Protein AF-0000000072934408 (afdb_homodimer)

Organism: Perkinsus marinus (strain ATCC 50983 / TXsc) (NCBI:txid423536)

Structure (mmCIF, N/CA/C/O backbone):
data_AF-0000000072934408-model_v1
#
loop_
_entity.id
_entity.type
_entity.pdbx_description
1 polymer 'Apyrase, putative'
#
loop_
_atom_site.group_PDB
_atom_site.id
_atom_site.type_symbol
_atom_site.label_atom_id
_atom_site.label_alt_id
_atom_site.label_comp_id
_atom_site.label_asym_id
_atom_site.label_entity_id
_atom_site.label_seq_id
_atom_site.pdbx_PDB_ins_code
_atom_site.Cartn_x
_atom_site.Cartn_y
_atom_site.Cartn_z
_atom_site.occupancy
_atom_site.B_iso_or_equiv
_atom_site.auth_seq_id
_atom_site.auth_comp_id
_atom_site.auth_asym_id
_atom_site.auth_atom_id
_atom_site.pdbx_PDB_model_num
ATOM 1 N N . MET A 1 1 ? 52.219 -13.602 10.57 1 19.47 1 MET A N 1
ATOM 2 C CA . MET A 1 1 ? 52.438 -13.359 11.992 1 19.47 1 MET A CA 1
ATOM 3 C C . MET A 1 1 ? 51.125 -13.148 12.719 1 19.47 1 MET A C 1
ATOM 5 O O . MET A 1 1 ? 50.156 -12.68 12.117 1 19.47 1 MET A O 1
ATOM 9 N N . ASP A 1 2 ? 50.812 -13.555 14.062 1 19.7 2 ASP A N 1
ATOM 10 C CA . ASP A 1 2 ? 49.906 -14.336 14.883 1 19.7 2 ASP A CA 1
ATOM 11 C C . ASP A 1 2 ? 48.781 -13.469 15.422 1 19.7 2 ASP A C 1
ATOM 13 O O . ASP A 1 2 ? 47.875 -13.961 16.125 1 19.7 2 ASP A O 1
ATOM 17 N N . THR A 1 3 ? 48.688 -12.141 15.227 1 19.44 3 THR A N 1
ATOM 18 C CA . THR A 1 3 ? 48.438 -11.273 16.375 1 19.44 3 THR A CA 1
ATOM 19 C C . THR A 1 3 ? 46.969 -11.086 16.594 1 19.44 3 THR A C 1
ATOM 21 O O . THR A 1 3 ? 46.531 -10.172 17.312 1 19.44 3 THR A O 1
ATOM 24 N N . GLY A 1 4 ? 46.031 -11.68 15.844 1 23.73 4 GLY A N 1
ATOM 25 C CA . GLY A 1 4 ? 44.688 -11.172 15.797 1 23.73 4 GLY A CA 1
ATOM 26 C C . GLY A 1 4 ? 43.969 -11.266 17.141 1 23.73 4 GLY A C 1
ATOM 27 O O . GLY A 1 4 ? 44 -12.305 17.797 1 23.73 4 GLY A O 1
ATOM 28 N N . SER A 1 5 ? 43.75 -10.148 17.812 1 21.33 5 SER A N 1
ATOM 29 C CA . SER A 1 5 ? 43.469 -9.82 19.203 1 21.33 5 SER A CA 1
ATOM 30 C C . SER A 1 5 ? 42.188 -10.5 19.688 1 21.33 5 SER A C 1
ATOM 32 O O . SER A 1 5 ? 41.281 -10.789 18.875 1 21.33 5 SER A O 1
ATOM 34 N N . SER A 1 6 ? 42.125 -11.016 20.938 1 19.14 6 SER A N 1
ATOM 35 C CA . SER A 1 6 ? 41.531 -11.906 21.906 1 19.14 6 SER A CA 1
ATOM 36 C C . SER A 1 6 ? 40.188 -11.352 22.406 1 19.14 6 SER A C 1
ATOM 38 O O . SER A 1 6 ? 40.125 -10.234 22.922 1 19.14 6 SER A O 1
ATOM 40 N N . LEU A 1 7 ? 39.062 -11.461 21.609 1 20.5 7 LEU A N 1
ATOM 41 C CA . LEU A 1 7 ? 37.656 -11.102 21.859 1 20.5 7 LEU A CA 1
ATOM 42 C C . LEU A 1 7 ? 37.219 -11.617 23.219 1 20.5 7 LEU A C 1
ATOM 44 O O . LEU A 1 7 ? 37 -12.82 23.391 1 20.5 7 LEU A O 1
ATOM 48 N N . GLN A 1 8 ? 37.781 -11.047 24.359 1 17.41 8 GLN A N 1
ATOM 49 C CA . GLN A 1 8 ? 37.531 -11.57 25.688 1 17.41 8 GLN A CA 1
ATOM 50 C C . GLN A 1 8 ? 36.031 -11.5 26.047 1 17.41 8 GLN A C 1
ATOM 52 O O . GLN A 1 8 ? 35.375 -10.531 25.703 1 17.41 8 GLN A O 1
ATOM 57 N N . LEU A 1 9 ? 35.281 -12.648 26.312 1 18.89 9 LEU A N 1
ATOM 58 C CA . LEU A 1 9 ? 34 -13.227 26.766 1 18.89 9 LEU A CA 1
ATOM 59 C C . LEU A 1 9 ? 33.594 -12.617 28.109 1 18.89 9 LEU A C 1
ATOM 61 O O . LEU A 1 9 ? 33.75 -13.242 29.156 1 18.89 9 LEU A O 1
ATOM 65 N N . ARG A 1 10 ? 33.594 -11.195 28.297 1 17.67 10 ARG A N 1
ATOM 66 C CA . ARG A 1 10 ? 33.562 -10.867 29.703 1 17.67 10 ARG A CA 1
ATOM 67 C C . ARG A 1 10 ? 32.281 -11.367 30.344 1 17.67 10 ARG A C 1
ATOM 69 O O . ARG A 1 10 ? 31.203 -11.312 29.734 1 17.67 10 ARG A O 1
ATOM 76 N N . ASP A 1 11 ? 32.312 -12.18 31.5 1 18.2 11 ASP A N 1
ATOM 77 C CA . ASP A 1 11 ? 31.578 -13 32.469 1 18.2 11 ASP A CA 1
ATOM 78 C C . ASP A 1 11 ? 30.641 -12.148 33.312 1 18.2 11 ASP A C 1
ATOM 80 O O . ASP A 1 11 ? 30.125 -12.609 34.344 1 18.2 11 ASP A O 1
ATOM 84 N N . LEU A 1 12 ? 29.828 -11.195 32.688 1 17.67 12 LEU A N 1
ATOM 85 C CA . LEU A 1 12 ? 29.297 -10.289 33.719 1 17.67 12 LEU A CA 1
ATOM 86 C C . LEU A 1 12 ? 28.578 -11.07 34.812 1 17.67 12 LEU A C 1
ATOM 88 O O . LEU A 1 12 ? 27.781 -11.961 34.531 1 17.67 12 LEU A O 1
ATOM 92 N N . PRO A 1 13 ? 28.922 -10.836 36.156 1 16.67 13 PRO A N 1
ATOM 93 C CA . PRO A 1 13 ? 28.781 -11.484 37.469 1 16.67 13 PRO A CA 1
ATOM 94 C C . PRO A 1 13 ? 27.328 -11.539 37.938 1 16.67 13 PRO A C 1
ATOM 96 O O . PRO A 1 13 ? 26.484 -10.758 37.469 1 16.67 13 PRO A O 1
ATOM 99 N N . LEU A 1 14 ? 26.969 -12.539 38.812 1 17.41 14 LEU A N 1
ATOM 100 C CA . LEU A 1 14 ? 26.016 -13.359 39.562 1 17.41 14 LEU A CA 1
ATOM 101 C C . LEU A 1 14 ? 25.406 -12.57 40.719 1 17.41 14 LEU A C 1
ATOM 103 O O . LEU A 1 14 ? 24.562 -13.094 41.438 1 17.41 14 LEU A O 1
ATOM 107 N N . SER A 1 15 ? 25.625 -11.203 40.969 1 15.75 15 SER A N 1
ATOM 108 C CA . SER A 1 15 ? 25.656 -11.07 42.438 1 15.75 15 SER A CA 1
ATOM 109 C C . SER A 1 15 ? 24.281 -11.32 43.031 1 15.75 15 SER A C 1
ATOM 111 O O . SER A 1 15 ? 23.25 -11.031 42.406 1 15.75 15 SER A O 1
ATOM 113 N N . PRO A 1 16 ? 24.203 -11.727 44.438 1 16.86 16 PRO A N 1
ATOM 114 C CA . PRO A 1 16 ? 23.547 -12.523 45.469 1 16.86 16 PRO A CA 1
ATOM 115 C C . PRO A 1 16 ? 22.375 -11.797 46.125 1 16.86 16 PRO A C 1
ATOM 117 O O . PRO A 1 16 ? 21.344 -12.406 46.406 1 16.86 16 PRO A O 1
ATOM 120 N N . SER A 1 17 ? 22.484 -10.484 46.562 1 15.23 17 SER A N 1
ATOM 121 C CA . SER A 1 17 ? 22.438 -10.367 48.031 1 15.23 17 SER A CA 1
ATOM 122 C C . SER A 1 17 ? 21 -10.359 48.531 1 15.23 17 SER A C 1
ATOM 124 O O . SER A 1 17 ? 20.656 -11.133 49.438 1 15.23 17 SER A O 1
ATOM 126 N N . ILE A 1 18 ? 20.5 -9.148 49.062 1 15.52 18 ILE A N 1
ATOM 127 C CA . ILE A 1 18 ? 20.312 -8.891 50.469 1 15.52 18 ILE A CA 1
ATOM 128 C C . ILE A 1 18 ? 18.875 -9.203 50.875 1 15.52 18 ILE A C 1
ATOM 130 O O . ILE A 1 18 ? 17.969 -9.141 50.062 1 15.52 18 ILE A O 1
ATOM 134 N N . ALA A 1 19 ? 18.516 -9.047 52.312 1 15.54 19 ALA A N 1
ATOM 135 C CA . ALA A 1 19 ? 18.062 -9.664 53.562 1 15.54 19 ALA A CA 1
ATOM 136 C C . ALA A 1 19 ? 16.672 -9.172 53.938 1 15.54 19 ALA A C 1
ATOM 138 O O . ALA A 1 19 ? 15.859 -9.938 54.469 1 15.54 19 ALA A O 1
ATOM 139 N N . PRO A 1 20 ? 16.125 -7.887 53.656 1 15.34 20 PRO A N 1
ATOM 140 C CA . PRO A 1 20 ? 15.719 -7.395 54.969 1 15.34 20 PRO A CA 1
ATOM 141 C C . PRO A 1 20 ? 14.461 -8.086 55.5 1 15.34 20 PRO A C 1
ATOM 143 O O . PRO A 1 20 ? 13.711 -8.68 54.719 1 15.34 20 PRO A O 1
ATOM 146 N N . SER A 1 21 ? 14.023 -7.57 56.75 1 15.12 21 SER A N 1
ATOM 147 C CA . SER A 1 21 ? 13.555 -7.934 58.062 1 15.12 21 SER A CA 1
ATOM 148 C C . SER A 1 21 ? 12.039 -8.117 58.094 1 15.12 21 SER A C 1
ATOM 150 O O . SER A 1 21 ? 11.352 -7.758 57.156 1 15.12 21 SER A O 1
ATOM 152 N N . VAL A 1 22 ? 11.391 -7.367 59.031 1 15.27 22 VAL A N 1
ATOM 153 C CA . VAL A 1 22 ? 10.852 -7.816 60.312 1 15.27 22 VAL A CA 1
ATOM 154 C C . VAL A 1 22 ? 9.336 -7.984 60.188 1 15.27 22 VAL A C 1
ATOM 156 O O . VAL A 1 22 ? 8.789 -9.023 60.562 1 15.27 22 VAL A O 1
ATOM 159 N N . LYS A 1 23 ? 8.5 -6.824 60.219 1 15.88 23 LYS A N 1
ATOM 160 C CA . LYS A 1 23 ? 7.691 -6.676 61.438 1 15.88 23 LYS A CA 1
ATOM 161 C C . LYS A 1 23 ? 6.41 -7.5 61.344 1 15.88 23 LYS A C 1
ATOM 163 O O . LYS A 1 23 ? 5.668 -7.395 60.344 1 15.88 23 LYS A O 1
ATOM 168 N N . ARG A 1 24 ? 6.066 -8.367 62.312 1 15.21 24 ARG A N 1
ATOM 169 C CA . ARG A 1 24 ? 5.215 -9.5 62.656 1 15.21 24 ARG A CA 1
ATOM 170 C C . ARG A 1 24 ? 3.783 -9.047 62.906 1 15.21 24 ARG A C 1
ATOM 172 O O . ARG A 1 24 ? 2.879 -9.875 63.062 1 15.21 24 ARG A O 1
ATOM 179 N N . ARG A 1 25 ? 3.494 -7.676 63.062 1 15.27 25 ARG A N 1
ATOM 180 C CA . ARG A 1 25 ? 2.613 -7.629 64.25 1 15.27 25 ARG A CA 1
ATOM 181 C C . ARG A 1 25 ? 1.371 -8.484 64 1 15.27 25 ARG A C 1
ATOM 183 O O . ARG A 1 25 ? 0.854 -8.562 62.875 1 15.27 25 ARG A O 1
ATOM 190 N N . LEU A 1 26 ? 0.883 -9.102 65.062 1 15.33 26 LEU A N 1
ATOM 191 C CA . LEU A 1 26 ? 0.15 -10.203 65.688 1 15.33 26 LEU A CA 1
ATOM 192 C C . LEU A 1 26 ? -1.349 -10.062 65.438 1 15.33 26 LEU A C 1
ATOM 194 O O . LEU A 1 26 ? -1.991 -11 64.938 1 15.33 26 LEU A O 1
ATOM 198 N N . ASP A 1 27 ? -2.047 -9.445 66.438 1 15.28 27 ASP A N 1
ATOM 199 C CA . ASP A 1 27 ? -2.881 -10.203 67.375 1 15.28 27 ASP A CA 1
ATOM 200 C C . ASP A 1 27 ? -4.332 -10.25 66.875 1 15.28 27 ASP A C 1
ATOM 202 O O . ASP A 1 27 ? -4.941 -11.32 66.812 1 15.28 27 ASP A O 1
ATOM 206 N N . GLN A 1 28 ? -5.172 -9.078 67 1 16.59 28 GLN A N 1
ATOM 207 C CA . GLN A 1 28 ? -6.254 -9.203 67.938 1 16.59 28 GLN A CA 1
ATOM 208 C C . GLN A 1 28 ? -7.469 -9.891 67.312 1 16.59 28 GLN A C 1
ATOM 210 O O . GLN A 1 28 ? -7.711 -9.766 66.125 1 16.59 28 GLN A O 1
ATOM 215 N N . PRO A 1 29 ? -8.328 -10.641 68.188 1 17.72 29 PRO A N 1
ATOM 216 C CA . PRO A 1 29 ? -9.219 -11.797 68.125 1 17.72 29 PRO A CA 1
ATOM 217 C C . PRO A 1 29 ? -10.586 -11.461 67.5 1 17.72 29 PRO A C 1
ATOM 219 O O . PRO A 1 29 ? -11.188 -12.297 66.812 1 17.72 29 PRO A O 1
ATOM 222 N N . PRO A 1 30 ? -11.156 -10.195 67.75 1 16.77 30 PRO A N 1
ATOM 223 C CA . PRO A 1 30 ? -12.312 -10.367 68.625 1 16.77 30 PRO A CA 1
ATOM 224 C C . PRO A 1 30 ? -13.477 -11.078 67.938 1 16.77 30 PRO A C 1
ATOM 226 O O . PRO A 1 30 ? -13.453 -11.281 66.688 1 16.77 30 PRO A O 1
ATOM 229 N N . GLU A 1 31 ? -14.789 -10.516 68.125 1 17.52 31 GLU A N 1
ATOM 230 C CA . GLU A 1 31 ? -16.047 -10.898 68.812 1 17.52 31 GLU A CA 1
ATOM 231 C C . GLU A 1 31 ? -17.078 -11.344 67.75 1 17.52 31 GLU A C 1
ATOM 233 O O . GLU A 1 31 ? -17.094 -10.859 66.625 1 17.52 31 GLU A O 1
ATOM 238 N N . SER A 1 32 ? -17.797 -12.508 68.062 1 17.5 32 SER A N 1
ATOM 239 C CA . SER A 1 32 ? -18.656 -13.578 67.562 1 17.5 32 SER A CA 1
ATOM 240 C C . SER A 1 32 ? -20.031 -13.047 67.188 1 17.5 32 SER A C 1
ATOM 242 O O . SER A 1 32 ? -20.859 -12.719 68.062 1 17.5 32 SER A O 1
ATOM 244 N N . ALA A 1 33 ? -20.125 -11.992 66.375 1 18.41 33 ALA A N 1
ATOM 245 C CA . ALA A 1 33 ? -21.438 -11.336 66.312 1 18.41 33 ALA A CA 1
ATOM 246 C C . ALA A 1 33 ? -22.562 -12.344 66.125 1 18.41 33 ALA A C 1
ATOM 248 O O . ALA A 1 33 ? -22.359 -13.367 65.438 1 18.41 33 ALA A O 1
ATOM 249 N N . GLY A 1 34 ? -23.719 -12.078 66.75 1 17.7 34 GLY A N 1
ATOM 250 C CA . GLY A 1 34 ? -24.969 -12.648 67.25 1 17.7 34 GLY A CA 1
ATOM 251 C C . GLY A 1 34 ? -25.812 -13.266 66.125 1 17.7 34 GLY A C 1
ATOM 252 O O . GLY A 1 34 ? -25.625 -12.969 64.938 1 17.7 34 GLY A O 1
ATOM 253 N N . SER A 1 35 ? -26.375 -14.492 66.375 1 18.08 35 SER A N 1
ATOM 254 C CA . SER A 1 35 ? -27.109 -15.672 65.938 1 18.08 35 SER A CA 1
ATOM 255 C C . SER A 1 35 ? -28.469 -15.297 65.375 1 18.08 35 SER A C 1
ATOM 257 O O . SER A 1 35 ? -29.391 -16.125 65.375 1 18.08 35 SER A O 1
ATOM 259 N N . ARG A 1 36 ? -28.578 -14.227 64.5 1 18.69 36 ARG A N 1
ATOM 260 C CA . ARG A 1 36 ? -29.969 -13.805 64.312 1 18.69 36 ARG A CA 1
ATOM 261 C C . ARG A 1 36 ? -30.844 -14.969 63.875 1 18.69 36 ARG A C 1
ATOM 263 O O . ARG A 1 36 ? -30.469 -15.711 62.969 1 18.69 36 ARG A O 1
ATOM 270 N N . THR A 1 37 ? -31.734 -15.492 64.75 1 19.09 37 THR A N 1
ATOM 271 C CA . THR A 1 37 ? -32.688 -16.578 64.875 1 19.09 37 THR A CA 1
ATOM 272 C C . THR A 1 37 ? -33.719 -16.578 63.75 1 19.09 37 THR A C 1
ATOM 274 O O . THR A 1 37 ? -34.375 -15.562 63.531 1 19.09 37 THR A O 1
ATOM 277 N N . PRO A 1 38 ? -33.344 -17.172 62.562 1 19.58 38 PRO A N 1
ATOM 278 C CA . PRO A 1 38 ? -34.25 -17.172 61.438 1 19.58 38 PRO A CA 1
ATOM 279 C C . PRO A 1 38 ? -35.656 -17.641 61.781 1 19.58 38 PRO A C 1
ATOM 281 O O . PRO A 1 38 ? -35.844 -18.516 62.625 1 19.58 38 PRO A O 1
ATOM 284 N N . ASP A 1 39 ? -36.656 -16.797 61.594 1 19.06 39 ASP A N 1
ATOM 285 C CA . ASP A 1 39 ? -38.094 -16.734 61.875 1 19.06 39 ASP A CA 1
ATOM 286 C C . ASP A 1 39 ? -38.812 -17.953 61.281 1 19.06 39 ASP A C 1
ATOM 288 O O . ASP A 1 39 ? -38.469 -18.438 60.219 1 19.06 39 ASP A O 1
ATOM 292 N N . ARG A 1 40 ? -39.531 -18.828 62.125 1 20.72 40 ARG A N 1
ATOM 293 C CA . ARG A 1 40 ? -40.281 -20.062 62.281 1 20.72 40 ARG A CA 1
ATOM 294 C C . ARG A 1 40 ? -41.406 -20.141 61.25 1 20.72 40 ARG A C 1
ATOM 296 O O . ARG A 1 40 ? -42.188 -21.094 61.25 1 20.72 40 ARG A O 1
ATOM 303 N N . SER A 1 41 ? -41.781 -19 60.531 1 21.41 41 SER A N 1
ATOM 304 C CA . SER A 1 41 ? -43.25 -18.875 60.406 1 21.41 41 SER A CA 1
ATOM 305 C C . SER A 1 41 ? -43.812 -19.875 59.406 1 21.41 41 SER A C 1
ATOM 307 O O . SER A 1 41 ? -45.031 -19.953 59.219 1 21.41 41 SER A O 1
ATOM 309 N N . LEU A 1 42 ? -42.906 -20.359 58.5 1 20.09 42 LEU A N 1
ATOM 310 C CA . LEU A 1 42 ? -43.594 -20.828 57.312 1 20.09 42 LEU A CA 1
ATOM 311 C C . LEU A 1 42 ? -44.344 -22.141 57.594 1 20.09 42 LEU A C 1
ATOM 313 O O . LEU A 1 42 ? -44.812 -22.797 56.656 1 20.09 42 LEU A O 1
ATOM 317 N N . GLU A 1 43 ? -44.219 -22.703 58.875 1 20.81 43 GLU A N 1
ATOM 318 C CA . GLU A 1 43 ? -44.719 -24.078 59.094 1 20.81 43 GLU A CA 1
ATOM 319 C C . GLU A 1 43 ? -46.188 -24.203 58.75 1 20.81 43 GLU A C 1
ATOM 321 O O . GLU A 1 43 ? -46.688 -25.297 58.531 1 20.81 43 GLU A O 1
ATOM 326 N N . THR A 1 44 ? -46.969 -23.109 58.969 1 22.59 44 THR A N 1
ATOM 327 C CA . THR A 1 44 ? -48.312 -23.344 59.406 1 22.59 44 THR A CA 1
ATOM 328 C C . THR A 1 44 ? -49.188 -23.922 58.281 1 22.59 44 THR A C 1
ATOM 330 O O . THR A 1 44 ? -50.156 -24.625 58.531 1 22.59 44 THR A O 1
ATOM 333 N N . MET A 1 45 ? -48.969 -23.469 57 1 21.55 45 MET A N 1
ATOM 334 C CA . MET A 1 45 ? -50.188 -23.422 56.219 1 21.55 45 MET A CA 1
ATOM 335 C C . MET A 1 45 ? -50.562 -24.812 55.688 1 21.55 45 MET A C 1
ATOM 337 O O . MET A 1 45 ? -51.531 -24.969 54.938 1 21.55 45 MET A O 1
ATOM 341 N N . ALA A 1 46 ? -49.625 -25.812 55.844 1 21.81 46 ALA A N 1
ATOM 342 C CA . ALA A 1 46 ? -49.844 -27.047 55.094 1 21.81 46 ALA A CA 1
ATOM 343 C C . ALA A 1 46 ? -51.125 -27.734 55.562 1 21.81 46 ALA A C 1
ATOM 345 O O . ALA A 1 46 ? -51.562 -28.719 54.969 1 21.81 46 ALA A O 1
ATOM 346 N N . LEU A 1 47 ? -51.469 -27.453 56.812 1 21.28 47 LEU A N 1
ATOM 347 C CA . LEU A 1 47 ? -52.344 -28.391 57.531 1 21.28 47 LEU A CA 1
ATOM 348 C C . LEU A 1 47 ? -53.719 -28.469 56.844 1 21.28 47 LEU A C 1
ATOM 350 O O . LEU A 1 47 ? -54.469 -29.391 57.156 1 21.28 47 LEU A O 1
ATOM 354 N N . LYS A 1 48 ? -54.125 -27.344 56.219 1 24.17 48 LYS A N 1
ATOM 355 C CA . LYS A 1 48 ? -55.594 -27.203 56.219 1 24.17 48 LYS A CA 1
ATOM 356 C C . LYS A 1 48 ? -56.219 -28.219 55.281 1 24.17 48 LYS A C 1
ATOM 358 O O . LYS A 1 48 ? -57.406 -28.562 55.438 1 24.17 48 LYS A O 1
ATOM 363 N N . TRP A 1 49 ? -55.5 -28.516 54.125 1 24.11 49 TRP A N 1
ATOM 364 C CA . TRP A 1 49 ? -56.281 -28.906 52.969 1 24.11 49 TRP A CA 1
ATOM 365 C C . TRP A 1 49 ? -56.844 -30.328 53.125 1 24.11 49 TRP A C 1
ATOM 367 O O . TRP A 1 49 ? -57.594 -30.797 52.312 1 24.11 49 TRP A O 1
ATOM 377 N N . ASN A 1 50 ? -56.219 -31.109 54.125 1 23.09 50 ASN A N 1
ATOM 378 C CA . ASN A 1 50 ? -56.531 -32.531 54.094 1 23.09 50 ASN A CA 1
ATOM 379 C C . ASN A 1 50 ? -58 -32.781 54.344 1 23.09 50 ASN A C 1
ATOM 381 O O . ASN A 1 50 ? -58.469 -33.906 54.312 1 23.09 50 ASN A O 1
ATOM 385 N N . ASP A 1 51 ? -58.594 -31.797 55.062 1 25.09 51 ASP A N 1
ATOM 386 C CA . ASP A 1 51 ? -59.781 -32.219 55.812 1 25.09 51 ASP A CA 1
ATOM 387 C C . ASP A 1 51 ? -60.938 -32.594 54.906 1 25.09 51 ASP A C 1
ATOM 389 O O . ASP A 1 51 ? -61.75 -33.438 55.25 1 25.09 51 ASP A O 1
ATOM 393 N N . ASP A 1 52 ? -61.094 -31.812 53.812 1 26.3 52 ASP A N 1
ATOM 394 C CA . ASP A 1 52 ? -62.5 -31.672 53.375 1 26.3 52 ASP A CA 1
ATOM 395 C C . ASP A 1 52 ? -62.969 -32.938 52.625 1 26.3 52 ASP A C 1
ATOM 397 O O . ASP A 1 52 ? -64.125 -33 52.156 1 26.3 52 ASP A O 1
ATOM 401 N N . LEU A 1 53 ? -62.062 -33.812 52.188 1 25.7 53 LEU A N 1
ATOM 402 C CA . LEU A 1 53 ? -62.531 -34.75 51.188 1 25.7 53 LEU A CA 1
ATOM 403 C C . LEU A 1 53 ? -63.531 -35.75 51.781 1 25.7 53 LEU A C 1
ATOM 405 O O . LEU A 1 53 ? -64 -36.625 51.094 1 25.7 53 LEU A O 1
ATOM 409 N N . ASN A 1 54 ? -63.562 -35.75 53.156 1 24.66 54 ASN A N 1
ATOM 410 C CA . ASN A 1 54 ? -64.188 -36.938 53.719 1 24.66 54 ASN A CA 1
ATOM 411 C C . ASN A 1 54 ? -65.688 -36.969 53.406 1 24.66 54 ASN A C 1
ATOM 413 O O . ASN A 1 54 ? -66.375 -37.938 53.781 1 24.66 54 ASN A O 1
ATOM 417 N N . GLU A 1 55 ? -66.25 -35.781 53.25 1 25.78 55 GLU A N 1
ATOM 418 C CA . GLU A 1 55 ? -67.688 -35.75 53.594 1 25.78 55 GLU A CA 1
ATOM 419 C C . GLU A 1 55 ? -68.5 -36.562 52.625 1 25.78 55 GLU A C 1
ATOM 421 O O . GLU A 1 55 ? -69.5 -37.156 53 1 25.78 55 GLU A O 1
ATOM 426 N N . GLU A 1 56 ? -68.312 -36.438 51.344 1 26.98 56 GLU A N 1
ATOM 427 C CA . GLU A 1 56 ? -69.438 -36.594 50.438 1 26.98 56 GLU A CA 1
ATOM 428 C C . GLU A 1 56 ? -69.75 -38.062 50.25 1 26.98 56 GLU A C 1
ATOM 430 O O . GLU A 1 56 ? -70.625 -38.406 49.438 1 26.98 56 GLU A O 1
ATOM 435 N N . GLU A 1 57 ? -69.125 -39 50.938 1 24.66 57 GLU A N 1
ATOM 436 C CA . GLU A 1 57 ? -69.375 -40.406 50.562 1 24.66 57 GLU A CA 1
ATOM 437 C C . GLU A 1 57 ? -70.875 -40.781 50.75 1 24.66 57 GLU A C 1
ATOM 439 O O . GLU A 1 57 ? -71.312 -41.844 50.312 1 24.66 57 GLU A O 1
ATOM 444 N N . GLN A 1 58 ? -71.562 -40.031 51.594 1 22.62 58 GLN A N 1
ATOM 445 C CA . GLN A 1 58 ? -72.688 -40.719 52.219 1 22.62 58 GLN A CA 1
ATOM 446 C C . GLN A 1 58 ? -73.812 -40.938 51.188 1 22.62 58 GLN A C 1
ATOM 448 O O . GLN A 1 58 ? -74.625 -41.812 51.375 1 22.62 58 GLN A O 1
ATOM 453 N N . ALA A 1 59 ? -74 -39.906 50.344 1 25.11 59 ALA A N 1
ATOM 454 C CA . ALA A 1 59 ? -75.438 -39.781 49.969 1 25.11 59 ALA A CA 1
ATOM 455 C C . ALA A 1 59 ? -75.812 -40.844 48.938 1 25.11 59 ALA A C 1
ATOM 457 O O . ALA A 1 59 ? -76.938 -40.844 48.469 1 25.11 59 ALA A O 1
ATOM 458 N N . MET A 1 60 ? -74.875 -41.562 48.375 1 24.09 60 MET A N 1
ATOM 459 C CA . MET A 1 60 ? -75.188 -42.25 47.125 1 24.09 60 MET A CA 1
ATOM 460 C C . MET A 1 60 ? -76.25 -43.375 47.375 1 24.09 60 MET A C 1
ATOM 462 O O . MET A 1 60 ? -76.375 -44.281 46.562 1 24.09 60 MET A O 1
ATOM 466 N N . GLU A 1 61 ? -76.812 -43.406 48.594 1 24.14 61 GLU A N 1
ATOM 467 C CA . GLU A 1 61 ? -77.438 -44.688 48.75 1 24.14 61 GLU A CA 1
ATOM 468 C C . GLU A 1 61 ? -78.562 -44.875 47.688 1 24.14 61 GLU A C 1
ATOM 470 O O . GLU A 1 61 ? -78.812 -46 47.281 1 24.14 61 GLU A O 1
ATOM 475 N N . SER A 1 62 ? -79.312 -43.781 47.406 1 28.16 62 SER A N 1
ATOM 476 C CA . SER A 1 62 ? -80.688 -44.188 47 1 28.16 62 SER A CA 1
ATOM 477 C C . SER A 1 62 ? -80.75 -44.562 45.531 1 28.16 62 SER A C 1
ATOM 479 O O . SER A 1 62 ? -80.438 -43.719 44.656 1 28.16 62 SER A O 1
ATOM 481 N N . GLY A 1 63 ? -80.312 -45.656 45 1 25.25 63 GLY A N 1
ATOM 482 C CA . GLY A 1 63 ? -79.875 -46.312 43.75 1 25.25 63 GLY A CA 1
ATOM 483 C C . GLY A 1 63 ? -81 -46.344 42.719 1 25.25 63 GLY A C 1
ATOM 484 O O . GLY A 1 63 ? -81.438 -47.438 42.312 1 25.25 63 GLY A O 1
ATOM 485 N N . THR A 1 64 ? -82.062 -45.406 42.656 1 29.73 64 THR A N 1
ATOM 486 C CA . THR A 1 64 ? -83.062 -45.75 41.688 1 29.73 64 THR A CA 1
ATOM 487 C C . THR A 1 64 ? -82.562 -45.656 40.25 1 29.73 64 THR A C 1
ATOM 489 O O . THR A 1 64 ? -82.062 -44.625 39.844 1 29.73 64 THR A O 1
ATOM 492 N N . VAL A 1 65 ? -82.062 -46.688 39.594 1 25.39 65 VAL A N 1
ATOM 493 C CA . VAL A 1 65 ? -81.375 -46.938 38.344 1 25.39 65 VAL A CA 1
ATOM 494 C C . VAL A 1 65 ? -82.25 -46.531 37.156 1 25.39 65 VAL A C 1
ATOM 496 O O . VAL A 1 65 ? -83.312 -47.156 36.969 1 25.39 65 VAL A O 1
ATOM 499 N N . ARG A 1 66 ? -82.5 -45.219 36.812 1 29.2 66 ARG A N 1
ATOM 500 C CA . ARG A 1 66 ? -83.312 -44.812 35.625 1 29.2 66 ARG A CA 1
ATOM 501 C C . ARG A 1 66 ? -82.625 -45.312 34.344 1 29.2 66 ARG A C 1
ATOM 503 O O . ARG A 1 66 ? -81.375 -45.125 34.188 1 29.2 66 ARG A O 1
ATOM 510 N N . ARG A 1 67 ? -83.188 -46.188 33.438 1 31.92 67 ARG A N 1
ATOM 511 C CA . ARG A 1 67 ? -82.875 -46.906 32.219 1 31.92 67 ARG A CA 1
ATOM 512 C C . ARG A 1 67 ? -82.438 -45.938 31.125 1 31.92 67 ARG A C 1
ATOM 514 O O . ARG A 1 67 ? -83.188 -45 30.797 1 31.92 67 ARG A O 1
ATOM 521 N N . PRO A 1 68 ? -81.062 -45.688 30.812 1 28.44 68 PRO A N 1
ATOM 522 C CA . PRO A 1 68 ? -80.562 -44.656 29.891 1 28.44 68 PRO A CA 1
ATOM 523 C C . PRO A 1 68 ? -81.062 -44.875 28.469 1 28.44 68 PRO A C 1
ATOM 525 O O . PRO A 1 68 ? -81.312 -46 28.031 1 28.44 68 PRO A O 1
ATOM 528 N N . THR A 1 69 ? -81.75 -43.875 27.828 1 32.12 69 THR A N 1
ATOM 529 C CA . THR A 1 69 ? -82.312 -43.656 26.5 1 32.12 69 THR A CA 1
ATOM 530 C C . THR A 1 69 ? -81.25 -43.906 25.422 1 32.12 69 THR A C 1
ATOM 532 O O . THR A 1 69 ? -80.062 -43.656 25.641 1 32.12 69 THR A O 1
ATOM 535 N N . ARG A 1 70 ? -81.5 -44.719 24.281 1 34.56 70 ARG A N 1
ATOM 536 C CA . ARG A 1 70 ? -80.812 -45.188 23.094 1 34.56 70 ARG A CA 1
ATOM 537 C C . ARG A 1 70 ? -80.188 -44.031 22.328 1 34.56 70 ARG A C 1
ATOM 539 O O . ARG A 1 70 ? -80.875 -43.125 21.891 1 34.56 70 ARG A O 1
ATOM 546 N N . GLU A 1 71 ? -78.938 -43.625 22.453 1 38.72 71 GLU A N 1
ATOM 547 C CA . GLU A 1 71 ? -78.188 -42.562 21.859 1 38.72 71 GLU A CA 1
ATOM 548 C C . GLU A 1 71 ? -78.188 -42.625 20.344 1 38.72 71 GLU A C 1
ATOM 550 O O . GLU A 1 71 ? -78.188 -43.75 19.781 1 38.72 71 GLU A O 1
ATOM 555 N N . ALA A 1 72 ? -78.562 -41.625 19.578 1 51.28 72 ALA A N 1
ATOM 556 C CA . ALA A 1 72 ? -78.625 -41.312 18.156 1 51.28 72 ALA A CA 1
ATOM 557 C C . ALA A 1 72 ? -77.375 -41.656 17.422 1 51.28 72 ALA A C 1
ATOM 559 O O . ALA A 1 72 ? -76.25 -41.531 17.969 1 51.28 72 ALA A O 1
ATOM 560 N N . PRO A 1 73 ? -77.438 -42.406 16.203 1 47.56 73 PRO A N 1
ATOM 561 C CA . PRO A 1 73 ? -76.312 -42.906 15.438 1 47.56 73 PRO A CA 1
ATOM 562 C C . PRO A 1 73 ? -75.312 -41.812 15 1 47.56 73 PRO A C 1
ATOM 564 O O . PRO A 1 73 ? -75.75 -40.688 14.695 1 47.56 73 PRO A O 1
ATOM 567 N N . MET A 1 74 ? -74.062 -41.812 15.398 1 52.78 74 MET A N 1
ATOM 568 C CA . MET A 1 74 ? -73 -40.844 15.125 1 52.78 74 MET A CA 1
ATOM 569 C C . MET A 1 74 ? -72.75 -40.688 13.625 1 52.78 74 MET A C 1
ATOM 571 O O . MET A 1 74 ? -72.875 -41.656 12.875 1 52.78 74 MET A O 1
ATOM 575 N N . SER A 1 75 ? -73 -39.531 13.023 1 62.66 75 SER A N 1
ATOM 576 C CA . SER A 1 75 ? -72.812 -39.125 11.625 1 62.66 75 SER A CA 1
ATOM 577 C C . SER A 1 75 ? -71.5 -39.594 11.078 1 62.66 75 SER A C 1
ATOM 579 O O . SER A 1 75 ? -70.5 -39.75 11.828 1 62.66 75 SER A O 1
ATOM 581 N N . PRO A 1 76 ? -71.5 -40.156 9.828 1 64.69 76 PRO A N 1
ATOM 582 C CA . PRO A 1 76 ? -70.312 -40.719 9.156 1 64.69 76 PRO A CA 1
ATOM 583 C C . PRO A 1 76 ? -69.125 -39.781 9.164 1 64.69 76 PRO A C 1
ATOM 585 O O . PRO A 1 76 ? -68 -40.219 9.234 1 64.69 76 PRO A O 1
ATOM 588 N N . TRP A 1 77 ? -69.312 -38.5 9.102 1 63.5 77 TRP A N 1
ATOM 589 C CA . TRP A 1 77 ? -68.25 -37.562 9.156 1 63.5 77 TRP A CA 1
ATOM 590 C C . TRP A 1 77 ? -67.5 -37.625 10.5 1 63.5 77 TRP A C 1
ATOM 592 O O . TRP A 1 77 ? -66.312 -37.531 10.57 1 63.5 77 TRP A O 1
ATOM 602 N N . LYS A 1 78 ? -68.25 -37.75 11.602 1 65 78 LYS A N 1
ATOM 603 C CA . LYS A 1 78 ? -67.688 -37.906 12.938 1 65 78 LYS A CA 1
ATOM 604 C C . LYS A 1 78 ? -66.875 -39.188 13.047 1 65 78 LYS A C 1
ATOM 606 O O . LYS A 1 78 ? -65.875 -39.25 13.719 1 65 78 LYS A O 1
ATOM 611 N N . ALA A 1 79 ? -67.312 -40.25 12.344 1 64.88 79 ALA A N 1
ATOM 612 C CA . ALA A 1 79 ? -66.625 -41.531 12.328 1 64.88 79 ALA A CA 1
ATOM 613 C C . ALA A 1 79 ? -65.25 -41.375 11.617 1 64.88 79 ALA A C 1
ATOM 615 O O . ALA A 1 79 ? -64.25 -41.969 12.055 1 64.88 79 ALA A O 1
ATOM 616 N N . GLN A 1 80 ? -65.312 -40.719 10.484 1 70.44 80 GLN A N 1
ATOM 617 C CA . GLN A 1 80 ? -64.062 -40.5 9.773 1 70.44 80 GLN A CA 1
ATOM 618 C C . GLN A 1 80 ? -63.125 -39.656 10.617 1 70.44 80 GLN A C 1
ATOM 620 O O . GLN A 1 80 ? -61.906 -39.938 10.68 1 70.44 80 GLN A O 1
ATOM 625 N N . LEU A 1 81 ? -63.531 -38.625 11.312 1 67.94 81 LEU A N 1
ATOM 626 C CA . LEU A 1 81 ? -62.75 -37.812 12.219 1 67.94 81 LEU A CA 1
ATOM 627 C C . LEU A 1 81 ? -62.219 -38.656 13.383 1 67.94 81 LEU A C 1
ATOM 629 O O . LEU A 1 81 ? -61.062 -38.469 13.812 1 67.94 81 LEU A O 1
ATOM 633 N N . TRP A 1 82 ? -63.031 -39.656 13.789 1 68.81 82 TRP A N 1
ATOM 634 C CA . TRP A 1 82 ? -62.625 -40.562 14.859 1 68.81 82 TRP A CA 1
ATOM 635 C C . TRP A 1 82 ? -61.5 -41.469 14.398 1 68.81 82 TRP A C 1
ATOM 637 O O . TRP A 1 82 ? -60.562 -41.75 15.156 1 68.81 82 TRP A O 1
ATOM 647 N N . LYS A 1 83 ? -61.625 -41.938 13.172 1 72 83 LYS A N 1
ATOM 648 C CA . LYS A 1 83 ? -60.562 -42.781 12.617 1 72 83 LYS A CA 1
ATOM 649 C C . LYS A 1 83 ? -59.25 -42 12.5 1 72 83 LYS A C 1
ATOM 651 O O . LYS A 1 83 ? -58.188 -42.5 12.812 1 72 83 LYS A O 1
ATOM 656 N N . ILE A 1 84 ? -59.375 -40.812 11.977 1 73.81 84 ILE A N 1
ATOM 657 C CA . ILE A 1 84 ? -58.219 -39.938 11.867 1 73.81 84 ILE A CA 1
ATOM 658 C C . ILE A 1 84 ? -57.656 -39.625 13.258 1 73.81 84 ILE A C 1
ATOM 660 O O . ILE A 1 84 ? -56.469 -39.719 13.492 1 73.81 84 ILE A O 1
ATOM 664 N N . GLU A 1 85 ? -58.5 -39.438 14.227 1 69.69 85 GLU A N 1
ATOM 665 C CA . GLU A 1 85 ? -58.125 -39.188 15.617 1 69.69 85 GLU A CA 1
ATOM 666 C C . GLU A 1 85 ? -57.5 -40.438 16.234 1 69.69 85 GLU A C 1
ATOM 668 O O . GLU A 1 85 ? -56.5 -40.375 16.953 1 69.69 85 GLU A O 1
ATOM 673 N N . SER A 1 86 ? -58.219 -41.594 15.93 1 70.44 86 SER A N 1
ATOM 674 C CA . SER A 1 86 ? -57.688 -42.875 16.438 1 70.44 86 SER A CA 1
ATOM 675 C C . SER A 1 86 ? -56.344 -43.188 15.828 1 70.44 86 SER A C 1
ATOM 677 O O . SER A 1 86 ? -55.438 -43.688 16.516 1 70.44 86 SER A O 1
ATOM 679 N N . TRP A 1 87 ? -56.156 -42.969 14.516 1 74.69 87 TRP A N 1
ATOM 680 C CA . TRP A 1 87 ? -54.875 -43.156 13.859 1 74.69 87 TRP A CA 1
ATOM 681 C C . TRP A 1 87 ? -53.812 -42.25 14.453 1 74.69 87 TRP A C 1
ATOM 683 O O . TRP A 1 87 ? -52.688 -42.688 14.742 1 74.69 87 TRP A O 1
ATOM 693 N N . PHE A 1 88 ? -54.094 -41 14.758 1 71.94 88 PHE A N 1
ATOM 694 C CA . PHE A 1 88 ? -53.188 -40.031 15.383 1 71.94 88 PHE A CA 1
ATOM 695 C C . PHE A 1 88 ? -52.844 -40.469 16.797 1 71.94 88 PHE A C 1
ATOM 697 O O . PHE A 1 88 ? -51.656 -40.406 17.203 1 71.94 88 PHE A O 1
ATOM 704 N N . ILE A 1 89 ? -53.875 -41.094 17.469 1 70.56 89 ILE A N 1
ATOM 705 C CA . ILE A 1 89 ? -53.656 -41.562 18.828 1 70.56 89 ILE A CA 1
ATOM 706 C C . ILE A 1 89 ? -52.75 -42.781 18.812 1 70.56 89 ILE A C 1
ATOM 708 O O . ILE A 1 89 ? -51.844 -42.938 19.641 1 70.56 89 ILE A O 1
ATOM 712 N N . LYS A 1 90 ? -53.062 -43.656 17.812 1 76.19 90 LYS A N 1
ATOM 713 C CA . LYS A 1 90 ? -52.281 -44.906 17.688 1 76.19 90 LYS A CA 1
ATOM 714 C C . LYS A 1 90 ? -50.844 -44.594 17.312 1 76.19 90 LYS A C 1
ATOM 716 O O . LYS A 1 90 ? -49.906 -45.312 17.703 1 76.19 90 LYS A O 1
ATOM 721 N N . HIS A 1 91 ? -50.625 -43.656 16.5 1 73 91 HIS A N 1
ATOM 722 C CA . HIS A 1 91 ? -49.281 -43.375 15.984 1 73 91 HIS A CA 1
ATOM 723 C C . HIS A 1 91 ? -48.656 -42.125 16.625 1 73 91 HIS A C 1
ATOM 725 O O . HIS A 1 91 ? -47.656 -41.625 16.141 1 73 91 HIS A O 1
ATOM 731 N N . VAL A 1 92 ? -49.281 -41.688 17.688 1 74 92 VAL A N 1
ATOM 732 C CA . VAL A 1 92 ? -48.875 -40.469 18.375 1 74 92 VAL A CA 1
ATOM 733 C C . VAL A 1 92 ? -47.406 -40.594 18.781 1 74 92 VAL A C 1
ATOM 735 O O . VAL A 1 92 ? -46.625 -39.656 18.609 1 74 92 VAL A O 1
ATOM 738 N N . TRP A 1 93 ? -47 -41.719 19.188 1 72.69 93 TRP A N 1
ATOM 739 C CA . TRP A 1 93 ? -45.656 -41.906 19.672 1 72.69 93 TRP A CA 1
ATOM 740 C C . TRP A 1 93 ? -44.656 -41.938 18.516 1 72.69 93 TRP A C 1
ATOM 742 O O . TRP A 1 93 ? -43.531 -41.438 18.609 1 72.69 93 TRP A O 1
ATOM 752 N N . THR A 1 94 ? -45.094 -42.562 17.438 1 75.25 94 THR A N 1
ATOM 753 C CA . THR A 1 94 ? -44.312 -42.531 16.234 1 75.25 94 THR A CA 1
ATOM 754 C C . THR A 1 94 ? -44.188 -41.125 15.664 1 75.25 94 THR A C 1
ATOM 756 O O . THR A 1 94 ? -43.094 -40.719 15.227 1 75.25 94 THR A O 1
ATOM 759 N N . ILE A 1 95 ? -45.25 -40.406 15.695 1 74.31 95 ILE A N 1
ATOM 760 C CA . ILE A 1 95 ? -45.25 -39.031 15.234 1 74.31 95 ILE A CA 1
ATOM 761 C C . ILE A 1 95 ? -44.375 -38.188 16.156 1 74.31 95 ILE A C 1
ATOM 763 O O . ILE A 1 95 ? -43.531 -37.375 15.688 1 74.31 95 ILE A O 1
ATOM 767 N N . VAL A 1 96 ? -44.438 -38.406 17.422 1 75.31 96 VAL A N 1
ATOM 768 C CA . VAL A 1 96 ? -43.625 -37.688 18.391 1 75.31 96 VAL A CA 1
ATOM 769 C C . VAL A 1 96 ? -42.156 -38.062 18.188 1 75.31 96 VAL A C 1
ATOM 771 O O . VAL A 1 96 ? -41.281 -37.188 18.219 1 75.31 96 VAL A O 1
ATOM 774 N N . ALA A 1 97 ? -41.969 -39.344 17.891 1 74 97 ALA A N 1
ATOM 775 C CA . ALA A 1 97 ? -40.594 -39.812 17.656 1 74 97 ALA A CA 1
ATOM 776 C C . ALA A 1 97 ? -40.031 -39.188 16.391 1 74 97 ALA A C 1
ATOM 778 O O . ALA A 1 97 ? -38.875 -38.75 16.375 1 74 97 ALA A O 1
ATOM 779 N N . VAL A 1 98 ? -40.781 -39.188 15.375 1 76.44 98 VAL A N 1
ATOM 780 C CA . VAL A 1 98 ? -40.344 -38.594 14.109 1 76.44 98 VAL A CA 1
ATOM 781 C C . VAL A 1 98 ? -40.156 -37.094 14.273 1 76.44 98 VAL A C 1
ATOM 783 O O . VAL A 1 98 ? -39.156 -36.531 13.836 1 76.44 98 VAL A O 1
ATOM 786 N N . LEU A 1 99 ? -41.031 -36.5 14.969 1 74.88 99 LEU A N 1
ATOM 787 C CA . LEU A 1 99 ? -40.938 -35.062 15.203 1 74.88 99 LEU A CA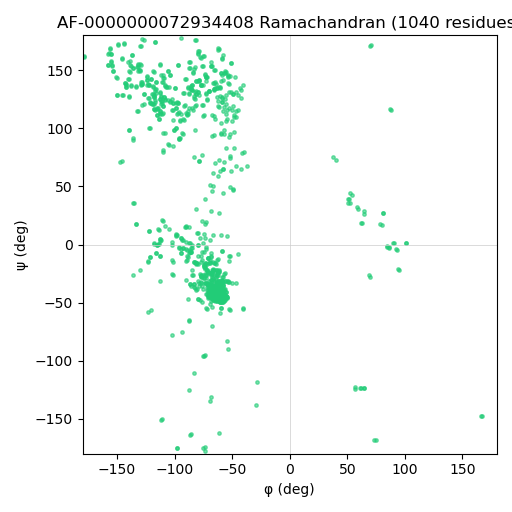 1
ATOM 788 C C . LEU A 1 99 ? -39.719 -34.75 16.094 1 74.88 99 LEU A C 1
ATOM 790 O O . LEU A 1 99 ? -39.031 -33.75 15.852 1 74.88 99 LEU A O 1
ATOM 794 N N . THR A 1 100 ? -39.469 -35.562 17.078 1 74.38 100 THR A N 1
ATOM 795 C CA . THR A 1 100 ? -38.312 -35.406 17.922 1 74.38 100 THR A CA 1
ATOM 796 C C . THR A 1 100 ? -37.031 -35.625 17.141 1 74.38 100 THR A C 1
ATOM 798 O O . THR A 1 100 ? -36.031 -34.875 17.297 1 74.38 100 THR A O 1
ATOM 801 N N . ALA A 1 101 ? -37.031 -36.656 16.297 1 74.44 101 ALA A N 1
ATOM 802 C CA . ALA A 1 101 ? -35.875 -36.938 15.469 1 74.44 101 ALA A CA 1
ATOM 803 C C . ALA A 1 101 ? -35.594 -35.781 14.492 1 74.44 101 ALA A C 1
ATOM 805 O O . ALA A 1 101 ? -34.469 -35.375 14.312 1 74.44 101 ALA A O 1
ATOM 806 N N . VAL A 1 102 ? -36.594 -35.281 13.859 1 73.19 102 VAL A N 1
ATOM 807 C CA . VAL A 1 102 ? -36.5 -34.156 12.969 1 73.19 102 VAL A CA 1
ATOM 808 C C . VAL A 1 102 ? -36 -32.938 13.742 1 73.19 102 VAL A C 1
ATOM 810 O O . VAL A 1 102 ? -35.156 -32.188 13.266 1 73.19 102 VAL A O 1
ATOM 813 N N . GLY A 1 103 ? -36.438 -32.781 14.945 1 70.94 103 GLY A N 1
ATOM 814 C CA . GLY A 1 103 ? -35.969 -31.719 15.812 1 70.94 103 GLY A CA 1
ATOM 815 C C . GLY A 1 103 ? -34.5 -31.859 16.188 1 70.94 103 GLY A C 1
ATOM 816 O O . GLY A 1 103 ? -33.781 -30.859 16.172 1 70.94 103 GLY A O 1
ATOM 817 N N . ILE A 1 104 ? -34.125 -33 16.438 1 70.62 104 ILE A N 1
ATOM 818 C CA . ILE A 1 104 ? -32.75 -33.281 16.797 1 70.62 104 ILE A CA 1
ATOM 819 C C . ILE A 1 104 ? -31.844 -33.062 15.586 1 70.62 104 ILE A C 1
ATOM 821 O O . ILE A 1 104 ? -30.797 -32.438 15.688 1 70.62 104 ILE A O 1
ATOM 825 N N . ILE A 1 105 ? -32.188 -33.594 14.461 1 68.69 105 ILE A N 1
ATOM 826 C CA . ILE A 1 105 ? -31.438 -33.406 13.234 1 68.69 105 ILE A CA 1
ATOM 827 C C . ILE A 1 105 ? -31.375 -31.922 12.875 1 68.69 105 ILE A C 1
ATOM 829 O O . ILE A 1 105 ? -30.312 -31.406 12.531 1 68.69 105 ILE A O 1
ATOM 833 N N . TYR A 1 106 ? -32.469 -31.266 12.984 1 64.44 106 TYR A N 1
ATOM 834 C CA . TYR A 1 106 ? -32.531 -29.812 12.781 1 64.44 106 TYR A CA 1
ATOM 835 C C . TYR A 1 106 ? -31.656 -29.094 13.805 1 64.44 106 TYR A C 1
ATOM 837 O O . TYR A 1 106 ? -30.875 -28.203 13.445 1 64.44 106 TYR A O 1
ATOM 845 N N . GLY A 1 107 ? -31.688 -29.453 14.961 1 62.03 107 GLY A N 1
ATOM 846 C CA . GLY A 1 107 ? -30.812 -28.922 15.984 1 62.03 107 GLY A CA 1
ATOM 847 C C . GLY A 1 107 ? -29.344 -29.234 15.727 1 62.03 107 GLY A C 1
ATOM 848 O O . GLY A 1 107 ? -28.484 -28.359 15.898 1 62.03 107 GLY A O 1
ATOM 849 N N . PHE A 1 108 ? -29.031 -30.391 15.344 1 60.81 108 PHE A N 1
ATOM 850 C CA . PHE A 1 108 ? -27.688 -30.797 15.008 1 60.81 108 PHE A CA 1
ATOM 851 C C . PHE A 1 108 ? -27.156 -30.016 13.805 1 60.81 108 PHE A C 1
ATOM 853 O O . PHE A 1 108 ? -26.016 -29.531 13.82 1 60.81 108 PHE A O 1
ATOM 860 N N . VAL A 1 109 ? -27.875 -29.906 12.758 1 56.28 109 VAL A N 1
ATOM 861 C CA . VAL A 1 109 ? -27.5 -29.109 11.594 1 56.28 109 VAL A CA 1
ATOM 862 C C . VAL A 1 109 ? -27.281 -27.656 12.008 1 56.28 109 VAL A C 1
ATOM 864 O O . VAL A 1 109 ? -26.297 -27.031 11.594 1 56.28 109 VAL A O 1
ATOM 867 N N . VAL A 1 110 ? -28.109 -27.203 12.852 1 54.69 110 VAL A N 1
ATOM 868 C CA . VAL A 1 110 ? -27.953 -25.844 13.367 1 54.69 110 VAL A CA 1
ATOM 869 C C . VAL A 1 110 ? -26.719 -25.766 14.242 1 54.69 110 VAL A C 1
ATOM 871 O O . VAL A 1 110 ? -25.922 -24.812 14.125 1 54.69 110 VAL A O 1
ATOM 874 N N . VAL A 1 111 ? -26.516 -26.703 15.078 1 52.91 111 VAL A N 1
ATOM 875 C CA . VAL A 1 111 ? -25.344 -26.734 15.945 1 52.91 111 VAL A CA 1
ATOM 876 C C . VAL A 1 111 ? -24.078 -26.953 15.109 1 52.91 111 VAL A C 1
ATOM 878 O O . VAL A 1 111 ? -23.078 -26.266 15.305 1 52.91 111 VAL A O 1
ATOM 881 N N . MET A 1 112 ? -24.016 -27.938 14.312 1 49.62 112 MET A N 1
ATOM 882 C CA . MET A 1 112 ? -22.875 -28.172 13.453 1 49.62 112 MET A CA 1
ATOM 883 C C .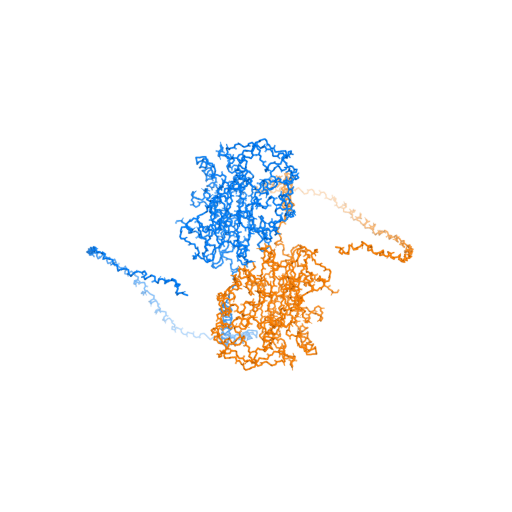 MET A 1 112 ? -22.609 -26.984 12.547 1 49.62 112 MET A C 1
ATOM 885 O O . MET A 1 112 ? -21.453 -26.625 12.289 1 49.62 112 MET A O 1
ATOM 889 N N . SER A 1 113 ? -23.625 -26.438 11.945 1 44.5 113 SER A N 1
ATOM 890 C CA . SER A 1 113 ? -23.453 -25.203 11.195 1 44.5 113 SER A CA 1
ATOM 891 C C . SER A 1 113 ? -22.938 -24.078 12.086 1 44.5 113 SER A C 1
ATOM 893 O O . SER A 1 113 ? -22.203 -23.203 11.625 1 44.5 113 SER A O 1
ATOM 895 N N . ARG A 1 114 ? -23.344 -24.141 13.312 1 43.5 114 ARG A N 1
ATOM 896 C CA . ARG A 1 114 ? -22.859 -23.156 14.281 1 43.5 114 ARG A CA 1
ATOM 897 C C . ARG A 1 114 ? -21.484 -23.547 14.82 1 43.5 114 ARG A C 1
ATOM 899 O O . ARG A 1 114 ? -20.734 -22.688 15.273 1 43.5 114 ARG A O 1
ATOM 906 N N . MET A 1 115 ? -21.266 -24.812 15.016 1 38.03 115 MET A N 1
ATOM 907 C CA . MET A 1 115 ? -19.984 -25.266 15.539 1 38.03 115 MET A CA 1
ATOM 908 C C . MET A 1 115 ? -18.906 -25.25 14.461 1 38.03 115 MET A C 1
ATOM 910 O O . MET A 1 115 ? -17.719 -25.453 14.75 1 38.03 115 MET A O 1
ATOM 914 N N . LEU A 1 116 ? -19.234 -25.5 13.242 1 35.69 116 LEU A N 1
ATOM 915 C CA . LEU A 1 116 ? -18.125 -25.203 12.336 1 35.69 116 LEU A CA 1
ATOM 916 C C . LEU A 1 116 ? -17.531 -23.828 12.625 1 35.69 116 LEU A C 1
ATOM 918 O O . LEU A 1 116 ? -18.266 -22.859 12.812 1 35.69 116 LEU A O 1
ATOM 922 N N . PRO A 1 117 ? -16.281 -23.891 13.133 1 33.09 117 PRO A N 1
ATOM 923 C CA . PRO A 1 117 ? -15.703 -22.578 13.414 1 33.09 117 PRO A CA 1
ATOM 924 C C . PRO A 1 117 ? -16 -21.547 12.328 1 33.09 117 PRO A C 1
ATOM 926 O O . PRO A 1 117 ? -15.75 -21.797 11.148 1 33.09 117 PRO A O 1
ATOM 929 N N . GLN A 1 118 ? -17.234 -21.047 12.414 1 32.5 118 GLN A N 1
ATOM 930 C CA . GLN A 1 118 ? -17.375 -19.812 11.648 1 32.5 118 GLN A CA 1
ATOM 931 C C . GLN A 1 118 ? -16.094 -18.969 11.75 1 32.5 118 GLN A C 1
ATOM 933 O O . GLN A 1 118 ? -15.812 -18.391 12.805 1 32.5 118 GLN A O 1
ATOM 938 N N . GLN A 1 119 ? -15.07 -19.391 11.219 1 31.27 119 GLN A N 1
ATOM 939 C CA . GLN A 1 119 ? -14.023 -18.391 11.109 1 31.27 119 GLN A CA 1
ATOM 940 C C . GLN A 1 119 ? -14.617 -16.984 10.992 1 31.27 119 GLN A C 1
ATOM 942 O O . GLN A 1 119 ? -15.828 -16.828 10.828 1 31.27 119 GLN A O 1
ATOM 947 N N . ASN A 1 120 ? -13.961 -16.188 10.039 1 33.03 120 ASN A N 1
ATOM 948 C CA . ASN A 1 120 ? -13.727 -14.758 9.984 1 33.03 120 ASN A CA 1
ATOM 949 C C . ASN A 1 120 ? -15.008 -13.992 9.656 1 33.03 120 ASN A C 1
ATOM 951 O O . ASN A 1 120 ? -15.164 -13.484 8.547 1 33.03 120 ASN A O 1
ATOM 955 N N . ALA A 1 121 ? -16.203 -14.578 9.844 1 33.66 121 ALA A N 1
ATOM 956 C CA . ALA A 1 121 ? -17.203 -13.57 9.516 1 33.66 121 ALA A CA 1
ATOM 957 C C . ALA A 1 121 ? -17.094 -12.375 10.453 1 33.66 121 ALA A C 1
ATOM 959 O O . ALA A 1 121 ? -17.578 -12.422 11.586 1 33.66 121 ALA A O 1
ATOM 960 N N . PHE A 1 122 ? -16.125 -11.711 10.57 1 34.06 122 PHE A N 1
ATOM 961 C CA . PHE A 1 122 ? -15.969 -10.578 11.477 1 34.06 122 PHE A CA 1
ATOM 962 C C . PHE A 1 122 ? -17.234 -9.727 11.5 1 34.06 122 PHE A C 1
ATOM 964 O O . PHE A 1 122 ? -17.656 -9.273 12.562 1 34.06 122 PHE A O 1
ATOM 971 N N . LEU A 1 123 ? -17.734 -9.242 10.328 1 37.38 123 LEU A N 1
ATOM 972 C CA . LEU A 1 123 ? -18.391 -7.945 10.32 1 37.38 123 LEU A CA 1
ATOM 973 C C . LEU A 1 123 ? -19.891 -8.094 10.594 1 37.38 123 LEU A C 1
ATOM 975 O O . LEU A 1 123 ? -20.609 -7.098 10.695 1 37.38 123 LEU A O 1
ATOM 979 N N . ALA A 1 124 ? -20.641 -9.102 10.289 1 41.16 124 ALA A N 1
ATOM 980 C CA . ALA A 1 124 ? -22.062 -8.766 10.227 1 41.16 124 ALA A CA 1
ATOM 981 C C . ALA A 1 124 ? -22.641 -8.602 11.625 1 41.16 124 ALA A C 1
ATOM 983 O O . ALA A 1 124 ? -23.859 -8.477 11.789 1 41.16 124 ALA A O 1
ATOM 984 N N . ARG A 1 125 ? -22.062 -9.242 12.602 1 48.19 125 ARG A N 1
ATOM 985 C CA . ARG A 1 125 ? -22.812 -9 13.828 1 48.19 125 ARG A CA 1
ATOM 986 C C . ARG A 1 125 ? -22.734 -7.539 14.242 1 48.19 125 ARG A C 1
ATOM 988 O O . ARG A 1 125 ? -21.641 -6.965 14.312 1 48.19 125 ARG A O 1
ATOM 995 N N . HIS A 1 126 ? -23.922 -6.859 14.117 1 63.62 126 HIS A N 1
ATOM 996 C CA . HIS A 1 126 ? -24.062 -5.477 14.555 1 63.62 126 HIS A CA 1
ATOM 997 C C . HIS A 1 126 ? -23.766 -5.34 16.047 1 63.62 126 HIS A C 1
ATOM 999 O O . HIS A 1 126 ? -24.375 -6.039 16.875 1 63.62 126 HIS A O 1
ATOM 1005 N N . GLY A 1 127 ? -22.578 -5.008 16.422 1 71.19 127 GLY A N 1
ATOM 1006 C CA . GLY A 1 127 ? -22.234 -4.691 17.797 1 71.19 127 GLY A CA 1
ATOM 1007 C C . GLY A 1 127 ? -22.578 -3.268 18.188 1 71.19 127 GLY A C 1
ATOM 1008 O O . GLY A 1 127 ? -23.266 -2.564 17.438 1 71.19 127 GLY A O 1
ATOM 1009 N N . PRO A 1 128 ? -22.359 -2.957 19.469 1 84.25 128 PRO A N 1
ATOM 1010 C CA . PRO A 1 128 ? -22.609 -1.594 19.938 1 84.25 128 PRO A CA 1
ATOM 1011 C C . PRO A 1 128 ? -21.906 -0.534 19.094 1 84.25 128 PRO A C 1
ATOM 1013 O O . PRO A 1 128 ? -20.797 -0.751 18.625 1 84.25 128 PRO A O 1
ATOM 1016 N N . ILE A 1 129 ? -22.703 0.525 18.875 1 87.38 129 ILE A N 1
ATOM 1017 C CA . ILE A 1 129 ? -22.203 1.645 18.078 1 87.38 129 ILE A CA 1
ATOM 1018 C C . ILE A 1 129 ? -21.734 2.764 19.016 1 87.38 129 ILE A C 1
ATOM 1020 O O . ILE A 1 129 ? -22.391 3.07 20.016 1 87.38 129 ILE A O 1
ATOM 1024 N N . THR A 1 130 ? -20.609 3.316 18.75 1 89.69 130 THR A N 1
ATOM 1025 C CA . THR A 1 130 ? -20.078 4.473 19.469 1 89.69 130 THR A CA 1
ATOM 1026 C C . THR A 1 130 ? -19.641 5.562 18.5 1 89.69 130 THR A C 1
ATOM 1028 O O . THR A 1 130 ? -19.062 5.266 17.453 1 89.69 130 THR A O 1
ATOM 1031 N N . TYR A 1 131 ? -19.984 6.781 18.875 1 92.94 131 TYR A N 1
ATOM 1032 C CA . TYR A 1 131 ? -19.578 7.93 18.078 1 92.94 131 TYR A CA 1
ATOM 1033 C C . TYR A 1 131 ? -18.469 8.711 18.781 1 92.94 131 TYR A C 1
ATOM 1035 O O . TYR A 1 131 ? -18.5 8.891 20 1 92.94 131 TYR A O 1
ATOM 1043 N N . LYS A 1 132 ? -17.453 9.102 18.016 1 94.94 132 LYS A N 1
ATOM 1044 C CA . LYS A 1 132 ? -16.406 10.008 18.484 1 94.94 132 LYS A CA 1
ATOM 1045 C C . LYS A 1 132 ? -16.375 11.281 17.641 1 94.94 132 LYS A C 1
ATOM 1047 O O . LYS A 1 132 ? -16.391 11.219 16.406 1 94.94 132 LYS A O 1
ATOM 1052 N N . VAL A 1 133 ? -16.391 12.398 18.312 1 96.38 133 VAL A N 1
ATOM 1053 C CA . VAL A 1 133 ? -16.312 13.703 17.656 1 96.38 133 VAL A CA 1
ATOM 1054 C C . VAL A 1 133 ? -14.977 14.359 17.984 1 96.38 133 VAL A C 1
ATOM 1056 O O . VAL A 1 133 ? -14.664 14.594 19.156 1 96.38 133 VAL A O 1
ATOM 1059 N N . VAL A 1 134 ? -14.203 14.672 16.938 1 96.88 134 VAL A N 1
ATOM 1060 C CA . VAL A 1 134 ? -12.867 15.227 17.141 1 96.88 134 VAL A CA 1
ATOM 1061 C C . VAL A 1 134 ? -12.766 16.594 16.453 1 96.88 134 VAL A C 1
ATOM 1063 O O . VAL A 1 134 ? -12.992 16.703 15.258 1 96.88 134 VAL A O 1
ATOM 1066 N N . PHE A 1 135 ? -12.438 17.594 17.266 1 96.12 135 PHE A N 1
ATOM 1067 C CA . PHE A 1 135 ? -12.156 18.922 16.75 1 96.12 135 PHE A CA 1
ATOM 1068 C C . PHE A 1 135 ? -10.656 19.156 16.625 1 96.12 135 PHE A C 1
ATOM 1070 O O . PHE A 1 135 ? -9.906 18.969 17.578 1 96.12 135 PHE A O 1
ATOM 1077 N N . ASP A 1 136 ? -10.258 19.453 15.461 1 94.44 136 ASP A N 1
ATOM 1078 C CA . ASP A 1 136 ? -8.891 19.859 15.141 1 94.44 136 ASP A CA 1
ATOM 1079 C C . ASP A 1 136 ? -8.781 21.375 15.039 1 94.44 136 ASP A C 1
ATOM 1081 O O . ASP A 1 136 ? -9.172 21.969 14.031 1 94.44 136 ASP A O 1
ATOM 1085 N N . ALA A 1 137 ? -8.297 21.938 16.094 1 91.88 137 ALA A N 1
ATOM 1086 C CA . ALA A 1 137 ? -8.102 23.375 16.094 1 91.88 137 ALA A CA 1
ATOM 1087 C C . ALA A 1 137 ? -6.688 23.75 15.648 1 91.88 137 ALA A C 1
ATOM 1089 O O . ALA A 1 137 ? -5.773 23.812 16.469 1 91.88 137 ALA A O 1
ATOM 1090 N N . GLY A 1 138 ? -6.5 24.047 14.383 1 79.56 138 GLY A N 1
ATOM 1091 C CA . GLY A 1 138 ? -5.188 24.281 13.805 1 79.56 138 GLY A CA 1
ATOM 1092 C C . GLY A 1 138 ? -4.848 25.766 13.695 1 79.56 138 GLY A C 1
ATOM 1093 O O . GLY A 1 138 ? -5.574 26.609 14.211 1 79.56 138 GLY A O 1
ATOM 1094 N N . SER A 1 139 ? -3.678 26.016 13.07 1 77.44 139 SER A N 1
ATOM 1095 C CA . SER A 1 139 ? -3.168 27.359 12.898 1 77.44 139 SER A CA 1
ATOM 1096 C C . SER A 1 139 ? -3.887 28.094 11.766 1 77.44 139 SER A C 1
ATOM 1098 O O . SER A 1 139 ? -3.971 29.312 11.758 1 77.44 139 SER A O 1
ATOM 1100 N N . THR A 1 140 ? -4.406 27.219 10.812 1 77.56 140 THR A N 1
ATOM 1101 C CA . THR A 1 140 ? -4.965 27.859 9.625 1 77.56 140 THR A CA 1
ATOM 1102 C C . THR A 1 140 ? -6.477 27.656 9.57 1 77.56 140 THR A C 1
ATOM 1104 O O . THR A 1 140 ? -7.152 28.25 8.719 1 77.56 140 THR A O 1
ATOM 1107 N N . GLY A 1 141 ? -6.949 26.797 10.445 1 85.44 141 GLY A N 1
ATOM 1108 C CA . GLY A 1 141 ? -8.375 26.516 10.484 1 85.44 141 GLY A CA 1
ATOM 1109 C C . GLY A 1 141 ? -8.75 25.531 11.57 1 85.44 141 GLY A C 1
ATOM 1110 O O . GLY A 1 141 ? -7.883 24.922 12.203 1 85.44 141 GLY A O 1
ATOM 1111 N N . SER A 1 142 ? -10.031 25.562 11.844 1 91.56 142 SER A N 1
ATOM 1112 C CA . SER A 1 142 ? -10.586 24.547 12.742 1 91.56 142 SER A CA 1
ATOM 1113 C C . SER A 1 142 ? -11.492 23.578 11.992 1 91.56 142 SER A C 1
ATOM 1115 O O . SER A 1 142 ? -12.211 23.984 11.078 1 91.56 142 SER A O 1
ATOM 1117 N N . ARG A 1 143 ? -11.359 22.312 12.383 1 94.25 143 ARG A N 1
ATOM 1118 C CA . ARG A 1 143 ? -12.109 21.25 11.703 1 94.25 143 ARG A CA 1
ATOM 1119 C C . ARG A 1 143 ? -12.789 20.344 12.719 1 94.25 143 ARG A C 1
ATOM 1121 O O . ARG A 1 143 ? -12.352 20.234 13.859 1 94.25 143 ARG A O 1
ATOM 1128 N N . VAL A 1 144 ? -13.898 19.766 12.211 1 96.12 144 VAL A N 1
ATOM 1129 C CA . VAL A 1 144 ? -14.547 18.734 13.016 1 96.12 144 VAL A CA 1
ATOM 1130 C C . VAL A 1 144 ? -14.758 17.484 12.172 1 96.12 144 VAL A C 1
ATOM 1132 O O . VAL A 1 144 ? -15.062 17.562 10.984 1 96.12 144 VAL A O 1
ATOM 1135 N N . GLN A 1 145 ? -14.492 16.375 12.805 1 96.69 145 GLN A N 1
ATOM 1136 C CA . GLN A 1 145 ? -14.789 15.086 12.211 1 96.69 145 GLN A CA 1
ATOM 1137 C C . GLN A 1 145 ? -15.586 14.203 13.164 1 96.69 145 GLN A C 1
ATOM 1139 O O . GLN A 1 145 ? -15.328 14.195 14.367 1 96.69 145 GLN A O 1
ATOM 1144 N N . VAL A 1 146 ? -16.547 13.508 12.609 1 96.19 146 VAL A N 1
ATOM 1145 C CA . VAL A 1 146 ? -17.344 12.547 13.359 1 96.19 146 VAL A CA 1
ATOM 1146 C C . VAL A 1 146 ? -17.047 11.133 12.859 1 96.19 146 VAL A C 1
ATOM 1148 O O . VAL A 1 146 ? -17.062 10.875 11.648 1 96.19 146 VAL A O 1
ATOM 1151 N N . PHE A 1 147 ? -16.781 10.273 13.797 1 95.31 147 PHE A N 1
ATOM 1152 C CA . PHE A 1 147 ? -16.5 8.883 13.484 1 95.31 147 PHE A CA 1
ATOM 1153 C C . PHE A 1 147 ? -17.516 7.957 14.125 1 95.31 147 PHE A C 1
ATOM 1155 O O . PHE A 1 147 ? -17.906 8.148 15.281 1 95.31 147 PHE A O 1
ATOM 1162 N N . LYS A 1 148 ? -17.969 6.996 13.359 1 93.69 148 LYS A N 1
ATOM 1163 C CA . LYS A 1 148 ? -18.906 5.973 13.812 1 93.69 148 LYS A CA 1
ATOM 1164 C C . LYS A 1 148 ? -18.234 4.605 13.891 1 93.69 148 LYS A C 1
ATOM 1166 O O . LYS A 1 148 ? -17.844 4.039 12.875 1 93.69 148 LYS A O 1
ATOM 1171 N N . PHE A 1 149 ? -18.078 4.113 15.125 1 91.06 149 PHE A N 1
ATOM 1172 C CA . PHE A 1 149 ? -17.422 2.824 15.336 1 91.06 149 PHE A CA 1
ATOM 1173 C C . PHE A 1 149 ? -18.438 1.772 15.773 1 91.06 149 PHE A C 1
ATOM 1175 O O . PHE A 1 149 ? -19.375 2.076 16.516 1 91.06 149 PHE A O 1
ATOM 1182 N N . GLU A 1 150 ? -18.156 0.582 15.25 1 88.31 150 GLU A N 1
ATOM 1183 C CA . GLU A 1 150 ? -18.938 -0.584 15.648 1 88.31 150 GLU A CA 1
ATOM 1184 C C . GLU A 1 150 ? -18.047 -1.679 16.219 1 88.31 150 GLU A C 1
ATOM 1186 O O . GLU A 1 150 ? -17.062 -2.066 15.602 1 88.31 150 GLU A O 1
ATOM 1191 N N . LYS A 1 151 ? -18.422 -2.072 17.391 1 81.94 151 LYS A N 1
ATOM 1192 C CA . LYS A 1 151 ? -17.703 -3.203 17.969 1 81.94 151 LYS A CA 1
ATOM 1193 C C . LYS A 1 151 ? -18.219 -4.527 17.422 1 81.94 151 LYS A C 1
ATOM 1195 O O . LYS A 1 151 ? -19.422 -4.797 17.5 1 81.94 151 LYS A O 1
ATOM 1200 N N . VAL A 1 152 ? -17.344 -5.254 16.797 1 76.31 152 VAL A N 1
ATOM 1201 C CA . VAL A 1 152 ? -17.688 -6.57 16.266 1 76.31 152 VAL A CA 1
ATOM 1202 C C . VAL A 1 152 ? -16.766 -7.625 16.859 1 76.31 152 VAL A C 1
ATOM 1204 O O . VAL A 1 152 ? -15.656 -7.84 16.359 1 76.31 152 VAL A O 1
ATOM 1207 N N . GLY A 1 153 ? -17.25 -8.328 17.844 1 72.88 153 GLY A N 1
ATOM 1208 C CA . GLY A 1 153 ? -16.344 -9.211 18.578 1 72.88 153 GLY A CA 1
ATOM 1209 C C . GLY A 1 153 ? -15.219 -8.469 19.266 1 72.88 153 GLY A C 1
ATOM 1210 O O . GLY A 1 153 ? -15.461 -7.535 20.031 1 72.88 153 GLY A O 1
ATOM 1211 N N . GLU A 1 154 ? -14.031 -8.891 18.922 1 71 154 GLU A N 1
ATOM 1212 C CA . GLU A 1 154 ? -12.852 -8.258 19.484 1 71 154 GLU A CA 1
ATOM 1213 C C . GLU A 1 154 ? -12.32 -7.156 18.578 1 71 154 GLU A C 1
ATOM 1215 O O . GLU A 1 154 ? -11.398 -6.43 18.938 1 71 154 GLU A O 1
ATOM 1220 N N . ASN A 1 155 ? -13.125 -6.961 17.547 1 73.69 155 ASN A N 1
ATOM 1221 C CA . ASN A 1 155 ? -12.648 -5.996 16.562 1 73.69 155 ASN A CA 1
ATOM 1222 C C . ASN A 1 155 ? -13.516 -4.742 16.531 1 73.69 155 ASN A C 1
ATOM 1224 O O . ASN A 1 155 ? -14.625 -4.742 17.062 1 73.69 155 ASN A O 1
ATOM 1228 N N . VAL A 1 156 ? -12.867 -3.646 16.078 1 80 156 VAL A N 1
ATOM 1229 C CA . VAL A 1 156 ? -13.586 -2.387 15.875 1 80 156 VAL A CA 1
ATOM 1230 C C . VAL A 1 156 ? -13.656 -2.059 14.391 1 80 156 VAL A C 1
ATOM 1232 O O . VAL A 1 156 ? -12.641 -2.107 13.688 1 80 156 VAL A O 1
ATOM 1235 N N . LYS A 1 157 ? -14.844 -1.832 14.031 1 83.06 157 LYS A N 1
ATOM 1236 C CA . LYS A 1 157 ? -15.109 -1.474 12.641 1 83.06 157 LYS A CA 1
ATOM 1237 C C . LYS A 1 157 ? -15.5 -0.003 12.516 1 83.06 157 LYS A C 1
ATOM 1239 O O . LYS A 1 157 ? -16.234 0.525 13.352 1 83.06 157 LYS A O 1
ATOM 1244 N N . LEU A 1 158 ? -14.953 0.704 11.484 1 89.75 158 LEU A N 1
ATOM 1245 C CA . LEU A 1 158 ? -15.359 2.061 11.141 1 89.75 158 LEU A CA 1
ATOM 1246 C C . LEU A 1 158 ? -16.516 2.043 10.148 1 89.75 158 LEU A C 1
ATOM 1248 O O . LEU A 1 158 ? -16.359 1.641 9 1 89.75 158 LEU A O 1
ATOM 1252 N N . ASP A 1 159 ? -17.672 2.473 10.625 1 89.12 159 ASP A N 1
ATOM 1253 C CA . ASP A 1 159 ? -18.875 2.484 9.781 1 89.12 159 ASP A CA 1
ATOM 1254 C C . ASP A 1 159 ? -19.109 3.865 9.18 1 89.12 159 ASP A C 1
ATOM 1256 O O . ASP A 1 159 ? -18.719 4.879 9.766 1 89.12 159 ASP A O 1
ATOM 1260 N N . PRO A 1 160 ? -19.781 3.869 8.062 1 89.44 160 PRO A N 1
ATOM 1261 C CA . PRO A 1 160 ? -20.109 5.176 7.488 1 89.44 160 PRO A CA 1
ATOM 1262 C C . PRO A 1 160 ? -21.078 5.973 8.352 1 89.44 160 PRO A C 1
ATOM 1264 O O . PRO A 1 160 ? -22 5.402 8.93 1 89.44 160 PRO A O 1
ATOM 1267 N N . VAL A 1 161 ? -20.828 7.27 8.469 1 90.75 161 VAL A N 1
ATOM 1268 C CA . VAL A 1 161 ? -21.703 8.164 9.219 1 90.75 161 VAL A CA 1
ATOM 1269 C C . VAL A 1 161 ? -22.953 8.469 8.398 1 90.75 161 VAL A C 1
ATOM 1271 O O . VAL A 1 161 ? -24.016 8.75 8.953 1 90.75 161 VAL A O 1
ATOM 1274 N N . SER A 1 162 ? -22.797 8.414 7.121 1 85.56 162 SER A N 1
ATOM 1275 C CA . SER A 1 162 ? -23.906 8.562 6.172 1 85.56 162 SER A CA 1
ATOM 1276 C C . SER A 1 162 ? -23.719 7.656 4.961 1 85.56 162 SER A C 1
ATOM 1278 O O . SER A 1 162 ? -22.672 7.008 4.82 1 85.56 162 SER A O 1
ATOM 1280 N N . VAL A 1 163 ? -24.688 7.594 4.141 1 77.19 163 VAL A N 1
ATOM 1281 C CA . VAL A 1 163 ? -24.688 6.699 2.986 1 77.19 163 VAL A CA 1
ATOM 1282 C C . VAL A 1 163 ? -23.531 7.066 2.045 1 77.19 163 VAL A C 1
ATOM 1284 O O . VAL A 1 163 ? -22.953 6.191 1.406 1 77.19 163 VAL A O 1
ATOM 1287 N N . ASP A 1 164 ? -23.125 8.281 2.154 1 79.31 164 ASP A N 1
ATOM 1288 C CA . ASP A 1 164 ? -22.172 8.734 1.14 1 79.31 164 ASP A CA 1
ATOM 1289 C C . ASP A 1 164 ? -20.844 9.117 1.771 1 79.31 164 ASP A C 1
ATOM 1291 O O . ASP A 1 164 ? -19.922 9.57 1.075 1 79.31 164 ASP A O 1
ATOM 1295 N N . ALA A 1 165 ? -20.797 8.961 3.08 1 88.25 165 ALA A N 1
ATOM 1296 C CA . ALA A 1 165 ? -19.578 9.43 3.721 1 88.25 165 ALA A CA 1
ATOM 1297 C C . ALA A 1 165 ? -19.203 8.539 4.902 1 88.25 165 ALA A C 1
ATOM 1299 O O . ALA A 1 165 ? -20.047 8.242 5.758 1 88.25 165 ALA A O 1
ATOM 1300 N N . LEU A 1 166 ? -17.969 8.133 4.836 1 90.31 166 LEU A N 1
ATOM 1301 C CA . LEU A 1 166 ? -17.453 7.332 5.941 1 90.31 166 LEU A CA 1
ATOM 1302 C C . LEU A 1 166 ? -17.375 8.164 7.219 1 90.31 166 LEU A C 1
ATOM 1304 O O . LEU A 1 166 ? -17.672 7.668 8.305 1 90.31 166 LEU A O 1
ATOM 1308 N N . THR A 1 167 ? -16.953 9.406 7.078 1 93.44 167 THR A N 1
ATOM 1309 C CA . THR A 1 167 ? -16.828 10.344 8.188 1 93.44 167 THR A CA 1
ATOM 1310 C C . THR A 1 167 ? -17.469 11.68 7.836 1 93.44 167 THR A C 1
ATOM 1312 O O . THR A 1 167 ? -17.609 12.016 6.66 1 93.44 167 THR A O 1
ATOM 1315 N N . PHE A 1 168 ? -17.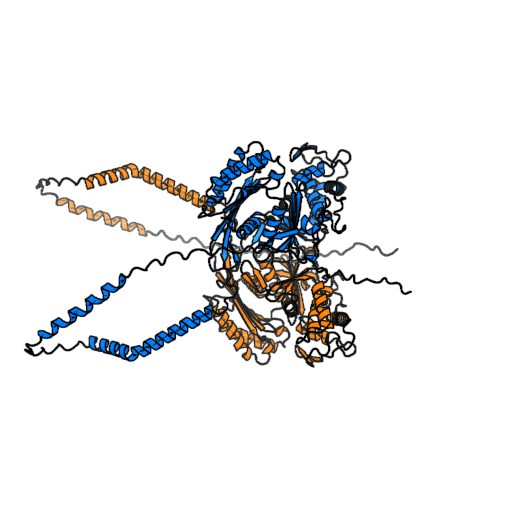969 12.328 8.859 1 93.44 168 PHE A N 1
ATOM 1316 C CA . PHE A 1 168 ? -18.422 13.703 8.695 1 93.44 168 PHE A CA 1
ATOM 1317 C C . PHE A 1 168 ? -17.266 14.68 8.859 1 93.44 168 PHE A C 1
ATOM 1319 O O . PHE A 1 168 ? -16.438 14.516 9.758 1 93.44 168 PHE A O 1
ATOM 1326 N N . PHE A 1 169 ? -17.188 15.609 7.945 1 93.75 169 PHE A N 1
ATOM 1327 C CA . PHE A 1 169 ? -16.094 16.562 7.969 1 93.75 169 PHE A CA 1
ATOM 1328 C C . PHE A 1 169 ? -16.578 17.969 7.625 1 93.75 169 PHE A C 1
ATOM 1330 O O . PHE A 1 169 ? -17.281 18.156 6.629 1 93.75 169 PHE A O 1
ATOM 1337 N N . GLN A 1 170 ? -16.266 18.906 8.477 1 93.94 170 GLN A N 1
ATOM 1338 C CA . GLN A 1 170 ? -16.484 20.328 8.219 1 93.94 170 GLN A CA 1
ATOM 1339 C C . GLN A 1 170 ? -15.305 21.172 8.68 1 93.94 170 GLN A C 1
ATOM 1341 O O . GLN A 1 170 ? -14.57 20.766 9.586 1 93.94 170 GLN A O 1
ATOM 1346 N N . LYS A 1 171 ? -15.133 22.344 8.023 1 92.44 171 LYS A N 1
ATOM 1347 C CA . LYS A 1 171 ? -14.008 23.219 8.328 1 92.44 171 LYS A CA 1
ATOM 1348 C C . LYS A 1 171 ? -14.43 24.688 8.336 1 92.44 171 LYS A C 1
ATOM 1350 O O . LYS A 1 171 ? -15.305 25.078 7.566 1 92.44 171 LYS A O 1
ATOM 1355 N N . VAL A 1 172 ? -13.859 25.406 9.25 1 91.38 172 VAL A N 1
ATOM 1356 C CA . VAL A 1 172 ? -13.914 26.875 9.25 1 91.38 172 VAL A CA 1
ATOM 1357 C C . VAL A 1 172 ? -12.516 27.438 9.078 1 91.38 172 VAL A C 1
ATOM 1359 O O . VAL A 1 172 ? -11.555 26.938 9.656 1 91.38 172 VAL A O 1
ATOM 1362 N N . ASP A 1 173 ? -12.438 28.391 8.203 1 85.19 173 ASP A N 1
ATOM 1363 C CA . ASP A 1 173 ? -11.133 29 7.977 1 85.19 173 ASP A CA 1
ATOM 1364 C C . ASP A 1 173 ? -10.758 29.938 9.125 1 85.19 173 ASP A C 1
ATOM 1366 O O . ASP A 1 173 ? -11.617 30.578 9.719 1 85.19 173 ASP A O 1
ATOM 1370 N N . GLY A 1 174 ? -9.531 30.125 9.336 1 80.56 174 GLY A N 1
ATOM 1371 C CA . GLY A 1 174 ? -9.031 30.875 10.477 1 80.56 174 GLY A CA 1
ATOM 1372 C C . GLY A 1 174 ? -8.852 30.016 11.719 1 80.56 174 GLY A C 1
ATOM 1373 O O . GLY A 1 174 ? -9.82 29.484 12.258 1 80.56 174 GLY A O 1
ATOM 1374 N N . GLY A 1 175 ? -7.73 29.844 12.203 1 82.75 175 GLY A N 1
ATOM 1375 C CA . GLY A 1 175 ? -7.43 29 13.344 1 82.75 175 GLY A CA 1
ATOM 1376 C C . GLY A 1 175 ? -7.797 29.641 14.672 1 82.75 175 GLY A C 1
ATOM 1377 O O . GLY A 1 175 ? -8.039 30.844 14.742 1 82.75 175 GLY A O 1
ATOM 1378 N N . LEU A 1 176 ? -7.918 28.828 15.68 1 87.44 176 LEU A N 1
ATOM 1379 C CA . LEU A 1 176 ? -8.211 29.312 17.016 1 87.44 176 LEU A CA 1
ATOM 1380 C C . LEU A 1 176 ? -7.207 30.375 17.438 1 87.44 176 LEU A C 1
ATOM 1382 O O . LEU A 1 176 ? -7.555 31.312 18.172 1 87.44 176 LEU A O 1
ATOM 1386 N N . SER A 1 177 ? -5.98 30.203 16.922 1 84.31 177 SER A N 1
ATOM 1387 C CA . SER A 1 177 ? -4.91 31.109 17.312 1 84.31 177 SER A CA 1
ATOM 1388 C C . SER A 1 177 ? -5.164 32.5 16.781 1 84.31 177 SER A C 1
ATOM 1390 O O . SER A 1 177 ? -4.605 33.5 17.297 1 84.31 177 SER A O 1
ATOM 1392 N N . ASP A 1 178 ? -5.941 32.562 15.734 1 83.5 178 ASP A N 1
ATOM 1393 C CA . ASP A 1 178 ? -6.281 33.875 15.172 1 83.5 178 ASP A CA 1
ATOM 1394 C C . ASP A 1 178 ? -7.062 34.719 16.172 1 83.5 178 ASP A C 1
ATOM 1396 O O . ASP A 1 178 ? -7.145 35.938 16.031 1 83.5 178 ASP A O 1
ATOM 1400 N N . PHE A 1 179 ? -7.535 34.125 17.219 1 88.62 179 PHE A N 1
ATOM 1401 C CA . PHE A 1 179 ? -8.375 34.812 18.203 1 88.62 179 PHE A CA 1
ATOM 1402 C C . PHE A 1 179 ? -7.641 35 19.516 1 88.62 179 PHE A C 1
ATOM 1404 O O . PHE A 1 179 ? -8.266 35.125 20.578 1 88.62 179 PHE A O 1
ATOM 1411 N N . ALA A 1 180 ? -6.352 34.938 19.469 1 87.44 180 ALA A N 1
ATOM 1412 C CA . ALA A 1 180 ? -5.523 35.031 20.672 1 87.44 180 ALA A CA 1
ATOM 1413 C C . ALA A 1 180 ? -5.867 36.25 21.484 1 87.44 180 ALA A C 1
ATOM 1415 O O . ALA A 1 180 ? -5.812 36.219 22.719 1 87.44 180 ALA A O 1
ATOM 1416 N N . ASP A 1 181 ? -6.277 37.344 20.812 1 89.81 181 ASP A N 1
ATOM 1417 C CA . ASP A 1 181 ? -6.574 38.594 21.5 1 89.81 181 ASP A CA 1
ATOM 1418 C C . ASP A 1 181 ? -8.078 38.812 21.672 1 89.81 181 ASP A C 1
ATOM 1420 O O . ASP A 1 181 ? -8.531 39.844 22.125 1 89.81 181 ASP A O 1
ATOM 1424 N N . ASP A 1 182 ? -8.836 37.875 21.234 1 92.44 182 ASP A N 1
ATOM 1425 C CA . ASP A 1 182 ? -10.289 37.875 21.359 1 92.44 182 ASP A CA 1
ATOM 1426 C C . ASP A 1 182 ? -10.836 36.469 21.516 1 92.44 182 ASP A C 1
ATOM 1428 O O . ASP A 1 182 ? -11.547 35.969 20.641 1 92.44 182 ASP A O 1
ATOM 1432 N N . PRO A 1 183 ? -10.586 35.906 22.641 1 91.5 183 PRO A N 1
ATOM 1433 C CA . PRO A 1 183 ? -10.977 34.5 22.844 1 91.5 183 PRO A CA 1
ATOM 1434 C C . PRO A 1 183 ? -12.469 34.281 22.656 1 91.5 183 PRO A C 1
ATOM 1436 O O . PRO A 1 183 ? -12.883 33.219 22.188 1 91.5 183 PRO A O 1
ATOM 1439 N N . GLU A 1 184 ? -13.312 35.25 22.891 1 91.94 184 GLU A N 1
ATOM 1440 C CA . GLU A 1 184 ? -14.75 35.094 22.734 1 91.94 184 GLU A CA 1
ATOM 1441 C C . GLU A 1 184 ? -15.133 35.031 21.25 1 91.94 184 GLU A C 1
ATOM 1443 O O . GLU A 1 184 ? -16.125 34.406 20.906 1 91.94 184 GLU A O 1
ATOM 1448 N N . GLY A 1 185 ? -14.352 35.594 20.469 1 91.06 185 GLY A N 1
ATOM 1449 C CA . GLY A 1 185 ? -14.609 35.625 19.031 1 91.06 185 GLY A CA 1
ATOM 1450 C C . GLY A 1 185 ? -14.516 34.25 18.391 1 91.06 185 GLY A C 1
ATOM 1451 O O . GLY A 1 185 ? -15.125 34.031 17.344 1 91.06 185 GLY A O 1
ATOM 1452 N N . CYS A 1 186 ? -13.766 33.344 18.984 1 90.06 186 CYS A N 1
ATOM 1453 C CA . CYS A 1 186 ? -13.594 32.031 18.391 1 90.06 186 CYS A CA 1
ATOM 1454 C C . CYS A 1 186 ? -14.859 31.203 18.516 1 90.06 186 CYS A C 1
ATOM 1456 O O . CYS A 1 186 ? -15.031 30.219 17.812 1 90.06 186 CYS A O 1
ATOM 1458 N N . LYS A 1 187 ? -15.766 31.594 19.375 1 91.81 187 LYS A N 1
ATOM 1459 C CA . LYS A 1 187 ? -16.938 30.797 19.703 1 91.81 187 LYS A CA 1
ATOM 1460 C C . LYS A 1 187 ? -17.891 30.688 18.516 1 91.81 187 LYS A C 1
ATOM 1462 O O . LYS A 1 187 ? -18.547 29.656 18.328 1 91.81 187 LYS A O 1
ATOM 1467 N N . LYS A 1 188 ? -17.953 31.734 17.75 1 91.38 188 LYS A N 1
ATOM 1468 C CA . LYS A 1 188 ? -18.875 31.719 16.609 1 91.38 188 LYS A CA 1
ATOM 1469 C C . LYS A 1 188 ? -18.547 30.578 15.656 1 91.38 188 LYS A C 1
ATOM 1471 O O . LYS A 1 188 ? -19.406 29.781 15.305 1 91.38 188 LYS A O 1
ATOM 1476 N N . GLY A 1 189 ? -17.328 30.547 15.227 1 90.81 189 GLY A N 1
ATOM 1477 C CA . GLY A 1 189 ? -16.906 29.484 14.328 1 90.81 189 GLY A CA 1
ATOM 1478 C C . GLY A 1 189 ? -17.031 28.109 14.945 1 90.81 189 GLY A C 1
ATOM 1479 O O . GLY A 1 189 ? -17.484 27.172 14.281 1 90.81 189 GLY A O 1
ATOM 1480 N N . LEU A 1 190 ? -16.688 27.984 16.203 1 93.31 190 LEU A N 1
ATOM 1481 C CA . LEU A 1 190 ? -16.766 26.703 16.906 1 93.31 190 LEU A CA 1
ATOM 1482 C C . LEU A 1 190 ? -18.219 26.25 17.047 1 93.31 190 LEU A C 1
ATOM 1484 O O . LEU A 1 190 ? -18.5 25.062 16.906 1 93.31 190 LEU A O 1
ATOM 1488 N N . ARG A 1 191 ? -19.047 27.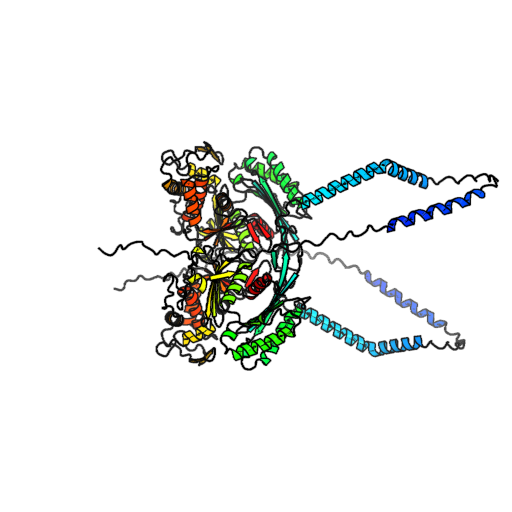188 17.359 1 94.06 191 ARG A N 1
ATOM 1489 C CA . ARG A 1 191 ? -20.469 26.875 17.484 1 94.06 191 ARG A CA 1
ATOM 1490 C C . ARG A 1 191 ? -21.031 26.312 16.188 1 94.06 191 ARG A C 1
ATOM 1492 O O . ARG A 1 191 ? -21.828 25.359 16.203 1 94.06 191 ARG A O 1
ATOM 1499 N N . TRP A 1 192 ? -20.625 26.953 15.117 1 94.94 192 TRP A N 1
ATOM 1500 C CA . TRP A 1 192 ? -21.078 26.438 13.828 1 94.94 192 TRP A CA 1
ATOM 1501 C C . TRP A 1 192 ? -20.609 25 13.609 1 94.94 192 TRP A C 1
ATOM 1503 O O . TRP A 1 192 ? -21.391 24.156 13.164 1 94.94 192 TRP A O 1
ATOM 1513 N N . LEU A 1 193 ? -19.359 24.719 13.906 1 96.12 193 LEU A N 1
ATOM 1514 C CA . LEU A 1 193 ? -18.812 23.375 13.766 1 96.12 193 LEU A CA 1
ATOM 1515 C C . LEU A 1 193 ? -19.578 22.391 14.664 1 96.12 193 LEU A C 1
ATOM 1517 O O . LEU A 1 193 ? -19.859 21.266 14.25 1 96.12 193 LEU A O 1
ATOM 1521 N N . VAL A 1 194 ? -19.891 22.828 15.852 1 95.38 194 VAL A N 1
ATOM 1522 C CA . VAL A 1 194 ? -20.625 21.984 16.797 1 95.38 194 VAL A CA 1
ATOM 1523 C C . VAL A 1 194 ? -22 21.672 16.234 1 95.38 194 VAL A C 1
ATOM 1525 O O . VAL A 1 194 ? -22.438 20.516 16.234 1 95.38 194 VAL A O 1
ATOM 1528 N N . ASP A 1 195 ? -22.656 22.688 15.766 1 94.81 195 ASP A N 1
ATOM 1529 C CA . ASP A 1 195 ? -24 22.5 15.227 1 94.81 195 ASP A CA 1
ATOM 1530 C C . ASP A 1 195 ? -24 21.531 14.047 1 94.81 195 ASP A C 1
ATOM 1532 O O . ASP A 1 195 ? -24.875 20.672 13.945 1 94.81 195 ASP A O 1
ATOM 1536 N N . GLU A 1 196 ? -23.016 21.719 13.234 1 94.62 196 GLU A N 1
ATOM 1537 C CA . GLU A 1 196 ? -22.891 20.812 12.086 1 94.62 196 GLU A CA 1
ATOM 1538 C C . GLU A 1 1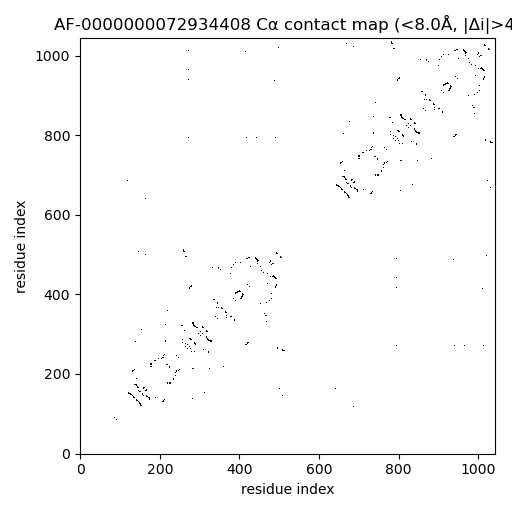96 ? -22.656 19.375 12.539 1 94.62 196 GLU A C 1
ATOM 1540 O O . GLU A 1 196 ? -23.219 18.438 11.969 1 94.62 196 GLU A O 1
ATOM 1545 N N . ALA A 1 197 ? -21.812 19.203 13.477 1 95.19 197 ALA A N 1
ATOM 1546 C CA . ALA A 1 197 ? -21.484 17.875 13.984 1 95.19 197 ALA A CA 1
ATOM 1547 C C . ALA A 1 197 ? -22.703 17.234 14.656 1 95.19 197 ALA A C 1
ATOM 1549 O O . ALA A 1 197 ? -22.938 16.031 14.516 1 95.19 197 ALA A O 1
ATOM 1550 N N . VAL A 1 198 ? -23.422 18.016 15.398 1 94.31 198 VAL A N 1
ATOM 1551 C CA . VAL A 1 198 ? -24.609 17.547 16.078 1 94.31 198 VAL A CA 1
ATOM 1552 C C . VAL A 1 198 ? -25.625 17.031 15.062 1 94.31 198 VAL A C 1
ATOM 1554 O O . VAL A 1 198 ? -26.266 16 15.281 1 94.31 198 VAL A O 1
ATOM 1557 N N . ALA A 1 199 ? -25.703 17.672 14.008 1 91.12 199 ALA A N 1
ATOM 1558 C CA . ALA A 1 199 ? -26.641 17.297 12.953 1 91.12 199 ALA A CA 1
ATOM 1559 C C . ALA A 1 199 ? -26.234 15.961 12.312 1 91.12 199 ALA A C 1
ATOM 1561 O O . ALA A 1 199 ? -27.094 15.242 11.781 1 91.12 199 ALA A O 1
ATOM 1562 N N . ALA A 1 200 ? -25.016 15.664 12.375 1 89.31 200 ALA A N 1
ATOM 1563 C CA . ALA A 1 200 ? -24.484 14.469 11.719 1 89.31 200 ALA A CA 1
ATOM 1564 C C . ALA A 1 200 ? -24.578 13.25 12.641 1 89.31 200 ALA A C 1
ATOM 1566 O O . ALA A 1 200 ? -24.422 12.117 12.195 1 89.31 200 ALA A O 1
ATOM 1567 N N . VAL A 1 201 ? -24.875 13.438 13.836 1 88.75 201 VAL A N 1
ATOM 1568 C CA . VAL A 1 201 ? -24.891 12.359 14.82 1 88.75 201 VAL A CA 1
ATOM 1569 C C . VAL A 1 201 ? -26.328 12.109 15.281 1 88.75 201 VAL A C 1
ATOM 1571 O O . VAL A 1 201 ? -26.969 12.984 15.875 1 88.75 201 VAL A O 1
ATOM 1574 N N . PRO A 1 202 ? -26.953 10.984 14.984 1 80.88 202 PRO A N 1
ATOM 1575 C CA . PRO A 1 202 ? -28.328 10.711 15.398 1 80.88 202 PRO A CA 1
ATOM 1576 C C . PRO A 1 202 ? -28.547 10.922 16.891 1 80.88 202 PRO A C 1
ATOM 1578 O O . PRO A 1 202 ? -29.531 11.516 17.297 1 80.88 202 PRO A O 1
ATOM 1581 N N . ASP A 1 203 ? -27.844 10.312 17.797 1 75.12 203 ASP A N 1
ATOM 1582 C CA . ASP A 1 203 ? -27.922 10.555 19.234 1 75.12 203 ASP A CA 1
ATOM 1583 C C . ASP A 1 203 ? -26.656 11.234 19.75 1 75.12 203 ASP A C 1
ATOM 1585 O O . ASP A 1 203 ? -25.828 10.594 20.391 1 75.12 203 ASP A O 1
ATOM 1589 N N . ALA A 1 204 ? -26.609 12.469 19.547 1 75.38 204 ALA A N 1
ATOM 1590 C CA . ALA A 1 204 ? -25.422 13.258 19.859 1 75.38 204 ALA A CA 1
ATOM 1591 C C . ALA A 1 204 ? -25.125 13.25 21.359 1 75.38 204 ALA A C 1
ATOM 1593 O O . ALA A 1 204 ? -23.984 13.445 21.766 1 75.38 204 ALA A O 1
ATOM 1594 N N . ARG A 1 205 ? -26.141 12.969 22.156 1 72.88 205 ARG A N 1
ATOM 1595 C CA . ARG A 1 205 ? -25.969 13.023 23.609 1 72.88 205 ARG A CA 1
ATOM 1596 C C . ARG A 1 205 ? -25.047 11.914 24.094 1 72.88 205 ARG A C 1
ATOM 1598 O O . ARG A 1 205 ? -24.422 12.039 25.156 1 72.88 205 ARG A O 1
ATOM 1605 N N . GLY A 1 206 ? -24.734 11.055 23.344 1 81.38 206 GLY A N 1
ATOM 1606 C CA . GLY A 1 206 ? -23.875 9.961 23.766 1 81.38 206 GLY A CA 1
ATOM 1607 C C . GLY A 1 206 ? -22.531 9.953 23.078 1 81.38 206 GLY A C 1
ATOM 1608 O O . GLY A 1 206 ? -21.609 9.25 23.5 1 81.38 206 GLY A O 1
ATOM 1609 N N . ALA A 1 207 ? -22.312 10.922 22.219 1 90.81 207 ALA A N 1
ATOM 1610 C CA . ALA A 1 207 ? -21.062 10.938 21.469 1 90.81 207 ALA A CA 1
ATOM 1611 C C . ALA A 1 207 ? -19.969 11.68 22.25 1 90.81 207 ALA A C 1
ATOM 1613 O O . ALA A 1 207 ? -20.203 12.773 22.766 1 90.81 207 ALA A O 1
ATOM 1614 N N . GLN A 1 208 ? -18.844 11.102 22.391 1 92.62 208 GLN A N 1
ATOM 1615 C CA . GLN A 1 208 ? -17.719 11.727 23.078 1 92.62 208 GLN A CA 1
ATOM 1616 C C . GLN A 1 208 ? -17.016 12.734 22.172 1 92.62 208 GLN A C 1
ATOM 1618 O O . GLN A 1 208 ? -16.844 12.492 20.984 1 92.62 208 GLN A O 1
ATOM 1623 N N . VAL A 1 209 ? -16.625 13.82 22.812 1 95.19 209 VAL A N 1
ATOM 1624 C CA . VAL A 1 209 ? -15.961 14.867 22.047 1 95.19 209 VAL A CA 1
ATOM 1625 C C . VAL A 1 209 ? -14.562 15.117 22.609 1 95.19 209 VAL A C 1
ATOM 1627 O O . VAL A 1 209 ? -14.352 15.031 23.828 1 95.19 209 VAL A O 1
ATOM 1630 N N . VAL A 1 210 ? -13.633 15.367 21.719 1 95.12 210 VAL A N 1
ATOM 1631 C CA . VAL A 1 210 ? -12.281 15.805 22.062 1 95.12 210 VAL A CA 1
ATOM 1632 C C . VAL A 1 210 ? -11.891 16.984 21.172 1 95.12 210 VAL A C 1
ATOM 1634 O O . VAL A 1 210 ? -12.195 17 19.969 1 95.12 210 VAL A O 1
ATOM 1637 N N . VAL A 1 211 ? -11.297 17.984 21.781 1 95.81 211 VAL A N 1
ATOM 1638 C CA . VAL A 1 211 ? -10.766 19.125 21.047 1 95.81 211 VAL A CA 1
ATOM 1639 C C . VAL A 1 211 ? -9.25 19.219 21.234 1 95.81 211 VAL A C 1
ATOM 1641 O O . VAL A 1 211 ? -8.781 19.391 22.375 1 95.81 211 VAL A O 1
ATOM 1644 N N . SER A 1 212 ? -8.602 19.078 20.188 1 94.75 212 SER A N 1
ATOM 1645 C CA . SER A 1 212 ? -7.152 19.172 20.266 1 94.75 212 SER A CA 1
ATOM 1646 C C . SER A 1 212 ? -6.633 20.328 19.422 1 94.75 212 SER A C 1
ATOM 1648 O O . SER A 1 212 ? -6.883 20.391 18.219 1 94.75 212 SER A O 1
ATOM 1650 N N . ALA A 1 213 ? -5.973 21.219 20.094 1 93.06 213 ALA A N 1
ATOM 1651 C CA . ALA A 1 213 ? -5.312 22.312 19.391 1 93.06 213 ALA A CA 1
ATOM 1652 C C . ALA A 1 213 ? -3.877 21.953 19.031 1 93.06 213 ALA A C 1
ATOM 1654 O O . ALA A 1 213 ? -3.199 21.234 19.781 1 93.06 213 ALA A O 1
ATOM 1655 N N . THR A 1 214 ? -3.445 22.406 17.844 1 90.62 214 THR A N 1
ATOM 1656 C CA . THR A 1 214 ? -2.133 22 17.359 1 90.62 214 THR A CA 1
ATOM 1657 C C . THR A 1 214 ? -1.166 23.188 17.359 1 90.62 214 THR A C 1
ATOM 1659 O O . THR A 1 214 ? -1.183 24 18.281 1 90.62 214 THR A O 1
ATOM 1662 N N . ALA A 1 215 ? -0.202 23.266 16.516 1 78.75 215 ALA A N 1
ATOM 1663 C CA . ALA A 1 215 ? 0.97 24.141 16.547 1 78.75 215 ALA A CA 1
ATOM 1664 C C . ALA A 1 215 ? 0.561 25.609 16.625 1 78.75 215 ALA A C 1
ATOM 1666 O O . ALA A 1 215 ? 1.281 26.422 17.203 1 78.75 215 ALA A O 1
ATOM 1667 N N . GLY A 1 216 ? -0.64 25.984 16.172 1 80.5 216 GLY A N 1
ATOM 1668 C CA . GLY A 1 216 ? -1.089 27.359 16.266 1 80.5 216 GLY A CA 1
ATOM 1669 C C . GLY A 1 216 ? -1.154 27.875 17.688 1 80.5 216 GLY A C 1
ATOM 1670 O O . GLY A 1 216 ? -0.728 29 17.969 1 80.5 216 GLY A O 1
ATOM 1671 N N . LEU A 1 217 ? -1.646 27.062 18.516 1 86.94 217 LEU A N 1
ATOM 1672 C CA . LEU A 1 217 ? -1.777 27.469 19.906 1 86.94 217 LEU A CA 1
ATOM 1673 C C . LEU A 1 217 ? -0.471 27.25 20.672 1 86.94 217 LEU A C 1
ATOM 1675 O O . LEU A 1 217 ? -0.189 27.953 21.641 1 86.94 217 LEU A O 1
ATOM 1679 N N . ARG A 1 218 ? 0.374 26.266 20.203 1 85.38 218 ARG A N 1
ATOM 1680 C CA . ARG A 1 218 ? 1.649 25.984 20.859 1 85.38 218 ARG A CA 1
ATOM 1681 C C . ARG A 1 218 ? 2.572 27.203 20.781 1 85.38 218 ARG A C 1
ATOM 1683 O O . ARG A 1 218 ? 3.438 27.375 21.641 1 85.38 218 ARG A O 1
ATOM 1690 N N . MET A 1 219 ? 2.352 27.953 19.797 1 81.25 219 MET A N 1
ATOM 1691 C CA . MET A 1 219 ? 3.256 29.078 19.547 1 81.25 219 MET A CA 1
ATOM 1692 C C . MET A 1 219 ? 2.797 30.328 20.281 1 81.25 219 MET A C 1
ATOM 1694 O O . MET A 1 219 ? 3.508 31.328 20.312 1 81.25 219 MET A O 1
ATOM 1698 N N . LEU A 1 220 ? 1.593 30.328 20.984 1 84.44 220 LEU A N 1
ATOM 1699 C CA . LEU A 1 220 ? 1.064 31.453 21.719 1 84.44 220 LEU A CA 1
ATOM 1700 C C . LEU A 1 220 ? 1.607 31.484 23.141 1 84.44 220 LEU A C 1
ATOM 1702 O O . LEU A 1 220 ? 1.957 30.438 23.703 1 84.44 220 LEU A O 1
ATOM 1706 N N . PRO A 1 221 ? 1.65 32.719 23.625 1 88 221 PRO A N 1
ATOM 1707 C CA . PRO A 1 221 ? 1.887 32.75 25.078 1 88 221 PRO A CA 1
ATOM 1708 C C . PRO A 1 221 ? 0.887 31.906 25.859 1 88 221 PRO A C 1
ATOM 1710 O O . PRO A 1 221 ? -0.294 31.859 25.5 1 88 221 PRO A O 1
ATOM 1713 N N . ALA A 1 222 ? 1.309 31.328 26.906 1 91.19 222 ALA A N 1
ATOM 1714 C CA . ALA A 1 222 ? 0.546 30.344 27.672 1 91.19 222 ALA A CA 1
ATOM 1715 C C . ALA A 1 222 ? -0.789 30.922 28.125 1 91.19 222 ALA A C 1
ATOM 1717 O O . ALA A 1 222 ? -1.818 30.25 28.078 1 91.19 222 ALA A O 1
ATOM 1718 N N . GLU A 1 223 ? -0.717 32.125 28.562 1 93.88 223 GLU A N 1
ATOM 1719 C CA . GLU A 1 223 ? -1.932 32.719 29.094 1 93.88 223 GLU A CA 1
ATOM 1720 C C . GLU A 1 223 ? -2.982 32.906 28 1 93.88 223 GLU A C 1
ATOM 1722 O O . GLU A 1 223 ? -4.168 32.625 28.219 1 93.88 223 GLU A O 1
ATOM 1727 N N . LYS A 1 224 ? -2.537 33.312 26.875 1 92.12 224 LYS A N 1
ATOM 1728 C CA . LYS A 1 224 ? -3.459 33.5 25.75 1 92.12 224 LYS A CA 1
ATOM 1729 C C . LYS A 1 224 ? -4.012 32.156 25.281 1 92.12 224 LYS A C 1
ATOM 1731 O O . LYS A 1 224 ? -5.207 32.031 25 1 92.12 224 LYS A O 1
ATOM 1736 N N . ALA A 1 225 ? -3.158 31.219 25.203 1 92.81 225 ALA A N 1
ATOM 1737 C CA . ALA A 1 225 ? -3.578 29.891 24.812 1 92.81 225 ALA A CA 1
ATOM 1738 C C . ALA A 1 225 ? -4.617 29.328 25.781 1 92.81 225 ALA A C 1
ATOM 1740 O O . ALA A 1 225 ? -5.625 28.75 25.359 1 92.81 225 ALA A O 1
ATOM 1741 N N . GLU A 1 226 ? -4.379 29.531 27 1 94.62 226 GLU A N 1
ATOM 1742 C CA . GLU A 1 226 ? -5.289 29 28.016 1 94.62 226 GLU A CA 1
ATOM 1743 C C . GLU A 1 226 ? -6.656 29.672 27.938 1 94.62 226 GLU A C 1
ATOM 1745 O O . GLU A 1 226 ? -7.684 29.031 28.156 1 94.62 226 GLU A O 1
ATOM 1750 N N . LYS A 1 227 ? -6.672 30.906 27.703 1 95.06 227 LYS A N 1
ATOM 1751 C CA . LYS A 1 227 ? -7.945 31.609 27.547 1 95.06 227 LYS A CA 1
ATOM 1752 C C . LYS A 1 227 ? -8.758 31.047 26.391 1 95.06 227 LYS A C 1
ATOM 1754 O O . LYS A 1 227 ? -9.977 30.906 26.484 1 95.06 227 LYS A O 1
ATOM 1759 N N . LEU A 1 228 ? -8.102 30.766 25.359 1 94.69 228 LEU A N 1
ATOM 1760 C CA . LEU A 1 228 ? -8.766 30.172 24.203 1 94.69 228 LEU A CA 1
ATOM 1761 C C . LEU A 1 228 ? -9.297 28.781 24.547 1 94.69 228 LEU A C 1
ATOM 1763 O O . LEU A 1 228 ? -10.406 28.438 24.156 1 94.69 228 LEU A O 1
ATOM 1767 N N . LEU A 1 229 ? -8.547 28.016 25.281 1 95.94 229 LEU A N 1
ATOM 1768 C CA . LEU A 1 229 ? -8.969 26.672 25.688 1 95.94 229 LEU A CA 1
ATOM 1769 C C . LEU A 1 229 ? -10.188 26.75 26.594 1 95.94 229 LEU A C 1
ATOM 1771 O O . LEU A 1 229 ? -11.102 25.922 26.484 1 95.94 229 LEU A O 1
ATOM 1775 N N . GLU A 1 230 ? -10.117 27.688 27.453 1 95.5 230 GLU A N 1
ATOM 1776 C CA . GLU A 1 230 ? -11.25 27.859 28.359 1 95.5 230 GLU A CA 1
ATOM 1777 C C . GLU A 1 230 ? -12.523 28.203 27.609 1 95.5 230 GLU A C 1
ATOM 1779 O O . GLU A 1 230 ? -13.594 27.656 27.906 1 95.5 230 GLU A O 1
ATOM 1784 N N . ALA A 1 231 ? -12.391 29.109 26.688 1 94.75 231 ALA A N 1
ATOM 1785 C CA . ALA A 1 231 ? -13.539 29.438 25.844 1 94.75 231 ALA A CA 1
ATOM 1786 C C . ALA A 1 231 ? -14.047 28.203 25.109 1 94.75 231 ALA A C 1
ATOM 1788 O O . ALA A 1 231 ? -15.258 28 24.969 1 94.75 231 ALA A O 1
ATOM 1789 N N . THR A 1 232 ? -13.156 27.422 24.625 1 95.44 232 THR A N 1
ATOM 1790 C CA . THR A 1 232 ? -13.492 26.203 23.906 1 95.44 232 THR A CA 1
ATOM 1791 C C . THR A 1 232 ? -14.172 25.188 24.828 1 95.44 232 THR A C 1
ATOM 1793 O O . THR A 1 232 ? -15.164 24.562 24.438 1 95.44 232 THR A O 1
ATOM 1796 N N . ARG A 1 233 ? -13.641 25.031 26.031 1 95.62 233 ARG A N 1
ATOM 1797 C CA . ARG A 1 233 ? -14.242 24.141 27.016 1 95.62 233 ARG A CA 1
ATOM 1798 C C . ARG A 1 233 ? -15.68 24.547 27.328 1 95.62 233 ARG A C 1
ATOM 1800 O O . ARG A 1 233 ? -16.562 23.688 27.406 1 95.62 233 ARG A O 1
ATOM 1807 N N . GLU A 1 234 ? -15.812 25.781 27.484 1 95 234 GLU A N 1
ATOM 1808 C CA . GLU A 1 234 ? -17.156 26.297 27.75 1 95 234 GLU A CA 1
ATOM 1809 C C . GLU A 1 234 ? -18.109 25.938 26.625 1 95 234 GLU A C 1
ATOM 1811 O O . GLU A 1 234 ? -19.234 25.5 26.875 1 95 234 GLU A O 1
ATOM 1816 N N . MET A 1 235 ? -17.703 26.078 25.484 1 93.62 235 MET A N 1
ATOM 1817 C CA . MET A 1 235 ? -18.516 25.766 24.312 1 93.62 235 MET A CA 1
ATOM 1818 C C . MET A 1 235 ? -18.859 24.281 24.266 1 93.62 235 MET A C 1
ATOM 1820 O O . MET A 1 235 ? -19.969 23.906 23.922 1 93.62 235 MET A O 1
ATOM 1824 N N . MET A 1 236 ? -17.906 23.5 24.578 1 94.62 236 MET A N 1
ATOM 1825 C CA . MET A 1 236 ? -18.109 22.047 24.531 1 94.62 236 MET A CA 1
ATOM 1826 C C . MET A 1 236 ? -19.047 21.594 25.641 1 94.62 236 MET A C 1
ATOM 1828 O O . MET A 1 236 ? -19.844 20.672 25.453 1 94.62 236 MET A O 1
ATOM 1832 N N . ARG A 1 237 ? -18.938 22.266 26.734 1 93.44 237 ARG A N 1
ATOM 1833 C CA . ARG A 1 237 ? -19.812 21.938 27.844 1 93.44 237 ARG A CA 1
ATOM 1834 C C . ARG A 1 237 ? -21.266 22.266 27.516 1 93.44 237 ARG A C 1
ATOM 1836 O O . ARG A 1 237 ? -22.188 21.594 27.984 1 93.44 237 ARG A O 1
ATOM 1843 N N . GLU A 1 238 ? -21.406 23.219 26.703 1 92.19 238 GLU A N 1
ATOM 1844 C CA . GLU A 1 238 ? -22.75 23.656 26.312 1 92.19 238 GLU A CA 1
ATOM 1845 C C . GLU A 1 238 ? -23.312 22.781 25.188 1 92.19 238 GLU A C 1
ATOM 1847 O O . GLU A 1 238 ? -24.516 22.797 24.922 1 92.19 238 GLU A O 1
ATOM 1852 N N . SER A 1 239 ? -22.484 22.047 24.562 1 93.19 239 SER A N 1
ATOM 1853 C CA . SER A 1 239 ? -22.922 21.188 23.469 1 93.19 239 SER A CA 1
ATOM 1854 C C . SER A 1 239 ? -23.562 19.891 23.984 1 93.19 239 SER A C 1
ATOM 1856 O O . SER A 1 239 ? -23.469 19.594 25.188 1 93.19 239 SER A O 1
ATOM 1858 N N . PRO A 1 240 ? -24.266 19.203 23.141 1 93.81 240 PRO A N 1
ATOM 1859 C CA . PRO A 1 240 ? -24.859 17.938 23.562 1 93.81 240 PRO A CA 1
ATOM 1860 C C . PRO A 1 240 ? -23.844 16.812 23.672 1 93.81 240 PRO A C 1
ATOM 1862 O O . PRO A 1 240 ? -24.172 15.711 24.125 1 93.81 240 PRO A O 1
ATOM 1865 N N . PHE A 1 241 ? -22.625 17.016 23.281 1 94.56 241 PHE A N 1
ATOM 1866 C CA . PHE A 1 241 ? -21.609 15.969 23.312 1 94.56 241 PHE A CA 1
ATOM 1867 C C . PHE A 1 241 ? -21.125 15.734 24.75 1 94.56 241 PHE A C 1
ATOM 1869 O O . PHE A 1 241 ? -21.328 16.578 25.625 1 94.56 241 PHE A O 1
ATOM 1876 N N . VAL A 1 242 ? -20.516 14.602 24.906 1 91.62 242 VAL A N 1
ATOM 1877 C CA . VAL A 1 242 ? -19.984 14.242 26.219 1 91.62 242 VAL A CA 1
ATOM 1878 C C . VAL A 1 242 ? -18.516 14.633 26.312 1 91.62 242 VAL A C 1
ATOM 1880 O O . VAL A 1 242 ? -17.672 14.109 25.562 1 91.62 242 VAL A O 1
ATOM 1883 N N . LEU A 1 243 ? -18.266 15.562 27.125 1 92.31 243 LEU A N 1
ATOM 1884 C CA . LEU A 1 243 ? -16.906 15.883 27.531 1 92.31 243 LEU A CA 1
ATOM 1885 C C . LEU A 1 243 ? -16.516 15.125 28.797 1 92.31 243 LEU A C 1
ATOM 1887 O O . LEU A 1 243 ? -16.984 15.453 29.891 1 92.31 243 LEU A O 1
ATOM 1891 N N . ARG A 1 244 ? -15.695 14.141 28.719 1 88.12 244 ARG A N 1
ATOM 1892 C CA . ARG A 1 244 ? -15.383 13.289 29.859 1 88.12 244 ARG A CA 1
ATOM 1893 C C . ARG A 1 244 ? -14.648 14.07 30.938 1 88.12 244 ARG A C 1
ATOM 1895 O O . ARG A 1 244 ? -14.836 13.812 32.125 1 88.12 244 ARG A O 1
ATOM 1902 N N . SER A 1 245 ? -13.805 14.922 30.516 1 90 245 SER A N 1
ATOM 1903 C CA . SER A 1 245 ? -13.062 15.797 31.406 1 90 245 SER A CA 1
ATOM 1904 C C . SER A 1 245 ? -12.602 17.062 30.703 1 90 245 SER A C 1
ATOM 1906 O O . SER A 1 245 ? -12.609 17.125 29.469 1 90 245 SER A O 1
ATOM 1908 N N . ASP A 1 246 ? -12.164 17.953 31.484 1 91.5 246 ASP A N 1
ATOM 1909 C CA . ASP A 1 246 ? -11.641 19.188 30.922 1 91.5 246 ASP A CA 1
ATOM 1910 C C . ASP A 1 246 ? -10.375 18.938 30.109 1 91.5 246 ASP A C 1
ATOM 1912 O O . ASP A 1 246 ? -10.008 19.734 29.25 1 91.5 246 ASP A O 1
ATOM 1916 N N . ASP A 1 247 ? -9.836 17.766 30.344 1 91 247 ASP A N 1
ATOM 1917 C CA . ASP A 1 247 ? -8.594 17.422 29.672 1 91 247 ASP A CA 1
ATOM 1918 C C . ASP A 1 247 ? -8.859 16.969 28.234 1 91 247 ASP A C 1
ATOM 1920 O O . ASP A 1 247 ? -7.922 16.734 27.469 1 91 247 ASP A O 1
ATOM 1924 N N . ASP A 1 248 ? -10.109 16.969 27.875 1 94 248 ASP A N 1
ATOM 1925 C CA . ASP A 1 248 ? -10.461 16.609 26.516 1 94 248 ASP A CA 1
ATOM 1926 C C . ASP A 1 248 ? -10.398 17.812 25.594 1 94 248 ASP A C 1
ATOM 1928 O O . ASP A 1 248 ? -10.656 17.703 24.391 1 94 248 ASP A O 1
ATOM 1932 N N . VAL A 1 249 ? -10.148 18.984 26.141 1 95.62 249 VAL A N 1
ATOM 1933 C CA . VAL A 1 249 ? -9.797 20.188 25.406 1 95.62 249 VAL A CA 1
ATOM 1934 C C . VAL A 1 249 ? -8.359 20.594 25.734 1 95.62 249 VAL A C 1
ATOM 1936 O O . VAL A 1 249 ? -8.094 21.094 26.828 1 95.62 249 VAL A O 1
ATOM 1939 N N . TYR A 1 250 ? -7.465 20.422 24.797 1 94.19 250 TYR A N 1
ATOM 1940 C CA . TYR A 1 250 ? -6.062 20.578 25.156 1 94.19 250 TYR A CA 1
ATOM 1941 C C . TYR A 1 250 ? -5.207 20.891 23.938 1 94.19 250 TYR A C 1
ATOM 1943 O O . TYR A 1 250 ? -5.684 20.812 22.797 1 94.19 250 TYR A O 1
ATOM 1951 N N . ILE A 1 251 ? -4.012 21.359 24.203 1 94.25 251 ILE A N 1
ATOM 1952 C CA . ILE A 1 251 ? -2.998 21.516 23.156 1 94.25 251 ILE A CA 1
ATOM 1953 C C . ILE A 1 251 ? -2.266 20.188 22.953 1 94.25 251 ILE A C 1
ATOM 1955 O O . ILE A 1 251 ? -1.612 19.688 23.859 1 94.25 251 ILE A O 1
ATOM 1959 N N . MET A 1 252 ? -2.422 19.688 21.75 1 93.38 252 MET A N 1
ATOM 1960 C CA . MET A 1 252 ? -1.783 18.406 21.438 1 93.38 252 MET A CA 1
ATOM 1961 C C . MET A 1 252 ? -0.303 18.609 21.125 1 93.38 252 MET A C 1
ATOM 1963 O O . MET A 1 252 ? 0.062 19.5 20.344 1 93.38 252 MET A O 1
ATOM 1967 N N . ASP A 1 253 ? 0.484 17.75 21.797 1 91.19 253 ASP A N 1
ATOM 1968 C CA . ASP A 1 253 ? 1.917 17.734 21.516 1 91.19 253 ASP A CA 1
ATOM 1969 C C . ASP A 1 253 ? 2.197 17.266 20.094 1 91.19 253 ASP A C 1
ATOM 1971 O O . ASP A 1 253 ? 1.439 16.453 19.547 1 91.19 253 ASP A O 1
ATOM 1975 N N . GLY A 1 254 ? 3.299 17.781 19.547 1 91.81 254 GLY A N 1
ATOM 1976 C CA . GLY A 1 254 ? 3.674 17.391 18.188 1 91.81 254 GLY A CA 1
ATOM 1977 C C . GLY A 1 254 ? 3.883 15.891 18.031 1 91.81 254 GLY A C 1
ATOM 1978 O O . GLY A 1 254 ? 3.615 15.328 16.969 1 91.81 254 GLY A O 1
ATOM 1979 N N . ILE A 1 255 ? 4.324 15.289 19.062 1 92.19 255 ILE A N 1
ATOM 1980 C CA . ILE A 1 255 ? 4.57 13.852 19.062 1 92.19 255 ILE A CA 1
ATOM 1981 C C . ILE A 1 255 ? 3.244 13.102 18.953 1 92.19 255 ILE A C 1
ATOM 1983 O O . ILE A 1 255 ? 3.127 12.148 18.172 1 92.19 255 ILE A O 1
ATOM 1987 N N . ASP A 1 256 ? 2.277 13.547 19.641 1 92.12 256 ASP A N 1
ATOM 1988 C CA . ASP A 1 256 ? 0.962 12.922 19.562 1 92.12 256 ASP A CA 1
ATOM 1989 C C . ASP A 1 256 ? 0.341 13.141 18.172 1 92.12 256 ASP A C 1
ATOM 1991 O O . ASP A 1 256 ? -0.312 12.25 17.641 1 92.12 256 ASP A O 1
ATOM 1995 N N . GLU A 1 257 ? 0.543 14.32 17.719 1 92.06 257 GLU A N 1
ATOM 1996 C CA . GLU A 1 257 ? 0.076 14.609 16.375 1 92.06 257 GLU A CA 1
ATOM 1997 C C . GLU A 1 257 ? 0.657 13.625 15.367 1 92.06 257 GLU A C 1
ATOM 1999 O O . GLU A 1 257 ? -0.068 13.086 14.523 1 92.06 257 GLU A O 1
ATOM 2004 N N . ALA A 1 258 ? 1.879 13.398 15.492 1 94.38 258 ALA A N 1
ATOM 2005 C CA . ALA A 1 258 ? 2.588 12.477 14.609 1 94.38 258 ALA A CA 1
ATOM 2006 C C . ALA A 1 258 ? 2.084 11.047 14.797 1 94.38 258 ALA A C 1
ATOM 2008 O O . ALA A 1 258 ? 1.844 10.336 13.812 1 94.38 258 ALA A O 1
ATOM 2009 N N . ARG A 1 259 ? 1.938 10.656 16.031 1 93.5 259 ARG A N 1
ATOM 2010 C CA . ARG A 1 259 ? 1.479 9.305 16.344 1 93.5 259 ARG A CA 1
ATOM 2011 C C . ARG A 1 259 ? 0.091 9.047 15.773 1 93.5 259 ARG A C 1
ATOM 2013 O O . ARG A 1 259 ? -0.146 8.016 15.148 1 93.5 259 ARG A O 1
ATOM 2020 N N . PHE A 1 260 ? -0.764 9.953 15.992 1 94.62 260 PHE A N 1
ATOM 2021 C CA . PHE A 1 260 ? -2.145 9.781 15.555 1 94.62 260 PHE A CA 1
ATOM 2022 C C . PHE A 1 260 ? -2.244 9.828 14.039 1 94.62 260 PHE A C 1
ATOM 2024 O O . PHE A 1 260 ? -3.066 9.133 13.438 1 94.62 260 PHE A O 1
ATOM 2031 N N . GLN A 1 261 ? -1.477 10.672 13.461 1 96.19 261 GLN A N 1
ATOM 2032 C CA . GLN A 1 261 ? -1.43 10.68 12 1 96.19 261 GLN A CA 1
ATOM 2033 C C . GLN A 1 261 ? -0.986 9.328 11.453 1 96.19 261 GLN A C 1
ATOM 2035 O O . GLN A 1 261 ? -1.578 8.812 10.5 1 96.19 261 GLN A O 1
ATOM 2040 N N . TRP A 1 262 ? 0.038 8.797 12.023 1 95.94 262 TRP A N 1
ATOM 2041 C CA . TRP A 1 262 ? 0.523 7.48 11.617 1 95.94 262 TRP A CA 1
ATOM 2042 C C . TRP A 1 262 ? -0.553 6.418 11.82 1 95.94 262 TRP A C 1
ATOM 2044 O O . TRP A 1 262 ? -0.751 5.555 10.961 1 95.94 262 TRP A O 1
ATOM 2054 N N . MET A 1 263 ? -1.21 6.52 12.938 1 93.69 263 MET A N 1
ATOM 2055 C CA . MET A 1 263 ? -2.258 5.551 13.258 1 93.69 263 MET A CA 1
ATOM 2056 C C . MET A 1 263 ? -3.357 5.582 12.195 1 93.69 263 MET A C 1
ATOM 2058 O O . MET A 1 263 ? -3.889 4.535 11.82 1 93.69 263 MET A O 1
ATOM 2062 N N . THR A 1 264 ? -3.74 6.754 11.773 1 95.12 264 THR A N 1
ATOM 2063 C CA . THR A 1 264 ? -4.734 6.883 10.711 1 95.12 264 THR A CA 1
ATOM 2064 C C . THR A 1 264 ? -4.293 6.121 9.469 1 95.12 264 THR A C 1
ATOM 2066 O O . THR A 1 264 ? -5.074 5.359 8.891 1 95.12 264 THR A O 1
ATOM 2069 N N . VAL A 1 265 ? -3.072 6.262 9.117 1 96 265 VAL A N 1
ATOM 2070 C CA . VAL A 1 265 ? -2.541 5.633 7.914 1 96 265 VAL A CA 1
ATOM 2071 C C . VAL A 1 265 ? -2.453 4.121 8.117 1 96 265 VAL A C 1
ATOM 2073 O O . VAL A 1 265 ? -2.807 3.346 7.23 1 96 265 VAL A O 1
ATOM 2076 N N . ASP A 1 266 ? -1.986 3.762 9.297 1 92.31 266 ASP A N 1
ATOM 2077 C CA . ASP A 1 266 ? -1.865 2.34 9.602 1 92.31 266 ASP A CA 1
ATOM 2078 C C . ASP A 1 266 ? -3.232 1.657 9.594 1 92.31 266 ASP A C 1
ATOM 2080 O O . ASP A 1 266 ? -3.352 0.502 9.18 1 92.31 266 ASP A O 1
ATOM 2084 N N . PHE A 1 267 ? -4.188 2.297 10.125 1 90 267 PHE A N 1
ATOM 2085 C CA . PHE A 1 267 ? -5.547 1.771 10.125 1 90 267 PHE A CA 1
ATOM 2086 C C . PHE A 1 267 ? -6.008 1.458 8.711 1 90 267 PHE A C 1
ATOM 2088 O O . PHE A 1 267 ? -6.633 0.422 8.469 1 90 267 PHE A O 1
ATOM 2095 N N . ALA A 1 268 ? -5.684 2.291 7.84 1 91.31 268 ALA A N 1
ATOM 2096 C CA . ALA A 1 268 ? -6.16 2.152 6.465 1 91.31 268 ALA A CA 1
ATOM 2097 C C . ALA A 1 268 ? -5.289 1.182 5.676 1 91.31 268 ALA A C 1
ATOM 2099 O O . ALA A 1 268 ? -5.781 0.462 4.805 1 91.31 268 ALA A O 1
ATOM 2100 N N . TYR A 1 269 ? -3.945 1.151 5.977 1 93.69 269 TYR A N 1
ATOM 2101 C CA . TYR A 1 269 ? -3.064 0.583 4.961 1 93.69 269 TYR A CA 1
ATOM 2102 C C . TYR A 1 269 ? -2.076 -0.397 5.582 1 93.69 269 TYR A C 1
ATOM 2104 O O . TYR A 1 269 ? -1.117 -0.816 4.93 1 93.69 269 TYR A O 1
ATOM 2112 N N . ARG A 1 270 ? -2.219 -0.91 6.723 1 89.25 270 ARG A N 1
ATOM 2113 C CA . ARG A 1 270 ? -1.258 -1.778 7.395 1 89.25 270 ARG A CA 1
ATOM 2114 C C . ARG A 1 270 ? -1.037 -3.064 6.605 1 89.25 270 ARG A C 1
ATOM 2116 O O . ARG A 1 270 ? 0.038 -3.664 6.676 1 89.25 270 ARG A O 1
ATOM 2123 N N . TYR A 1 271 ? -1.988 -3.451 5.777 1 89.62 271 TYR A N 1
ATOM 2124 C CA . TYR A 1 271 ? -1.857 -4.707 5.043 1 89.62 271 TYR A CA 1
ATOM 2125 C C . TYR A 1 271 ? -1.696 -4.453 3.551 1 89.62 271 TYR A C 1
ATOM 2127 O O . TYR A 1 271 ? -1.661 -5.395 2.756 1 89.62 271 TYR A O 1
ATOM 2135 N N . ALA A 1 272 ? -1.606 -3.242 3.17 1 91.81 272 ALA A N 1
ATOM 2136 C CA . ALA A 1 272 ? -1.716 -2.908 1.753 1 91.81 272 ALA A CA 1
ATOM 2137 C C . ALA A 1 272 ? -0.341 -2.861 1.092 1 91.81 272 ALA A C 1
ATOM 2139 O O . ALA A 1 272 ? -0.235 -2.697 -0.126 1 91.81 272 ALA A O 1
ATOM 2140 N N . GLY A 1 273 ? 0.681 -3.057 1.856 1 92 273 GLY A N 1
ATOM 2141 C CA . GLY A 1 273 ? 2.02 -2.971 1.295 1 92 273 GLY A CA 1
ATOM 2142 C C . GLY A 1 273 ? 3.105 -2.898 2.352 1 92 273 GLY A C 1
ATOM 2143 O O . GLY A 1 273 ? 3.029 -3.576 3.377 1 92 273 GLY A O 1
ATOM 2144 N N . LEU A 1 274 ? 4.145 -2.145 1.918 1 94.88 274 LEU A N 1
ATOM 2145 C CA . LEU A 1 274 ? 5.207 -1.889 2.885 1 94.88 274 LEU A CA 1
ATOM 2146 C C . LEU A 1 274 ? 4.711 -0.98 4.004 1 94.88 274 LEU A C 1
ATOM 2148 O O . LEU A 1 274 ? 3.754 -0.225 3.822 1 94.88 274 LEU A O 1
ATOM 2152 N N . PRO A 1 275 ? 5.371 -1.136 5.148 1 94.31 275 PRO A N 1
ATOM 2153 C CA . PRO A 1 275 ? 5.016 -0.195 6.215 1 94.31 275 PRO A CA 1
ATOM 2154 C C . PRO A 1 275 ? 5.176 1.264 5.789 1 94.31 275 PRO A C 1
ATOM 2156 O O . PRO A 1 275 ? 6.027 1.58 4.957 1 94.31 275 PRO A O 1
ATOM 2159 N N . SER A 1 276 ? 4.367 2.111 6.34 1 96.25 276 SER A N 1
ATOM 2160 C CA . SER A 1 276 ? 4.34 3.516 5.945 1 96.25 276 SER A CA 1
ATOM 2161 C C . SER A 1 276 ? 5.27 4.352 6.82 1 96.25 276 SER A C 1
ATOM 2163 O O . SER A 1 276 ? 5.289 4.195 8.039 1 96.25 276 SER A O 1
ATOM 2165 N N . ALA A 1 277 ? 6.094 5.141 6.223 1 97.38 277 ALA A N 1
ATOM 2166 C CA . ALA A 1 277 ? 6.734 6.285 6.863 1 97.38 277 ALA A CA 1
ATOM 2167 C C . ALA A 1 277 ? 5.992 7.582 6.543 1 97.38 277 ALA A C 1
ATOM 2169 O O . ALA A 1 277 ? 6.012 8.047 5.402 1 97.38 277 ALA A O 1
ATOM 2170 N N . VAL A 1 278 ? 5.375 8.164 7.547 1 98.31 278 VAL A N 1
ATOM 2171 C CA . VAL A 1 278 ? 4.434 9.258 7.328 1 98.31 278 VAL A CA 1
ATOM 2172 C C . VAL A 1 278 ? 5.105 10.594 7.637 1 98.31 278 VAL A C 1
ATOM 2174 O O . VAL A 1 278 ? 5.609 10.797 8.742 1 98.31 278 VAL A O 1
ATOM 2177 N N . ILE A 1 279 ? 5.137 11.469 6.684 1 98.69 279 ILE A N 1
ATOM 2178 C CA . ILE A 1 279 ? 5.613 12.836 6.852 1 98.69 279 ILE A CA 1
ATOM 2179 C C . ILE A 1 279 ? 4.434 13.805 6.762 1 98.69 279 ILE A C 1
ATOM 2181 O O . ILE A 1 279 ? 3.746 13.859 5.738 1 98.69 279 ILE A O 1
ATOM 2185 N N . ASP A 1 280 ? 4.207 14.516 7.797 1 97.31 280 ASP A N 1
ATOM 2186 C CA . ASP A 1 280 ? 3.133 15.508 7.844 1 97.31 280 ASP A CA 1
ATOM 2187 C C . ASP A 1 280 ? 3.691 16.922 7.996 1 97.31 280 ASP A C 1
ATOM 2189 O O . ASP A 1 280 ? 4.23 17.266 9.047 1 97.31 280 ASP A O 1
ATOM 2193 N N . LEU A 1 281 ? 3.541 17.719 6.941 1 97.44 281 LEU A N 1
ATOM 2194 C CA . LEU A 1 281 ? 4.059 19.078 6.945 1 97.44 281 LEU A CA 1
ATOM 2195 C C . LEU A 1 281 ? 2.941 20.078 7.219 1 97.44 281 LEU A C 1
ATOM 2197 O O . LEU A 1 281 ? 2.258 20.531 6.293 1 97.44 281 LEU A O 1
ATOM 2201 N N . GLY A 1 282 ? 2.822 20.516 8.477 1 92.31 282 GLY A N 1
ATOM 2202 C CA . GLY A 1 282 ? 1.891 21.578 8.836 1 92.31 282 GLY A CA 1
ATOM 2203 C C . GLY A 1 282 ? 2.473 22.969 8.656 1 92.31 282 GLY A C 1
ATOM 2204 O O . GLY A 1 282 ? 3.479 23.141 7.969 1 92.31 282 GLY A O 1
ATOM 2205 N N . GLY A 1 283 ? 1.824 23.891 9.273 1 90 283 GLY A N 1
ATOM 2206 C CA . GLY A 1 283 ? 2.309 25.266 9.203 1 90 283 GLY A CA 1
ATOM 2207 C C . GLY A 1 283 ? 3.432 25.547 10.18 1 90 283 GLY A C 1
ATOM 2208 O O . GLY A 1 283 ? 4.398 26.234 9.844 1 90 283 GLY A O 1
ATOM 2209 N N . GLY A 1 284 ? 3.279 24.984 11.344 1 88.62 284 GLY A N 1
ATOM 2210 C CA . GLY A 1 284 ? 4.227 25.312 12.398 1 88.62 284 GLY A CA 1
ATOM 2211 C C . GLY A 1 284 ? 5.277 24.234 12.609 1 88.62 284 GLY A C 1
ATOM 2212 O O . GLY A 1 284 ? 6.367 24.531 13.109 1 88.62 284 GLY A O 1
ATOM 2213 N N . SER A 1 285 ? 4.926 22.984 12.258 1 93.12 285 SER A N 1
ATOM 2214 C CA . SER A 1 285 ? 5.84 21.875 12.508 1 93.12 285 SER A CA 1
ATOM 2215 C C . SER A 1 285 ? 5.754 20.812 11.406 1 93.12 285 SER A C 1
ATOM 2217 O O . SER A 1 285 ? 4.82 20.828 10.602 1 93.12 285 SER A O 1
ATOM 2219 N N . VAL A 1 286 ? 6.754 20.031 11.305 1 96.75 286 VAL A N 1
ATOM 2220 C CA . VAL A 1 286 ? 6.754 18.844 10.445 1 96.75 286 VAL A CA 1
ATOM 2221 C C . VAL A 1 286 ? 7.055 17.609 11.281 1 96.75 286 VAL A C 1
ATOM 2223 O O . VAL A 1 286 ? 7.863 17.656 12.211 1 96.75 286 VAL A O 1
ATOM 2226 N N . GLN A 1 287 ? 6.344 16.547 11.023 1 96.69 287 GLN A N 1
ATOM 2227 C CA . GLN A 1 287 ? 6.465 15.32 11.789 1 96.69 287 GLN A CA 1
ATOM 2228 C C . GLN A 1 287 ? 6.914 14.156 10.906 1 96.69 287 GLN A C 1
ATOM 2230 O O . GLN A 1 287 ? 6.617 14.133 9.711 1 96.69 287 GLN A O 1
ATOM 2235 N N . LEU A 1 288 ? 7.621 13.242 11.453 1 97.44 288 LEU A N 1
ATOM 2236 C CA . LEU A 1 288 ? 7.918 11.93 10.883 1 97.44 288 LEU A CA 1
ATOM 2237 C C . LEU A 1 288 ? 7.547 10.82 11.859 1 97.44 288 LEU A C 1
ATOM 2239 O O . LEU A 1 288 ? 7.895 10.883 13.039 1 97.44 288 LEU A O 1
ATOM 2243 N N . ALA A 1 289 ? 6.816 9.852 11.422 1 96.44 289 ALA A N 1
ATOM 2244 C CA . ALA A 1 289 ? 6.461 8.695 12.242 1 96.44 289 ALA A CA 1
ATOM 2245 C C . ALA A 1 289 ? 6.438 7.418 11.398 1 96.44 289 ALA A C 1
ATOM 2247 O O . ALA A 1 289 ? 5.965 7.422 10.266 1 96.44 289 ALA A O 1
ATOM 2248 N N . TYR A 1 290 ? 6.938 6.293 11.891 1 94.94 290 TYR A N 1
ATOM 2249 C CA . TYR A 1 290 ? 6.867 4.973 11.273 1 94.94 290 TYR A CA 1
ATOM 2250 C C . TYR A 1 290 ? 7.043 3.873 12.312 1 94.94 290 TYR A C 1
ATOM 2252 O O . TYR A 1 290 ? 7.617 4.105 13.375 1 94.94 290 TYR A O 1
ATOM 2260 N N . GLY A 1 291 ? 6.5 2.734 11.984 1 91.12 291 GLY A N 1
ATOM 2261 C CA . GLY A 1 291 ? 6.652 1.58 12.859 1 91.12 291 GLY A CA 1
ATOM 2262 C C . GLY A 1 291 ? 8.055 0.992 12.828 1 91.12 291 GLY A C 1
ATOM 2263 O O . GLY A 1 291 ? 8.695 0.95 11.773 1 91.12 291 GLY A O 1
ATOM 2264 N N . ILE A 1 292 ? 8.477 0.521 14 1 87.38 292 ILE A N 1
ATOM 2265 C CA . ILE A 1 292 ? 9.789 -0.109 14.102 1 87.38 292 ILE A CA 1
ATOM 2266 C C . ILE A 1 292 ? 9.625 -1.596 14.406 1 87.38 292 ILE A C 1
ATOM 2268 O O . ILE A 1 292 ? 8.867 -1.97 15.305 1 87.38 292 ILE A O 1
ATOM 2272 N N . ASN A 1 293 ? 10.023 -2.502 13.5 1 68.81 293 ASN A N 1
ATOM 2273 C CA . ASN A 1 293 ? 9.914 -3.939 13.727 1 68.81 293 ASN A CA 1
ATOM 2274 C C . ASN A 1 293 ? 10.945 -4.422 14.75 1 68.81 293 ASN A C 1
ATOM 2276 O O . ASN A 1 293 ? 10.625 -5.219 15.633 1 68.81 293 ASN A O 1
ATOM 2280 N N . ASN A 1 294 ? 12.266 -4.121 14.5 1 62.38 294 ASN A N 1
ATOM 2281 C CA . ASN A 1 294 ? 13.312 -4.617 15.383 1 62.38 294 ASN A CA 1
ATOM 2282 C C . ASN A 1 294 ? 13.711 -3.572 16.422 1 62.38 294 ASN A C 1
ATOM 2284 O O . ASN A 1 294 ? 14.5 -2.668 16.141 1 62.38 294 ASN A O 1
ATOM 2288 N N . LYS A 1 295 ? 13.023 -3.676 17.562 1 55.12 295 LYS A N 1
ATOM 2289 C CA . LYS A 1 295 ? 13.234 -2.76 18.672 1 55.12 295 LYS A CA 1
ATOM 2290 C C . LYS A 1 295 ? 14.695 -2.764 19.109 1 55.12 295 LYS A C 1
ATOM 2292 O O . LYS A 1 295 ? 15.18 -1.781 19.688 1 55.12 295 LYS A O 1
ATOM 2297 N N . GLN A 1 296 ? 15.266 -3.865 18.953 1 52.56 296 GLN A N 1
ATOM 2298 C CA . GLN A 1 296 ? 16.594 -4.012 19.547 1 52.56 296 GLN A CA 1
ATOM 2299 C C . GLN A 1 296 ? 17.562 -2.963 19 1 52.56 296 GLN A C 1
ATOM 2301 O O . GLN A 1 296 ? 18.641 -2.754 19.562 1 52.56 296 GLN A O 1
ATOM 2306 N N . LEU A 1 297 ? 16.969 -2.271 18.047 1 57.31 297 LEU A N 1
ATOM 2307 C CA . LEU A 1 297 ? 17.922 -1.378 17.391 1 57.31 297 LEU A CA 1
ATOM 2308 C C . LEU A 1 297 ? 18.016 -0.044 18.125 1 57.31 297 LEU A C 1
ATOM 2310 O O . LEU A 1 297 ? 18.922 0.749 17.875 1 57.31 297 LEU A O 1
ATOM 2314 N N . LEU A 1 298 ? 17.047 0.086 19.172 1 66.25 298 LEU A N 1
ATOM 2315 C CA . LEU A 1 298 ? 17.125 1.435 19.719 1 66.25 298 LEU A CA 1
ATOM 2316 C C . LEU A 1 298 ? 17.594 1.406 21.172 1 66.25 298 LEU A C 1
ATOM 2318 O O . LEU A 1 298 ? 17.047 0.68 22 1 66.25 298 LEU A O 1
ATOM 2322 N N . SER A 1 299 ? 18.75 2.014 21.438 1 70.19 299 SER A N 1
ATOM 2323 C CA . SER A 1 299 ? 19.141 2.227 22.828 1 70.19 299 SER A CA 1
ATOM 2324 C C . SER A 1 299 ? 18.031 2.895 23.625 1 70.19 299 SER A C 1
ATOM 2326 O O . SER A 1 299 ? 17.125 3.508 23.047 1 70.19 299 SER A O 1
ATOM 2328 N N . PRO A 1 300 ? 18.062 2.695 24.891 1 70.44 300 PRO A N 1
ATOM 2329 C CA . PRO A 1 300 ? 17.031 3.33 25.719 1 70.44 300 PRO A CA 1
ATOM 2330 C C . PRO A 1 300 ? 16.969 4.84 25.531 1 70.44 300 PRO A C 1
ATOM 2332 O O . PRO A 1 300 ? 15.875 5.41 25.484 1 70.44 300 PRO A O 1
ATOM 2335 N N . ALA A 1 301 ? 18.094 5.473 25.5 1 67.94 301 ALA A N 1
ATOM 2336 C CA . ALA A 1 301 ? 18.109 6.918 25.297 1 67.94 301 ALA A CA 1
ATOM 2337 C C . ALA A 1 301 ? 17.469 7.297 23.953 1 67.94 301 ALA A C 1
ATOM 2339 O O . ALA A 1 301 ? 16.719 8.273 23.875 1 67.94 301 ALA A O 1
ATOM 2340 N N . VAL A 1 302 ? 17.703 6.543 22.984 1 72.75 302 VAL A N 1
ATOM 2341 C CA . VAL A 1 302 ? 17.141 6.789 21.656 1 72.75 302 VAL A CA 1
ATOM 2342 C C . VAL A 1 302 ? 15.641 6.535 21.672 1 72.75 302 VAL A C 1
ATOM 2344 O O . VAL A 1 302 ? 14.867 7.301 21.094 1 72.75 302 VAL A O 1
ATOM 2347 N N . LYS A 1 303 ? 15.344 5.57 22.422 1 75.25 303 LYS A N 1
ATOM 2348 C CA . LYS A 1 303 ? 13.922 5.254 22.562 1 75.25 303 LYS A CA 1
ATOM 2349 C C . LYS A 1 303 ? 13.18 6.371 23.281 1 75.25 303 LYS A C 1
ATOM 2351 O O . LYS A 1 303 ? 12.047 6.703 22.906 1 75.25 303 LYS A O 1
ATOM 2356 N N . ALA A 1 304 ? 13.789 6.969 24.188 1 73.88 304 ALA A N 1
ATOM 2357 C CA . ALA A 1 304 ? 13.164 8.039 24.969 1 73.88 304 ALA A CA 1
ATOM 2358 C C . ALA A 1 304 ? 12.93 9.273 24.094 1 73.88 304 ALA A C 1
ATOM 2360 O O . ALA A 1 304 ? 11.922 9.969 24.25 1 73.88 304 ALA A O 1
ATOM 2361 N N . GLU A 1 305 ? 13.797 9.445 23.266 1 75.06 305 GLU A N 1
ATOM 2362 C CA . GLU A 1 305 ? 13.727 10.664 22.453 1 75.06 305 GLU A CA 1
ATOM 2363 C C . GLU A 1 305 ? 12.836 10.453 21.234 1 75.06 305 GLU A C 1
ATOM 2365 O O . GLU A 1 305 ? 12.102 11.359 20.828 1 75.06 305 GLU A O 1
ATOM 2370 N N . TYR A 1 306 ? 12.891 9.273 20.719 1 77.88 306 TYR A N 1
ATOM 2371 C CA . TYR A 1 306 ? 12.266 9.086 19.422 1 77.88 306 TYR A CA 1
ATOM 2372 C C . TYR A 1 306 ? 11.211 7.988 19.469 1 77.88 306 TYR A C 1
ATOM 2374 O O . TYR A 1 306 ? 10.438 7.809 18.531 1 77.88 306 TYR A O 1
ATOM 2382 N N . GLY A 1 307 ? 11.25 7.258 20.5 1 74.81 307 GLY A N 1
ATOM 2383 C CA . GLY A 1 307 ? 10.391 6.09 20.594 1 74.81 307 GLY A CA 1
ATOM 2384 C C . GLY A 1 307 ? 9.016 6.41 21.156 1 74.81 307 GLY A C 1
ATOM 2385 O O . GLY A 1 307 ? 8.875 7.258 22.031 1 74.81 307 GLY A O 1
ATOM 2386 N N . SER A 1 308 ? 8.055 5.828 20.453 1 74.38 308 SER A N 1
ATOM 2387 C CA . SER A 1 308 ? 6.684 5.875 20.953 1 74.38 308 SER A CA 1
ATOM 2388 C C . SER A 1 308 ? 5.973 4.539 20.75 1 74.38 308 SER A C 1
ATOM 2390 O O . SER A 1 308 ? 6.539 3.615 20.156 1 74.38 308 SER A O 1
ATOM 2392 N N . TYR A 1 309 ? 4.969 4.359 21.531 1 72 309 TYR A N 1
ATOM 2393 C CA . TYR A 1 309 ? 4.141 3.166 21.391 1 72 309 TYR A CA 1
ATOM 2394 C C . TYR A 1 309 ? 2.686 3.537 21.141 1 72 309 TYR A C 1
ATOM 2396 O O . TYR A 1 309 ? 2.191 4.539 21.656 1 72 309 TYR A O 1
ATOM 2404 N N . LEU A 1 310 ? 2.164 2.832 20.25 1 74.38 310 LEU A N 1
ATOM 2405 C CA . LEU A 1 310 ? 0.73 2.955 20 1 74.38 310 LEU A CA 1
ATOM 2406 C C . LEU A 1 310 ? 0.095 1.585 19.781 1 74.38 310 LEU A C 1
ATOM 2408 O O . LEU A 1 310 ? 0.728 0.683 19.234 1 74.38 310 LEU A O 1
ATOM 2412 N N . THR A 1 311 ? -1.086 1.467 20.438 1 61.91 311 THR A N 1
ATOM 2413 C CA . THR A 1 311 ? -1.85 0.248 20.203 1 61.91 311 THR A CA 1
ATOM 2414 C C . THR A 1 311 ? -3.041 0.53 19.281 1 61.91 311 THR A C 1
ATOM 2416 O O . THR A 1 311 ? -4.113 0.915 19.75 1 61.91 311 THR A O 1
ATOM 2419 N N . PRO A 1 312 ? -2.801 0.482 18.109 1 60.88 312 PRO A N 1
ATOM 2420 C CA . PRO A 1 312 ? -3.932 0.74 17.219 1 60.88 312 PRO A CA 1
ATOM 2421 C C . PRO A 1 312 ? -5.137 -0.151 17.516 1 60.88 312 PRO A C 1
ATOM 2423 O O . PRO A 1 312 ? -6.168 0.337 17.969 1 60.88 312 PRO A O 1
ATOM 2426 N N . LEU A 1 313 ? -5.355 -1.237 17.031 1 62.56 313 LEU A N 1
ATOM 2427 C CA . LEU A 1 313 ? -6.543 -2.068 17.188 1 62.56 313 LEU A CA 1
ATOM 2428 C C . LEU A 1 313 ? -6.164 -3.494 17.562 1 62.56 313 LEU A C 1
ATOM 2430 O O . LEU A 1 313 ? -6.957 -4.203 18.188 1 62.56 313 LEU A O 1
ATOM 2434 N N . ASP A 1 314 ? -5.051 -3.893 17.297 1 63.34 314 ASP A N 1
ATOM 2435 C CA . ASP A 1 314 ? -4.746 -5.309 17.469 1 63.34 314 ASP A CA 1
ATOM 2436 C C . ASP A 1 314 ? -3.557 -5.5 18.406 1 63.34 314 ASP A C 1
ATOM 2438 O O . ASP A 1 314 ? -3.652 -6.23 19.391 1 63.34 314 ASP A O 1
ATOM 2442 N N . LYS A 1 315 ? -2.449 -4.906 18.016 1 70.75 315 LYS A N 1
ATOM 2443 C CA . LYS A 1 315 ? -1.23 -5.113 18.781 1 70.75 315 LYS A CA 1
ATOM 2444 C C . LYS A 1 315 ? -0.451 -3.809 18.938 1 70.75 315 LYS A C 1
ATOM 2446 O O . LYS A 1 315 ? -0.574 -2.904 18.109 1 70.75 315 LYS A O 1
ATOM 2451 N N . THR A 1 316 ? 0.152 -3.855 20.062 1 77.94 316 THR A N 1
ATOM 2452 C CA . THR A 1 316 ? 0.997 -2.695 20.312 1 77.94 316 THR A CA 1
ATOM 2453 C C . THR A 1 316 ? 2.158 -2.639 19.328 1 77.94 316 THR A C 1
ATOM 2455 O O . THR A 1 316 ? 2.77 -3.666 19.016 1 77.94 316 THR A O 1
ATOM 2458 N N . ARG A 1 317 ? 2.361 -1.446 18.781 1 82.56 317 ARG A N 1
ATOM 2459 C CA . ARG A 1 317 ? 3.461 -1.221 17.844 1 82.56 317 ARG A CA 1
ATOM 2460 C C . ARG A 1 317 ? 4.457 -0.212 18.406 1 82.56 317 ARG A C 1
ATOM 2462 O O . ARG A 1 317 ? 4.066 0.768 19.047 1 82.56 317 ARG A O 1
ATOM 2469 N N . SER A 1 318 ? 5.715 -0.544 18.156 1 86.31 318 SER A N 1
ATOM 2470 C CA . SER A 1 318 ? 6.762 0.43 18.438 1 86.31 318 SER A CA 1
ATOM 2471 C C . SER A 1 318 ? 6.957 1.387 17.266 1 86.31 318 SER A C 1
ATOM 2473 O O . SER A 1 318 ? 7.004 0.959 16.109 1 86.31 318 SER A O 1
ATOM 2475 N N . LEU A 1 319 ? 7.023 2.689 17.688 1 91.19 319 LEU A N 1
ATOM 2476 C CA . LEU A 1 319 ? 7.117 3.705 16.641 1 91.19 319 LEU A CA 1
ATOM 2477 C C . LEU A 1 319 ? 8.344 4.582 16.844 1 91.19 319 LEU A C 1
ATOM 2479 O O . LEU A 1 319 ? 8.75 4.836 17.984 1 91.19 319 LEU A O 1
ATOM 2483 N N . TYR A 1 320 ? 8.977 4.93 15.75 1 91.88 320 TYR A N 1
ATOM 2484 C CA . TYR A 1 320 ? 9.773 6.156 15.719 1 91.88 320 TYR A CA 1
ATOM 2485 C C . TYR A 1 320 ? 8.883 7.371 15.477 1 91.88 320 TYR A C 1
ATOM 2487 O O . TYR A 1 320 ? 8.062 7.375 14.555 1 91.88 320 TYR A O 1
ATOM 2495 N N . VAL A 1 321 ? 9.039 8.344 16.297 1 94.06 321 VAL A N 1
ATOM 2496 C CA . VAL A 1 321 ? 8.258 9.562 16.141 1 94.06 321 VAL A CA 1
ATOM 2497 C C . VAL A 1 321 ? 9.117 10.781 16.484 1 94.06 321 VAL A C 1
ATOM 2499 O O . VAL A 1 321 ? 9.859 10.766 17.469 1 94.06 321 VAL A O 1
ATOM 2502 N N . HIS A 1 322 ? 9 11.773 15.625 1 94.25 322 HIS A N 1
ATOM 2503 C CA . HIS A 1 322 ? 9.594 13.062 15.969 1 94.25 322 HIS A CA 1
ATOM 2504 C C . HIS A 1 322 ? 8.82 14.211 15.328 1 94.25 322 HIS A C 1
ATOM 2506 O O . HIS A 1 322 ? 8.289 14.062 14.227 1 94.25 322 HIS A O 1
ATOM 2512 N N . SER A 1 323 ? 8.727 15.281 16.031 1 94.81 323 SER A N 1
ATOM 2513 C CA . SER A 1 323 ? 8.125 16.531 15.57 1 94.81 323 SER A CA 1
ATOM 2514 C C . SER A 1 323 ? 9.125 17.672 15.609 1 94.81 323 SER A C 1
ATOM 2516 O O . SER A 1 323 ? 9.672 17.984 16.672 1 94.81 323 SER A O 1
ATOM 2518 N N . TRP A 1 324 ? 9.367 18.281 14.508 1 95.62 324 TRP A N 1
ATOM 2519 C CA . TRP A 1 324 ? 10.25 19.453 14.422 1 95.62 324 TRP A CA 1
ATOM 2520 C C . TRP A 1 324 ? 9.445 20.75 14.461 1 95.62 324 TRP A C 1
ATOM 2522 O O . TRP A 1 324 ? 9.008 21.234 13.414 1 95.62 324 TRP A O 1
ATOM 2532 N N . LEU A 1 325 ? 9.266 21.234 15.664 1 92.06 325 LEU A N 1
ATOM 2533 C CA . LEU A 1 325 ? 8.602 22.516 15.812 1 92.06 325 LEU A CA 1
ATOM 2534 C C . LEU A 1 325 ? 9.414 23.641 15.18 1 92.06 325 LEU A C 1
ATOM 2536 O O . LEU A 1 325 ? 10.641 23.688 15.328 1 92.06 325 LEU A O 1
ATOM 2540 N N . GLY A 1 326 ? 8.758 24.547 14.492 1 91.88 326 GLY A N 1
ATOM 2541 C CA . GLY A 1 326 ? 9.43 25.656 13.82 1 91.88 326 GLY A CA 1
ATOM 2542 C C . GLY A 1 326 ? 9.828 25.328 12.391 1 91.88 326 GLY A C 1
ATOM 2543 O O . GLY A 1 326 ? 10.336 26.188 11.672 1 91.88 326 GLY A O 1
ATOM 2544 N N . TYR A 1 327 ? 9.484 24.125 11.984 1 96.44 327 TYR A N 1
ATOM 2545 C CA . TYR A 1 327 ? 9.898 23.719 10.648 1 96.44 327 TYR A CA 1
ATOM 2546 C C . TYR A 1 327 ? 8.695 23.344 9.789 1 96.44 327 TYR A C 1
ATOM 2548 O O . TYR A 1 327 ? 8.836 22.688 8.758 1 96.44 327 TYR A O 1
ATOM 2556 N N . GLY A 1 328 ? 7.52 23.672 10.289 1 95.31 328 GLY A N 1
ATOM 2557 C CA . GLY A 1 328 ? 6.383 23.656 9.391 1 95.31 328 GLY A CA 1
ATOM 2558 C C . GLY A 1 328 ? 6.52 24.641 8.234 1 95.31 328 GLY A C 1
ATOM 2559 O O . GLY A 1 328 ? 7.402 25.5 8.25 1 95.31 328 GLY A O 1
ATOM 2560 N N . LEU A 1 329 ? 5.699 24.531 7.309 1 96.38 329 LEU A N 1
ATOM 2561 C CA . LEU A 1 329 ? 5.891 25.281 6.07 1 96.38 329 LEU A CA 1
ATOM 2562 C C . LEU A 1 329 ? 5.949 26.781 6.34 1 96.38 329 LEU A C 1
ATOM 2564 O O . LEU A 1 329 ? 6.855 27.469 5.863 1 96.38 329 LEU A O 1
ATOM 2568 N N . LYS A 1 330 ? 5.039 27.312 7.055 1 91.5 330 LYS A N 1
ATOM 2569 C CA . LYS A 1 330 ? 4.996 28.734 7.34 1 91.5 330 LYS A CA 1
ATOM 2570 C C . LYS A 1 330 ? 6.113 29.141 8.297 1 91.5 330 LYS A C 1
ATOM 2572 O O . LYS A 1 330 ? 6.723 30.203 8.133 1 91.5 330 LYS A O 1
ATOM 2577 N N . ALA A 1 331 ? 6.281 28.375 9.281 1 91.38 331 ALA A N 1
ATOM 2578 C CA . ALA A 1 331 ? 7.379 28.625 10.211 1 91.38 331 ALA A CA 1
ATOM 2579 C C . ALA A 1 331 ? 8.727 28.562 9.5 1 91.38 331 ALA A C 1
ATOM 2581 O O . ALA A 1 331 ? 9.641 29.328 9.805 1 91.38 331 ALA A O 1
ATOM 2582 N N . ALA A 1 332 ? 8.883 27.641 8.578 1 96.25 332 ALA A N 1
ATOM 2583 C CA . ALA A 1 332 ? 10.117 27.484 7.828 1 96.25 332 ALA A CA 1
ATOM 2584 C C . ALA A 1 332 ? 10.414 28.703 6.973 1 96.25 332 ALA A C 1
ATOM 2586 O O . ALA A 1 332 ? 11.578 29.078 6.777 1 96.25 332 ALA A O 1
ATOM 2587 N N . ARG A 1 333 ? 9.375 29.312 6.469 1 94.62 333 ARG A N 1
ATOM 2588 C CA . ARG A 1 333 ? 9.57 30.562 5.73 1 94.62 333 ARG A CA 1
ATOM 2589 C C . ARG A 1 333 ? 10.336 31.578 6.562 1 94.62 333 ARG A C 1
ATOM 2591 O O . ARG A 1 333 ? 11.281 32.219 6.07 1 94.62 333 ARG A O 1
ATOM 2598 N N . ARG A 1 334 ? 9.914 31.672 7.75 1 92.06 334 ARG A N 1
ATOM 2599 C CA . ARG A 1 334 ? 10.586 32.594 8.641 1 92.06 334 ARG A CA 1
ATOM 2600 C C . ARG A 1 334 ? 12.055 32.25 8.812 1 92.06 334 ARG A C 1
ATOM 2602 O O . ARG A 1 334 ? 12.93 33.094 8.688 1 92.06 334 ARG A O 1
ATOM 2609 N N . LYS A 1 335 ? 12.305 31.031 9.078 1 94.44 335 LYS A N 1
ATOM 2610 C CA . LYS A 1 335 ? 13.672 30.578 9.297 1 94.44 335 LYS A CA 1
ATOM 2611 C C . LYS A 1 335 ? 14.531 30.797 8.047 1 94.44 335 LYS A C 1
ATOM 2613 O O . LYS A 1 335 ? 15.695 31.172 8.148 1 94.44 335 LYS A O 1
ATOM 2618 N N . ILE A 1 336 ? 13.961 30.562 6.926 1 96.31 336 ILE A N 1
ATOM 2619 C CA . ILE A 1 336 ? 14.664 30.703 5.66 1 96.31 336 ILE A CA 1
ATOM 2620 C C . ILE A 1 336 ? 14.984 32.188 5.414 1 96.31 336 ILE A C 1
ATOM 2622 O O . ILE A 1 336 ? 16.094 32.531 5.004 1 96.31 336 ILE A O 1
ATOM 2626 N N . LEU A 1 337 ? 14.062 33.031 5.695 1 93.12 337 LEU A N 1
ATOM 2627 C CA . LEU A 1 337 ? 14.227 34.469 5.465 1 93.12 337 LEU A CA 1
ATOM 2628 C C . LEU A 1 337 ? 15.211 35.062 6.461 1 93.12 337 LEU A C 1
ATOM 2630 O O . LEU A 1 337 ? 15.773 36.125 6.215 1 93.12 337 LEU A O 1
ATOM 2634 N N . GLU A 1 338 ? 15.359 34.406 7.562 1 91.88 338 GLU A N 1
ATOM 2635 C CA . GLU A 1 338 ? 16.312 34.875 8.562 1 91.88 338 GLU A CA 1
ATOM 2636 C C . GLU A 1 338 ? 17.75 34.656 8.109 1 91.88 338 GLU A C 1
ATOM 2638 O O . GLU A 1 338 ? 18.672 35.25 8.633 1 91.88 338 GLU A O 1
ATOM 2643 N N . VAL A 1 339 ? 17.828 33.688 7.168 1 91.62 339 VAL A N 1
ATOM 2644 C CA . VAL A 1 339 ? 19.172 33.438 6.637 1 91.62 339 VAL A CA 1
ATOM 2645 C C . VAL A 1 339 ? 19.562 34.594 5.691 1 91.62 339 VAL A C 1
ATOM 2647 O O . VAL A 1 339 ? 18.922 34.781 4.66 1 91.62 339 VAL A O 1
ATOM 2650 N N . ASP A 1 340 ? 20.484 35.375 6.066 1 82.44 340 ASP A N 1
ATOM 2651 C CA . ASP A 1 340 ? 20.969 36.5 5.281 1 82.44 340 ASP A CA 1
ATOM 2652 C C . ASP A 1 340 ? 22.109 36.062 4.363 1 82.44 340 ASP A C 1
ATOM 2654 O O . ASP A 1 340 ? 23.188 35.688 4.836 1 82.44 340 ASP A O 1
ATOM 2658 N N . VAL A 1 341 ? 21.734 36.125 3.176 1 81.81 341 VAL A N 1
ATOM 2659 C CA . VAL A 1 341 ? 22.781 35.875 2.193 1 81.81 341 VAL A CA 1
ATOM 2660 C C . VAL A 1 341 ? 23.156 37.188 1.472 1 81.81 341 VAL A C 1
ATOM 2662 O O . VAL A 1 341 ? 22.562 37.5 0.436 1 81.81 341 VAL A O 1
ATOM 2665 N N . ASN A 1 342 ? 24.188 37.875 1.903 1 81.25 342 ASN A N 1
ATOM 2666 C CA . ASN A 1 342 ? 24.656 39.125 1.363 1 81.25 342 ASN A CA 1
ATOM 2667 C C . ASN A 1 342 ? 23.531 40.156 1.256 1 81.25 342 ASN A C 1
ATOM 2669 O O . ASN A 1 342 ? 23.344 40.781 0.208 1 81.25 342 ASN A O 1
ATOM 2673 N N . GLY A 1 343 ? 22.656 40.219 2.201 1 83.44 343 GLY A N 1
ATOM 2674 C CA . GLY A 1 343 ? 21.594 41.219 2.271 1 83.44 343 GLY A CA 1
ATOM 2675 C C . GLY A 1 343 ? 20.359 40.812 1.491 1 83.44 343 GLY A C 1
ATOM 2676 O O . GLY A 1 343 ? 19.391 41.562 1.389 1 83.44 343 GLY A O 1
ATOM 2677 N N . THR A 1 344 ? 20.438 39.625 0.822 1 87.56 344 THR A N 1
ATOM 2678 C CA . THR A 1 344 ? 19.312 39.156 0.038 1 87.56 344 THR A CA 1
ATOM 2679 C C . THR A 1 344 ? 18.969 37.719 0.427 1 87.56 344 THR A C 1
ATOM 2681 O O . THR A 1 344 ? 19.609 37.125 1.292 1 87.56 344 THR A O 1
ATOM 2684 N N . ASN A 1 345 ? 17.922 37.219 -0.183 1 91.38 345 ASN A N 1
ATOM 2685 C CA . ASN A 1 345 ? 17.516 35.844 0.003 1 91.38 345 ASN A CA 1
ATOM 2686 C C . ASN A 1 345 ? 17.234 35.156 -1.332 1 91.38 345 ASN A C 1
ATOM 2688 O O . ASN A 1 345 ? 16.297 35.531 -2.041 1 91.38 345 ASN A O 1
ATOM 2692 N N . PRO A 1 346 ? 18.016 34.188 -1.633 1 92.75 346 PRO A N 1
ATOM 2693 C CA . PRO A 1 346 ? 17.906 33.531 -2.938 1 92.75 346 PRO A CA 1
ATOM 2694 C C . PRO A 1 346 ? 16.562 32.812 -3.119 1 92.75 346 PRO A C 1
ATOM 2696 O O . PRO A 1 346 ? 16.203 32.438 -4.242 1 92.75 346 PRO A O 1
ATOM 2699 N N . CYS A 1 347 ? 15.828 32.562 -2.107 1 94.06 347 CYS A N 1
ATOM 2700 C CA . CYS A 1 347 ? 14.562 31.844 -2.213 1 94.06 347 CYS A CA 1
ATOM 2701 C C . CYS A 1 347 ? 13.422 32.781 -2.551 1 94.06 347 CYS A C 1
ATOM 2703 O O . CYS A 1 347 ? 12.281 32.344 -2.748 1 94.06 347 CYS A O 1
ATOM 2705 N N . VAL A 1 348 ? 13.75 34.031 -2.621 1 90.62 348 VAL A N 1
ATOM 2706 C CA . VAL A 1 348 ? 12.773 35.031 -3.014 1 90.62 348 VAL A CA 1
ATOM 2707 C C . VAL A 1 348 ? 12.992 35.438 -4.473 1 90.62 348 VAL A C 1
ATOM 2709 O O . VAL A 1 348 ? 14.031 36 -4.816 1 90.62 348 VAL A O 1
ATOM 2712 N N . VAL A 1 349 ? 11.984 35.125 -5.285 1 90.44 349 VAL A N 1
ATOM 2713 C CA . VAL A 1 349 ? 12.094 35.406 -6.715 1 90.44 349 VAL A CA 1
ATOM 2714 C C . VAL A 1 349 ? 11.75 36.875 -6.973 1 90.44 349 VAL A C 1
ATOM 2716 O O . VAL A 1 349 ? 10.734 37.375 -6.492 1 90.44 349 VAL A O 1
ATOM 2719 N N . PRO A 1 350 ? 12.609 37.5 -7.73 1 85.25 350 PRO A N 1
ATOM 2720 C CA . PRO A 1 350 ? 12.312 38.906 -8.062 1 85.25 350 PRO A CA 1
ATOM 2721 C C . PRO A 1 350 ? 10.984 39.062 -8.797 1 85.25 350 PRO A C 1
ATOM 2723 O O . PRO A 1 350 ? 10.57 38.156 -9.539 1 85.25 350 PRO A O 1
ATOM 2726 N N . ASP A 1 351 ? 10.273 40.188 -8.578 1 76.06 351 ASP A N 1
ATOM 2727 C CA . ASP A 1 351 ? 9.062 40.594 -9.273 1 76.06 351 ASP A CA 1
ATOM 2728 C C . ASP A 1 351 ? 7.93 39.594 -9.047 1 76.06 351 ASP A C 1
ATOM 2730 O O . ASP A 1 351 ? 7.055 39.469 -9.898 1 76.06 351 ASP A O 1
ATOM 2734 N N . SER A 1 352 ? 8.109 38.812 -8.016 1 71.06 352 SER A N 1
ATOM 2735 C CA . SER A 1 352 ? 7.098 37.781 -7.734 1 71.06 352 SER A CA 1
ATOM 2736 C C . SER A 1 352 ? 5.898 38.375 -7.012 1 71.06 352 SER A C 1
ATOM 2738 O O . SER A 1 352 ? 4.934 37.688 -6.707 1 71.06 352 SER A O 1
ATOM 2740 N N . GLY A 1 353 ? 5.848 39.688 -6.93 1 67.88 353 GLY A N 1
ATOM 2741 C CA . GLY A 1 353 ? 4.73 40.344 -6.254 1 67.88 353 GLY A CA 1
ATOM 2742 C C . GLY A 1 353 ? 4.68 40.031 -4.77 1 67.88 353 GLY A C 1
ATOM 2743 O O . GLY A 1 353 ? 3.602 39.969 -4.18 1 67.88 353 GLY A O 1
ATOM 2744 N N . LEU A 1 354 ? 5.777 39.719 -4.16 1 66.12 354 LEU A N 1
ATOM 2745 C CA . LEU A 1 354 ? 5.781 39.406 -2.734 1 66.12 354 LEU A CA 1
ATOM 2746 C C . LEU A 1 354 ? 5.562 40.688 -1.901 1 66.12 354 LEU A C 1
ATOM 2748 O O . LEU A 1 354 ? 5.969 41.781 -2.299 1 66.12 354 LEU A O 1
ATOM 2752 N N . PRO A 1 355 ? 4.828 40.438 -0.81 1 71.56 355 PRO A N 1
ATOM 2753 C CA . PRO A 1 355 ? 4.824 41.562 0.144 1 71.56 355 PRO A CA 1
ATOM 2754 C C . PRO A 1 355 ? 6.227 41.938 0.625 1 71.56 355 PRO A C 1
ATOM 2756 O O . PRO A 1 355 ? 7.152 41.125 0.518 1 71.56 355 PRO A O 1
ATOM 2759 N N . SER A 1 356 ? 6.301 43.062 1.095 1 78.06 356 SER A N 1
ATOM 2760 C CA . SER A 1 356 ? 7.59 43.562 1.564 1 78.06 356 SER A CA 1
ATOM 2761 C C . SER A 1 356 ? 7.984 42.906 2.887 1 78.06 356 SER A C 1
ATOM 2763 O O . SER A 1 356 ? 9.164 42.844 3.232 1 78.06 356 SER A O 1
ATOM 2765 N N . VAL A 1 357 ? 6.984 42.344 3.525 1 86.44 357 VAL A N 1
ATOM 2766 C CA . VAL A 1 357 ? 7.266 41.781 4.844 1 86.44 357 VAL A CA 1
ATOM 2767 C C . VAL A 1 357 ? 6.492 40.5 5.031 1 86.44 357 VAL A C 1
ATOM 2769 O O . VAL A 1 357 ? 5.375 40.344 4.535 1 86.44 357 VAL A O 1
ATOM 2772 N N . TYR A 1 358 ? 7.18 39.531 5.609 1 88.69 358 TYR A N 1
ATOM 2773 C CA . TYR A 1 358 ? 6.535 38.312 6.078 1 88.69 358 TYR A CA 1
ATOM 2774 C C . TYR A 1 358 ? 6.371 38.312 7.594 1 88.69 358 TYR A C 1
ATOM 2776 O O . TYR A 1 358 ? 7.348 38.5 8.328 1 88.69 358 TYR A O 1
ATOM 2784 N N . GLU A 1 359 ? 5.074 38.156 8.055 1 84.06 359 GLU A N 1
ATOM 2785 C CA . GLU A 1 359 ? 4.777 38.125 9.477 1 84.06 359 GLU A CA 1
ATOM 2786 C C . GLU A 1 359 ? 4.391 36.719 9.93 1 84.06 359 GLU A C 1
ATOM 2788 O O . GLU A 1 359 ? 3.49 36.125 9.359 1 84.06 359 GLU A O 1
ATOM 2793 N N . TYR A 1 360 ? 5.113 36.25 10.93 1 83.06 360 TYR A N 1
ATOM 2794 C CA . TYR A 1 360 ? 4.793 34.938 11.492 1 83.06 360 TYR A CA 1
ATOM 2795 C C . TYR A 1 360 ? 5.168 34.875 12.969 1 83.06 360 TYR A C 1
ATOM 2797 O O . TYR A 1 360 ? 6.293 35.219 13.344 1 83.06 360 TYR A O 1
ATOM 2805 N N . ALA A 1 361 ? 4.195 34.438 13.789 1 76.44 361 ALA A N 1
ATOM 2806 C CA . ALA A 1 361 ? 4.387 34.25 15.227 1 76.44 361 ALA A CA 1
ATOM 2807 C C . ALA A 1 361 ? 5.004 35.5 15.875 1 76.44 361 ALA A C 1
ATOM 2809 O O . ALA A 1 361 ? 5.984 35.375 16.609 1 76.44 361 ALA A O 1
ATOM 2810 N N . GLY A 1 362 ? 4.664 36.625 15.445 1 73.06 362 GLY A N 1
ATOM 2811 C CA . GLY A 1 362 ? 5.059 37.875 16.078 1 73.06 362 GLY A CA 1
ATOM 2812 C C . GLY A 1 362 ? 6.328 38.438 15.484 1 73.06 362 GLY A C 1
ATOM 2813 O O . GLY A 1 362 ? 6.762 39.531 15.891 1 73.06 362 GLY A O 1
ATOM 2814 N N . ALA A 1 363 ? 6.957 37.75 14.562 1 78 363 ALA A N 1
ATOM 2815 C CA . ALA A 1 363 ? 8.172 38.25 13.922 1 78 363 ALA A CA 1
ATOM 2816 C C . ALA A 1 363 ? 7.879 38.75 12.516 1 78 363 ALA A C 1
ATOM 2818 O O . ALA A 1 363 ? 6.984 38.25 11.836 1 78 363 ALA A O 1
ATOM 2819 N N . SER A 1 364 ? 8.602 39.781 12.148 1 86.19 364 SER A N 1
ATOM 2820 C CA . SER A 1 364 ? 8.492 40.375 10.812 1 86.19 364 SER A CA 1
ATOM 2821 C C . SER A 1 364 ? 9.797 40.25 10.039 1 86.19 364 SER A C 1
ATOM 2823 O O . SER A 1 364 ? 10.852 40.688 10.516 1 86.19 364 SER A O 1
ATOM 2825 N N . MET A 1 365 ? 9.672 39.656 8.891 1 85.44 365 MET A N 1
ATOM 2826 C CA . MET A 1 365 ? 10.852 39.469 8.055 1 85.44 365 MET A CA 1
ATOM 2827 C C . MET A 1 365 ? 10.711 40.219 6.727 1 85.44 365 MET A C 1
ATOM 2829 O O . MET A 1 365 ? 9.672 40.125 6.078 1 85.44 365 MET A O 1
ATOM 2833 N N . LYS A 1 366 ? 11.742 40.938 6.402 1 82.94 366 LYS A N 1
ATOM 2834 C CA . LYS A 1 366 ? 11.75 41.594 5.105 1 82.94 366 LYS A CA 1
ATOM 2835 C C . LYS A 1 366 ? 12.062 40.625 3.977 1 82.94 366 LYS A C 1
ATOM 2837 O O . LYS A 1 366 ? 12.906 39.75 4.133 1 82.94 366 LYS A O 1
ATOM 2842 N N . LEU A 1 367 ? 11.344 40.75 2.902 1 83.69 367 LEU A N 1
ATOM 2843 C CA . LEU A 1 367 ? 11.594 39.938 1.705 1 83.69 367 LEU A CA 1
ATOM 2844 C C . LEU A 1 367 ? 12.477 40.688 0.719 1 83.69 367 LEU A C 1
ATOM 2846 O O . LEU A 1 367 ? 12.047 41.688 0.141 1 83.69 367 LEU A O 1
ATOM 2850 N N . ILE A 1 368 ? 13.711 40.312 0.609 1 82.06 368 ILE A N 1
ATOM 2851 C CA . ILE A 1 368 ? 14.625 40.938 -0.35 1 82.06 368 ILE A CA 1
ATOM 2852 C C . ILE A 1 368 ? 15.055 39.906 -1.389 1 82.06 368 ILE A C 1
ATOM 2854 O O . ILE A 1 368 ? 15.727 38.938 -1.056 1 82.06 368 ILE A O 1
ATOM 2858 N N . ALA A 1 369 ? 14.711 40.125 -2.582 1 84.19 369 ALA A N 1
ATOM 2859 C CA . ALA A 1 369 ? 15 39.188 -3.658 1 84.19 369 ALA A CA 1
ATOM 2860 C C . ALA A 1 369 ? 16.469 39.219 -4.031 1 84.19 369 ALA A C 1
ATOM 2862 O O . ALA A 1 369 ? 17.125 40.25 -3.926 1 84.19 369 ALA A O 1
ATOM 2863 N N . ASP A 1 370 ? 16.891 38.031 -4.398 1 79.31 370 ASP A N 1
ATOM 2864 C CA . ASP A 1 370 ? 18.219 37.875 -4.965 1 79.31 370 ASP A CA 1
ATOM 2865 C C . ASP A 1 370 ? 18.219 38.062 -6.477 1 79.31 370 ASP A C 1
ATOM 2867 O O . ASP A 1 370 ? 17.578 37.312 -7.211 1 79.31 370 ASP A O 1
ATOM 2871 N N . GLU A 1 371 ? 18.906 39.125 -6.965 1 79.62 371 GLU A N 1
ATOM 2872 C CA . GLU A 1 371 ? 18.859 39.469 -8.375 1 79.62 371 GLU A CA 1
ATOM 2873 C C . GLU A 1 371 ? 19.922 38.719 -9.172 1 79.62 371 GLU A C 1
ATOM 2875 O O . GLU A 1 371 ? 20.172 39.062 -10.336 1 79.62 371 GLU A O 1
ATOM 2880 N N . LYS A 1 372 ? 20.438 37.781 -8.609 1 84.25 372 LYS A N 1
ATOM 2881 C CA . LYS A 1 372 ? 21.469 37 -9.297 1 84.25 372 LYS A CA 1
ATOM 2882 C C . LYS A 1 372 ? 20.844 36.125 -10.367 1 84.25 372 LYS A C 1
ATOM 2884 O O . LYS A 1 372 ? 19.641 36.188 -10.617 1 84.25 372 LYS A O 1
ATOM 2889 N N . ASP A 1 373 ? 21.656 35.312 -10.961 1 87.06 373 ASP A N 1
ATOM 2890 C CA . ASP A 1 373 ? 21.281 34.469 -12.086 1 87.06 373 ASP A CA 1
ATOM 2891 C C . ASP A 1 373 ? 20.156 33.5 -11.703 1 87.06 373 ASP A C 1
ATOM 2893 O O . ASP A 1 373 ? 20.266 32.781 -10.719 1 87.06 373 ASP A O 1
ATOM 2897 N N . SER A 1 374 ? 19.156 33.562 -12.531 1 89.5 374 SER A N 1
ATOM 2898 C CA . SER A 1 374 ? 17.953 32.781 -12.25 1 89.5 374 SER A CA 1
ATOM 2899 C C . SER A 1 374 ? 18.203 31.297 -12.422 1 89.5 374 SER A C 1
ATOM 2901 O O . SER A 1 374 ? 17.547 30.469 -11.797 1 89.5 374 SER A O 1
ATOM 2903 N N . THR A 1 375 ? 19.188 30.891 -13.234 1 90.94 375 THR A N 1
ATOM 2904 C CA . THR A 1 375 ? 19.438 29.484 -13.547 1 90.94 375 THR A CA 1
ATOM 2905 C C . THR A 1 375 ? 20.062 28.766 -12.352 1 90.94 375 THR A C 1
ATOM 2907 O O . THR A 1 375 ? 20.016 27.547 -12.266 1 90.94 375 THR A O 1
ATOM 2910 N N . THR A 1 376 ? 20.625 29.531 -11.445 1 94.5 376 THR A N 1
ATOM 2911 C CA . THR A 1 376 ? 21.25 28.906 -10.289 1 94.5 376 THR A CA 1
ATOM 2912 C C . THR A 1 376 ? 20.469 29.219 -9.016 1 94.5 376 THR A C 1
ATOM 2914 O O . THR A 1 376 ? 20.922 28.891 -7.91 1 94.5 376 THR A O 1
ATOM 2917 N N . ARG A 1 377 ? 19.359 29.891 -9.109 1 94.25 377 ARG A N 1
ATOM 2918 C CA . ARG A 1 377 ? 18.594 30.328 -7.949 1 94.25 377 ARG A CA 1
ATOM 2919 C C . ARG A 1 377 ? 18.156 29.141 -7.094 1 94.25 377 ARG A C 1
ATOM 2921 O O . ARG A 1 377 ? 18.25 29.188 -5.867 1 94.25 377 ARG A O 1
ATOM 2928 N N . ALA A 1 378 ? 17.734 28.094 -7.77 1 96.5 378 ALA A N 1
ATOM 2929 C CA . ALA A 1 378 ? 17.266 26.922 -7.035 1 96.5 378 ALA A CA 1
ATOM 2930 C C . ALA A 1 378 ? 18.375 26.359 -6.152 1 96.5 378 ALA A C 1
ATOM 2932 O O . ALA A 1 378 ? 18.156 26.031 -4.984 1 96.5 378 ALA A O 1
ATOM 2933 N N . SER A 1 379 ? 19.547 26.219 -6.727 1 96.94 379 SER A N 1
ATOM 2934 C CA . SER A 1 379 ? 20.672 25.672 -5.977 1 96.94 379 SER A CA 1
ATOM 2935 C C . SER A 1 379 ? 21.047 26.562 -4.805 1 96.94 379 SER A C 1
ATOM 2937 O O . SER A 1 379 ? 21.344 26.078 -3.711 1 96.94 379 SER A O 1
ATOM 2939 N N . ARG A 1 380 ? 21.062 27.828 -4.988 1 96.12 380 ARG A N 1
ATOM 2940 C CA . ARG A 1 380 ? 21.359 28.766 -3.908 1 96.12 380 ARG A CA 1
ATOM 2941 C C . ARG A 1 380 ? 20.281 28.719 -2.834 1 96.12 380 ARG A C 1
ATOM 2943 O O . ARG A 1 380 ? 20.578 28.859 -1.646 1 96.12 380 ARG A O 1
ATOM 2950 N N . CYS A 1 381 ? 19.031 28.625 -3.281 1 96.94 381 CYS A N 1
ATOM 2951 C CA . CYS A 1 381 ? 17.938 28.5 -2.334 1 96.94 381 CYS A CA 1
ATOM 2952 C C . CYS A 1 381 ? 18.078 27.234 -1.499 1 96.94 381 CYS A C 1
ATOM 2954 O O . CYS A 1 381 ? 17.859 27.25 -0.286 1 96.94 381 CYS A O 1
ATOM 2956 N N . ILE A 1 382 ? 18.469 26.094 -2.139 1 98.19 382 ILE A N 1
ATOM 2957 C CA . ILE A 1 382 ? 18.688 24.844 -1.422 1 98.19 382 ILE A CA 1
ATOM 2958 C C . ILE A 1 382 ? 19.75 25.047 -0.343 1 98.19 382 ILE A C 1
ATOM 2960 O O . ILE A 1 382 ? 19.562 24.641 0.804 1 98.19 382 ILE A O 1
ATOM 2964 N N . ASP A 1 383 ? 20.781 25.75 -0.667 1 97 383 ASP A N 1
ATOM 2965 C CA . ASP A 1 383 ? 21.859 25.984 0.287 1 97 383 ASP A CA 1
ATOM 2966 C C . ASP A 1 383 ? 21.375 26.844 1.457 1 97 383 ASP A C 1
ATOM 2968 O O . ASP A 1 383 ? 21.75 26.609 2.605 1 97 383 ASP A O 1
ATOM 2972 N N . THR A 1 384 ? 20.609 27.828 1.132 1 97 384 THR A N 1
ATOM 2973 C CA . THR A 1 384 ? 20.016 28.688 2.158 1 97 384 THR A CA 1
ATOM 2974 C C . THR A 1 384 ? 19.125 27.875 3.098 1 97 384 THR A C 1
ATOM 2976 O O . THR A 1 384 ? 19.188 28.047 4.316 1 97 384 THR A O 1
ATOM 2979 N N . ILE A 1 385 ? 18.359 26.969 2.557 1 98.5 385 ILE A N 1
ATOM 2980 C CA . ILE A 1 385 ? 17.422 26.156 3.328 1 98.5 385 ILE A CA 1
ATOM 2981 C C . ILE A 1 385 ? 18.188 25.156 4.188 1 98.5 385 ILE A C 1
ATOM 2983 O O . ILE A 1 385 ? 17.828 24.906 5.34 1 98.5 385 ILE A O 1
ATOM 2987 N N . LYS A 1 386 ? 19.234 24.609 3.648 1 98.19 386 LYS A N 1
ATOM 2988 C CA . LYS A 1 386 ? 20.078 23.719 4.441 1 98.19 386 LYS A CA 1
ATOM 2989 C C . LYS A 1 386 ? 20.594 24.422 5.695 1 98.19 386 LYS A C 1
ATOM 2991 O O . LYS A 1 386 ? 20.656 23.812 6.77 1 98.19 386 LYS A O 1
ATOM 2996 N N . THR A 1 387 ? 20.953 25.688 5.535 1 97.5 387 THR A N 1
ATOM 2997 C CA . THR A 1 387 ? 21.406 26.5 6.672 1 97.5 387 THR A CA 1
ATOM 2998 C C . THR A 1 387 ? 20.266 26.734 7.656 1 97.5 387 THR A C 1
ATOM 3000 O O . THR A 1 387 ? 20.438 26.562 8.867 1 97.5 387 THR A O 1
ATOM 3003 N N . ALA A 1 388 ? 19.156 27.062 7.117 1 97.81 388 ALA A N 1
ATOM 3004 C CA . ALA A 1 388 ? 17.984 27.328 7.945 1 97.81 388 ALA A CA 1
ATOM 3005 C C . ALA A 1 388 ? 17.578 26.078 8.727 1 97.81 388 ALA A C 1
ATOM 3007 O O . ALA A 1 388 ? 17.078 26.188 9.852 1 97.81 388 ALA A O 1
ATOM 3008 N N . MET A 1 389 ? 17.828 24.875 8.141 1 98.19 389 MET A N 1
ATOM 3009 C CA . MET A 1 389 ? 17.438 23.594 8.75 1 98.19 389 MET A CA 1
ATOM 3010 C C . MET A 1 389 ? 18.531 23.094 9.688 1 98.19 389 MET A C 1
ATOM 3012 O O . MET A 1 389 ? 18.406 22 10.258 1 98.19 389 MET A O 1
ATOM 3016 N N . ASN A 1 390 ? 19.562 23.859 9.812 1 97.19 390 ASN A N 1
ATOM 3017 C CA . ASN A 1 390 ? 20.688 23.484 10.68 1 97.19 390 ASN A CA 1
ATOM 3018 C C . ASN A 1 390 ? 21.203 22.094 10.359 1 97.19 390 ASN A C 1
ATOM 3020 O O . ASN A 1 390 ? 21.359 21.25 11.25 1 97.19 390 ASN A O 1
ATOM 3024 N N . LEU A 1 391 ? 21.344 21.797 9.086 1 95.56 391 LEU A N 1
ATOM 3025 C CA . LEU A 1 391 ? 21.734 20.469 8.609 1 95.56 391 LEU A CA 1
ATOM 3026 C C . LEU A 1 391 ? 23.141 20.125 9.109 1 95.56 391 LEU A C 1
ATOM 3028 O O . LEU A 1 391 ? 23.5 18.938 9.18 1 95.56 391 LEU A O 1
ATOM 3032 N N . ALA A 1 392 ? 23.938 21.109 9.461 1 91.25 392 ALA A N 1
ATOM 3033 C CA . ALA A 1 392 ? 25.312 20.891 9.891 1 91.25 392 ALA A CA 1
ATOM 3034 C C . ALA A 1 392 ? 25.375 20.297 11.297 1 91.25 392 ALA A C 1
ATOM 3036 O O . ALA A 1 392 ? 26.391 19.703 11.688 1 91.25 392 ALA A O 1
ATOM 3037 N N . GLN A 1 393 ? 24.297 20.453 12.023 1 92.62 393 GLN A N 1
ATOM 3038 C CA . GLN A 1 393 ? 24.297 19.953 13.391 1 92.62 393 GLN A CA 1
ATOM 3039 C C . GLN A 1 393 ? 24.219 18.422 13.422 1 92.62 393 GLN A C 1
ATOM 3041 O O . GLN A 1 393 ? 23.328 17.828 12.836 1 92.62 393 GLN A O 1
ATOM 3046 N N . GLN A 1 394 ? 25.109 17.781 14.164 1 90.38 394 GLN A N 1
ATOM 3047 C CA . GLN A 1 394 ? 25.172 16.328 14.266 1 90.38 394 GLN A CA 1
ATOM 3048 C C . GLN A 1 394 ? 24.188 15.82 15.312 1 90.38 394 GLN A C 1
ATOM 3050 O O . GLN A 1 394 ? 23.859 16.516 16.266 1 90.38 394 GLN A O 1
ATOM 3055 N N . CYS A 1 395 ? 23.641 14.586 15.102 1 86.38 395 CYS A N 1
ATOM 3056 C CA . CYS A 1 395 ? 22.609 14.055 15.984 1 86.38 395 CYS A CA 1
ATOM 3057 C C . CYS A 1 395 ? 23.203 13.102 17.016 1 86.38 395 CYS A C 1
ATOM 3059 O O . CYS A 1 395 ? 22.516 12.641 17.922 1 86.38 395 CYS A O 1
ATOM 3061 N N . GLY A 1 396 ? 24.406 12.984 17.156 1 77.62 396 GLY A N 1
ATOM 3062 C CA . GLY A 1 396 ? 25.062 12.211 18.188 1 77.62 396 GLY A CA 1
ATOM 3063 C C . GLY A 1 396 ? 24.875 10.719 18.031 1 77.62 396 GLY A C 1
ATOM 3064 O O . GLY A 1 396 ? 25.5 9.922 18.75 1 77.62 396 GLY A O 1
ATOM 3065 N N . THR A 1 397 ? 23.859 10.188 17.422 1 67.06 397 THR A N 1
ATOM 3066 C CA . THR A 1 397 ? 23.547 8.781 17.172 1 67.06 397 THR A CA 1
ATOM 3067 C C . THR A 1 397 ? 23.781 8.43 15.703 1 67.06 397 THR A C 1
ATOM 3069 O O . THR A 1 397 ? 23.156 9.016 14.812 1 67.06 397 THR A O 1
ATOM 3072 N N . ASP A 1 398 ? 24.641 7.379 15.547 1 66.75 398 ASP A N 1
ATOM 3073 C CA . ASP A 1 398 ? 24.891 6.918 14.188 1 66.75 398 ASP A CA 1
ATOM 3074 C C . ASP A 1 398 ? 25.016 8.094 13.219 1 66.75 398 ASP A C 1
ATOM 3076 O O . ASP A 1 398 ? 24.078 8.383 12.477 1 66.75 398 ASP A O 1
ATOM 3080 N N . SER A 1 399 ? 25.953 8.797 13.195 1 68 399 SER A N 1
ATOM 3081 C CA . SER A 1 399 ? 26.188 10.086 12.562 1 68 399 SER A CA 1
ATOM 3082 C C . SER A 1 399 ? 25.828 10.055 11.078 1 68 399 SER A C 1
ATOM 3084 O O . SER A 1 399 ? 25.547 11.102 10.477 1 68 399 SER A O 1
ATOM 3086 N N . ASP A 1 400 ? 25.578 8.891 10.578 1 79.75 400 ASP A N 1
ATOM 3087 C CA . ASP A 1 400 ? 25.328 8.828 9.148 1 79.75 400 ASP A CA 1
ATOM 3088 C C . ASP A 1 400 ? 23.844 8.789 8.844 1 79.75 400 ASP A C 1
ATOM 3090 O O . ASP A 1 400 ? 23.438 8.75 7.684 1 79.75 400 ASP A O 1
ATOM 3094 N N . ARG A 1 401 ? 23.062 8.961 9.797 1 87.62 401 ARG A N 1
ATOM 3095 C CA . ARG A 1 401 ? 21.625 8.883 9.586 1 87.62 401 ARG A CA 1
ATOM 3096 C C . ARG A 1 401 ? 20.906 10.023 10.305 1 87.62 401 ARG A C 1
ATOM 3098 O O . ARG A 1 401 ? 19.859 9.812 10.922 1 87.62 401 ARG A O 1
ATOM 3105 N N . CYS A 1 402 ? 21.594 11.148 10.289 1 92.06 402 CYS A N 1
ATOM 3106 C CA . CYS A 1 402 ? 20.969 12.328 10.867 1 92.06 402 CYS A CA 1
ATOM 3107 C C . CYS A 1 402 ? 19.922 12.906 9.914 1 92.06 402 CYS A C 1
ATOM 3109 O O . CYS A 1 402 ? 20.141 12.961 8.703 1 92.06 402 CYS A O 1
ATOM 3111 N N . ALA A 1 403 ? 18.812 13.281 10.414 1 94.88 403 ALA A N 1
ATOM 3112 C CA . ALA A 1 403 ? 17.844 14.055 9.648 1 94.88 403 ALA A CA 1
ATOM 3113 C C . ALA A 1 403 ? 18.297 15.5 9.5 1 94.88 403 ALA A C 1
ATOM 3115 O O . ALA A 1 403 ? 19.125 15.82 8.641 1 94.88 403 ALA A O 1
ATOM 3116 N N . PHE A 1 404 ? 17.797 16.391 10.391 1 96.31 404 PHE A N 1
ATOM 3117 C CA . PHE A 1 404 ? 18.234 17.781 10.461 1 96.31 404 PHE A CA 1
ATOM 3118 C C . PHE A 1 404 ? 17.984 18.359 11.859 1 96.31 404 PHE A C 1
ATOM 3120 O O . PHE A 1 404 ? 17.359 17.703 12.703 1 96.31 404 PHE A O 1
ATOM 3127 N N . ASP A 1 405 ? 18.625 19.469 12.117 1 96.06 405 ASP A N 1
ATOM 3128 C CA . ASP A 1 405 ? 18.531 20.156 13.406 1 96.06 405 ASP A CA 1
ATOM 3129 C C . ASP A 1 405 ? 18.984 19.25 14.547 1 96.06 405 ASP A C 1
ATOM 3131 O O . ASP A 1 405 ? 18.391 19.266 15.625 1 96.06 405 ASP A O 1
ATOM 3135 N N . GLY A 1 406 ? 19.891 18.422 14.234 1 93.5 406 GLY A N 1
ATOM 3136 C CA . GLY A 1 406 ? 20.547 17.594 15.234 1 93.5 406 GLY A CA 1
ATOM 3137 C C . GLY A 1 406 ? 19.719 16.406 15.672 1 93.5 406 GLY A C 1
ATOM 3138 O O . GLY A 1 406 ? 19.938 15.844 16.75 1 93.5 406 GLY A O 1
ATOM 3139 N N . LYS A 1 407 ? 18.734 16.062 14.883 1 93.56 407 LYS A N 1
ATOM 3140 C CA . LYS A 1 407 ? 17.859 14.945 15.273 1 93.56 407 LYS A CA 1
ATOM 3141 C C . LYS A 1 407 ? 18.156 13.703 14.445 1 93.56 407 LYS A C 1
ATOM 3143 O O . LYS A 1 407 ? 18.531 13.805 13.273 1 93.56 407 LYS A O 1
ATOM 3148 N N . TRP A 1 408 ? 17.953 12.57 15.031 1 92 408 TRP A N 1
ATOM 3149 C CA . TRP A 1 408 ? 18.234 11.281 14.406 1 92 408 TRP A CA 1
ATOM 3150 C C . TRP A 1 408 ? 17.062 10.82 13.555 1 92 408 TRP A C 1
ATOM 3152 O O . TRP A 1 408 ? 15.906 10.953 13.953 1 92 408 TRP A O 1
ATOM 3162 N N . LEU A 1 409 ? 17.406 10.305 12.375 1 92.5 409 LEU A N 1
ATOM 3163 C CA . LEU A 1 409 ? 16.391 9.867 11.43 1 92.5 409 LEU A CA 1
ATOM 3164 C C . LEU A 1 409 ? 15.883 8.469 11.781 1 92.5 409 LEU A C 1
ATOM 3166 O O . LEU A 1 409 ? 14.828 8.047 11.305 1 92.5 409 LEU A O 1
ATOM 3170 N N . GLY A 1 410 ? 16.641 7.758 12.625 1 89.38 410 GLY A N 1
ATOM 3171 C CA . GLY A 1 410 ? 16.266 6.379 12.906 1 89.38 410 GLY A CA 1
ATOM 3172 C C . GLY A 1 410 ? 16.594 5.434 11.758 1 89.38 410 GLY A C 1
ATOM 3173 O O . GLY A 1 410 ? 17.312 5.801 10.828 1 89.38 410 GLY A O 1
ATOM 3174 N N . PRO A 1 411 ? 16.078 4.188 11.797 1 88.25 411 PRO A N 1
ATOM 3175 C CA . PRO A 1 411 ? 16.5 3.162 10.836 1 88.25 411 PRO A CA 1
ATOM 3176 C C . PRO A 1 411 ? 15.625 3.137 9.578 1 88.25 411 PRO A C 1
ATOM 3178 O O . PRO A 1 411 ? 15.703 2.199 8.781 1 88.25 411 PRO A O 1
ATOM 3181 N N . VAL A 1 412 ? 14.875 4.105 9.352 1 91.19 412 VAL A N 1
ATOM 3182 C CA . VAL A 1 412 ? 13.961 4.125 8.211 1 91.19 412 VAL A CA 1
ATOM 3183 C C . VAL A 1 412 ? 14.766 4.137 6.906 1 91.19 412 VAL A C 1
ATOM 3185 O O . VAL A 1 412 ? 15.797 4.805 6.812 1 91.19 412 VAL A O 1
ATOM 3188 N N . THR A 1 413 ? 14.352 3.279 5.938 1 91.5 413 THR A N 1
ATOM 3189 C CA . THR A 1 413 ? 14.945 3.273 4.605 1 91.5 413 THR A CA 1
ATOM 3190 C C . THR A 1 413 ? 13.867 3.17 3.531 1 91.5 413 THR A C 1
ATOM 3192 O O . THR A 1 413 ? 12.82 2.553 3.75 1 91.5 413 THR A O 1
ATOM 3195 N N . ALA A 1 414 ? 14.164 3.711 2.377 1 92.12 414 ALA A N 1
ATOM 3196 C CA . ALA A 1 414 ? 13.203 3.715 1.278 1 92.12 414 ALA A CA 1
ATOM 3197 C C . ALA A 1 414 ? 13 2.309 0.723 1 92.12 414 ALA A C 1
ATOM 3199 O O . ALA A 1 414 ? 12.023 2.053 0.01 1 92.12 414 ALA A O 1
ATOM 3200 N N . ASN A 1 415 ? 13.883 1.437 1.058 1 93.06 415 ASN A N 1
ATOM 3201 C CA . ASN A 1 415 ? 13.758 0.064 0.581 1 93.06 415 ASN A CA 1
ATOM 3202 C C . ASN A 1 415 ? 12.773 -0.734 1.428 1 93.06 415 ASN A C 1
ATOM 3204 O O . ASN A 1 415 ? 12.312 -1.804 1.018 1 93.06 415 ASN A O 1
ATOM 3208 N N . GLN A 1 416 ? 12.484 -0.186 2.578 1 94.19 416 GLN A N 1
ATOM 3209 C CA . GLN A 1 416 ? 11.68 -0.994 3.488 1 94.19 416 GLN A CA 1
ATOM 3210 C C . GLN A 1 416 ? 10.383 -0.279 3.861 1 94.19 416 GLN A C 1
ATOM 3212 O O . GLN A 1 416 ? 9.492 -0.873 4.473 1 94.19 416 GLN A O 1
ATOM 3217 N N . TYR A 1 417 ? 10.297 0.982 3.508 1 95.94 417 TYR A N 1
ATOM 3218 C CA . TYR A 1 417 ? 9.109 1.756 3.855 1 95.94 417 TYR A CA 1
ATOM 3219 C C . TYR A 1 417 ? 8.562 2.486 2.637 1 95.94 417 TYR A C 1
ATOM 3221 O O . TYR A 1 417 ? 9.312 2.82 1.715 1 95.94 417 TYR A O 1
ATOM 3229 N N . THR A 1 418 ? 7.262 2.678 2.654 1 97.12 418 THR A N 1
ATOM 3230 C CA . THR A 1 418 ? 6.641 3.633 1.741 1 97.12 418 THR A CA 1
ATOM 3231 C C . THR A 1 418 ? 6.543 5.012 2.387 1 97.12 418 THR A C 1
ATOM 3233 O O . THR A 1 418 ? 5.895 5.172 3.424 1 97.12 418 THR A O 1
ATOM 3236 N N . PHE A 1 419 ? 7.188 5.984 1.771 1 98.31 419 PHE A N 1
ATOM 3237 C CA . PHE A 1 419 ? 7.098 7.348 2.283 1 98.31 419 PHE A CA 1
ATOM 3238 C C . PHE A 1 419 ? 5.824 8.023 1.792 1 98.31 419 PHE A C 1
ATOM 3240 O O . PHE A 1 419 ? 5.562 8.062 0.588 1 98.31 419 PHE A O 1
ATOM 3247 N N . ARG A 1 420 ? 5.059 8.523 2.75 1 98.44 420 ARG A N 1
ATOM 3248 C CA . ARG A 1 420 ? 3.785 9.18 2.475 1 98.44 420 ARG A CA 1
ATOM 3249 C C . ARG A 1 420 ? 3.818 10.641 2.916 1 98.44 420 ARG A C 1
ATOM 3251 O O . ARG A 1 420 ? 4.133 10.938 4.07 1 98.44 420 ARG A O 1
ATOM 3258 N N . LEU A 1 421 ? 3.471 11.516 1.984 1 98.81 421 LEU A N 1
ATOM 3259 C CA . LEU A 1 421 ? 3.553 12.961 2.184 1 98.81 421 LEU A CA 1
ATOM 3260 C C . LEU A 1 421 ? 2.162 13.578 2.301 1 98.81 421 LEU A C 1
ATOM 3262 O O . LEU A 1 421 ? 1.341 13.438 1.391 1 98.81 421 LEU A O 1
ATOM 3266 N N . TYR A 1 422 ? 1.937 14.312 3.35 1 98.06 422 TYR A N 1
ATOM 3267 C CA . TYR A 1 422 ? 0.6 14.844 3.594 1 98.06 422 TYR A CA 1
ATOM 3268 C C . TYR A 1 422 ? 0.648 16.344 3.865 1 98.06 422 TYR A C 1
ATOM 3270 O O . TYR A 1 422 ? 1.729 16.922 3.996 1 98.06 422 TYR A O 1
ATOM 3278 N N . SER A 1 423 ? -0.552 16.953 3.916 1 95.44 423 SER A N 1
ATOM 3279 C CA . SER A 1 423 ? -0.782 18.344 4.27 1 95.44 423 SER A CA 1
ATOM 3280 C C . SER A 1 423 ? -0.149 19.281 3.252 1 95.44 423 SER A C 1
ATOM 3282 O O . SER A 1 423 ? -0.419 19.188 2.053 1 95.44 423 SER A O 1
ATOM 3284 N N . TYR A 1 424 ? 0.731 20.188 3.658 1 96.81 424 TYR A N 1
ATOM 3285 C CA . TYR A 1 424 ? 1.171 21.234 2.75 1 96.81 424 TYR A CA 1
ATOM 3286 C C . TYR A 1 424 ? 1.993 20.656 1.604 1 96.81 424 TYR A C 1
ATOM 3288 O O . TYR A 1 424 ? 2.152 21.297 0.561 1 96.81 424 TYR A O 1
ATOM 3296 N N . MET A 1 425 ? 2.559 19.5 1.767 1 98.56 425 MET A N 1
ATOM 3297 C CA . MET A 1 425 ? 3.266 18.891 0.643 1 98.56 425 MET A CA 1
ATOM 3298 C C . MET A 1 425 ? 2.299 18.547 -0.484 1 98.56 425 MET A C 1
ATOM 3300 O O . MET A 1 425 ? 2.609 18.75 -1.659 1 98.56 425 MET A O 1
ATOM 3304 N N . PHE A 1 426 ? 1.173 18.047 -0.095 1 98.25 426 PHE A N 1
ATOM 3305 C CA . PHE A 1 426 ? 0.146 17.797 -1.1 1 98.25 426 PHE A CA 1
ATOM 3306 C C . PHE A 1 426 ? -0.338 19.094 -1.716 1 98.25 426 PHE A C 1
ATOM 3308 O O . PHE A 1 426 ? -0.447 19.219 -2.939 1 98.25 426 PHE A O 1
ATOM 3315 N N . ASP A 1 427 ? -0.636 20.062 -0.929 1 96.69 427 ASP A N 1
ATOM 3316 C CA . ASP A 1 427 ? -1.206 21.328 -1.392 1 96.69 427 ASP A CA 1
ATOM 3317 C C . ASP A 1 427 ? -0.298 22 -2.422 1 96.69 427 ASP A C 1
ATOM 3319 O O . ASP A 1 427 ? -0.756 22.406 -3.494 1 96.69 427 ASP A O 1
ATOM 3323 N N . ARG A 1 428 ? 0.967 22.078 -2.068 1 98.06 428 ARG A N 1
ATOM 3324 C CA . ARG A 1 428 ? 1.905 22.75 -2.957 1 98.06 428 ARG A CA 1
ATOM 3325 C C . ARG A 1 428 ? 2.115 21.953 -4.238 1 98.06 428 ARG A C 1
ATOM 3327 O O . ARG A 1 428 ? 2.197 22.531 -5.328 1 98.06 428 ARG A O 1
ATOM 3334 N N . ALA A 1 429 ? 2.211 20.641 -4.059 1 98.19 429 ALA A N 1
ATOM 3335 C CA . ALA A 1 429 ? 2.363 19.781 -5.227 1 98.19 429 ALA A CA 1
ATOM 3336 C C . ALA A 1 429 ? 1.17 19.922 -6.172 1 98.19 429 ALA A C 1
ATOM 3338 O O . ALA A 1 429 ? 1.338 19.984 -7.391 1 98.19 429 ALA A O 1
ATOM 3339 N N . ARG A 1 430 ? 0.027 19.984 -5.621 1 97.5 430 ARG A N 1
ATOM 3340 C CA . ARG A 1 430 ? -1.189 20.125 -6.418 1 97.5 430 ARG A CA 1
ATOM 3341 C C . ARG A 1 430 ? -1.283 21.5 -7.047 1 97.5 430 ARG A C 1
ATOM 3343 O O . ARG A 1 430 ? -1.604 21.641 -8.227 1 97.5 430 ARG A O 1
ATOM 3350 N N . GLU A 1 431 ? -1.022 22.484 -6.344 1 96.81 431 GLU A N 1
ATOM 3351 C CA . GLU A 1 431 ? -1.127 23.875 -6.793 1 96.81 431 GLU A CA 1
ATOM 3352 C C . GLU A 1 431 ? -0.227 24.125 -7.996 1 96.81 431 GLU A C 1
ATOM 3354 O O . GLU A 1 431 ? -0.562 24.938 -8.867 1 96.81 431 GLU A O 1
ATOM 3359 N N . HIS A 1 432 ? 0.853 23.422 -8.023 1 97.19 432 HIS A N 1
ATOM 3360 C CA . HIS A 1 432 ? 1.817 23.719 -9.07 1 97.19 432 HIS A CA 1
ATOM 3361 C C . HIS A 1 432 ? 1.951 22.562 -10.055 1 97.19 432 HIS A C 1
ATOM 3363 O O . HIS A 1 432 ? 2.957 22.453 -10.758 1 97.19 432 HIS A O 1
ATOM 3369 N N . GLY A 1 433 ? 1.032 21.594 -10.008 1 95.94 433 GLY A N 1
ATOM 3370 C CA . GLY A 1 433 ? 0.802 20.719 -11.156 1 95.94 433 GLY A CA 1
ATOM 3371 C C . GLY A 1 433 ? 1.463 19.359 -11.023 1 95.94 433 GLY A C 1
ATOM 3372 O O . GLY A 1 433 ? 1.423 18.547 -11.945 1 95.94 433 GLY A O 1
ATOM 3373 N N . LEU A 1 434 ? 2.113 19.078 -9.953 1 96.31 434 LEU A N 1
ATOM 3374 C CA . LEU A 1 434 ? 2.676 17.734 -9.781 1 96.31 434 LEU A CA 1
ATOM 3375 C C . LEU A 1 434 ? 1.571 16.703 -9.609 1 96.31 434 LEU A C 1
ATOM 3377 O O . LEU A 1 434 ? 1.757 15.531 -9.938 1 96.31 434 LEU A O 1
ATOM 3381 N N . ILE A 1 435 ? 0.483 17.109 -9.039 1 96.25 435 ILE A N 1
ATOM 3382 C CA . ILE A 1 435 ? -0.712 16.281 -8.883 1 96.25 435 ILE A CA 1
ATOM 3383 C C . ILE A 1 435 ? -1.832 16.828 -9.773 1 96.25 435 ILE A C 1
ATOM 3385 O O . ILE A 1 435 ? -2.203 18 -9.664 1 96.25 435 ILE A O 1
ATOM 3389 N N . PRO A 1 436 ? -2.32 15.977 -10.617 1 92.56 436 PRO A N 1
ATOM 3390 C CA . PRO A 1 436 ? -3.408 16.438 -11.484 1 92.56 436 PRO A CA 1
ATOM 3391 C C . PRO A 1 436 ? -4.598 16.984 -10.688 1 92.56 436 PRO A C 1
ATOM 3393 O O . PRO A 1 436 ? -4.914 16.453 -9.617 1 92.56 436 PRO A O 1
ATOM 3396 N N . LYS A 1 437 ? -5.219 17.984 -11.367 1 91.62 437 LYS A N 1
ATOM 3397 C CA . LYS A 1 437 ? -6.383 18.578 -10.719 1 91.62 437 LYS A CA 1
ATOM 3398 C C . LYS A 1 437 ? -7.473 17.531 -10.484 1 91.62 437 LYS A C 1
ATOM 3400 O O . LYS A 1 437 ? -7.738 16.703 -11.352 1 91.62 437 LYS A O 1
ATOM 3405 N N . GLY A 1 438 ? -8.016 17.562 -9.344 1 90.94 438 GLY A N 1
ATOM 3406 C CA . GLY A 1 438 ? -9.102 16.656 -9.016 1 90.94 438 GLY A CA 1
ATOM 3407 C C . GLY A 1 438 ? -8.633 15.391 -8.32 1 90.94 438 GLY A C 1
ATOM 3408 O O . GLY A 1 438 ? -9.422 14.695 -7.68 1 90.94 438 GLY A O 1
ATOM 3409 N N . ASP A 1 439 ? -7.383 15.102 -8.508 1 94.06 439 ASP A N 1
ATOM 3410 C CA . ASP A 1 439 ? -6.867 13.898 -7.848 1 94.06 439 ASP A CA 1
ATOM 3411 C C . ASP A 1 439 ? -6.566 14.172 -6.375 1 94.06 439 ASP A C 1
ATOM 3413 O O . ASP A 1 439 ? -6.07 15.242 -6.023 1 94.06 439 ASP A O 1
ATOM 3417 N N . PHE A 1 440 ? -6.879 13.195 -5.543 1 96 440 PHE A N 1
ATOM 3418 C CA . PHE A 1 440 ? -6.621 13.352 -4.113 1 96 440 PHE A CA 1
ATOM 3419 C C . PHE A 1 440 ? -5.277 12.75 -3.736 1 96 440 PHE A C 1
ATOM 3421 O O . PHE A 1 440 ? -4.848 12.852 -2.584 1 96 440 PHE A O 1
ATOM 3428 N N . GLN A 1 441 ? -4.648 12.07 -4.691 1 96.62 441 GLN A N 1
ATOM 3429 C CA . GLN A 1 441 ? -3.379 11.391 -4.457 1 96.62 441 GLN A CA 1
ATOM 3430 C C . GLN A 1 441 ? -2.582 11.25 -5.754 1 96.62 441 GLN A C 1
ATOM 3432 O O . GLN A 1 441 ? -3.152 11.289 -6.844 1 96.62 441 GLN A O 1
ATOM 3437 N N . ALA A 1 442 ? -1.267 11.148 -5.602 1 96.62 442 ALA A N 1
ATOM 3438 C CA . ALA A 1 442 ? -0.374 10.805 -6.707 1 96.62 442 ALA A CA 1
ATOM 3439 C C . ALA A 1 442 ? 0.897 10.133 -6.195 1 96.62 442 ALA A C 1
ATOM 3441 O O . ALA A 1 442 ? 1.285 10.328 -5.039 1 96.62 442 ALA A O 1
ATOM 3442 N N . VAL A 1 443 ? 1.435 9.266 -7.016 1 96.12 443 VAL A N 1
ATOM 3443 C CA . VAL A 1 443 ? 2.781 8.75 -6.801 1 96.12 443 VAL A CA 1
ATOM 3444 C C . VAL A 1 443 ? 3.775 9.5 -7.68 1 96.12 443 VAL A C 1
ATOM 3446 O O . VAL A 1 443 ? 3.66 9.492 -8.906 1 96.12 443 VAL A O 1
ATOM 3449 N N . VAL A 1 444 ? 4.707 10.195 -7.066 1 97.06 444 VAL A N 1
ATOM 3450 C CA . VAL A 1 444 ? 5.68 11.008 -7.793 1 97.06 444 VAL A CA 1
ATOM 3451 C C . VAL A 1 444 ? 7.086 10.719 -7.281 1 97.06 444 VAL A C 1
ATOM 3453 O O . VAL A 1 444 ? 7.258 10.25 -6.152 1 97.06 444 VAL A O 1
ATOM 3456 N N . THR A 1 445 ? 8.086 10.93 -8.102 1 97.19 445 THR A N 1
ATOM 3457 C CA . THR A 1 445 ? 9.461 10.758 -7.656 1 97.19 445 THR A CA 1
ATOM 3458 C C . THR A 1 445 ? 9.992 12.039 -7.02 1 97.19 445 THR A C 1
ATOM 3460 O O . THR A 1 445 ? 9.484 13.125 -7.285 1 97.19 445 THR A O 1
ATOM 3463 N N . VAL A 1 446 ? 10.992 11.906 -6.188 1 98.44 446 VAL A N 1
ATOM 3464 C CA . VAL A 1 446 ? 11.672 13.055 -5.605 1 98.44 446 VAL A CA 1
ATOM 3465 C C . VAL A 1 446 ? 12.258 13.93 -6.719 1 98.44 446 VAL A C 1
ATOM 3467 O O . VAL A 1 446 ? 12.258 15.156 -6.617 1 98.44 446 VAL A O 1
ATOM 3470 N N . ALA A 1 447 ? 12.648 13.32 -7.809 1 98.25 447 ALA A N 1
ATOM 3471 C CA . ALA A 1 447 ? 13.18 14.047 -8.961 1 98.25 447 ALA A CA 1
ATOM 3472 C C . ALA A 1 447 ? 12.125 14.977 -9.547 1 98.25 447 ALA A C 1
ATOM 3474 O O . ALA A 1 447 ? 12.453 16.062 -10.039 1 98.25 447 ALA A O 1
ATOM 3475 N N . GLU A 1 448 ? 10.953 14.539 -9.516 1 98 448 GLU A N 1
ATOM 3476 C CA . GLU A 1 448 ? 9.883 15.383 -10.031 1 98 448 GLU A CA 1
ATOM 3477 C C . GLU A 1 448 ? 9.68 16.625 -9.156 1 98 448 GLU A C 1
ATOM 3479 O O . GLU A 1 448 ? 9.398 17.703 -9.664 1 98 448 GLU A O 1
ATOM 3484 N N . PHE A 1 449 ? 9.805 16.516 -7.863 1 98.5 449 PHE A N 1
ATOM 3485 C CA . PHE A 1 449 ? 9.82 17.672 -6.98 1 98.5 449 PHE A CA 1
ATOM 3486 C C . PHE A 1 449 ? 10.977 18.609 -7.328 1 98.5 449 PHE A C 1
ATOM 3488 O O . PHE A 1 449 ? 10.82 19.828 -7.328 1 98.5 449 PHE A O 1
ATOM 3495 N N . ARG A 1 450 ? 12.141 17.984 -7.582 1 98.56 450 ARG A N 1
ATOM 3496 C CA . ARG A 1 450 ? 13.328 18.781 -7.918 1 98.56 450 ARG A CA 1
ATOM 3497 C C . ARG A 1 450 ? 13.094 19.594 -9.188 1 98.56 450 ARG A C 1
ATOM 3499 O O . ARG A 1 450 ? 13.367 20.797 -9.219 1 98.56 450 ARG A O 1
ATOM 3506 N N . THR A 1 451 ? 12.578 18.922 -10.18 1 98.38 451 THR A N 1
ATOM 3507 C CA . THR A 1 451 ? 12.32 19.578 -11.453 1 98.38 451 THR A CA 1
ATOM 3508 C C . THR A 1 451 ? 11.336 20.734 -11.273 1 98.38 451 THR A C 1
ATOM 3510 O O . THR A 1 451 ? 11.523 21.812 -11.82 1 98.38 451 THR A O 1
ATOM 3513 N N . LEU A 1 452 ? 10.344 20.469 -10.508 1 98.12 452 LEU A N 1
ATOM 3514 C CA . LEU A 1 452 ? 9.336 21.5 -10.258 1 98.12 452 LEU A CA 1
ATOM 3515 C C . LEU A 1 452 ? 9.93 22.688 -9.5 1 98.12 452 LEU A C 1
ATOM 3517 O O . LEU A 1 452 ? 9.68 23.844 -9.844 1 98.12 452 LEU A O 1
ATOM 3521 N N . ALA A 1 453 ? 10.688 22.422 -8.477 1 98.12 453 ALA A N 1
ATOM 3522 C CA . ALA A 1 453 ? 11.32 23.469 -7.695 1 98.12 453 ALA A CA 1
ATOM 3523 C C . ALA A 1 453 ? 12.242 24.328 -8.57 1 98.12 453 ALA A C 1
ATOM 3525 O O . ALA A 1 453 ? 12.203 25.562 -8.508 1 98.12 453 ALA A O 1
ATOM 3526 N N . GLU A 1 454 ? 13.008 23.703 -9.383 1 98 454 GLU A N 1
ATOM 3527 C CA . GLU A 1 454 ? 13.93 24.406 -10.273 1 98 454 GLU A CA 1
ATOM 3528 C C . GLU A 1 454 ? 13.172 25.297 -11.25 1 98 454 GLU A C 1
ATOM 3530 O O . GLU A 1 454 ? 13.562 26.453 -11.477 1 98 454 GLU A O 1
ATOM 3535 N N . LYS A 1 455 ? 12.141 24.766 -11.766 1 97.12 455 LYS A N 1
ATOM 3536 C CA . LYS A 1 455 ? 11.312 25.531 -12.688 1 97.12 455 LYS A CA 1
ATOM 3537 C C . LYS A 1 455 ? 10.734 26.781 -12.008 1 97.12 455 LYS A C 1
ATOM 3539 O O . LYS A 1 455 ? 10.797 27.875 -12.562 1 97.12 455 LYS A O 1
ATOM 3544 N N . LEU A 1 456 ? 10.234 26.641 -10.844 1 96.31 456 LEU A N 1
ATOM 3545 C CA . LEU A 1 456 ? 9.57 27.719 -10.117 1 96.31 456 LEU A CA 1
ATOM 3546 C C . LEU A 1 456 ? 10.586 28.766 -9.656 1 96.31 456 LEU A C 1
ATOM 3548 O O . LEU A 1 456 ? 10.273 29.953 -9.602 1 96.31 456 LEU A O 1
ATOM 3552 N N . CYS A 1 457 ? 11.773 28.312 -9.336 1 95.75 457 CYS A N 1
ATOM 3553 C CA . CYS A 1 457 ? 12.805 29.25 -8.906 1 95.75 457 CYS A CA 1
ATOM 3554 C C . CYS A 1 457 ? 13.359 30.031 -10.094 1 95.75 457 CYS A C 1
ATOM 3556 O O . CYS A 1 457 ? 13.789 31.172 -9.945 1 95.75 457 CYS A O 1
ATOM 3558 N N . THR A 1 458 ? 13.336 29.438 -11.227 1 94 458 THR A N 1
ATOM 3559 C CA . THR A 1 458 ? 13.852 30.094 -12.422 1 94 458 THR A CA 1
ATOM 3560 C C . THR A 1 458 ? 12.836 31.078 -12.984 1 94 458 THR A C 1
ATOM 3562 O O . THR A 1 458 ? 13.18 32.219 -13.266 1 94 458 THR A O 1
ATOM 3565 N N . ALA A 1 459 ? 11.586 30.641 -13.094 1 90.75 459 ALA A N 1
ATOM 3566 C CA . ALA A 1 459 ? 10.586 31.422 -13.812 1 90.75 459 ALA A CA 1
ATOM 3567 C C . ALA A 1 459 ? 9.672 32.188 -12.852 1 90.75 459 ALA A C 1
ATOM 3569 O O . ALA A 1 459 ? 8.984 33.125 -13.242 1 90.75 459 ALA A O 1
ATOM 3570 N N . GLY A 1 460 ? 9.719 31.797 -11.594 1 89.94 460 GLY A N 1
ATOM 3571 C CA . GLY A 1 460 ? 8.711 32.312 -10.68 1 89.94 460 GLY A CA 1
ATOM 3572 C C . GLY A 1 460 ? 7.328 31.734 -10.945 1 89.94 460 GLY A C 1
ATOM 3573 O O . GLY A 1 460 ? 7.156 30.891 -11.82 1 89.94 460 GLY A O 1
ATOM 3574 N N . ALA A 1 461 ? 6.406 32.031 -10.055 1 90.62 461 ALA A N 1
ATOM 3575 C CA . ALA A 1 461 ? 5.012 31.625 -10.211 1 90.62 461 ALA A CA 1
ATOM 3576 C C . ALA A 1 461 ? 4.07 32.812 -10.055 1 90.62 461 ALA A C 1
ATOM 3578 O O . ALA A 1 461 ? 4.086 33.5 -9.023 1 90.62 461 ALA A O 1
ATOM 3579 N N . LYS A 1 462 ? 3.311 33.031 -11.156 1 86.75 462 LYS A N 1
ATOM 3580 C CA . LYS A 1 462 ? 2.367 34.156 -11.117 1 86.75 462 LYS A CA 1
ATOM 3581 C C . LYS A 1 462 ? 1.377 34 -9.969 1 86.75 462 LYS A C 1
ATOM 3583 O O . LYS A 1 462 ? 0.733 32.938 -9.836 1 86.75 462 LYS A O 1
ATOM 3588 N N . GLY A 1 463 ? 1.349 34.969 -9.141 1 85.06 463 GLY A N 1
ATOM 3589 C CA . GLY A 1 463 ? 0.368 35 -8.062 1 85.06 463 GLY A CA 1
ATOM 3590 C C . GLY A 1 463 ? 0.811 34.219 -6.84 1 85.06 463 GLY A C 1
ATOM 3591 O O . GLY A 1 463 ? 0.087 34.156 -5.844 1 85.06 463 GLY A O 1
ATOM 3592 N N . ASP A 1 464 ? 1.953 33.625 -6.926 1 90.75 464 ASP A N 1
ATOM 3593 C CA . ASP A 1 464 ? 2.445 32.875 -5.77 1 90.75 464 ASP A CA 1
ATOM 3594 C C . ASP A 1 464 ? 3.928 33.156 -5.531 1 90.75 464 ASP A C 1
ATOM 3596 O O . ASP A 1 464 ? 4.789 32.375 -5.961 1 90.75 464 ASP A O 1
ATOM 3600 N N . PRO A 1 465 ? 4.215 34.156 -4.734 1 88.81 465 PRO A N 1
ATOM 3601 C CA . PRO A 1 465 ? 5.609 34.562 -4.504 1 88.81 465 PRO A CA 1
ATOM 3602 C C . PRO A 1 465 ? 6.375 33.531 -3.666 1 88.81 465 PRO A C 1
ATOM 3604 O O . PRO A 1 465 ? 7.605 33.594 -3.578 1 88.81 465 PRO A O 1
ATOM 3607 N N . TRP A 1 466 ? 5.664 32.562 -3.057 1 93.62 466 TRP A N 1
ATOM 3608 C CA . TRP A 1 466 ? 6.305 31.609 -2.152 1 93.62 466 TRP A CA 1
ATOM 3609 C C . TRP A 1 466 ? 6.66 30.312 -2.881 1 93.62 466 TRP A C 1
ATOM 3611 O O . TRP A 1 466 ? 7.312 29.438 -2.314 1 93.62 466 TRP A O 1
ATOM 3621 N N . ALA A 1 467 ? 6.32 30.219 -4.129 1 95.19 467 ALA A N 1
ATOM 3622 C CA . ALA A 1 467 ? 6.375 28.938 -4.848 1 95.19 467 ALA A CA 1
ATOM 3623 C C . ALA A 1 467 ? 7.793 28.375 -4.852 1 95.19 467 ALA A C 1
ATOM 3625 O O . ALA A 1 467 ? 8 27.203 -4.512 1 95.19 467 ALA A O 1
ATOM 3626 N N . CYS A 1 468 ? 8.742 29.219 -5.211 1 95.94 468 CYS A N 1
ATOM 3627 C CA . CYS A 1 468 ? 10.133 28.781 -5.238 1 95.94 468 CYS A CA 1
ATOM 3628 C C . CYS A 1 468 ? 10.594 28.344 -3.855 1 95.94 468 CYS A C 1
ATOM 3630 O O . CYS A 1 468 ? 11.109 27.234 -3.699 1 95.94 468 CYS A O 1
ATOM 3632 N N . MET A 1 469 ? 10.344 29.109 -2.838 1 96.31 469 MET A N 1
ATOM 3633 C CA . MET A 1 469 ? 10.781 28.828 -1.475 1 96.31 469 MET A CA 1
ATOM 3634 C C . MET A 1 469 ? 10.117 27.578 -0.937 1 96.31 469 MET A C 1
ATOM 3636 O O . MET A 1 469 ? 10.797 26.672 -0.425 1 96.31 469 MET A O 1
ATOM 3640 N N . ASP A 1 470 ? 8.812 27.5 -1.087 1 98.06 470 ASP A N 1
ATOM 3641 C CA . ASP A 1 470 ? 8.047 26.391 -0.519 1 98.06 470 ASP A CA 1
ATOM 3642 C C . ASP A 1 470 ? 8.445 25.062 -1.152 1 98.06 470 ASP A C 1
ATOM 3644 O O . ASP A 1 470 ? 8.68 24.078 -0.448 1 98.06 470 ASP A O 1
ATOM 3648 N N . LEU A 1 471 ? 8.539 25.031 -2.473 1 98.69 471 LEU A N 1
ATOM 3649 C CA . LEU A 1 471 ? 8.82 23.766 -3.148 1 98.69 471 LEU A CA 1
ATOM 3650 C C . LEU A 1 471 ? 10.273 23.359 -2.959 1 98.69 471 LEU A C 1
ATOM 3652 O O . LEU A 1 471 ? 10.586 22.172 -2.893 1 98.69 471 LEU A O 1
ATOM 3656 N N . THR A 1 472 ? 11.172 24.328 -2.889 1 98.69 472 THR A N 1
ATOM 3657 C CA . THR A 1 472 ? 12.57 24 -2.609 1 98.69 472 THR A CA 1
ATOM 3658 C C . THR A 1 472 ? 12.734 23.5 -1.18 1 98.69 472 THR A C 1
ATOM 3660 O O . THR A 1 472 ? 13.555 22.625 -0.918 1 98.69 472 THR A O 1
ATOM 3663 N N . TYR A 1 473 ? 11.984 24.078 -0.286 1 98.81 473 TYR A N 1
ATOM 3664 C CA . TYR A 1 473 ? 11.992 23.594 1.088 1 98.81 473 TYR A CA 1
ATOM 3665 C C . TYR A 1 473 ? 11.531 22.141 1.156 1 98.81 473 TYR A C 1
ATOM 3667 O O . TYR A 1 473 ? 12.188 21.297 1.782 1 98.81 473 TYR A O 1
ATOM 3675 N N . ILE A 1 474 ? 10.414 21.797 0.536 1 98.94 474 ILE A N 1
ATOM 3676 C CA . ILE A 1 474 ? 9.883 20.438 0.514 1 98.94 474 ILE A CA 1
ATOM 3677 C C . ILE A 1 474 ? 10.914 19.484 -0.089 1 98.94 474 ILE A C 1
ATOM 3679 O O . ILE A 1 474 ? 11.172 18.406 0.461 1 98.94 474 ILE A O 1
ATOM 3683 N N . LEU A 1 475 ? 11.523 19.906 -1.177 1 98.88 475 LEU A N 1
ATOM 3684 C CA . LEU A 1 475 ? 12.562 19.109 -1.808 1 98.88 475 LEU A CA 1
ATOM 3685 C C . LEU A 1 475 ? 13.711 18.844 -0.835 1 98.88 475 LEU A C 1
ATOM 3687 O O . LEU A 1 475 ? 14.164 17.703 -0.698 1 98.88 475 LEU A O 1
ATOM 3691 N N . THR A 1 476 ? 14.18 19.875 -0.188 1 98.81 476 THR A N 1
ATOM 3692 C CA . THR A 1 476 ? 15.312 19.766 0.722 1 98.81 476 THR A CA 1
ATOM 3693 C C . THR A 1 476 ? 14.953 18.891 1.923 1 98.81 476 THR A C 1
ATOM 3695 O O . THR A 1 476 ? 15.797 18.125 2.412 1 98.81 476 THR A O 1
ATOM 3698 N N . LEU A 1 477 ? 13.742 19.031 2.416 1 98.75 477 LEU A N 1
ATOM 3699 C CA . LEU A 1 477 ? 13.25 18.172 3.482 1 98.75 477 LEU A CA 1
ATOM 3700 C C . LEU A 1 477 ? 13.344 16.703 3.072 1 98.75 477 LEU A C 1
ATOM 3702 O O . LEU A 1 477 ? 13.836 15.867 3.834 1 98.75 477 LEU A O 1
ATOM 3706 N N . LEU A 1 478 ? 12.891 16.375 1.885 1 98.69 478 LEU A N 1
ATOM 3707 C CA . LEU A 1 478 ? 12.836 14.992 1.411 1 98.69 478 LEU A CA 1
ATOM 3708 C C . LEU A 1 478 ? 14.234 14.445 1.179 1 98.69 478 LEU A C 1
ATOM 3710 O O . LEU A 1 478 ? 14.523 13.289 1.525 1 98.69 478 LEU A O 1
ATOM 3714 N N . THR A 1 479 ? 15.117 15.25 0.609 1 98.19 479 THR A N 1
ATOM 3715 C CA . THR A 1 479 ? 16.438 14.766 0.222 1 98.19 479 THR A CA 1
ATOM 3716 C C . THR A 1 479 ? 17.422 14.891 1.382 1 98.19 479 THR A C 1
ATOM 3718 O O . THR A 1 479 ? 17.719 13.906 2.064 1 98.19 479 THR A O 1
ATOM 3721 N N . ASP A 1 480 ? 17.703 16.094 1.786 1 97.44 480 ASP A N 1
ATOM 3722 C CA . ASP A 1 480 ? 18.734 16.328 2.799 1 97.44 480 ASP A CA 1
ATOM 3723 C C . ASP A 1 480 ? 18.203 16.062 4.199 1 97.44 480 ASP A C 1
ATOM 3725 O O . ASP A 1 480 ? 18.938 15.617 5.082 1 97.44 480 ASP A O 1
ATOM 3729 N N . GLY A 1 481 ? 16.984 16.297 4.383 1 97.81 481 GLY A N 1
ATOM 3730 C CA . GLY A 1 481 ? 16.391 16.078 5.688 1 97.81 481 GLY A CA 1
ATOM 3731 C C . GLY A 1 481 ? 16.109 14.609 5.973 1 97.81 481 GLY A C 1
ATOM 3732 O O . GLY A 1 481 ? 16.531 14.078 7.004 1 97.81 481 GLY A O 1
ATOM 3733 N N . PHE A 1 482 ? 15.469 13.938 4.984 1 97.25 482 PHE A N 1
ATOM 3734 C CA . PHE A 1 482 ? 15 12.586 5.254 1 97.25 482 PHE A CA 1
ATOM 3735 C C . PHE A 1 482 ? 15.727 11.578 4.371 1 97.25 482 PHE A C 1
ATOM 3737 O O . PHE A 1 482 ? 15.422 10.383 4.398 1 97.25 482 PHE A O 1
ATOM 3744 N N . GLY A 1 483 ? 16.609 11.984 3.539 1 95.44 483 GLY A N 1
ATOM 3745 C CA . GLY A 1 483 ? 17.594 11.117 2.898 1 95.44 483 GLY A CA 1
ATOM 3746 C C . GLY A 1 483 ? 17.031 10.375 1.697 1 95.44 483 GLY A C 1
ATOM 3747 O O . GLY A 1 483 ? 17.516 9.297 1.351 1 95.44 483 GLY A O 1
ATOM 3748 N N . LEU A 1 484 ? 16.062 10.875 1.034 1 97.69 484 LEU A N 1
ATOM 3749 C CA . LEU A 1 484 ? 15.477 10.195 -0.122 1 97.69 484 LEU A CA 1
ATOM 3750 C C . LEU A 1 484 ? 16.219 10.57 -1.399 1 97.69 484 LEU A C 1
ATOM 3752 O O . LEU A 1 484 ? 16.547 11.742 -1.617 1 97.69 484 LEU A O 1
ATOM 3756 N N . GLY A 1 485 ? 16.516 9.594 -2.209 1 97.25 485 GLY A N 1
ATOM 3757 C CA . GLY A 1 485 ? 17.156 9.828 -3.492 1 97.25 485 GLY A CA 1
ATOM 3758 C C . GLY A 1 485 ? 16.188 10.312 -4.559 1 97.25 485 GLY A C 1
ATOM 3759 O O . GLY A 1 485 ? 14.977 10.141 -4.43 1 97.25 485 GLY A O 1
ATOM 3760 N N . ASP A 1 486 ? 16.703 10.797 -5.637 1 97.44 486 ASP A N 1
ATOM 3761 C CA . ASP A 1 486 ? 15.914 11.406 -6.707 1 97.44 486 ASP A CA 1
ATOM 3762 C C . ASP A 1 486 ? 14.984 10.383 -7.348 1 97.44 486 ASP A C 1
ATOM 3764 O O . ASP A 1 486 ? 13.859 10.719 -7.734 1 97.44 486 ASP A O 1
ATOM 3768 N N . ASP A 1 487 ? 15.398 9.164 -7.391 1 95.62 487 ASP A N 1
ATOM 3769 C CA . ASP A 1 487 ? 14.625 8.156 -8.109 1 95.62 487 ASP A CA 1
ATOM 3770 C C . ASP A 1 487 ? 13.539 7.555 -7.211 1 95.62 487 ASP A C 1
ATOM 3772 O O . ASP A 1 487 ? 12.703 6.781 -7.676 1 95.62 487 ASP A O 1
ATOM 3776 N N . GLN A 1 488 ? 13.555 7.922 -5.977 1 97.44 488 GLN A N 1
ATOM 3777 C CA . GLN A 1 488 ? 12.602 7.355 -5.031 1 97.44 488 GLN A CA 1
ATOM 3778 C C . GLN A 1 488 ? 11.195 7.887 -5.285 1 97.44 488 GLN A C 1
ATOM 3780 O O . GLN A 1 488 ? 10.984 9.102 -5.352 1 97.44 488 GLN A O 1
ATOM 3785 N N . ALA A 1 489 ? 10.273 6.945 -5.477 1 97.06 489 ALA A N 1
ATOM 3786 C CA . ALA A 1 489 ? 8.859 7.324 -5.555 1 97.06 489 ALA A CA 1
ATOM 3787 C C . ALA A 1 489 ? 8.266 7.5 -4.164 1 97.06 489 ALA A C 1
ATOM 3789 O O . ALA A 1 489 ? 8.594 6.75 -3.242 1 97.06 489 ALA A O 1
ATOM 3790 N N . VAL A 1 490 ? 7.41 8.508 -4.008 1 98.19 490 VAL A N 1
ATOM 3791 C CA . VAL A 1 490 ? 6.688 8.789 -2.77 1 98.19 490 VAL A CA 1
ATOM 3792 C C . VAL A 1 490 ? 5.199 8.961 -3.066 1 98.19 490 VAL A C 1
ATOM 3794 O O . VAL A 1 490 ? 4.816 9.258 -4.199 1 98.19 490 VAL A O 1
ATOM 3797 N N . VAL A 1 491 ? 4.391 8.711 -2.059 1 98 491 VAL A N 1
ATOM 3798 C CA . VAL A 1 491 ? 2.951 8.922 -2.172 1 98 491 VAL A CA 1
ATOM 3799 C C . VAL A 1 491 ? 2.578 10.273 -1.585 1 98 491 VAL A C 1
ATOM 3801 O O . VAL A 1 491 ? 2.883 10.562 -0.425 1 98 491 VAL A O 1
ATOM 3804 N N . VAL A 1 492 ? 1.988 11.117 -2.359 1 98.56 492 VAL A N 1
ATOM 3805 C CA . VAL A 1 492 ? 1.501 12.414 -1.912 1 98.56 492 VAL A CA 1
ATOM 3806 C C . VAL A 1 492 ? -0.025 12.445 -1.959 1 98.56 492 VAL A C 1
ATOM 3808 O O . VAL A 1 492 ? -0.625 12.164 -3 1 98.56 492 VAL A O 1
ATOM 3811 N N . ALA A 1 493 ? -0.665 12.781 -0.797 1 98.31 493 ALA A N 1
ATOM 3812 C CA . ALA A 1 493 ? -2.119 12.641 -0.766 1 98.31 493 ALA A CA 1
ATOM 3813 C C . ALA A 1 493 ? -2.734 13.57 0.276 1 98.31 493 ALA A C 1
ATOM 3815 O O . ALA A 1 493 ? -2.043 14.047 1.183 1 98.31 493 ALA A O 1
ATOM 3816 N N . ASN A 1 494 ? -4.047 13.898 0.094 1 97 494 ASN A N 1
ATOM 3817 C CA . ASN A 1 494 ? -4.797 14.594 1.137 1 97 494 ASN A CA 1
ATOM 3818 C C . ASN A 1 494 ? -5.945 13.734 1.661 1 97 494 ASN A C 1
ATOM 3820 O O . ASN A 1 494 ? -6.605 14.102 2.637 1 97 494 ASN A O 1
ATOM 3824 N N . LYS A 1 495 ? -6.164 12.625 1.023 1 96.5 495 LYS A N 1
ATOM 3825 C CA . LYS A 1 495 ? -7.129 11.625 1.469 1 96.5 495 LYS A CA 1
ATOM 3826 C C . LYS A 1 495 ? -6.559 10.219 1.341 1 96.5 495 LYS A C 1
ATOM 3828 O O . LYS A 1 495 ? -5.543 10.008 0.677 1 96.5 495 LYS A O 1
ATOM 3833 N N . LEU A 1 496 ? -7.199 9.289 2.027 1 95.56 496 LEU A N 1
ATOM 3834 C CA . LEU A 1 496 ? -6.898 7.863 1.938 1 95.56 496 LEU A CA 1
ATOM 3835 C C . LEU A 1 496 ? -8.102 7.086 1.406 1 95.56 496 LEU A C 1
ATOM 3837 O O . LEU A 1 496 ? -9.219 7.242 1.905 1 95.56 496 LEU A O 1
ATOM 3841 N N . GLN A 1 497 ? -7.809 6.324 0.404 1 91.38 497 GLN A N 1
ATOM 3842 C CA . GLN A 1 497 ? -8.867 5.438 -0.055 1 91.38 497 GLN A CA 1
ATOM 3843 C C . GLN A 1 497 ? -9.141 4.332 0.962 1 91.38 497 GLN A C 1
ATOM 3845 O O . GLN A 1 497 ? -8.211 3.686 1.448 1 91.38 497 GLN A O 1
ATOM 3850 N N . TYR A 1 498 ? -10.352 4.113 1.281 1 89.06 498 TYR A N 1
ATOM 3851 C CA . TYR A 1 498 ? -10.781 3.078 2.215 1 89.06 498 TYR A CA 1
ATOM 3852 C C . TYR A 1 498 ? -12.047 2.391 1.72 1 89.06 498 TYR A C 1
ATOM 3854 O O . TYR A 1 498 ? -13.156 2.861 1.979 1 89.06 498 TYR A O 1
ATOM 3862 N N . GLY A 1 499 ? -11.859 1.241 1.111 1 79.25 499 GLY A N 1
ATOM 3863 C CA . GLY A 1 499 ? -12.992 0.642 0.415 1 79.25 499 GLY A CA 1
ATOM 3864 C C . GLY A 1 499 ? -13.594 1.553 -0.636 1 79.25 499 GLY A C 1
ATOM 3865 O O . GLY A 1 499 ? -12.883 2.053 -1.514 1 79.25 499 GLY A O 1
ATOM 3866 N N . ASP A 1 500 ? -14.867 1.777 -0.476 1 76 500 ASP A N 1
ATOM 3867 C CA . ASP A 1 500 ? -15.578 2.631 -1.423 1 76 500 ASP A CA 1
ATOM 3868 C C . ASP A 1 500 ? -15.609 4.082 -0.941 1 76 500 ASP A C 1
ATOM 3870 O O . ASP A 1 500 ? -16.219 4.938 -1.574 1 76 500 ASP A O 1
ATOM 3874 N N . PHE A 1 501 ? -14.922 4.289 0.193 1 86.25 501 PHE A N 1
ATOM 3875 C CA . PHE A 1 501 ? -14.938 5.617 0.795 1 86.25 501 PHE A CA 1
ATOM 3876 C C . PHE A 1 501 ? -13.539 6.219 0.822 1 86.25 501 PHE A C 1
ATOM 3878 O O . PHE A 1 501 ? -12.586 5.605 0.341 1 86.25 501 PHE A O 1
ATOM 3885 N N . GLN A 1 502 ? -13.523 7.449 1.237 1 90.38 502 GLN A N 1
ATOM 3886 C CA . GLN A 1 502 ? -12.266 8.141 1.482 1 90.38 502 GLN A CA 1
ATOM 3887 C C . GLN A 1 502 ? -12.203 8.688 2.906 1 90.38 502 GLN A C 1
ATOM 3889 O O . GLN A 1 502 ? -13.234 9.062 3.477 1 90.38 502 GLN A O 1
ATOM 3894 N N . LEU A 1 503 ? -11.031 8.641 3.393 1 92.75 503 LEU A N 1
ATOM 3895 C CA . LEU A 1 503 ? -10.703 9.227 4.684 1 92.75 503 LEU A CA 1
ATOM 3896 C C . LEU A 1 503 ? -9.789 10.438 4.516 1 92.75 503 LEU A C 1
ATOM 3898 O O . LEU A 1 503 ? -8.953 10.469 3.607 1 92.75 503 LEU A O 1
ATOM 3902 N N . GLU A 1 504 ? -10.023 11.422 5.441 1 93.81 504 GLU A N 1
ATOM 3903 C CA . GLU A 1 504 ? -9.031 12.492 5.473 1 93.81 504 GLU A CA 1
ATOM 3904 C C . GLU A 1 504 ? -7.656 11.961 5.871 1 93.81 504 GLU A C 1
ATOM 3906 O O . GLU A 1 504 ? -7.539 11.156 6.797 1 93.81 504 GLU A O 1
ATOM 3911 N N . ALA A 1 505 ? -6.641 12.383 5.152 1 95.81 505 ALA A N 1
ATOM 3912 C CA . ALA A 1 505 ? -5.277 12.047 5.555 1 95.81 505 ALA A CA 1
ATOM 3913 C C . ALA A 1 505 ? -4.801 12.945 6.684 1 95.81 505 ALA A C 1
ATOM 3915 O O . ALA A 1 505 ? -3.908 13.781 6.488 1 95.81 505 ALA A O 1
ATOM 3916 N N . ALA A 1 506 ? -5.367 12.719 7.875 1 94.88 506 ALA A N 1
ATOM 3917 C CA . ALA A 1 506 ? -5.109 13.57 9.039 1 94.88 506 ALA A CA 1
ATOM 3918 C C . ALA A 1 506 ? -5.203 12.766 10.328 1 94.88 506 ALA A C 1
ATOM 3920 O O . ALA A 1 506 ? -5.656 11.617 10.328 1 94.88 506 ALA A O 1
ATOM 3921 N N . TRP A 1 507 ? -4.848 13.375 11.391 1 95.62 507 TRP A N 1
ATOM 3922 C CA . TRP A 1 507 ? -4.594 12.68 12.648 1 95.62 507 TRP A CA 1
ATOM 3923 C C . TRP A 1 507 ? -5.898 12.359 13.375 1 95.62 507 TRP A C 1
ATOM 3925 O O . TRP A 1 507 ? -5.93 11.508 14.266 1 95.62 507 TRP A O 1
ATOM 3935 N N . PRO A 1 508 ? -7.031 12.922 13.109 1 96.12 508 PRO A N 1
ATOM 3936 C CA . PRO A 1 508 ? -8.195 12.789 13.992 1 96.12 508 PRO A CA 1
ATOM 3937 C C . PRO A 1 508 ? -8.68 11.344 14.125 1 96.12 508 PRO A C 1
ATOM 3939 O O . PRO A 1 508 ? -9.102 10.93 15.203 1 96.12 508 PRO A O 1
ATOM 3942 N N . LEU A 1 509 ? -8.68 10.633 13.031 1 95.06 509 LEU A N 1
ATOM 3943 C CA . LEU A 1 509 ? -9.094 9.234 13.148 1 95.06 509 LEU A CA 1
ATOM 3944 C C . LEU A 1 509 ? -8.203 8.484 14.133 1 95.06 509 LEU A C 1
ATOM 3946 O O . LEU A 1 509 ? -8.695 7.711 14.953 1 95.06 509 LEU A O 1
ATOM 3950 N N . GLY A 1 510 ? -6.914 8.711 14.016 1 93.75 510 GLY A N 1
ATOM 3951 C CA . GLY A 1 510 ? -5.996 8.094 14.961 1 93.75 510 GLY A CA 1
ATOM 3952 C C . GLY A 1 510 ? -6.301 8.445 16.406 1 93.75 510 GLY A C 1
ATOM 3953 O O . GLY A 1 510 ? -6.242 7.586 17.281 1 93.75 510 GLY A O 1
ATOM 3954 N N . ALA A 1 511 ? -6.594 9.672 16.641 1 93 511 ALA A N 1
ATOM 3955 C CA . ALA A 1 511 ? -6.961 10.109 17.984 1 93 511 ALA A CA 1
ATOM 3956 C C . ALA A 1 511 ? -8.242 9.43 18.453 1 93 511 ALA A C 1
ATOM 3958 O O . ALA A 1 511 ? -8.352 9.039 19.625 1 93 511 ALA A O 1
ATOM 3959 N N . ALA A 1 512 ? -9.195 9.336 17.562 1 92.75 512 ALA A N 1
ATOM 3960 C CA . ALA A 1 512 ? -10.461 8.688 17.906 1 92.75 512 ALA A CA 1
ATOM 3961 C C . ALA A 1 512 ? -10.25 7.227 18.281 1 92.75 512 ALA A C 1
ATOM 3963 O O . ALA A 1 512 ? -10.852 6.73 19.234 1 92.75 512 ALA A O 1
ATOM 3964 N N . ILE A 1 513 ? -9.391 6.555 17.531 1 89.5 513 ILE A N 1
ATOM 3965 C CA . ILE A 1 513 ? -9.086 5.152 17.781 1 89.5 513 ILE A CA 1
ATOM 3966 C C . ILE A 1 513 ? -8.391 5.016 19.141 1 89.5 513 ILE A C 1
ATOM 3968 O O . ILE A 1 513 ? -8.688 4.098 19.906 1 89.5 513 ILE A O 1
ATOM 3972 N N . ASP A 1 514 ? -7.477 5.887 19.375 1 86.06 514 ASP A N 1
ATOM 3973 C CA . ASP A 1 514 ? -6.766 5.879 20.656 1 86.06 514 ASP A CA 1
ATOM 3974 C C . ASP A 1 514 ? -7.734 6.035 21.812 1 86.06 514 ASP A C 1
ATOM 3976 O O . ASP A 1 514 ? -7.539 5.441 22.875 1 86.06 514 ASP A O 1
ATOM 3980 N N . ARG A 1 515 ? -8.75 6.762 21.672 1 85.62 515 ARG A N 1
ATOM 3981 C CA . ARG A 1 515 ? -9.719 7.043 22.719 1 85.62 515 ARG A CA 1
ATOM 3982 C C . ARG A 1 515 ? -10.656 5.859 22.938 1 85.62 515 ARG A C 1
ATOM 3984 O O . ARG A 1 515 ? -11.289 5.738 23.984 1 85.62 515 ARG A O 1
ATOM 3991 N N . LEU A 1 516 ? -10.844 5.055 21.859 1 83 516 LEU A N 1
ATOM 3992 C CA . LEU A 1 516 ? -11.648 3.844 22.016 1 83 516 LEU A CA 1
ATOM 3993 C C . LEU A 1 516 ? -11.031 2.916 23.062 1 83 516 LEU A C 1
ATOM 3995 O O . LEU A 1 516 ? -11.75 2.254 23.812 1 83 516 LEU A O 1
ATOM 3999 N N . ASN A 1 517 ? -9.758 2.898 23.094 1 72.62 517 ASN A N 1
ATOM 4000 C CA . ASN A 1 517 ? -9.031 1.963 23.953 1 72.62 517 ASN A CA 1
ATOM 4001 C C . ASN A 1 517 ? -8.789 2.547 25.344 1 72.62 517 ASN A C 1
ATOM 4003 O O . ASN A 1 517 ? -8.359 1.836 26.25 1 72.62 517 ASN A O 1
ATOM 4007 N N . ALA A 1 518 ? -8.992 3.795 25.453 1 69.94 518 ALA A N 1
ATOM 4008 C CA . ALA A 1 518 ? -8.781 4.418 26.766 1 69.94 518 ALA A CA 1
ATOM 4009 C C . ALA A 1 518 ? -9.93 4.102 27.719 1 69.94 518 ALA A C 1
ATOM 4011 O O . ALA A 1 518 ? -11.102 4.121 27.312 1 69.94 518 ALA A O 1
ATOM 4012 N N . PRO A 1 519 ? -9.508 3.418 28.891 1 59.91 519 PRO A N 1
ATOM 4013 C CA . PRO A 1 519 ? -10.562 3.104 29.875 1 59.91 519 PRO A CA 1
ATOM 4014 C C . PRO A 1 519 ? -11.43 4.312 30.203 1 59.91 519 PRO A C 1
ATOM 4016 O O . PRO A 1 519 ? -10.961 5.449 30.172 1 59.91 519 PRO A O 1
ATOM 4019 N N . ASP A 1 520 ? -12.797 4.156 30.125 1 50.38 520 ASP A N 1
ATOM 4020 C CA . ASP A 1 520 ? -13.719 5.188 30.594 1 50.38 520 ASP A CA 1
ATOM 4021 C C . ASP A 1 520 ? -13.398 5.609 32.031 1 50.38 520 ASP A C 1
ATOM 4023 O O . ASP A 1 520 ? -13.352 4.773 32.938 1 50.38 520 ASP A O 1
ATOM 4027 N N . THR A 1 521 ? -12.438 6.348 32.25 1 36.81 521 THR A N 1
ATOM 4028 C CA . THR A 1 521 ? -12.25 6.773 33.625 1 36.81 521 THR A CA 1
ATOM 4029 C C . THR A 1 521 ? -13.555 7.301 34.219 1 36.81 521 THR A C 1
ATOM 4031 O O . THR A 1 521 ? -13.992 8.398 33.875 1 36.81 521 THR A O 1
ATOM 4034 N N . THR A 1 522 ? -14.641 6.629 34.062 1 33.44 522 THR A N 1
ATOM 4035 C CA . THR A 1 522 ? -15.609 7.051 35.094 1 33.44 522 THR A CA 1
ATOM 4036 C C . THR A 1 522 ? -15.078 6.773 36.5 1 33.44 522 THR A C 1
ATOM 4038 O O . THR A 1 522 ? -14.484 5.723 36.75 1 33.44 522 THR A O 1
ATOM 4041 N N . MET B 1 1 ? 40.781 10.406 -36.188 1 16.98 1 MET B N 1
ATOM 4042 C CA . MET B 1 1 ? 40.375 10.422 -37.594 1 16.98 1 MET B CA 1
ATOM 4043 C C . MET B 1 1 ? 38.906 10.047 -37.75 1 16.98 1 MET B C 1
ATOM 4045 O O . MET B 1 1 ? 38.219 10.555 -38.625 1 16.98 1 MET B O 1
ATOM 4049 N N . ASP B 1 2 ? 38.469 8.797 -37.25 1 18.2 2 ASP B N 1
ATOM 4050 C CA . ASP B 1 2 ? 37.5 8.195 -38.188 1 18.2 2 ASP B CA 1
ATOM 4051 C C . ASP B 1 2 ? 36.281 9.086 -38.344 1 18.2 2 ASP B C 1
ATOM 4053 O O . ASP B 1 2 ? 36 9.953 -37.531 1 18.2 2 ASP B O 1
ATOM 4057 N N . THR B 1 3 ? 35.219 8.422 -38.875 1 20 3 THR B N 1
ATOM 4058 C CA . THR B 1 3 ? 34.281 8.359 -40 1 20 3 THR B CA 1
ATOM 4059 C C . THR B 1 3 ? 32.938 8.953 -39.625 1 20 3 THR B C 1
ATOM 4061 O O . THR B 1 3 ? 32.219 8.391 -38.781 1 20 3 THR B O 1
ATOM 4064 N N . GLY B 1 4 ? 32.656 10.266 -39.688 1 20.16 4 GLY B N 1
ATOM 4065 C CA . GLY B 1 4 ? 31.672 11.242 -39.281 1 20.16 4 GLY B CA 1
ATOM 4066 C C . GLY B 1 4 ? 30.344 11.094 -40 1 20.16 4 GLY B C 1
ATOM 4067 O O . GLY B 1 4 ? 29.484 11.961 -39.938 1 20.16 4 GLY B O 1
ATOM 4068 N N . SER B 1 5 ? 30.359 9.859 -40.938 1 19.97 5 SER B N 1
ATOM 4069 C CA . SER B 1 5 ? 29.594 10.258 -42.125 1 19.97 5 SER B CA 1
ATOM 4070 C C . SER B 1 5 ? 28.156 10.586 -41.75 1 19.97 5 SER B C 1
ATOM 4072 O O . SER B 1 5 ? 27.672 10.172 -40.688 1 19.97 5 SER B O 1
ATOM 4074 N N . SER B 1 6 ? 27.406 11.234 -42.719 1 19.03 6 SER B N 1
ATOM 4075 C CA . SER B 1 6 ? 26.375 12.18 -43.125 1 19.03 6 SER B CA 1
ATOM 4076 C C . SER B 1 6 ? 24.984 11.555 -43.031 1 19.03 6 SER B C 1
ATOM 4078 O O . SER B 1 6 ? 24.859 10.328 -43.062 1 19.03 6 SER B O 1
ATOM 4080 N N . LEU B 1 7 ? 23.875 12.312 -42.812 1 19.06 7 LEU B N 1
ATOM 4081 C CA . LEU B 1 7 ? 22.547 12.602 -42.281 1 19.06 7 LEU B CA 1
ATOM 4082 C C . LEU B 1 7 ? 21.453 12.086 -43.219 1 19.06 7 LEU B C 1
ATOM 4084 O O . LEU B 1 7 ? 20.266 12.273 -42.969 1 19.06 7 LEU B O 1
ATOM 4088 N N . GLN B 1 8 ? 21.781 11.406 -44.469 1 18.08 8 GLN B N 1
ATOM 4089 C CA . GLN B 1 8 ? 20.891 11.812 -45.531 1 18.08 8 GLN B CA 1
ATOM 4090 C C . GLN B 1 8 ? 19.562 11.062 -45.469 1 18.08 8 GLN B C 1
ATOM 4092 O O . GLN B 1 8 ? 19.359 10.055 -46.125 1 18.08 8 GLN B O 1
ATOM 4097 N N . LEU B 1 9 ? 19.078 10.664 -44.25 1 17.34 9 LEU B N 1
ATOM 4098 C CA . LEU B 1 9 ? 18.109 9.578 -44.375 1 17.34 9 LEU B CA 1
ATOM 4099 C C . LEU B 1 9 ? 17 9.961 -45.344 1 17.34 9 LEU B C 1
ATOM 4101 O O . LEU B 1 9 ? 16.609 11.125 -45.438 1 17.34 9 LEU B O 1
ATOM 4105 N N . ARG B 1 10 ? 16.5 9.008 -46.125 1 17.5 10 ARG B N 1
ATOM 4106 C CA . ARG B 1 10 ? 15.812 8.57 -47.344 1 17.5 10 ARG B CA 1
ATOM 4107 C C . ARG B 1 10 ? 14.336 8.961 -47.312 1 17.5 10 ARG B C 1
ATOM 4109 O O . ARG B 1 10 ? 13.727 8.984 -46.25 1 17.5 10 ARG B O 1
ATOM 4116 N N . ASP B 1 11 ? 13.82 9.539 -48.375 1 18.52 11 ASP B N 1
ATOM 4117 C CA . ASP B 1 11 ? 12.719 10.227 -49.031 1 18.52 11 ASP B CA 1
ATOM 4118 C C . ASP B 1 11 ? 11.469 9.359 -49.062 1 18.52 11 ASP B C 1
ATOM 4120 O O . ASP B 1 11 ? 11.438 8.32 -49.719 1 18.52 11 ASP B O 1
ATOM 4124 N N . LEU B 1 12 ? 10.898 9 -47.812 1 17.72 12 LEU B N 1
ATOM 4125 C CA . LEU B 1 12 ? 9.828 8.008 -47.812 1 17.72 12 LEU B CA 1
ATOM 4126 C C . LEU B 1 12 ? 8.68 8.43 -48.688 1 17.72 12 LEU B C 1
ATOM 4128 O O . LEU B 1 12 ? 8.109 9.516 -48.531 1 17.72 12 LEU B O 1
ATOM 4132 N N . PRO B 1 13 ? 8.68 7.949 -49.969 1 17.52 13 PRO B N 1
ATOM 4133 C CA . PRO B 1 13 ? 7.75 8.398 -51 1 17.52 13 PRO B CA 1
ATOM 4134 C C . PRO B 1 13 ? 6.289 8.156 -50.625 1 17.52 13 PRO B C 1
ATOM 4136 O O . PRO B 1 13 ? 5.961 7.117 -50.031 1 17.52 13 PRO B O 1
ATOM 4139 N N . LEU B 1 14 ? 5.594 9.18 -50.25 1 19.06 14 LEU B N 1
ATOM 4140 C CA . LEU B 1 14 ? 4.219 9.391 -49.812 1 19.06 14 LEU B CA 1
ATOM 4141 C C . LEU B 1 14 ? 3.232 8.914 -50.875 1 19.06 14 LEU B C 1
ATOM 4143 O O . LEU B 1 14 ? 3.143 9.508 -51.969 1 19.06 14 LEU B O 1
ATOM 4147 N N . SER B 1 15 ? 3.27 7.527 -51.094 1 16.5 15 SER B N 1
ATOM 4148 C CA . SER B 1 15 ? 2.498 7.07 -52.219 1 16.5 15 SER B CA 1
ATOM 4149 C C . SER B 1 15 ? 1.062 7.578 -52.156 1 16.5 15 SER B C 1
ATOM 4151 O O . SER B 1 15 ? 0.477 7.676 -51.094 1 16.5 15 SER B O 1
ATOM 4153 N N . PRO B 1 16 ? 0.429 7.891 -53.312 1 17.47 16 PRO B N 1
ATOM 4154 C CA . PRO B 1 16 ? -0.576 8.797 -53.875 1 17.47 16 PRO B CA 1
ATOM 4155 C C . PRO B 1 16 ? -2.002 8.289 -53.688 1 17.47 16 PRO B C 1
ATOM 4157 O O . PRO B 1 16 ? -2.947 9.078 -53.656 1 17.47 16 PRO B O 1
ATOM 4160 N N . SER B 1 17 ? -2.137 6.918 -53.469 1 16.17 17 SER B N 1
ATOM 4161 C CA . SER B 1 17 ? -3.076 6.5 -54.5 1 16.17 17 SER B CA 1
ATOM 4162 C C . SER B 1 17 ? -4.473 7.047 -54.25 1 16.17 17 SER B C 1
ATOM 4164 O O . SER B 1 17 ? -4.766 7.508 -53.125 1 16.17 17 SER B O 1
ATOM 4166 N N . ILE B 1 18 ? -5.508 6.086 -54.344 1 16.77 18 ILE B N 1
ATOM 4167 C CA . ILE B 1 18 ? -6.637 5.953 -55.281 1 16.77 18 ILE B CA 1
ATOM 4168 C C . ILE B 1 18 ? -7.906 6.469 -54.594 1 16.77 18 ILE B C 1
ATOM 4170 O O . ILE B 1 18 ? -8.281 6 -53.531 1 16.77 18 ILE B O 1
ATOM 4174 N N . ALA B 1 19 ? -8.422 7.629 -54.969 1 17.61 19 ALA B N 1
ATOM 4175 C CA . ALA B 1 19 ? -9.445 8.586 -54.562 1 17.61 19 ALA B CA 1
ATOM 4176 C C . ALA B 1 19 ? -10.844 8.008 -54.75 1 17.61 19 ALA B C 1
ATOM 4178 O O . ALA B 1 19 ? -11.844 8.688 -54.5 1 17.61 19 ALA B O 1
ATOM 4179 N N . PRO B 1 20 ? -11.047 6.598 -54.656 1 16.52 20 PRO B N 1
ATOM 4180 C CA . PRO B 1 20 ? -12.211 6.344 -55.5 1 16.52 20 PRO B CA 1
ATOM 4181 C C . PRO B 1 20 ? -13.438 7.141 -55.062 1 16.52 20 PRO B C 1
ATOM 4183 O O . PRO B 1 20 ? -13.516 7.598 -53.938 1 16.52 20 PRO B O 1
ATOM 4186 N N . SER B 1 21 ? -14.398 7.195 -56.031 1 16.81 21 SER B N 1
ATOM 4187 C CA . SER B 1 21 ? -15.516 7.965 -56.562 1 16.81 21 SER B CA 1
ATOM 4188 C C . SER B 1 21 ? -16.734 7.852 -55.656 1 16.81 21 SER B C 1
ATOM 4190 O O . SER B 1 21 ? -16.938 6.836 -55 1 16.81 21 SER B O 1
ATOM 4192 N N . VAL B 1 22 ? -17.406 8.891 -55.5 1 17.39 22 VAL B N 1
ATOM 4193 C CA . VAL B 1 22 ? -18.375 9.633 -54.719 1 17.39 22 VAL B CA 1
ATOM 4194 C C . VAL B 1 22 ? -19.766 9.055 -54.906 1 17.39 22 VAL B C 1
ATOM 4196 O O . VAL B 1 22 ? -20.391 9.289 -55.969 1 17.39 22 VAL B O 1
ATOM 4199 N N . LYS B 1 23 ? -19.844 7.637 -54.969 1 16.7 23 LYS B N 1
ATOM 4200 C CA . LYS B 1 23 ? -21.141 7.254 -55.531 1 16.7 23 LYS B CA 1
ATOM 4201 C C . LYS B 1 23 ? -22.281 7.973 -54.781 1 16.7 23 LYS B C 1
ATOM 4203 O O . LYS B 1 23 ? -22.281 8.039 -53.562 1 16.7 23 LYS B O 1
ATOM 4208 N N . ARG B 1 24 ? -23.125 8.531 -55.594 1 16.62 24 ARG B N 1
ATOM 4209 C CA . ARG B 1 24 ? -24.25 9.453 -55.688 1 16.62 24 ARG B CA 1
ATOM 4210 C C . ARG B 1 24 ? -25.469 8.906 -54.938 1 16.62 24 ARG B C 1
ATOM 4212 O O . ARG B 1 24 ? -26.062 7.914 -55.375 1 16.62 24 ARG B O 1
ATOM 4219 N N . ARG B 1 25 ? -25.438 8.859 -53.594 1 17.11 25 ARG B N 1
ATOM 4220 C CA . ARG B 1 25 ? -26.406 8.336 -52.625 1 17.11 25 ARG B CA 1
ATOM 4221 C C . ARG B 1 25 ? -27.781 8.977 -52.844 1 17.11 25 ARG B C 1
ATOM 4223 O O . ARG B 1 25 ? -28.688 8.773 -52.031 1 17.11 25 ARG B O 1
ATOM 4230 N N . LEU B 1 26 ? -27.891 9.789 -54 1 16.27 26 LEU B N 1
ATOM 4231 C CA . LEU B 1 26 ? -28.812 10.852 -53.625 1 16.27 26 LEU B CA 1
ATOM 4232 C C . LEU B 1 26 ? -30.203 10.297 -53.375 1 16.27 26 LEU B C 1
ATOM 4234 O O . LEU B 1 26 ? -30.984 10.883 -52.625 1 16.27 26 LEU B O 1
ATOM 4238 N N . ASP B 1 27 ? -30.594 9.352 -54.281 1 16.05 27 ASP B N 1
ATOM 4239 C CA . ASP B 1 27 ? -31.828 9.727 -54.938 1 16.05 27 ASP B CA 1
ATOM 4240 C C . ASP B 1 27 ? -33 9.727 -53.969 1 16.05 27 ASP B C 1
ATOM 4242 O O . ASP B 1 27 ? -33.812 10.641 -53.969 1 16.05 27 ASP B O 1
ATOM 4246 N N . GLN B 1 28 ? -33.438 8.516 -53.5 1 18.09 28 GLN B N 1
ATOM 4247 C CA . GLN B 1 28 ? -34.844 8.273 -53.812 1 18.09 28 GLN B CA 1
ATOM 4248 C C . GLN B 1 28 ? -35.75 9.023 -52.844 1 18.09 28 GLN B C 1
ATOM 4250 O O . GLN B 1 28 ? -35.438 9.148 -51.656 1 18.09 28 GLN B O 1
ATOM 4255 N N . PRO B 1 29 ? -36.719 9.789 -53.375 1 18.94 29 PRO B N 1
ATOM 4256 C CA . PRO B 1 29 ? -37.656 10.844 -52.906 1 18.94 29 PRO B CA 1
ATOM 4257 C C . PRO B 1 29 ? -38.562 10.383 -51.781 1 18.94 29 PRO B C 1
ATOM 4259 O O . PRO B 1 29 ? -38.812 9.18 -51.656 1 18.94 29 PRO B O 1
ATOM 4262 N N . PRO B 1 30 ? -38.594 11.109 -50.688 1 20.09 30 PRO B N 1
ATOM 4263 C CA . PRO B 1 30 ? -39.25 10.961 -49.406 1 20.09 30 PRO B CA 1
ATOM 4264 C C . PRO B 1 30 ? -40.781 10.828 -49.531 1 20.09 30 PRO B C 1
ATOM 4266 O O . PRO B 1 30 ? -41.438 11.719 -50.094 1 20.09 30 PRO B O 1
ATOM 4269 N N . GLU B 1 31 ? -41.188 9.625 -50.062 1 18.17 31 GLU B N 1
ATOM 4270 C CA . GLU B 1 31 ? -42.625 9.461 -50.375 1 18.17 31 GLU B CA 1
ATOM 4271 C C . GLU B 1 31 ? -43.5 10.078 -49.281 1 18.17 31 GLU B C 1
ATOM 4273 O O . GLU B 1 31 ? -43.125 10.094 -48.125 1 18.17 31 GLU B O 1
ATOM 4278 N N . SER B 1 32 ? -44.531 10.758 -49.75 1 17.03 32 SER B N 1
ATOM 4279 C CA . SER B 1 32 ? -45.562 11.75 -49.469 1 17.03 32 SER B CA 1
ATOM 4280 C C . SER B 1 32 ? -46.438 11.312 -48.281 1 17.03 32 SER B C 1
ATOM 4282 O O . SER B 1 32 ? -46.562 10.109 -48.031 1 17.03 32 SER B O 1
ATOM 4284 N N . ALA B 1 33 ? -46.812 12.227 -47.469 1 19.98 33 ALA B N 1
ATOM 4285 C CA . ALA B 1 33 ? -47.406 12.641 -46.188 1 19.98 33 ALA B CA 1
ATOM 4286 C C . ALA B 1 33 ? -48.875 12.266 -46.094 1 19.98 33 ALA B C 1
ATOM 4288 O O . ALA B 1 33 ? -49.719 12.859 -46.781 1 19.98 33 ALA B O 1
ATOM 4289 N N . GLY B 1 34 ? -49.156 10.93 -46.406 1 18.02 34 GLY B N 1
ATOM 4290 C CA . GLY B 1 34 ? -50.562 10.625 -46.562 1 18.02 34 GLY B CA 1
ATOM 4291 C C . GLY B 1 34 ? -51.438 11.188 -45.438 1 18.02 34 GLY B C 1
ATOM 4292 O O . GLY B 1 34 ? -50.969 11.305 -44.312 1 18.02 34 GLY B O 1
ATOM 4293 N N . SER B 1 35 ? -52.312 12.117 -45.781 1 19.19 35 SER B N 1
ATOM 4294 C CA . SER B 1 35 ? -53.312 13.023 -45.219 1 19.19 35 SER B CA 1
ATOM 4295 C C . SER B 1 35 ? -54.281 12.281 -44.312 1 19.19 35 SER B C 1
ATOM 4297 O O . SER B 1 35 ? -55.062 11.43 -44.781 1 19.19 35 SER B O 1
ATOM 4299 N N . ARG B 1 36 ? -53.781 11.727 -43.25 1 19.98 36 ARG B N 1
ATOM 4300 C CA . ARG B 1 36 ? -54.688 10.969 -42.375 1 19.98 36 ARG B CA 1
ATOM 4301 C C . ARG B 1 36 ? -55.906 11.805 -41.969 1 19.98 36 ARG B C 1
ATOM 4303 O O . ARG B 1 36 ? -55.75 12.938 -41.5 1 19.98 36 ARG B O 1
ATOM 4310 N N . THR B 1 37 ? -56.938 11.656 -42.75 1 19.91 37 THR B N 1
ATOM 4311 C CA . THR B 1 37 ? -58.281 12.281 -42.719 1 19.91 37 THR B CA 1
ATOM 4312 C C . THR B 1 37 ? -58.812 12.266 -41.281 1 19.91 37 THR B C 1
ATOM 4314 O O . THR B 1 37 ? -58.594 11.32 -40.531 1 19.91 37 THR B O 1
ATOM 4317 N N . PRO B 1 38 ? -59 13.461 -40.719 1 21.2 38 PRO B N 1
ATOM 4318 C CA . PRO B 1 38 ? -59.469 13.953 -39.406 1 21.2 38 PRO B CA 1
ATOM 4319 C C . PRO B 1 38 ? -60.75 13.234 -38.938 1 21.2 38 PRO B C 1
ATOM 4321 O O . PRO B 1 38 ? -61.594 12.836 -39.75 1 21.2 38 PRO B O 1
ATOM 4324 N N . ASP B 1 39 ? -60.562 12.414 -37.906 1 20.03 39 ASP B N 1
ATOM 4325 C CA . ASP B 1 39 ? -61.5 11.586 -37.188 1 20.03 39 ASP B CA 1
ATOM 4326 C C . ASP B 1 39 ? -62.75 12.391 -36.812 1 20.03 39 ASP B C 1
ATOM 4328 O O . ASP B 1 39 ? -62.656 13.422 -36.156 1 20.03 39 ASP B O 1
ATOM 4332 N N . ARG B 1 40 ? -63.688 12.508 -37.781 1 22.48 40 ARG B N 1
ATOM 4333 C CA . ARG B 1 40 ? -65 13.203 -37.75 1 22.48 40 ARG B CA 1
ATOM 4334 C C . ARG B 1 40 ? -65.75 12.883 -36.469 1 22.48 40 ARG B C 1
ATOM 4336 O O . ARG B 1 40 ? -66.938 13.273 -36.344 1 22.48 40 ARG B O 1
ATOM 4343 N N . SER B 1 41 ? -65.125 11.891 -35.719 1 22.06 41 SER B N 1
ATOM 4344 C CA . SER B 1 41 ? -66.188 11.156 -35.031 1 22.06 41 SER B CA 1
ATOM 4345 C C . SER B 1 41 ? -66.875 12.023 -34 1 22.06 41 SER B C 1
ATOM 4347 O O . SER B 1 41 ? -67.875 11.586 -33.375 1 22.06 41 SER B O 1
ATOM 4349 N N . LEU B 1 42 ? -66.062 13.094 -33.594 1 21.55 42 LEU B N 1
ATOM 4350 C CA . LEU B 1 42 ? -66.562 13.562 -32.281 1 21.55 42 LEU B CA 1
ATOM 4351 C C . LEU B 1 42 ? -67.938 14.211 -32.438 1 21.55 42 LEU B C 1
ATOM 4353 O O . LEU B 1 42 ? -68.438 14.797 -31.469 1 21.55 42 LEU B O 1
ATOM 4357 N N . GLU B 1 43 ? -68.375 14.383 -33.75 1 21.55 43 GLU B N 1
ATOM 4358 C CA . GLU B 1 43 ? -69.5 15.305 -33.875 1 21.55 43 GLU B CA 1
ATOM 4359 C C . GLU B 1 43 ? -70.688 14.812 -33.125 1 21.55 43 GLU B C 1
ATOM 4361 O O . GLU B 1 43 ? -71.562 15.609 -32.719 1 21.55 43 GLU B O 1
ATOM 4366 N N . THR B 1 44 ? -70.812 13.461 -33.094 1 23.05 44 THR B N 1
ATOM 4367 C CA . THR B 1 44 ? -72.25 13.055 -33.062 1 23.05 44 THR B CA 1
ATOM 4368 C C . THR B 1 44 ? -72.875 13.344 -31.688 1 23.05 44 THR B C 1
ATOM 4370 O O . THR B 1 44 ? -74.062 13.383 -31.531 1 23.05 44 THR B O 1
ATOM 4373 N N . MET B 1 45 ? -71.938 13.297 -30.625 1 21.61 45 MET B N 1
ATOM 4374 C CA . MET B 1 45 ? -72.688 12.992 -29.391 1 21.61 45 MET B CA 1
ATOM 4375 C C . MET B 1 45 ? -73.438 14.211 -28.906 1 21.61 45 MET B C 1
ATOM 4377 O O . MET B 1 45 ? -74 14.219 -27.781 1 21.61 45 MET B O 1
ATOM 4381 N N . ALA B 1 46 ? -73.312 15.359 -29.688 1 22.39 46 ALA B N 1
ATOM 4382 C CA . ALA B 1 46 ? -73.938 16.578 -29.156 1 22.39 46 ALA B CA 1
ATOM 4383 C C . ALA B 1 46 ? -75.375 16.391 -28.922 1 22.39 46 ALA B C 1
ATOM 4385 O O . ALA B 1 46 ? -76 17.109 -28.125 1 22.39 46 ALA B O 1
ATOM 4386 N N . LEU B 1 47 ? -75.938 15.586 -29.859 1 21.78 47 LEU B N 1
ATOM 4387 C CA . LEU B 1 47 ? -77.375 15.844 -30.141 1 21.78 47 LEU B CA 1
ATOM 4388 C C . LEU B 1 47 ? -78.25 15.438 -28.953 1 21.78 47 LEU B C 1
ATOM 4390 O O . LEU B 1 47 ? -79.375 15.883 -28.844 1 21.78 47 LEU B O 1
ATOM 4394 N N . LYS B 1 48 ? -77.812 14.359 -28.25 1 24.25 48 LYS B N 1
ATOM 4395 C CA . LYS B 1 48 ? -78.875 13.633 -27.641 1 24.25 48 LYS B CA 1
ATOM 4396 C C . LYS B 1 48 ? -79.5 14.43 -26.484 1 24.25 48 LYS B C 1
ATOM 4398 O O . LYS B 1 48 ? -80.625 14.18 -26.062 1 24.25 48 LYS B O 1
ATOM 4403 N N . TRP B 1 49 ? -78.562 15.234 -25.859 1 24.19 49 TRP B N 1
ATOM 4404 C CA . TRP B 1 49 ? -78.938 15.508 -24.469 1 24.19 49 TRP B CA 1
ATOM 4405 C C . TRP B 1 49 ? -80.188 16.438 -24.406 1 24.19 49 TRP B C 1
ATOM 4407 O O . TRP B 1 49 ? -80.688 16.734 -23.328 1 24.19 49 TRP B O 1
ATOM 4417 N N . ASN B 1 50 ? -80.438 17.062 -25.625 1 23.31 50 ASN B N 1
ATOM 4418 C CA . ASN B 1 50 ? -81.375 18.156 -25.469 1 23.31 50 ASN B CA 1
ATOM 4419 C C . ASN B 1 50 ? -82.75 17.672 -25 1 23.31 50 ASN B C 1
ATOM 4421 O O . ASN B 1 50 ? -83.625 18.469 -24.688 1 23.31 50 ASN B O 1
ATOM 4425 N N . ASP B 1 51 ? -83 16.391 -25.406 1 24.95 51 ASP B N 1
ATOM 4426 C CA . ASP B 1 51 ? -84.438 16.141 -25.547 1 24.95 51 ASP B CA 1
ATOM 4427 C C . ASP B 1 51 ? -85.125 16.203 -24.188 1 24.95 51 ASP B C 1
ATOM 4429 O O . ASP B 1 51 ? -86.312 16.641 -24.109 1 24.95 51 ASP B O 1
ATOM 4433 N N . ASP B 1 52 ? -84.5 15.5 -23.203 1 25.73 52 ASP B N 1
ATOM 4434 C CA . ASP B 1 52 ? -85.438 14.945 -22.219 1 25.73 52 ASP B CA 1
ATOM 4435 C C . ASP B 1 52 ? -86 16.031 -21.297 1 25.73 52 ASP B C 1
ATOM 4437 O O . ASP B 1 52 ? -86.75 15.75 -20.391 1 25.73 52 ASP B O 1
ATOM 4441 N N . LEU B 1 53 ? -85.375 17.188 -21.266 1 25.39 53 LEU B N 1
ATOM 4442 C CA . LEU B 1 53 ? -85.688 17.984 -20.094 1 25.39 53 LEU B CA 1
ATOM 4443 C C . LEU B 1 53 ? -87.125 18.547 -20.219 1 25.39 53 LEU B C 1
ATOM 4445 O O . LEU B 1 53 ? -87.562 19.328 -19.359 1 25.39 53 LEU B O 1
ATOM 4449 N N . ASN B 1 54 ? -87.75 18.25 -21.422 1 24.17 54 ASN B N 1
ATOM 4450 C CA . ASN B 1 54 ? -88.938 19.047 -21.625 1 24.17 54 ASN B CA 1
ATOM 4451 C C . ASN B 1 54 ? -90 18.688 -20.625 1 24.17 54 ASN B C 1
ATOM 4453 O O . ASN B 1 54 ? -91 19.406 -20.484 1 24.17 54 ASN B O 1
ATOM 4457 N N . GLU B 1 55 ? -90.062 17.359 -20.266 1 25.5 55 GLU B N 1
ATOM 4458 C CA . GLU B 1 55 ? -91.375 16.906 -19.953 1 25.5 55 GLU B CA 1
ATOM 4459 C C . GLU B 1 55 ? -91.938 17.562 -18.672 1 25.5 55 GLU B C 1
ATOM 4461 O O . GLU B 1 55 ? -93.125 17.797 -18.531 1 25.5 55 GLU B O 1
ATOM 4466 N N . GLU B 1 56 ? -91.062 17.609 -17.656 1 26.41 56 GLU B N 1
ATOM 4467 C CA . GLU B 1 56 ? -91.75 17.578 -16.344 1 26.41 56 GLU B CA 1
ATOM 4468 C C . GLU B 1 56 ? -92.375 18.906 -16 1 26.41 56 GLU B C 1
ATOM 4470 O O . GLU B 1 56 ? -92.75 19.141 -14.859 1 26.41 56 GLU B O 1
ATOM 4475 N N . GLU B 1 57 ? -92.625 19.797 -16.984 1 24.03 57 GLU B N 1
ATOM 4476 C CA . GLU B 1 57 ? -93.188 21.094 -16.594 1 24.03 57 GLU B CA 1
ATOM 4477 C C . GLU B 1 57 ? -94.5 20.953 -15.922 1 24.03 57 GLU B C 1
ATOM 4479 O O . GLU B 1 57 ? -94.938 21.844 -15.203 1 24.03 57 GLU B O 1
ATOM 4484 N N . GLN B 1 58 ? -95.25 19.938 -16.359 1 22.64 58 GLN B N 1
ATOM 4485 C CA . GLN B 1 58 ? -96.688 20.203 -16.25 1 22.64 58 GLN B CA 1
ATOM 4486 C C . GLN B 1 58 ? -97.188 20.156 -14.797 1 22.64 58 GLN B C 1
ATOM 4488 O O . GLN B 1 58 ? -98.25 20.594 -14.477 1 22.64 58 GLN B O 1
ATOM 4493 N N . ALA B 1 59 ? -96.5 19.234 -14.047 1 24.09 59 ALA B N 1
ATOM 4494 C CA . ALA B 1 59 ? -97.312 18.656 -12.961 1 24.09 59 ALA B CA 1
ATOM 4495 C C . ALA B 1 59 ? -97.562 19.688 -11.867 1 24.09 59 ALA B C 1
ATOM 4497 O O . ALA B 1 59 ? -98.188 19.375 -10.836 1 24.09 59 ALA B O 1
ATOM 4498 N N . MET B 1 60 ? -96.875 20.797 -11.898 1 24.22 60 MET B N 1
ATOM 4499 C CA . MET B 1 60 ? -96.688 21.484 -10.617 1 24.22 60 MET B CA 1
ATOM 4500 C C . MET B 1 60 ? -98 22.141 -10.195 1 24.22 60 MET B C 1
ATOM 4502 O O . MET B 1 60 ? -98.125 23.359 -10.188 1 24.22 60 MET B O 1
ATOM 4506 N N . GLU B 1 61 ? -99.125 21.656 -10.859 1 23.67 61 GLU B N 1
ATOM 4507 C CA . GLU B 1 61 ? -100.25 22.516 -10.625 1 23.67 61 GLU B CA 1
ATOM 4508 C C . GLU B 1 61 ? -100.625 22.625 -9.141 1 23.67 61 GLU B C 1
ATOM 4510 O O . GLU B 1 61 ? -100.938 23.703 -8.648 1 23.67 61 GLU B O 1
ATOM 4515 N N . SER B 1 62 ? -100.938 21.5 -8.508 1 28.19 62 SER B N 1
ATOM 4516 C CA . SER B 1 62 ? -102 21.609 -7.508 1 28.19 62 SER B CA 1
ATOM 4517 C C . SER B 1 62 ? -101.438 22.125 -6.176 1 28.19 62 SER B C 1
ATOM 4519 O O . SER B 1 62 ? -100.438 21.609 -5.664 1 28.19 62 SER B O 1
ATOM 4521 N N . GLY B 1 63 ? -101.5 23.391 -5.777 1 24.28 63 GLY B N 1
ATOM 4522 C CA . GLY B 1 63 ? -101 24.375 -4.844 1 24.28 63 GLY B CA 1
ATOM 4523 C C . GLY B 1 63 ? -101.25 24.016 -3.393 1 24.28 63 GLY B C 1
ATOM 4524 O O . GLY B 1 63 ? -101.125 24.875 -2.512 1 24.28 63 GLY B O 1
ATOM 4525 N N . THR B 1 64 ? -101.75 22.781 -3.004 1 29.75 64 THR B N 1
ATOM 4526 C CA . THR B 1 64 ? -102.188 22.828 -1.615 1 29.75 64 THR B CA 1
ATOM 4527 C C . THR B 1 64 ? -101 23.047 -0.677 1 29.75 64 THR B C 1
ATOM 4529 O O . THR B 1 64 ? -100.062 22.266 -0.7 1 29.75 64 THR B O 1
ATOM 4532 N N . VAL B 1 65 ? -100.625 24.234 -0.245 1 25.08 65 VAL B N 1
ATOM 4533 C CA . VAL B 1 65 ? -99.562 24.812 0.525 1 25.08 65 VAL B CA 1
ATOM 4534 C C . VAL B 1 65 ? -99.5 24.172 1.91 1 25.08 65 VAL B C 1
ATOM 4536 O O . VAL B 1 65 ? -100.438 24.328 2.713 1 25.08 65 VAL B O 1
ATOM 4539 N N . ARG B 1 66 ? -99.188 22.828 2.078 1 28.47 66 ARG B N 1
ATOM 4540 C CA . ARG B 1 66 ? -99 22.297 3.426 1 28.47 66 ARG B CA 1
ATOM 4541 C C . ARG B 1 66 ? -97.938 23.062 4.203 1 28.47 66 ARG B C 1
ATOM 4543 O O . ARG B 1 66 ? -96.812 23.25 3.707 1 28.47 66 ARG B O 1
ATOM 4550 N N . ARG B 1 67 ? -98.312 23.844 5.316 1 31.12 67 ARG B N 1
ATOM 4551 C CA . ARG B 1 67 ? -97.562 24.672 6.258 1 31.12 67 ARG B CA 1
ATOM 4552 C C . ARG B 1 67 ? -96.375 23.922 6.836 1 31.12 67 ARG B C 1
ATOM 4554 O O . ARG B 1 67 ? -96.5 22.781 7.289 1 31.12 67 ARG B O 1
ATOM 4561 N N . PRO B 1 68 ? -95.062 24.219 6.43 1 28.3 68 PRO B N 1
ATOM 4562 C CA . PRO B 1 68 ? -93.812 23.531 6.82 1 28.3 68 PRO B CA 1
ATOM 4563 C C . PRO B 1 68 ? -93.625 23.484 8.336 1 28.3 68 PRO B C 1
ATOM 4565 O O . PRO B 1 68 ? -93.938 24.438 9.031 1 28.3 68 PRO B O 1
ATOM 4568 N N . THR B 1 69 ? -93.812 22.312 8.945 1 30.91 69 THR B N 1
ATOM 4569 C CA . THR B 1 69 ? -93.562 22 10.352 1 30.91 69 THR B CA 1
ATOM 4570 C C . THR B 1 69 ? -92.25 22.547 10.812 1 30.91 69 THR B C 1
ATOM 4572 O O . THR B 1 69 ? -91.312 22.609 10.031 1 30.91 69 THR B O 1
ATOM 4575 N N . ARG B 1 70 ? -92.188 23.328 11.984 1 33.66 70 ARG B N 1
ATOM 4576 C CA . ARG B 1 70 ? -91.125 23.984 12.75 1 33.66 70 ARG B CA 1
ATOM 4577 C C . ARG B 1 70 ? -89.938 23.016 13.008 1 33.66 70 ARG B C 1
ATOM 4579 O O . ARG B 1 70 ? -90.125 21.938 13.57 1 33.66 70 ARG B O 1
ATOM 4586 N N . GLU B 1 71 ? -88.875 23 12.258 1 37.81 71 GLU B N 1
ATOM 4587 C CA . GLU B 1 71 ? -87.625 22.234 12.328 1 37.81 71 GLU B CA 1
ATOM 4588 C C . GLU B 1 71 ? -87 22.297 13.727 1 37.81 71 GLU B C 1
ATOM 4590 O O . GLU B 1 71 ? -87.062 23.344 14.375 1 37.81 71 GLU B O 1
ATOM 4595 N N . ALA B 1 72 ? -86.875 21.266 14.445 1 48.84 72 ALA B N 1
ATOM 4596 C CA . ALA B 1 72 ? -86.25 20.984 15.75 1 48.84 72 ALA B CA 1
ATOM 4597 C C . ALA B 1 72 ? -84.875 21.672 15.891 1 48.84 72 ALA B C 1
ATOM 4599 O O . ALA B 1 72 ? -84.188 21.797 14.914 1 48.84 72 ALA B O 1
ATOM 4600 N N . PRO B 1 73 ? -84.688 22.484 17.016 1 46.84 73 PRO B N 1
ATOM 4601 C CA . PRO B 1 73 ? -83.438 23.281 17.266 1 46.84 73 PRO B CA 1
ATOM 4602 C C . PRO B 1 73 ? -82.188 22.453 17.188 1 46.84 73 PRO B C 1
ATOM 4604 O O . PRO B 1 73 ? -82.188 21.297 17.594 1 46.84 73 PRO B O 1
ATOM 4607 N N . MET B 1 74 ? -81.312 22.75 16.25 1 52.12 74 MET B N 1
ATOM 4608 C CA . MET B 1 74 ? -80 22.078 16 1 52.12 74 MET B CA 1
ATOM 4609 C C . MET B 1 74 ? -79.125 22.047 17.266 1 52.12 74 MET B C 1
ATOM 4611 O O . MET B 1 74 ? -79.188 23 18.047 1 52.12 74 MET B O 1
ATOM 4615 N N . SER B 1 75 ? -78.812 20.969 17.812 1 62.62 75 SER B N 1
ATOM 4616 C CA . SER B 1 75 ? -77.938 20.688 18.984 1 62.62 75 SER B CA 1
ATOM 4617 C C . SER B 1 75 ? -76.688 21.516 18.969 1 62.62 75 SER B C 1
ATOM 4619 O O . SER B 1 75 ? -76.188 21.891 17.891 1 62.62 75 SER B O 1
ATOM 4621 N N . PRO B 1 76 ? -76.375 22.109 20.078 1 64 76 PRO B N 1
ATOM 4622 C CA . PRO B 1 76 ? -75.188 23 20.266 1 64 76 PRO B CA 1
ATOM 4623 C C . PRO B 1 76 ? -73.938 22.391 19.703 1 64 76 PRO B C 1
ATOM 4625 O O . PRO B 1 76 ? -73.062 23.125 19.219 1 64 76 PRO B O 1
ATOM 4628 N N . TRP B 1 77 ? -73.75 21.141 19.719 1 63.81 77 TRP B N 1
ATOM 4629 C CA . TRP B 1 77 ? -72.562 20.484 19.188 1 63.81 77 TRP B CA 1
ATOM 4630 C C . TRP B 1 77 ? -72.5 20.688 17.672 1 63.81 77 TRP B C 1
ATOM 4632 O O . TRP B 1 77 ? -71.375 20.922 17.125 1 63.81 77 TRP B O 1
ATOM 4642 N N . LYS B 1 78 ? -73.625 20.625 16.953 1 66.06 78 LYS B N 1
ATOM 4643 C CA . LYS B 1 78 ? -73.625 20.859 15.516 1 66.06 78 LYS B CA 1
ATOM 4644 C C . LYS B 1 78 ? -73.312 22.312 15.188 1 66.06 78 LYS B C 1
ATOM 4646 O O . LYS B 1 78 ? -72.688 22.594 14.172 1 66.06 78 LYS B O 1
ATOM 4651 N N . ALA B 1 79 ? -73.688 23.234 16.062 1 65.62 79 ALA B N 1
ATOM 4652 C CA . ALA B 1 79 ? -73.312 24.641 15.883 1 65.62 79 ALA B CA 1
ATOM 4653 C C . ALA B 1 79 ? -71.812 24.875 16 1 65.62 79 ALA B C 1
ATOM 4655 O O . ALA B 1 79 ? -71.25 25.672 15.242 1 65.62 79 ALA B O 1
ATOM 4656 N N . GLN B 1 80 ? -71.25 24.266 16.984 1 70.31 80 GLN B N 1
ATOM 4657 C CA . GLN B 1 80 ? -69.812 24.391 17.125 1 70.31 80 GLN B CA 1
ATOM 4658 C C . GLN B 1 80 ? -69.062 23.797 15.922 1 70.31 80 GLN B C 1
ATOM 4660 O O . GLN B 1 80 ? -68.125 24.391 15.422 1 70.31 80 GLN B O 1
ATOM 4665 N N . LEU B 1 81 ? -69.5 22.719 15.359 1 69 81 LEU B N 1
ATOM 4666 C CA . LEU B 1 81 ? -68.938 22.094 14.164 1 69 81 LEU B CA 1
ATOM 4667 C C . LEU B 1 81 ? -69.125 22.984 12.945 1 69 81 LEU B C 1
ATOM 4669 O O . LEU B 1 81 ? -68.25 23.078 12.094 1 69 81 LEU B O 1
ATOM 4673 N N . TRP B 1 82 ? -70.25 23.75 12.977 1 69.81 82 TRP B N 1
ATOM 4674 C CA . TRP B 1 82 ? -70.562 24.688 11.898 1 69.81 82 TRP B CA 1
ATOM 4675 C C . TRP B 1 82 ? -69.562 25.875 11.938 1 69.81 82 TRP B C 1
ATOM 4677 O O . TRP B 1 82 ? -69.125 26.344 10.898 1 69.81 82 TRP B O 1
ATOM 4687 N N . LYS B 1 83 ? -69.312 26.312 13.102 1 72.25 83 LYS B N 1
ATOM 4688 C CA . LYS B 1 83 ? -68.375 27.406 13.25 1 72.25 83 LYS B CA 1
ATOM 4689 C C . LYS B 1 83 ? -67 26.984 12.805 1 72.25 83 LYS B C 1
ATOM 4691 O O . LYS B 1 83 ? -66.312 27.75 12.133 1 72.25 83 LYS B O 1
ATOM 4696 N N . ILE B 1 84 ? -66.562 25.859 13.234 1 74.38 84 ILE B N 1
ATOM 4697 C CA . ILE B 1 84 ? -65.312 25.312 12.828 1 74.38 84 ILE B CA 1
ATOM 4698 C C . ILE B 1 84 ? -65.25 25.094 11.32 1 74.38 84 ILE B C 1
ATOM 4700 O O . ILE B 1 84 ? -64.312 25.453 10.648 1 74.38 84 ILE B O 1
ATOM 4704 N N . GLU B 1 85 ? -66.375 24.688 10.734 1 71.25 85 GLU B N 1
ATOM 4705 C CA . GLU B 1 85 ? -66.5 24.5 9.297 1 71.25 85 GLU B CA 1
ATOM 4706 C C . GLU B 1 85 ? -66.5 25.828 8.562 1 71.25 85 GLU B C 1
ATOM 4708 O O . GLU B 1 85 ? -65.812 25.969 7.523 1 71.25 85 GLU B O 1
ATOM 4713 N N . SER B 1 86 ? -67.25 26.781 9.188 1 71.06 86 SER B N 1
ATOM 4714 C CA . SER B 1 86 ? -67.25 28.109 8.594 1 71.06 86 SER B CA 1
ATOM 4715 C C . SER B 1 86 ? -65.875 28.781 8.648 1 71.06 86 SER B C 1
ATOM 4717 O O . SER B 1 86 ? -65.5 29.453 7.703 1 71.06 86 SER B O 1
ATOM 4719 N N . TRP B 1 87 ? -65.188 28.625 9.742 1 75.44 87 TRP B N 1
ATOM 4720 C CA . TRP B 1 87 ? -63.844 29.156 9.867 1 75.44 87 TRP B CA 1
ATOM 4721 C C . TRP B 1 87 ? -62.906 28.516 8.852 1 75.44 87 TRP B C 1
ATOM 4723 O O . TRP B 1 87 ? -62.125 29.203 8.188 1 75.44 87 TRP B O 1
ATOM 4733 N N . PHE B 1 88 ? -62.969 27.234 8.594 1 72.69 88 PHE B N 1
ATOM 4734 C CA . PHE B 1 88 ? -62.188 26.5 7.617 1 72.69 88 PHE B CA 1
ATOM 4735 C C . PHE B 1 88 ? -62.5 26.969 6.203 1 72.69 88 PHE B C 1
ATOM 4737 O O . PHE B 1 88 ? -61.594 27.156 5.383 1 72.69 88 PHE B O 1
ATOM 4744 N N . ILE B 1 89 ? -63.812 27.281 6.027 1 71.62 89 ILE B N 1
ATOM 4745 C CA . ILE B 1 89 ? -64.25 27.75 4.719 1 71.62 89 ILE B CA 1
ATOM 4746 C C . ILE B 1 89 ? -63.75 29.172 4.477 1 71.62 89 ILE B C 1
ATOM 4748 O O . ILE B 1 89 ? -63.312 29.484 3.379 1 71.62 89 ILE B O 1
ATOM 4752 N N . LYS B 1 90 ? -63.875 29.953 5.547 1 75.62 90 LYS B N 1
ATOM 4753 C CA . LYS B 1 90 ? -63.406 31.328 5.441 1 75.62 90 LYS B CA 1
ATOM 4754 C C . LYS B 1 90 ? -61.906 31.406 5.211 1 75.62 90 LYS B C 1
ATOM 4756 O O . LYS B 1 90 ? -61.406 32.312 4.535 1 75.62 90 LYS B O 1
ATOM 4761 N N . HIS B 1 91 ? -61.156 30.531 5.789 1 73.56 91 HIS B N 1
ATOM 4762 C CA . HIS B 1 91 ? -59.719 30.625 5.727 1 73.56 91 HIS B CA 1
ATOM 4763 C C . HIS B 1 91 ? -59.125 29.547 4.82 1 73.56 91 HIS B C 1
ATOM 4765 O O . HIS B 1 91 ? -57.906 29.297 4.844 1 73.56 91 HIS B O 1
ATOM 4771 N N . VAL B 1 92 ? -59.969 28.969 4.043 1 74.75 92 VAL B N 1
ATOM 4772 C CA . VAL B 1 92 ? -59.562 27.875 3.168 1 74.75 92 VAL B CA 1
ATOM 4773 C C . VAL B 1 92 ? -58.438 28.312 2.242 1 74.75 92 VAL B C 1
ATOM 4775 O O . VAL B 1 92 ? -57.469 27.594 2.049 1 74.75 92 VAL B O 1
ATOM 4778 N N . TRP B 1 93 ? -58.531 29.484 1.802 1 73.56 93 TRP B N 1
ATOM 4779 C CA . TRP B 1 93 ? -57.531 29.953 0.843 1 73.56 93 TRP B CA 1
ATOM 4780 C C . TRP B 1 93 ? -56.219 30.281 1.539 1 73.56 93 TRP B C 1
ATOM 4782 O O . TRP B 1 93 ? -55.125 30.047 0.985 1 73.56 93 TRP B O 1
ATOM 4792 N N . THR B 1 94 ? -56.344 30.797 2.721 1 75.31 94 THR B N 1
ATOM 4793 C CA . THR B 1 94 ? -55.125 31.016 3.525 1 75.31 94 THR B CA 1
ATOM 4794 C C . THR B 1 94 ? -54.469 29.688 3.91 1 75.31 94 THR B C 1
ATOM 4796 O O . THR B 1 94 ? -53.25 29.562 3.871 1 75.31 94 THR B O 1
ATOM 4799 N N . ILE B 1 95 ? -55.281 28.719 4.234 1 74.69 95 ILE B N 1
ATOM 4800 C CA . ILE B 1 95 ? -54.781 27.391 4.57 1 74.69 95 ILE B CA 1
ATOM 4801 C C . ILE B 1 95 ? -54.156 26.75 3.334 1 74.69 95 ILE B C 1
ATOM 4803 O O . ILE B 1 95 ? -53.062 26.188 3.404 1 74.69 95 ILE B O 1
ATOM 4807 N N . VAL B 1 96 ? -54.781 26.922 2.205 1 75.88 96 VAL B N 1
ATOM 4808 C CA . VAL B 1 96 ? -54.25 26.391 0.952 1 75.88 96 VAL B CA 1
ATOM 4809 C C . VAL B 1 96 ? -52.938 27.094 0.601 1 75.88 96 VAL B C 1
ATOM 4811 O O . VAL B 1 96 ? -51.969 26.453 0.19 1 75.88 96 VAL B O 1
ATOM 4814 N N . ALA B 1 97 ? -52.938 28.391 0.88 1 74.06 97 ALA B N 1
ATOM 4815 C CA . ALA B 1 97 ? -51.75 29.156 0.599 1 74.06 97 ALA B CA 1
ATOM 4816 C C . ALA B 1 97 ? -50.594 28.734 1.511 1 74.06 97 ALA B C 1
ATOM 4818 O O . ALA B 1 97 ? -49.469 28.578 1.056 1 74.06 97 ALA B O 1
ATOM 4819 N N . VAL B 1 98 ? -50.875 28.578 2.736 1 76.62 98 VAL B N 1
ATOM 4820 C CA . VAL B 1 98 ? -49.844 28.156 3.701 1 76.62 98 VAL B CA 1
ATOM 4821 C C . VAL B 1 98 ? -49.406 26.734 3.391 1 76.62 98 VAL B C 1
ATOM 4823 O O . VAL B 1 98 ? -48.219 26.438 3.377 1 76.62 98 VAL B O 1
ATOM 4826 N N . LEU B 1 99 ? -50.344 25.938 3.045 1 75.38 99 LEU B N 1
ATOM 4827 C CA . LEU B 1 99 ? -50 24.562 2.705 1 75.38 99 LEU B CA 1
ATOM 4828 C C . LEU B 1 99 ? -49.188 24.5 1.411 1 75.38 99 LEU B C 1
ATOM 4830 O O . LEU B 1 99 ? -48.25 23.719 1.305 1 75.38 99 LEU B O 1
ATOM 4834 N N . THR B 1 100 ? -49.531 25.312 0.462 1 74.56 100 THR B N 1
ATOM 4835 C CA . THR B 1 100 ? -48.781 25.391 -0.785 1 74.56 100 THR B CA 1
ATOM 4836 C C . THR B 1 100 ? -47.375 25.938 -0.533 1 74.56 100 THR B C 1
ATOM 4838 O O . THR B 1 100 ? -46.375 25.438 -1.096 1 74.56 100 THR B O 1
ATOM 4841 N N . ALA B 1 101 ? -47.281 26.953 0.3 1 74.75 101 ALA B N 1
ATOM 4842 C CA . ALA B 1 101 ? -45.969 27.531 0.645 1 74.75 101 ALA B CA 1
ATOM 4843 C C . ALA B 1 101 ? -45.125 26.516 1.377 1 74.75 101 ALA B C 1
ATOM 4845 O O . ALA B 1 101 ? -43.938 26.375 1.082 1 74.75 101 ALA B O 1
ATOM 4846 N N . VAL B 1 102 ? -45.656 25.797 2.299 1 73.5 102 VAL B N 1
ATOM 4847 C CA . VAL B 1 102 ? -44.969 24.734 3.02 1 73.5 102 VAL B CA 1
ATOM 4848 C C . VAL B 1 102 ? -44.562 23.641 2.047 1 73.5 102 VAL B C 1
ATOM 4850 O O . VAL B 1 102 ? -43.438 23.109 2.115 1 73.5 102 VAL B O 1
ATOM 4853 N N . GLY B 1 103 ? -45.344 23.375 1.097 1 71.06 103 GLY B N 1
ATOM 4854 C CA . GLY B 1 103 ? -45.031 22.422 0.053 1 71.06 103 GLY B CA 1
ATOM 4855 C C . GLY B 1 103 ? -43.906 22.859 -0.837 1 71.06 103 GLY B C 1
ATOM 4856 O O . GLY B 1 103 ? -43 22.062 -1.162 1 71.06 103 GLY B O 1
ATOM 4857 N N . ILE B 1 104 ? -43.906 24.062 -1.147 1 70.12 104 ILE B N 1
ATOM 4858 C CA . ILE B 1 104 ? -42.844 24.625 -1.993 1 70.12 104 ILE B CA 1
ATOM 4859 C C . ILE B 1 104 ? -41.531 24.672 -1.229 1 70.12 104 ILE B C 1
ATOM 4861 O O . ILE B 1 104 ? -40.5 24.281 -1.764 1 70.12 104 ILE B O 1
ATOM 4865 N N . ILE B 1 105 ? -41.531 25.109 -0.022 1 68.62 105 ILE B N 1
ATOM 4866 C CA . ILE B 1 105 ? -40.344 25.141 0.813 1 68.62 105 ILE B CA 1
ATOM 4867 C C . ILE B 1 105 ? -39.812 23.719 1.028 1 68.62 105 ILE B C 1
ATOM 4869 O O . ILE B 1 105 ? -38.625 23.469 0.913 1 68.62 105 ILE B O 1
ATOM 4873 N N . TYR B 1 106 ? -40.719 22.828 1.292 1 64.94 106 TYR B N 1
ATOM 4874 C CA . TYR B 1 106 ? -40.344 21.422 1.419 1 64.94 106 TYR B CA 1
ATOM 4875 C C . TYR B 1 106 ? -39.781 20.875 0.105 1 64.94 106 TYR B C 1
ATOM 4877 O O . TYR B 1 106 ? -38.781 20.188 0.089 1 64.94 106 TYR B O 1
ATOM 4885 N N . GLY B 1 107 ? -40.344 21.188 -0.925 1 61.81 107 GLY B N 1
ATOM 4886 C CA . GLY B 1 107 ? -39.812 20.828 -2.236 1 61.81 107 GLY B CA 1
ATOM 4887 C C . GLY B 1 107 ? -38.469 21.453 -2.539 1 61.81 107 GLY B C 1
ATOM 4888 O O . GLY B 1 107 ? -37.594 20.797 -3.07 1 61.81 107 GLY B O 1
ATOM 4889 N N . PHE B 1 108 ? -38.312 22.656 -2.244 1 60.72 108 PHE B N 1
ATOM 4890 C CA . PHE B 1 108 ? -37.062 23.375 -2.428 1 60.72 108 PHE B CA 1
ATOM 4891 C C . PHE B 1 108 ? -35.938 22.766 -1.567 1 60.72 108 PHE B C 1
ATOM 4893 O O . PHE B 1 108 ? -34.844 22.547 -2.039 1 60.72 108 PHE B O 1
ATOM 4900 N N . VAL B 1 109 ? -36.156 22.516 -0.334 1 56.19 109 VAL B N 1
ATOM 4901 C CA . VAL B 1 109 ? -35.188 21.875 0.549 1 56.19 109 VAL B CA 1
ATOM 4902 C C . VAL B 1 109 ? -34.844 20.484 -0.002 1 56.19 109 VAL B C 1
ATOM 4904 O O . VAL B 1 109 ? -33.688 20.109 -0.025 1 56.19 109 VAL B O 1
ATOM 4907 N N . VAL B 1 110 ? -35.781 19.844 -0.502 1 55.06 110 VAL B N 1
ATOM 4908 C CA . VAL B 1 110 ? -35.562 18.531 -1.106 1 55.06 110 VAL B CA 1
ATOM 4909 C C . VAL B 1 110 ? -34.75 18.703 -2.395 1 55.06 110 VAL B C 1
ATOM 4911 O O . VAL B 1 110 ? -33.812 17.953 -2.631 1 55.06 110 VAL B O 1
ATOM 4914 N N . VAL B 1 111 ? -35.094 19.641 -3.189 1 53.06 111 VAL B N 1
ATOM 4915 C CA . VAL B 1 111 ? -34.375 19.875 -4.438 1 53.06 111 VAL B CA 1
ATOM 4916 C C . VAL B 1 111 ? -32.969 20.406 -4.137 1 53.06 111 VAL B C 1
ATOM 4918 O O . VAL B 1 111 ? -32 19.953 -4.738 1 53.06 111 VAL B O 1
ATOM 4921 N N . MET B 1 112 ? -32.844 21.391 -3.363 1 49.78 112 MET B N 1
ATOM 4922 C CA . MET B 1 112 ? -31.516 21.906 -2.992 1 49.78 112 MET B CA 1
ATOM 4923 C C . MET B 1 112 ? -30.672 20.828 -2.322 1 49.78 112 MET B C 1
ATOM 4925 O O . MET B 1 112 ? -29.469 20.75 -2.547 1 49.78 112 MET B O 1
ATOM 4929 N N . SER B 1 113 ? -31.25 20.078 -1.432 1 45.03 113 SER B N 1
ATOM 4930 C CA . SER B 1 113 ? -30.547 18.938 -0.861 1 45.03 113 SER B CA 1
ATOM 4931 C C . SER B 1 113 ? -30.188 17.922 -1.938 1 45.03 113 SER B C 1
ATOM 4933 O O . SER B 1 113 ? -29.141 17.266 -1.842 1 45.03 113 SER B O 1
ATOM 4935 N N . ARG B 1 114 ? -31.016 17.859 -2.928 1 43.59 114 ARG B N 1
ATOM 4936 C CA . ARG B 1 114 ? -30.734 16.969 -4.051 1 43.59 114 ARG B CA 1
ATOM 4937 C C . ARG B 1 114 ? -29.781 17.625 -5.047 1 43.59 114 ARG B C 1
ATOM 4939 O O . ARG B 1 114 ? -29.078 16.938 -5.789 1 43.59 114 ARG B O 1
ATOM 4946 N N . MET B 1 115 ? -29.906 18.922 -5.258 1 38 115 MET B N 1
ATOM 4947 C CA . MET B 1 115 ? -29.062 19.625 -6.211 1 38 115 MET B CA 1
ATOM 4948 C C . MET B 1 115 ? -27.672 19.859 -5.629 1 38 115 MET B C 1
ATOM 4950 O O . MET B 1 115 ? -26.766 20.312 -6.328 1 38 115 MET B O 1
ATOM 4954 N N . LEU B 1 116 ? -27.547 20.047 -4.379 1 35.81 116 LEU B N 1
ATOM 4955 C CA . LEU B 1 116 ? -26.141 20.031 -3.977 1 35.81 116 LEU B CA 1
ATOM 4956 C C . LEU B 1 116 ? -25.422 18.812 -4.555 1 35.81 116 LEU B C 1
ATOM 4958 O O . LEU B 1 116 ? -25.938 17.703 -4.496 1 35.81 116 LEU B O 1
ATOM 4962 N N . PRO B 1 117 ? -24.547 19.141 -5.516 1 33.38 117 PRO B N 1
ATOM 4963 C CA . PRO B 1 117 ? -23.844 17.984 -6.086 1 33.38 117 PRO B CA 1
ATOM 4964 C C . PRO B 1 117 ? -23.453 16.953 -5.031 1 33.38 117 PRO B C 1
ATOM 4966 O O . PRO B 1 117 ? -22.812 17.297 -4.027 1 33.38 117 PRO B O 1
ATOM 4969 N N . GLN B 1 118 ? -24.469 16.172 -4.691 1 32.47 118 GLN B N 1
ATOM 4970 C CA . GLN B 1 118 ? -24.016 14.977 -3.982 1 32.47 118 GLN B CA 1
ATOM 4971 C C . GLN B 1 118 ? -22.766 14.391 -4.629 1 32.47 118 GLN B C 1
ATOM 4973 O O . GLN B 1 118 ? -22.828 13.805 -5.711 1 32.47 118 GLN B O 1
ATOM 4978 N N . GLN B 1 119 ? -21.719 15.07 -4.613 1 31.36 119 GLN B N 1
ATOM 4979 C CA . GLN B 1 119 ? -20.531 14.328 -5.004 1 31.36 119 GLN B CA 1
ATOM 4980 C C . GLN B 1 119 ? -20.688 12.844 -4.664 1 31.36 119 GLN B C 1
ATOM 4982 O O . GLN B 1 119 ? -20.797 12.008 -5.562 1 31.36 119 GLN B O 1
ATOM 4987 N N . ASN B 1 120 ? -19.75 12.406 -3.764 1 33 120 ASN B N 1
ATOM 4988 C CA . ASN B 1 120 ? -19.094 11.102 -3.695 1 33 120 ASN B CA 1
ATOM 4989 C C . ASN B 1 120 ? -20.031 10.023 -3.156 1 33 120 ASN B C 1
ATOM 4991 O O . ASN B 1 120 ? -19.594 9.125 -2.434 1 33 120 ASN B O 1
ATOM 4995 N N . ALA B 1 121 ? -21.359 10.289 -2.979 1 33.72 121 ALA B N 1
ATOM 4996 C CA . ALA B 1 121 ? -21.922 9.102 -2.346 1 33.72 121 ALA B CA 1
ATOM 4997 C C . ALA B 1 121 ? -21.891 7.906 -3.293 1 33.72 121 ALA B C 1
ATOM 4999 O O . ALA B 1 121 ? -22.719 7.797 -4.195 1 33.72 121 ALA B O 1
ATOM 5000 N N . PHE B 1 122 ? -20.891 7.469 -3.721 1 33.69 122 PHE B N 1
ATOM 5001 C CA . PHE B 1 122 ? -20.828 6.344 -4.648 1 33.69 122 PHE B CA 1
ATOM 5002 C C . PHE B 1 122 ? -21.844 5.27 -4.258 1 33.69 122 PHE B C 1
ATOM 5004 O O . PHE B 1 122 ? -22.484 4.676 -5.121 1 33.69 122 PHE B O 1
ATOM 5011 N N . LEU B 1 123 ? -21.797 4.762 -3.002 1 37.34 123 LEU B N 1
ATOM 5012 C CA . LEU B 1 123 ? -22.172 3.371 -2.77 1 37.34 123 LEU B CA 1
ATOM 5013 C C . LEU B 1 123 ? -23.672 3.246 -2.545 1 37.34 123 LEU B C 1
ATOM 5015 O O . LEU B 1 123 ? -24.188 2.141 -2.367 1 37.34 123 LEU B O 1
ATOM 5019 N N . ALA B 1 124 ? -24.469 4.09 -1.958 1 40.75 124 ALA B N 1
ATOM 5020 C CA . ALA B 1 124 ? -25.688 3.484 -1.441 1 40.75 124 ALA B CA 1
ATOM 5021 C C . ALA B 1 124 ? -26.656 3.135 -2.574 1 40.75 124 ALA B C 1
ATOM 5023 O O . ALA B 1 124 ? -27.812 2.783 -2.33 1 40.75 124 ALA B O 1
ATOM 5024 N N . ARG B 1 125 ? -26.562 3.816 -3.676 1 48.06 125 ARG B N 1
ATOM 5025 C CA . ARG B 1 125 ? -27.625 3.377 -4.582 1 48.06 125 ARG B CA 1
ATOM 5026 C C . ARG B 1 125 ? -27.391 1.94 -5.039 1 48.06 125 ARG B C 1
ATOM 5028 O O . ARG B 1 125 ? -26.297 1.597 -5.484 1 48.06 125 ARG B O 1
ATOM 5035 N N . HIS B 1 126 ? -28.297 1.033 -4.543 1 63.72 126 HIS B N 1
ATOM 5036 C CA . HIS B 1 126 ? -28.297 -0.366 -4.957 1 63.72 126 HIS B CA 1
ATOM 5037 C C . HIS B 1 126 ? -28.516 -0.496 -6.461 1 63.72 126 HIS B C 1
ATOM 5039 O O . HIS B 1 126 ? -29.5 0.037 -6.996 1 63.72 126 HIS B O 1
ATOM 5045 N N . GLY B 1 127 ? -27.484 -0.61 -7.234 1 71.88 127 GLY B N 1
ATOM 5046 C CA . GLY B 1 127 ? -27.594 -0.899 -8.656 1 71.88 127 GLY B CA 1
ATOM 5047 C C . GLY B 1 127 ? -27.766 -2.377 -8.953 1 71.88 127 GLY B C 1
ATOM 5048 O O . GLY B 1 127 ? -27.984 -3.178 -8.039 1 71.88 127 GLY B O 1
ATOM 5049 N N . PRO B 1 128 ? -27.953 -2.67 -10.25 1 84.5 128 PRO B N 1
ATOM 5050 C CA . PRO B 1 128 ? -28.078 -4.074 -10.648 1 84.5 128 PRO B CA 1
ATOM 5051 C C . PRO B 1 128 ? -26.922 -4.934 -10.156 1 84.5 128 PRO B C 1
ATOM 5053 O O . PRO B 1 128 ? -25.781 -4.473 -10.117 1 84.5 128 PRO B O 1
ATOM 5056 N N . ILE B 1 129 ? -27.344 -6.121 -9.719 1 87.56 129 ILE B N 1
ATOM 5057 C CA . ILE B 1 129 ? -26.375 -7.086 -9.195 1 87.56 129 ILE B CA 1
ATOM 5058 C C . ILE B 1 129 ? -26.047 -8.125 -10.273 1 87.56 129 ILE B C 1
ATOM 5060 O O . ILE B 1 129 ? -26.953 -8.594 -10.977 1 87.56 129 ILE B O 1
ATOM 5064 N N . THR B 1 130 ? -24.812 -8.43 -10.453 1 89.75 130 THR B N 1
ATOM 5065 C CA . THR B 1 130 ? -24.359 -9.484 -11.352 1 89.75 130 THR B CA 1
ATOM 5066 C C . THR B 1 130 ? -23.391 -10.43 -10.641 1 89.75 130 THR B C 1
ATOM 5068 O O . THR B 1 130 ? -22.547 -9.984 -9.852 1 89.75 130 THR B O 1
ATOM 5071 N N . TYR B 1 131 ? -23.594 -11.711 -10.93 1 93 131 TYR B N 1
ATOM 5072 C CA . TYR B 1 131 ? -22.703 -12.719 -10.375 1 93 131 TYR B CA 1
ATOM 5073 C C . TYR B 1 131 ? -21.781 -13.289 -11.445 1 93 131 TYR B C 1
ATOM 5075 O O . TYR B 1 131 ? -22.203 -13.523 -12.578 1 93 131 TYR B O 1
ATOM 5083 N N . LYS B 1 132 ? -20.516 -13.43 -11.125 1 94.94 132 LYS B N 1
ATOM 5084 C CA . LYS B 1 132 ? -19.547 -14.133 -11.961 1 94.94 132 LYS B CA 1
ATOM 5085 C C . LYS B 1 132 ? -18.953 -15.336 -11.227 1 94.94 132 LYS B C 1
ATOM 5087 O O . LYS B 1 132 ? -18.547 -15.234 -10.07 1 94.94 132 LYS B O 1
ATOM 5092 N N . VAL B 1 133 ? -18.984 -16.453 -11.891 1 96.44 133 VAL B N 1
ATOM 5093 C CA . VAL B 1 133 ? -18.422 -17.688 -11.359 1 96.44 133 VAL B CA 1
ATOM 5094 C C . VAL B 1 133 ? -17.188 -18.078 -12.164 1 96.44 133 VAL B C 1
ATOM 5096 O O . VAL B 1 133 ? -17.266 -18.297 -13.375 1 96.44 133 VAL B O 1
ATOM 5099 N N . VAL B 1 134 ? -16.031 -18.188 -11.477 1 96.94 134 VAL B N 1
ATOM 5100 C CA . VAL B 1 134 ? -14.789 -18.469 -12.164 1 96.94 134 VAL B CA 1
ATOM 5101 C C . VAL B 1 134 ? -14.172 -19.75 -11.625 1 96.94 134 VAL B C 1
ATOM 5103 O O . VAL B 1 134 ? -13.93 -19.875 -10.422 1 96.94 134 VAL B O 1
ATOM 5106 N N . PHE B 1 135 ? -13.961 -20.703 -12.523 1 96.19 135 PHE B N 1
ATOM 5107 C CA . PHE B 1 135 ? -13.25 -21.938 -12.188 1 96.19 135 PHE B CA 1
ATOM 5108 C C . PHE B 1 135 ? -11.789 -21.844 -12.609 1 96.19 135 PHE B C 1
ATOM 5110 O O . PHE B 1 135 ? -11.484 -21.547 -13.766 1 96.19 135 PHE B O 1
ATOM 5117 N N . ASP B 1 136 ? -10.953 -22.016 -11.688 1 94.5 136 ASP B N 1
ATOM 5118 C CA . ASP B 1 136 ? -9.508 -22.125 -11.891 1 94.5 136 ASP B CA 1
ATOM 5119 C C . ASP B 1 136 ? -9.062 -23.594 -11.898 1 94.5 136 ASP B C 1
ATOM 5121 O O . ASP B 1 136 ? -8.945 -24.219 -10.844 1 94.5 136 ASP B O 1
ATOM 5125 N N . ALA B 1 137 ? -8.883 -24.062 -13.055 1 92 137 ALA B N 1
ATOM 5126 C CA . ALA B 1 137 ? -8.414 -25.453 -13.188 1 92 137 ALA B CA 1
ATOM 5127 C C . ALA B 1 137 ? -6.898 -25.5 -13.297 1 92 137 ALA B C 1
ATOM 5129 O O . ALA B 1 137 ? -6.34 -25.422 -14.391 1 92 137 ALA B O 1
ATOM 5130 N N . GLY B 1 138 ? -6.227 -25.719 -12.195 1 79.75 138 GLY B N 1
ATOM 5131 C CA . GLY B 1 138 ? -4.773 -25.672 -12.125 1 79.75 138 GLY B CA 1
ATOM 5132 C C . GLY B 1 138 ? -4.129 -27.031 -12.203 1 79.75 138 GLY B C 1
ATOM 5133 O O . GLY B 1 138 ? -4.805 -28.031 -12.461 1 79.75 138 GLY B O 1
ATOM 5134 N N . SER B 1 139 ? -2.777 -27.016 -12.039 1 77.44 139 SER B N 1
ATOM 5135 C CA . SER B 1 139 ? -1.979 -28.234 -12.109 1 77.44 139 SER B CA 1
ATOM 5136 C C . SER B 1 139 ? -2.088 -29.047 -10.82 1 77.44 139 SER B C 1
ATOM 5138 O O . SER B 1 139 ? -1.917 -30.266 -10.836 1 77.44 139 SER B O 1
ATOM 5140 N N . THR B 1 140 ? -2.402 -28.281 -9.711 1 77.56 140 THR B N 1
ATOM 5141 C CA . THR B 1 140 ? -2.367 -28.969 -8.438 1 77.56 140 THR B CA 1
ATOM 5142 C C . THR B 1 140 ? -3.768 -29.078 -7.836 1 77.56 140 THR B C 1
ATOM 5144 O O . THR B 1 140 ? -3.967 -29.75 -6.824 1 77.56 140 THR B O 1
ATOM 5147 N N . GLY B 1 141 ? -4.68 -28.359 -8.461 1 85.56 141 GLY B N 1
ATOM 5148 C CA . GLY B 1 141 ? -6.051 -28.359 -7.977 1 85.56 141 GLY B CA 1
ATOM 5149 C C . GLY B 1 141 ? -6.98 -27.516 -8.82 1 85.56 141 GLY B C 1
ATOM 5150 O O . GLY B 1 141 ? -6.531 -26.766 -9.695 1 85.56 141 GLY B O 1
ATOM 5151 N N . SER B 1 142 ? -8.242 -27.812 -8.625 1 91.69 142 SER B N 1
ATOM 5152 C CA . SER B 1 142 ? -9.273 -26.969 -9.227 1 91.69 142 SER B CA 1
ATOM 5153 C C . SER B 1 142 ? -10.023 -26.172 -8.164 1 91.69 142 SER B C 1
ATOM 5155 O O . SER B 1 142 ? -10.273 -26.672 -7.066 1 91.69 142 SER B O 1
ATOM 5157 N N . ARG B 1 143 ? -10.297 -24.922 -8.531 1 94.31 143 ARG B N 1
ATOM 5158 C CA . ARG B 1 143 ? -10.945 -24.016 -7.594 1 94.31 143 ARG B CA 1
ATOM 5159 C C . ARG B 1 143 ? -12.117 -23.281 -8.258 1 94.31 143 ARG B C 1
ATOM 5161 O O . ARG B 1 143 ? -12.148 -23.141 -9.477 1 94.31 143 ARG B O 1
ATOM 5168 N N . VAL B 1 144 ? -13.062 -22.922 -7.371 1 96.19 144 VAL B N 1
ATOM 5169 C CA . VAL B 1 144 ? -14.148 -22.078 -7.852 1 96.19 144 VAL B CA 1
ATOM 5170 C C . VAL B 1 144 ? -14.289 -20.859 -6.945 1 96.19 144 VAL B C 1
ATOM 5172 O O . VAL B 1 144 ? -14.133 -20.969 -5.727 1 96.19 144 VAL B O 1
ATOM 5175 N N . GLN B 1 145 ? -14.492 -19.766 -7.582 1 96.75 145 GLN B N 1
ATOM 5176 C CA . GLN B 1 145 ? -14.805 -18.531 -6.867 1 96.75 145 GLN B CA 1
ATOM 5177 C C . GLN B 1 145 ? -16.062 -17.875 -7.441 1 96.75 145 GLN B C 1
ATOM 5179 O O . GLN B 1 145 ? -16.25 -17.859 -8.656 1 96.75 145 GLN B O 1
ATOM 5184 N N . VAL B 1 146 ? -16.891 -17.359 -6.551 1 96.25 146 VAL B N 1
ATOM 5185 C CA . VAL B 1 146 ? -18.078 -16.609 -6.938 1 96.25 146 VAL B CA 1
ATOM 5186 C C . VAL B 1 146 ? -17.906 -15.141 -6.523 1 96.25 146 VAL B C 1
ATOM 5188 O O . VAL B 1 146 ? -17.547 -14.852 -5.379 1 96.25 146 VAL B O 1
ATOM 5191 N N . PHE B 1 147 ? -18.172 -14.289 -7.461 1 95.38 147 PHE B N 1
ATOM 5192 C CA . PHE B 1 147 ? -18.078 -12.852 -7.223 1 95.38 147 PHE B CA 1
ATOM 5193 C C . PHE B 1 147 ? -19.422 -12.172 -7.426 1 95.38 147 PHE B C 1
ATOM 5195 O O . PHE B 1 147 ? -20.141 -12.484 -8.383 1 95.38 147 PHE B O 1
ATOM 5202 N N . LYS B 1 148 ? -19.75 -11.305 -6.508 1 93.69 148 LYS B N 1
ATOM 5203 C CA . LYS B 1 148 ? -20.984 -10.508 -6.562 1 93.69 148 LYS B CA 1
ATOM 5204 C C . LYS B 1 148 ? -20.656 -9.039 -6.828 1 93.69 148 LYS B C 1
ATOM 5206 O O . LYS B 1 148 ? -20.062 -8.367 -5.992 1 93.69 148 LYS B O 1
ATOM 5211 N N . PHE B 1 149 ? -21.062 -8.562 -8.016 1 91.06 149 PHE B N 1
ATOM 5212 C CA . PHE B 1 149 ? -20.797 -7.184 -8.391 1 91.06 149 PHE B CA 1
ATOM 5213 C C . PHE B 1 149 ? -22.094 -6.371 -8.406 1 91.06 149 PHE B C 1
ATOM 5215 O O . PHE B 1 149 ? -23.141 -6.883 -8.789 1 91.06 149 PHE B O 1
ATOM 5222 N N . GLU B 1 150 ? -21.891 -5.125 -7.961 1 88.38 150 GLU B N 1
ATOM 5223 C CA . GLU B 1 150 ? -22.984 -4.156 -8.016 1 88.38 150 GLU B CA 1
ATOM 5224 C C . GLU B 1 150 ? -22.594 -2.928 -8.828 1 88.38 150 GLU B C 1
ATOM 5226 O O . GLU B 1 150 ? -21.547 -2.324 -8.586 1 88.38 150 GLU B O 1
ATOM 5231 N N . LYS B 1 151 ? -23.438 -2.664 -9.773 1 82.06 151 LYS B N 1
ATOM 5232 C CA . LYS B 1 151 ? -23.203 -1.436 -10.531 1 82.06 151 LYS B CA 1
ATOM 5233 C C . LYS B 1 151 ? -23.766 -0.223 -9.797 1 82.06 151 LYS B C 1
ATOM 5235 O O . LYS B 1 151 ? -24.953 -0.201 -9.438 1 82.06 151 LYS B O 1
ATOM 5240 N N . VAL B 1 152 ? -22.891 0.681 -9.469 1 76.44 152 VAL B N 1
ATOM 5241 C CA . VAL B 1 152 ? -23.281 1.918 -8.805 1 76.44 152 VAL B CA 1
ATOM 5242 C C . VAL B 1 152 ? -22.859 3.117 -9.648 1 76.44 152 VAL B C 1
ATOM 5244 O O . VAL B 1 152 ? -21.719 3.566 -9.57 1 76.44 152 VAL B O 1
ATOM 5247 N N . GLY B 1 153 ? -23.781 3.682 -10.375 1 73.12 153 GLY B N 1
ATOM 5248 C CA . GLY B 1 153 ? -23.406 4.691 -11.352 1 73.12 153 GLY B CA 1
ATOM 5249 C C . GLY B 1 153 ? -22.469 4.164 -12.422 1 73.12 153 GLY B C 1
ATOM 5250 O O . GLY B 1 153 ? -22.781 3.178 -13.094 1 73.12 153 GLY B O 1
ATOM 5251 N N . GLU B 1 154 ? -21.359 4.836 -12.5 1 71.44 154 GLU B N 1
ATOM 5252 C CA . GLU B 1 154 ? -20.344 4.426 -13.477 1 71.44 154 GLU B CA 1
ATOM 5253 C C . GLU B 1 154 ? -19.312 3.49 -12.852 1 71.44 154 GLU B C 1
ATOM 5255 O O . GLU B 1 154 ? -18.453 2.955 -13.547 1 71.44 154 GLU B O 1
ATOM 5260 N N . ASN B 1 155 ? -19.641 3.176 -11.602 1 73.81 155 ASN B N 1
ATOM 5261 C CA . ASN B 1 155 ? -18.656 2.369 -10.891 1 73.81 155 ASN B CA 1
ATOM 5262 C C . ASN B 1 155 ? -19.188 0.968 -10.602 1 73.81 155 ASN B C 1
ATOM 5264 O O . ASN B 1 155 ? -20.391 0.722 -10.688 1 73.81 155 ASN B O 1
ATOM 5268 N N . VAL B 1 156 ? -18.219 0.046 -10.461 1 80.06 156 VAL B N 1
ATOM 5269 C CA . VAL B 1 156 ? -18.531 -1.323 -10.078 1 80.06 156 VAL B CA 1
ATOM 5270 C C . VAL B 1 156 ? -18 -1.603 -8.672 1 80.06 156 VAL B C 1
ATOM 5272 O O . VAL B 1 156 ? -16.844 -1.325 -8.375 1 80.06 156 VAL B O 1
ATOM 5275 N N . LYS B 1 157 ? -18.906 -2.053 -7.914 1 83.06 157 LYS B N 1
ATOM 5276 C CA . LYS B 1 157 ? -18.594 -2.404 -6.535 1 83.06 157 LYS B CA 1
ATOM 5277 C C . LYS B 1 157 ? -18.609 -3.918 -6.336 1 83.06 157 LYS B C 1
ATOM 5279 O O . LYS B 1 157 ? -19.469 -4.613 -6.879 1 83.06 157 LYS B O 1
ATOM 5284 N N . LEU B 1 158 ? -17.594 -4.465 -5.594 1 89.75 158 LEU B N 1
ATOM 5285 C CA . LEU B 1 158 ? -17.578 -5.859 -5.18 1 89.75 158 LEU B CA 1
ATOM 5286 C C . LEU B 1 158 ? -18.297 -6.039 -3.842 1 89.75 158 LEU B C 1
ATOM 5288 O O . LEU B 1 158 ? -17.812 -5.57 -2.809 1 89.75 158 LEU B O 1
ATOM 5292 N N . ASP B 1 159 ? -19.422 -6.707 -3.887 1 89.12 159 ASP B N 1
ATOM 5293 C CA . ASP B 1 159 ? -20.219 -6.926 -2.68 1 89.12 159 ASP B CA 1
ATOM 5294 C C . ASP B 1 159 ? -19.922 -8.305 -2.08 1 89.12 159 ASP B C 1
ATOM 5296 O O . ASP B 1 159 ? -19.594 -9.242 -2.803 1 89.12 159 ASP B O 1
ATOM 5300 N N . PRO B 1 160 ? -20.141 -8.391 -0.802 1 89.44 160 PRO B N 1
ATOM 5301 C CA . PRO B 1 160 ? -19.969 -9.711 -0.195 1 89.44 160 PRO B CA 1
ATOM 5302 C C . PRO B 1 160 ? -21.016 -10.727 -0.679 1 89.44 160 PRO B C 1
ATOM 5304 O O . PRO B 1 160 ? -22.172 -10.375 -0.877 1 89.44 160 PRO B O 1
ATOM 5307 N N . VAL B 1 161 ? -20.562 -11.953 -0.919 1 90.75 161 VAL B N 1
ATOM 5308 C CA . VAL B 1 161 ? -21.453 -13.031 -1.34 1 90.75 161 VAL B CA 1
ATOM 5309 C C . VAL B 1 161 ? -22.234 -13.555 -0.138 1 90.75 161 VAL B C 1
ATOM 5311 O O . VAL B 1 161 ? -23.359 -14.055 -0.288 1 90.75 161 VAL B O 1
ATOM 5314 N N . SER B 1 162 ? -21.641 -13.422 0.999 1 85.62 162 SER B N 1
ATOM 5315 C CA . SER B 1 162 ? -22.281 -13.75 2.271 1 85.62 162 SER B CA 1
ATOM 5316 C C . SER B 1 162 ? -21.859 -12.781 3.369 1 85.62 162 SER B C 1
ATOM 5318 O O . SER B 1 162 ? -20.984 -11.93 3.15 1 85.62 162 SER B O 1
ATOM 5320 N N . VAL B 1 163 ? -22.453 -12.883 4.488 1 77.12 163 VAL B N 1
ATOM 5321 C CA . VAL B 1 163 ? -22.219 -11.961 5.594 1 77.12 163 VAL B CA 1
ATOM 5322 C C . VAL B 1 163 ? -20.766 -12.055 6.051 1 77.12 163 VAL B C 1
ATOM 5324 O O . VAL B 1 163 ? -20.156 -11.062 6.465 1 77.12 163 VAL B O 1
ATOM 5327 N N . ASP B 1 164 ? -20.188 -13.18 5.758 1 79.62 164 ASP B N 1
ATOM 5328 C CA . ASP B 1 164 ? -18.875 -13.391 6.344 1 79.62 164 ASP B CA 1
ATOM 5329 C C . ASP B 1 164 ? -17.797 -13.531 5.262 1 79.62 164 ASP B C 1
ATOM 5331 O O . ASP B 1 164 ? -16.625 -13.758 5.566 1 79.62 164 ASP B O 1
ATOM 5335 N N . ALA B 1 165 ? -18.266 -13.406 4.031 1 88.31 165 ALA B N 1
ATOM 5336 C CA . ALA B 1 165 ? -17.281 -13.641 2.975 1 88.31 165 ALA B CA 1
ATOM 5337 C C . ALA B 1 165 ? -17.547 -12.734 1.773 1 88.31 165 ALA B C 1
ATOM 5339 O O . ALA B 1 165 ? -18.672 -12.648 1.289 1 88.31 165 ALA B O 1
ATOM 5340 N N . LEU B 1 166 ? -16.484 -12.086 1.416 1 90.38 166 LEU B N 1
ATOM 5341 C CA . LEU B 1 166 ? -16.562 -11.242 0.23 1 90.38 166 LEU B CA 1
ATOM 5342 C C . LEU B 1 166 ? -16.781 -12.086 -1.023 1 90.38 166 LEU B C 1
ATOM 5344 O O . LEU B 1 166 ? -17.547 -11.703 -1.913 1 90.38 166 LEU B O 1
ATOM 5348 N N . THR B 1 167 ? -16.094 -13.211 -1.097 1 93.44 167 THR B N 1
ATOM 5349 C CA . THR B 1 167 ? -16.188 -14.148 -2.211 1 93.44 167 THR B CA 1
ATOM 5350 C C . THR B 1 167 ? -16.391 -15.57 -1.704 1 93.44 167 THR B C 1
ATOM 5352 O O . THR B 1 167 ? -16.031 -15.891 -0.568 1 93.44 167 THR B O 1
ATOM 5355 N N . PHE B 1 168 ? -17.078 -16.344 -2.514 1 93.5 168 PHE B N 1
ATOM 5356 C CA . PHE B 1 168 ? -17.156 -17.766 -2.248 1 93.5 168 PHE B CA 1
ATOM 5357 C C . PHE B 1 168 ? -15.961 -18.5 -2.85 1 93.5 168 PHE B C 1
ATOM 5359 O O . PHE B 1 168 ? -15.547 -18.203 -3.971 1 93.5 168 PHE B O 1
ATOM 5366 N N . PHE B 1 169 ? -15.383 -19.375 -2.059 1 93.88 169 PHE B N 1
ATOM 5367 C CA . PHE B 1 169 ? -14.195 -20.094 -2.504 1 93.88 169 PHE B CA 1
ATOM 5368 C C . PHE B 1 169 ? -14.242 -21.547 -2.062 1 93.88 169 PHE B C 1
ATOM 5370 O O . PHE B 1 169 ? -14.492 -21.844 -0.893 1 93.88 169 PHE B O 1
ATOM 5377 N N . GLN B 1 170 ? -14.055 -22.438 -3.01 1 93.94 170 GLN B N 1
ATOM 5378 C CA . GLN B 1 170 ? -13.883 -23.859 -2.738 1 93.94 170 GLN B CA 1
ATOM 5379 C C . GLN B 1 170 ? -12.797 -24.453 -3.625 1 93.94 170 GLN B C 1
ATOM 5381 O O . GLN B 1 170 ? -12.531 -23.953 -4.719 1 93.94 170 GLN B O 1
ATOM 5386 N N . LYS B 1 171 ? -12.188 -25.562 -3.129 1 92.44 171 LYS B N 1
ATOM 5387 C CA . LYS B 1 171 ? -11.086 -26.203 -3.846 1 92.44 171 LYS B CA 1
ATOM 5388 C C . LYS B 1 171 ? -11.188 -27.719 -3.758 1 92.44 171 LYS B C 1
ATOM 5390 O O . LYS B 1 171 ? -11.633 -28.25 -2.742 1 92.44 171 LYS B O 1
ATOM 5395 N N . VAL B 1 172 ? -10.836 -28.344 -4.836 1 91.5 172 VAL B N 1
ATOM 5396 C CA . VAL B 1 172 ? -10.602 -29.781 -4.871 1 91.5 172 VAL B CA 1
ATOM 5397 C C . VAL B 1 172 ? -9.141 -30.047 -5.23 1 91.5 172 VAL B C 1
ATOM 5399 O O . VAL B 1 172 ? -8.57 -29.375 -6.094 1 91.5 172 VAL B O 1
ATOM 5402 N N . ASP B 1 173 ? -8.57 -30.938 -4.48 1 85.19 173 ASP B N 1
ATOM 5403 C CA . ASP B 1 173 ? -7.176 -31.266 -4.75 1 85.19 173 ASP B CA 1
ATOM 5404 C C . ASP B 1 173 ? -7.051 -32.156 -5.992 1 85.19 173 ASP B C 1
ATOM 5406 O O . ASP B 1 173 ? -7.922 -32.969 -6.262 1 85.19 173 ASP B O 1
ATOM 5410 N N . GLY B 1 174 ? -5.98 -32.094 -6.621 1 80.62 174 GLY B N 1
ATOM 5411 C CA . GLY B 1 174 ? -5.781 -32.781 -7.895 1 80.62 174 GLY B CA 1
ATOM 5412 C C . GLY B 1 174 ? -6.223 -31.938 -9.086 1 80.62 174 GLY B C 1
ATOM 5413 O O . GLY B 1 174 ? -7.41 -31.641 -9.234 1 80.62 174 GLY B O 1
ATOM 5414 N N . GLY B 1 175 ? -5.398 -31.562 -9.922 1 82.81 175 GLY B N 1
ATOM 5415 C CA . GLY B 1 175 ? -5.695 -30.703 -11.07 1 82.81 175 GLY B CA 1
ATOM 5416 C C . GLY B 1 175 ? -6.371 -31.453 -12.203 1 82.81 175 GLY B C 1
ATOM 5417 O O . GLY B 1 175 ? -6.379 -32.688 -12.227 1 82.81 175 GLY B O 1
ATOM 5418 N N . LEU B 1 176 ? -7.012 -30.734 -13.07 1 87.5 176 LEU B N 1
ATOM 5419 C CA . LEU B 1 176 ? -7.66 -31.312 -14.242 1 87.5 176 LEU B CA 1
ATOM 5420 C C . LEU B 1 176 ? -6.68 -32.156 -15.031 1 87.5 176 LEU B C 1
ATOM 5422 O O . LEU B 1 176 ? -7.074 -33.188 -15.625 1 87.5 176 LEU B O 1
ATOM 5426 N N . SER B 1 177 ? -5.418 -31.734 -14.984 1 84.38 177 SER B N 1
ATOM 5427 C CA . SER B 1 177 ? -4.398 -32.438 -15.766 1 84.38 177 SER B CA 1
ATOM 5428 C C . SER B 1 177 ? -4.156 -33.844 -15.227 1 84.38 177 SER B C 1
ATOM 5430 O O . SER B 1 177 ? -3.635 -34.688 -15.945 1 84.38 177 SER B O 1
ATOM 5432 N N . ASP B 1 178 ? -4.48 -34 -13.969 1 83.62 178 ASP B N 1
ATOM 5433 C CA . ASP B 1 178 ? -4.328 -35.344 -13.367 1 83.62 178 ASP B CA 1
ATOM 5434 C C . ASP B 1 178 ? -5.227 -36.344 -14.062 1 83.62 178 ASP B C 1
ATOM 5436 O O . ASP B 1 178 ? -5.012 -37.562 -13.945 1 83.62 178 ASP B O 1
ATOM 5440 N N . PHE B 1 179 ? -6.141 -35.906 -14.852 1 88.75 179 PHE B N 1
ATOM 5441 C CA . PHE B 1 179 ? -7.121 -36.781 -15.492 1 88.75 179 PHE B CA 1
ATOM 5442 C C . PHE B 1 179 ? -6.883 -36.875 -17 1 88.75 179 PHE B C 1
ATOM 5444 O O . PHE B 1 179 ? -7.805 -37.156 -17.766 1 88.75 179 PHE B O 1
ATOM 5451 N N . ALA B 1 180 ? -5.699 -36.562 -17.406 1 87.56 180 ALA B N 1
ATOM 5452 C CA . ALA B 1 180 ? -5.359 -36.5 -18.828 1 87.56 180 ALA B CA 1
ATOM 5453 C C . ALA B 1 180 ? -5.711 -37.812 -19.531 1 87.56 180 ALA B C 1
ATOM 5455 O O . ALA B 1 180 ? -6.105 -37.844 -20.688 1 87.56 180 ALA B O 1
ATOM 5456 N N . ASP B 1 181 ? -5.633 -38.938 -18.797 1 89.88 181 ASP B N 1
ATOM 5457 C CA . ASP B 1 181 ? -5.895 -40.25 -19.375 1 89.88 181 ASP B CA 1
ATOM 5458 C C . ASP B 1 181 ? -7.293 -40.75 -19 1 89.88 181 ASP B C 1
ATOM 5460 O O . ASP B 1 181 ? -7.656 -41.906 -19.328 1 89.88 181 ASP B O 1
ATOM 5464 N N . ASP B 1 182 ? -8.008 -40 -18.266 1 92.44 182 ASP B N 1
ATOM 5465 C CA . ASP B 1 182 ? -9.383 -40.281 -17.891 1 92.44 182 ASP B CA 1
ATOM 5466 C C . ASP B 1 182 ? -10.219 -39.031 -17.781 1 92.44 182 ASP B C 1
ATOM 5468 O O . ASP B 1 182 ? -10.656 -38.656 -16.688 1 92.44 182 ASP B O 1
ATOM 5472 N N . PRO B 1 183 ? -10.5 -38.469 -18.906 1 91.69 183 PRO B N 1
ATOM 5473 C CA . PRO B 1 183 ? -11.203 -37.188 -18.906 1 91.69 183 PRO B CA 1
ATOM 5474 C C . PRO B 1 183 ? -12.547 -37.25 -18.188 1 91.69 183 PRO B C 1
ATOM 5476 O O . PRO B 1 183 ? -12.969 -36.281 -17.562 1 91.69 183 PRO B O 1
ATOM 5479 N N . GLU B 1 184 ? -13.203 -38.375 -18.141 1 92.06 184 GLU B N 1
ATOM 5480 C CA . GLU B 1 184 ? -14.492 -38.5 -17.469 1 92.06 184 GLU B CA 1
ATOM 5481 C C . GLU B 1 184 ? -14.336 -38.469 -15.961 1 92.06 184 GLU B C 1
ATOM 5483 O O . GLU B 1 184 ? -15.25 -38.031 -15.25 1 92.06 184 GLU B O 1
ATOM 5488 N N . GLY B 1 185 ? -13.234 -38.844 -15.508 1 91.12 185 GLY B N 1
ATOM 5489 C CA . GLY B 1 185 ? -12.961 -38.875 -14.078 1 91.12 185 GLY B CA 1
ATOM 5490 C C . GLY B 1 185 ? -12.922 -37.5 -13.453 1 91.12 185 GLY B C 1
ATOM 5491 O O . GLY B 1 185 ? -13.148 -37.344 -12.25 1 91.12 185 GLY B O 1
ATOM 5492 N N . CYS B 1 186 ? -12.617 -36.469 -14.25 1 90.12 186 CYS B N 1
ATOM 5493 C CA . CYS B 1 186 ? -12.508 -35.125 -13.703 1 90.12 186 CYS B CA 1
ATOM 5494 C C . CYS B 1 186 ? -13.883 -34.562 -13.352 1 90.12 186 CYS B C 1
ATOM 5496 O O . CYS B 1 186 ? -13.984 -33.594 -12.586 1 90.12 186 CYS B O 1
ATOM 5498 N N . LYS B 1 187 ? -14.938 -35.156 -13.844 1 91.88 187 LYS B N 1
ATOM 5499 C CA . LYS B 1 187 ? -16.281 -34.625 -13.703 1 91.88 187 LYS B CA 1
ATOM 5500 C C . LYS B 1 187 ? -16.75 -34.656 -12.25 1 91.88 187 LYS B C 1
ATOM 5502 O O . LYS B 1 187 ? -17.5 -33.781 -11.812 1 91.88 187 LYS B O 1
ATOM 5507 N N . LYS B 1 188 ? -16.328 -35.656 -11.555 1 91.44 188 LYS B N 1
ATOM 5508 C CA . LYS B 1 188 ? -16.766 -35.812 -10.164 1 91.44 188 LYS B CA 1
ATOM 5509 C C . LYS B 1 188 ? -16.344 -34.594 -9.344 1 91.44 188 LYS B C 1
ATOM 5511 O O . LYS B 1 188 ? -17.188 -33.969 -8.672 1 91.44 188 LYS B O 1
ATOM 5516 N N . GLY B 1 189 ? -15.102 -34.312 -9.375 1 90.88 189 GLY B N 1
ATOM 5517 C CA . GLY B 1 189 ? -14.617 -33.125 -8.648 1 90.88 189 GLY B CA 1
ATOM 5518 C C . GLY B 1 189 ? -15.227 -31.828 -9.125 1 90.88 189 GLY B C 1
ATOM 5519 O O . GLY B 1 189 ? -15.602 -30.984 -8.312 1 90.88 189 GLY B O 1
ATOM 5520 N N . LEU B 1 190 ? -15.375 -31.688 -10.406 1 93.31 190 LEU B N 1
ATOM 5521 C CA . LEU B 1 190 ? -15.953 -30.484 -10.992 1 93.31 190 LEU B CA 1
ATOM 5522 C C . LEU B 1 190 ? -17.422 -30.328 -10.586 1 93.31 190 LEU B C 1
ATOM 5524 O O . LEU B 1 190 ? -17.875 -29.219 -10.312 1 93.31 190 LEU B O 1
ATOM 5528 N N . ARG B 1 191 ? -18.109 -31.438 -10.617 1 94.12 191 ARG B N 1
ATOM 5529 C CA . ARG B 1 191 ? -19.516 -31.406 -10.227 1 94.12 191 ARG B CA 1
ATOM 5530 C C . ARG B 1 191 ? -19.672 -30.922 -8.789 1 94.12 191 ARG B C 1
ATOM 5532 O O . ARG B 1 191 ? -20.594 -30.156 -8.484 1 94.12 191 ARG B O 1
ATOM 5539 N N . TRP B 1 192 ? -18.781 -31.422 -7.953 1 95 192 TRP B N 1
ATOM 5540 C CA . TRP B 1 192 ? -18.844 -30.969 -6.566 1 95 192 TRP B CA 1
ATOM 5541 C C . TRP B 1 192 ? -18.641 -29.469 -6.477 1 95 192 TRP B C 1
ATOM 5543 O O . TRP B 1 192 ? -19.359 -28.781 -5.762 1 95 192 TRP B O 1
ATOM 5553 N N . LEU B 1 193 ? -17.656 -28.953 -7.195 1 96.19 193 LEU B N 1
ATOM 5554 C CA . LEU B 1 193 ? -17.391 -27.516 -7.211 1 96.19 193 LEU B CA 1
ATOM 5555 C C . LEU B 1 193 ? -18.594 -26.75 -7.742 1 96.19 193 LEU B C 1
ATOM 5557 O O . LEU B 1 193 ? -18.938 -25.688 -7.211 1 96.19 193 LEU B O 1
ATOM 5561 N N . VAL B 1 194 ? -19.203 -27.266 -8.758 1 95.44 194 VAL B N 1
ATOM 5562 C CA . VAL B 1 194 ? -20.375 -26.625 -9.344 1 95.44 194 VAL B CA 1
ATOM 5563 C C . VAL B 1 194 ? -21.516 -26.578 -8.312 1 95.44 194 VAL B C 1
ATOM 5565 O O . VAL B 1 194 ? -22.125 -25.531 -8.117 1 95.44 194 VAL B O 1
ATOM 5568 N N . ASP B 1 195 ? -21.719 -27.688 -7.688 1 94.94 195 ASP B N 1
ATOM 5569 C CA . ASP B 1 195 ? -22.797 -27.766 -6.703 1 94.94 195 ASP B CA 1
ATOM 5570 C C . ASP B 1 195 ? -22.562 -26.766 -5.566 1 94.94 195 ASP B C 1
ATOM 5572 O O . ASP B 1 195 ? -23.5 -26.109 -5.125 1 94.94 195 ASP B O 1
ATOM 5576 N N . GLU B 1 196 ? -21.359 -26.719 -5.152 1 94.69 196 GLU B N 1
ATOM 5577 C CA . GLU B 1 196 ? -21.016 -25.766 -4.094 1 94.69 196 GLU B CA 1
ATOM 5578 C C . GLU B 1 196 ? -21.25 -24.328 -4.543 1 94.69 196 GLU B C 1
ATOM 5580 O O . GLU B 1 196 ? -21.75 -23.5 -3.779 1 94.69 196 GLU B O 1
ATOM 5585 N N . ALA B 1 197 ? -20.859 -24.031 -5.719 1 95.25 197 ALA B N 1
ATOM 5586 C CA . ALA B 1 197 ? -21 -22.672 -6.254 1 95.25 197 ALA B CA 1
ATOM 5587 C C . ALA B 1 197 ? -22.484 -22.312 -6.43 1 95.25 197 ALA B C 1
ATOM 5589 O O . ALA B 1 197 ? -22.891 -21.188 -6.16 1 95.25 197 ALA B O 1
ATOM 5590 N N . VAL B 1 198 ? -23.234 -23.266 -6.891 1 94.38 198 VAL B N 1
ATOM 5591 C CA . VAL B 1 198 ? -24.672 -23.062 -7.086 1 94.38 198 VAL B CA 1
ATOM 5592 C C . VAL B 1 198 ? -25.328 -22.719 -5.75 1 94.38 198 VAL B C 1
ATOM 5594 O O . VAL B 1 198 ? -26.203 -21.859 -5.684 1 94.38 198 VAL B O 1
ATOM 5597 N N . ALA B 1 199 ? -24.891 -23.328 -4.754 1 91.25 199 ALA B N 1
ATOM 5598 C CA . ALA B 1 199 ? -25.453 -23.094 -3.42 1 91.25 199 ALA B CA 1
ATOM 5599 C C . ALA B 1 199 ? -25.125 -21.703 -2.914 1 91.25 199 ALA B C 1
ATOM 5601 O O . ALA B 1 199 ? -25.844 -21.141 -2.09 1 91.25 199 ALA B O 1
ATOM 5602 N N . ALA B 1 200 ? -24.094 -21.156 -3.408 1 89.38 200 ALA B N 1
ATOM 5603 C CA . ALA B 1 200 ? -23.625 -19.859 -2.938 1 89.38 200 ALA B CA 1
ATOM 5604 C C . ALA B 1 200 ? -24.266 -18.719 -3.719 1 89.38 200 ALA B C 1
ATOM 5606 O O . ALA B 1 200 ? -24.172 -17.562 -3.328 1 89.38 200 ALA B O 1
ATOM 5607 N N . VAL B 1 201 ? -24.922 -19 -4.73 1 88.81 201 VAL B N 1
ATOM 5608 C CA . VAL B 1 201 ? -25.516 -17.984 -5.609 1 88.81 201 VAL B CA 1
ATOM 5609 C C . VAL B 1 201 ? -27.031 -18.047 -5.52 1 88.81 201 VAL B C 1
ATOM 5611 O O . VAL B 1 201 ? -27.641 -19.047 -5.887 1 88.81 201 VAL B O 1
ATOM 5614 N N . PRO B 1 202 ? -27.719 -17.062 -4.988 1 81.38 202 PRO B N 1
ATOM 5615 C CA . PRO B 1 202 ? -29.172 -17.094 -4.883 1 81.38 202 PRO B CA 1
ATOM 5616 C C . PRO B 1 202 ? -29.859 -17.391 -6.215 1 81.38 202 PRO B C 1
ATOM 5618 O O . PRO B 1 202 ? -30.797 -18.203 -6.262 1 81.38 202 PRO B O 1
ATOM 5621 N N . ASP B 1 203 ? -29.672 -16.703 -7.273 1 75.81 203 ASP B N 1
ATOM 5622 C CA . ASP B 1 203 ? -30.203 -17 -8.602 1 75.81 203 ASP B CA 1
ATOM 5623 C C . ASP B 1 203 ? -29.078 -17.422 -9.547 1 75.81 203 ASP B C 1
ATOM 5625 O O . ASP B 1 203 ? -28.672 -16.641 -10.414 1 75.81 203 ASP B O 1
ATOM 5629 N N . ALA B 1 204 ? -28.734 -18.641 -9.43 1 75.94 204 ALA B N 1
ATOM 5630 C CA . ALA B 1 204 ? -27.594 -19.172 -10.164 1 75.94 204 ALA B CA 1
ATOM 5631 C C . ALA B 1 204 ? -27.859 -19.156 -11.664 1 75.94 204 ALA B C 1
ATOM 5633 O O . ALA B 1 204 ? -26.922 -19.141 -12.469 1 75.94 204 ALA B O 1
ATOM 5634 N N . ARG B 1 205 ? -29.109 -19.125 -12.055 1 73.62 205 ARG B N 1
ATOM 5635 C CA . ARG B 1 205 ? -29.453 -19.203 -13.469 1 73.62 205 ARG B CA 1
ATOM 5636 C C . ARG B 1 205 ? -29.016 -17.938 -14.211 1 73.62 205 ARG B C 1
ATOM 5638 O O . ARG B 1 205 ? -28.781 -17.969 -15.422 1 73.62 205 ARG B O 1
ATOM 5645 N N . GLY B 1 206 ? -28.641 -17 -13.586 1 81.56 206 GLY B N 1
ATOM 5646 C CA . GLY B 1 206 ? -28.219 -15.773 -14.242 1 81.56 206 GLY B CA 1
ATOM 5647 C C . GLY B 1 206 ? -26.75 -15.469 -14.07 1 81.56 206 GLY B C 1
ATOM 5648 O O . GLY B 1 206 ? -26.203 -14.609 -14.773 1 81.56 206 GLY B O 1
ATOM 5649 N N . ALA B 1 207 ? -26.078 -16.344 -13.383 1 90.94 207 ALA B N 1
ATOM 5650 C CA . ALA B 1 207 ? -24.656 -16.078 -13.133 1 90.94 207 ALA B CA 1
ATOM 5651 C C . ALA B 1 207 ? -23.797 -16.609 -14.266 1 90.94 207 ALA B C 1
ATOM 5653 O O . ALA B 1 207 ? -23.969 -17.75 -14.711 1 90.94 207 ALA B O 1
ATOM 5654 N N . GLN B 1 208 ? -22.922 -15.82 -14.789 1 92.69 208 GLN B N 1
ATOM 5655 C CA . GLN B 1 208 ? -22.016 -16.234 -15.859 1 92.69 208 GLN B CA 1
ATOM 5656 C C . GLN B 1 208 ? -20.859 -17.047 -15.305 1 92.69 208 GLN B C 1
ATOM 5658 O O . GLN B 1 208 ? -20.328 -16.734 -14.234 1 92.69 208 GLN B O 1
ATOM 5663 N N . VAL B 1 209 ? -20.516 -18.047 -16.078 1 95.25 209 VAL B N 1
ATOM 5664 C CA . VAL B 1 209 ? -19.422 -18.906 -15.633 1 95.25 209 VAL B CA 1
ATOM 5665 C C . VAL B 1 209 ? -18.297 -18.891 -16.656 1 95.25 209 VAL B C 1
ATOM 5667 O O . VAL B 1 209 ? -18.547 -18.812 -17.859 1 95.25 209 VAL B O 1
ATOM 5670 N N . VAL B 1 210 ? -17.078 -18.922 -16.172 1 95.12 210 VAL B N 1
ATOM 5671 C CA . VAL B 1 210 ? -15.867 -19.094 -16.984 1 95.12 210 VAL B CA 1
ATOM 5672 C C . VAL B 1 210 ? -14.953 -20.141 -16.344 1 95.12 210 VAL B C 1
ATOM 5674 O O . VAL B 1 210 ? -14.812 -20.172 -15.109 1 95.12 210 VAL B O 1
ATOM 5677 N N . VAL B 1 211 ? -14.438 -21.016 -17.156 1 95.81 211 VAL B N 1
ATOM 5678 C CA . VAL B 1 211 ? -13.461 -22 -16.703 1 95.81 211 VAL B CA 1
ATOM 5679 C C . VAL B 1 211 ? -12.141 -21.797 -17.422 1 95.81 211 VAL B C 1
ATOM 5681 O O . VAL B 1 211 ? -12.07 -21.906 -18.656 1 95.81 211 VAL B O 1
ATOM 5684 N N . SER B 1 212 ? -11.203 -21.484 -16.672 1 94.81 212 SER B N 1
ATOM 5685 C CA . SER B 1 212 ? -9.883 -21.297 -17.266 1 94.81 212 SER B CA 1
ATOM 5686 C C . SER B 1 212 ? -8.875 -22.297 -16.719 1 94.81 212 SER B C 1
ATOM 5688 O O . SER B 1 212 ? -8.664 -22.359 -15.5 1 94.81 212 SER B O 1
ATOM 5690 N N . ALA B 1 213 ? -8.344 -23.047 -17.594 1 93.19 213 ALA B N 1
ATOM 5691 C CA . ALA B 1 213 ? -7.27 -23.969 -17.234 1 93.19 213 ALA B CA 1
ATOM 5692 C C . ALA B 1 213 ? -5.902 -23.312 -17.375 1 93.19 213 ALA B C 1
ATOM 5694 O O . ALA B 1 213 ? -5.688 -22.516 -18.297 1 93.19 213 ALA B O 1
ATOM 5695 N N . THR B 1 214 ? -4.992 -23.641 -16.453 1 90.81 214 THR B N 1
ATOM 5696 C CA . THR B 1 214 ? -3.701 -22.969 -16.438 1 90.81 214 THR B CA 1
ATOM 5697 C C . THR B 1 214 ? -2.582 -23.922 -16.828 1 90.81 214 THR B C 1
ATOM 5699 O O . THR B 1 214 ? -2.762 -24.766 -17.719 1 90.81 214 THR B O 1
ATOM 5702 N N . ALA B 1 215 ? -1.381 -23.781 -16.391 1 78.62 215 ALA B N 1
ATOM 5703 C CA . ALA B 1 215 ? -0.148 -24.391 -16.875 1 78.62 215 ALA B CA 1
ATOM 5704 C C . ALA B 1 215 ? -0.256 -25.922 -16.859 1 78.62 215 ALA B C 1
ATOM 5706 O O . ALA B 1 215 ? 0.358 -26.594 -17.688 1 78.62 215 ALA B O 1
ATOM 5707 N N . GLY B 1 216 ? -1.111 -26.5 -16 1 80.69 216 GLY B N 1
ATOM 5708 C CA . GLY B 1 216 ? -1.279 -27.953 -15.984 1 80.69 216 GLY B CA 1
ATOM 5709 C C . GLY B 1 216 ? -1.742 -28.516 -17.312 1 80.69 216 GLY B C 1
ATOM 5710 O O . GLY B 1 216 ? -1.232 -29.531 -17.766 1 80.69 216 GLY B O 1
ATOM 5711 N N . LEU B 1 217 ? -2.65 -27.844 -17.891 1 87 217 LEU B N 1
ATOM 5712 C CA . LEU B 1 217 ? -3.184 -28.328 -19.156 1 87 217 LEU B CA 1
ATOM 5713 C C . LEU B 1 217 ? -2.303 -27.875 -20.328 1 87 217 LEU B C 1
ATOM 5715 O O . LEU B 1 217 ? -2.256 -28.531 -21.359 1 87 217 LEU B O 1
ATOM 5719 N N . ARG B 1 218 ? -1.56 -26.719 -20.156 1 85.38 218 ARG B N 1
ATOM 5720 C CA . ARG B 1 218 ? -0.685 -26.219 -21.203 1 85.38 218 ARG B CA 1
ATOM 5721 C C . ARG B 1 218 ? 0.427 -27.203 -21.516 1 85.38 218 ARG B C 1
ATOM 5723 O O . ARG B 1 218 ? 0.947 -27.234 -22.641 1 85.38 218 ARG B O 1
ATOM 5730 N N . MET B 1 219 ? 0.735 -27.969 -20.547 1 81.19 219 MET B N 1
ATOM 5731 C CA . MET B 1 219 ? 1.877 -28.875 -20.672 1 81.19 219 MET B CA 1
ATOM 5732 C C . MET B 1 219 ? 1.448 -30.219 -21.234 1 81.19 219 MET B C 1
ATOM 5734 O O . MET B 1 219 ? 2.291 -31.062 -21.562 1 81.19 219 MET B O 1
ATOM 5738 N N . LEU B 1 220 ? 0.089 -30.469 -21.469 1 84.38 220 LEU B N 1
ATOM 5739 C CA . LEU B 1 220 ? -0.428 -31.719 -22.016 1 84.38 220 LEU B CA 1
ATOM 5740 C C . LEU B 1 220 ? -0.435 -31.688 -23.531 1 84.38 220 LEU B C 1
ATOM 5742 O O . LEU B 1 220 ? -0.525 -30.609 -24.125 1 84.38 220 LEU B O 1
ATOM 5746 N N . PRO B 1 221 ? -0.312 -32.906 -24.047 1 88 221 PRO B N 1
ATOM 5747 C CA . PRO B 1 221 ? -0.604 -32.969 -25.484 1 88 221 PRO B CA 1
ATOM 5748 C C . PRO B 1 221 ? -1.966 -32.375 -25.828 1 88 221 PRO B C 1
ATOM 5750 O O . PRO B 1 221 ? -2.928 -32.531 -25.062 1 88 221 PRO B O 1
ATOM 5753 N N . ALA B 1 222 ? -2.07 -31.75 -26.938 1 91.19 222 ALA B N 1
ATOM 5754 C CA . ALA B 1 222 ? -3.236 -30.969 -27.328 1 91.19 222 ALA B CA 1
ATOM 5755 C C . ALA B 1 222 ? -4.504 -31.828 -27.312 1 91.19 222 ALA B C 1
ATOM 5757 O O . ALA B 1 222 ? -5.559 -31.359 -26.875 1 91.19 222 ALA B O 1
ATOM 5758 N N . GLU B 1 223 ? -4.348 -32.969 -27.797 1 93.94 223 GLU B N 1
ATOM 5759 C CA . GLU B 1 223 ? -5.52 -33.844 -27.875 1 93.94 223 GLU B CA 1
ATOM 5760 C C . GLU B 1 223 ? -6.059 -34.188 -26.484 1 93.94 223 GLU B C 1
ATOM 5762 O O . GLU B 1 223 ? -7.273 -34.188 -26.266 1 93.94 223 GLU B O 1
ATOM 5767 N N . LYS B 1 224 ? -5.172 -34.469 -25.609 1 92.12 224 LYS B N 1
ATOM 5768 C CA . LYS B 1 224 ? -5.578 -34.781 -24.25 1 92.12 224 LYS B CA 1
ATOM 5769 C C . LYS B 1 224 ? -6.188 -33.562 -23.562 1 92.12 224 LYS B C 1
ATOM 5771 O O . LYS B 1 224 ? -7.199 -33.688 -22.875 1 92.12 224 LYS B O 1
ATOM 5776 N N . ALA B 1 225 ? -5.555 -32.469 -23.75 1 92.88 225 ALA B N 1
ATOM 5777 C CA . ALA B 1 225 ? -6.066 -31.234 -23.188 1 92.88 225 ALA B CA 1
ATOM 5778 C C . ALA B 1 225 ? -7.473 -30.938 -23.688 1 92.88 225 ALA B C 1
ATOM 5780 O O . ALA B 1 225 ? -8.359 -30.562 -22.922 1 92.88 225 ALA B O 1
ATOM 5781 N N . GLU B 1 226 ? -7.656 -31.141 -24.938 1 94.62 226 GLU B N 1
ATOM 5782 C CA . GLU B 1 226 ? -8.953 -30.828 -25.531 1 94.62 226 GLU B CA 1
ATOM 5783 C C . GLU B 1 226 ? -10.039 -31.766 -25 1 94.62 226 GLU B C 1
ATOM 5785 O O . GLU B 1 226 ? -11.188 -31.359 -24.828 1 94.62 226 GLU B O 1
ATOM 5790 N N . LYS B 1 227 ? -9.719 -32.969 -24.812 1 95 227 LYS B N 1
ATOM 5791 C CA . LYS B 1 227 ? -10.688 -33.906 -24.25 1 95 227 LYS B CA 1
ATOM 5792 C C . LYS B 1 227 ? -11.133 -33.469 -22.859 1 95 227 LYS B C 1
ATOM 5794 O O . LYS B 1 227 ? -12.305 -33.594 -22.5 1 95 227 LYS B O 1
ATOM 5799 N N . LEU B 1 228 ? -10.227 -33.031 -22.125 1 94.75 228 LEU B N 1
ATOM 5800 C CA . LEU B 1 228 ? -10.539 -32.531 -20.781 1 94.75 228 LEU B CA 1
ATOM 5801 C C . LEU B 1 228 ? -11.422 -31.297 -20.859 1 94.75 228 LEU B C 1
ATOM 5803 O O . LEU B 1 228 ? -12.375 -31.172 -20.078 1 94.75 228 LEU B O 1
ATOM 5807 N N . LEU B 1 229 ? -11.156 -30.422 -21.781 1 95.94 229 LEU B N 1
ATOM 5808 C CA . LEU B 1 229 ? -11.953 -29.219 -21.969 1 95.94 229 LEU B CA 1
ATOM 5809 C C . LEU B 1 229 ? -13.375 -29.562 -22.391 1 95.94 229 LEU B C 1
ATOM 5811 O O . LEU B 1 229 ? -14.336 -28.938 -21.922 1 95.94 229 LEU B O 1
ATOM 5815 N N . GLU B 1 230 ? -13.422 -30.5 -23.234 1 95.5 230 GLU B N 1
ATOM 5816 C CA . GLU B 1 230 ? -14.742 -30.922 -23.703 1 95.5 230 GLU B CA 1
ATOM 5817 C C . GLU B 1 230 ? -15.57 -31.484 -22.547 1 95.5 230 GLU B C 1
ATOM 5819 O O . GLU B 1 230 ? -16.766 -31.188 -22.422 1 95.5 230 GLU B O 1
ATOM 5824 N N . ALA B 1 231 ? -14.945 -32.312 -21.781 1 94.69 231 ALA B N 1
ATOM 5825 C CA . ALA B 1 231 ? -15.625 -32.844 -20.594 1 94.69 231 ALA B CA 1
ATOM 5826 C C . ALA B 1 231 ? -16.078 -31.703 -19.672 1 94.69 231 ALA B C 1
ATOM 5828 O O . ALA B 1 231 ? -17.172 -31.75 -19.109 1 94.69 231 ALA B O 1
ATOM 5829 N N . THR B 1 232 ? -15.258 -30.734 -19.516 1 95.44 232 THR B N 1
ATOM 5830 C CA . THR B 1 232 ? -15.547 -29.578 -18.672 1 95.44 232 THR B CA 1
ATOM 5831 C C . THR B 1 232 ? -16.703 -28.766 -19.25 1 95.44 232 THR B C 1
ATOM 5833 O O . THR B 1 232 ? -17.594 -28.344 -18.516 1 95.44 232 THR B O 1
ATOM 5836 N N . ARG B 1 233 ? -16.672 -28.562 -20.562 1 95.69 233 ARG B N 1
ATOM 5837 C CA . ARG B 1 233 ? -17.75 -27.844 -21.25 1 95.69 233 ARG B CA 1
ATOM 5838 C C . ARG B 1 233 ? -19.094 -28.531 -21.031 1 95.69 233 ARG B C 1
ATOM 5840 O O . ARG B 1 233 ? -20.109 -27.875 -20.766 1 95.69 233 ARG B O 1
ATOM 5847 N N . GLU B 1 234 ? -19.031 -29.781 -21.188 1 95 234 GLU B N 1
ATOM 5848 C CA . GLU B 1 234 ? -20.234 -30.562 -20.984 1 95 234 GLU B CA 1
ATOM 5849 C C . GLU B 1 234 ? -20.797 -30.375 -19.578 1 95 234 GLU B C 1
ATOM 5851 O O . GLU B 1 234 ? -22 -30.172 -19.391 1 95 234 GLU B O 1
ATOM 5856 N N . MET B 1 235 ? -19.969 -30.375 -18.656 1 93.62 235 MET B N 1
ATOM 5857 C CA . MET B 1 235 ? -20.375 -30.203 -17.25 1 93.62 235 MET B CA 1
ATOM 5858 C C . MET B 1 235 ? -20.953 -28.812 -17.031 1 93.62 235 MET B C 1
ATOM 5860 O O . MET B 1 235 ? -21.938 -28.656 -16.297 1 93.62 235 MET B O 1
ATOM 5864 N N . MET B 1 236 ? -20.359 -27.859 -17.641 1 94.69 236 MET B N 1
ATOM 5865 C CA . MET B 1 236 ? -20.828 -26.484 -17.453 1 94.69 236 MET B CA 1
ATOM 5866 C C . MET B 1 236 ? -22.156 -26.25 -18.141 1 94.69 236 MET B C 1
ATOM 5868 O O . MET B 1 236 ? -23 -25.516 -17.641 1 94.69 236 MET B O 1
ATOM 5872 N N . ARG B 1 237 ? -22.312 -26.922 -19.234 1 93.44 237 ARG B N 1
ATOM 5873 C CA . ARG B 1 237 ? -23.578 -26.828 -19.953 1 93.44 237 ARG B CA 1
ATOM 5874 C C . ARG B 1 237 ? -24.719 -27.438 -19.141 1 93.44 237 ARG B C 1
ATOM 5876 O O . ARG B 1 237 ? -25.859 -26.969 -19.234 1 93.44 237 ARG B O 1
ATOM 5883 N N . GLU B 1 238 ? -24.375 -28.375 -18.359 1 92.25 238 GLU B N 1
ATOM 5884 C CA . GLU B 1 238 ? -25.375 -29.047 -17.547 1 92.25 238 GLU B CA 1
ATOM 5885 C C . GLU B 1 238 ? -25.672 -28.266 -16.266 1 92.25 238 GLU B C 1
ATOM 5887 O O . GLU B 1 238 ? -26.672 -28.516 -15.594 1 92.25 238 GLU B O 1
ATOM 5892 N N . SER B 1 239 ? -24.844 -27.359 -15.945 1 93.25 239 SER B N 1
ATOM 5893 C CA . SER B 1 239 ? -25.016 -26.562 -14.734 1 93.25 239 SER B CA 1
ATOM 5894 C C . SER B 1 239 ? -26.047 -25.438 -14.953 1 93.25 239 SER B C 1
ATOM 5896 O O . SER B 1 239 ? -26.438 -25.172 -16.094 1 93.25 239 SER B O 1
ATOM 5898 N N . PRO B 1 240 ? -26.516 -24.859 -13.875 1 93.88 240 PRO B N 1
ATOM 5899 C CA . PRO B 1 240 ? -27.469 -23.75 -14.016 1 93.88 240 PRO B CA 1
ATOM 5900 C C . PRO B 1 240 ? -26.797 -22.453 -14.43 1 93.88 240 PRO B C 1
ATOM 5902 O O . PRO B 1 240 ? -27.484 -21.453 -14.695 1 93.88 240 PRO B O 1
ATOM 5905 N N . PHE B 1 241 ? -25.531 -22.391 -14.5 1 94.62 241 PHE B N 1
ATOM 5906 C CA . PHE B 1 241 ? -24.812 -21.172 -14.859 1 94.62 241 PHE B CA 1
ATOM 5907 C C . PHE B 1 241 ? -24.922 -20.891 -16.344 1 94.62 241 PHE B C 1
ATOM 5909 O O . PHE B 1 241 ? -25.234 -21.797 -17.141 1 94.62 241 PHE B O 1
ATOM 5916 N N . VAL B 1 242 ? -24.641 -19.672 -16.688 1 91.69 242 VAL B N 1
ATOM 5917 C CA . VAL B 1 242 ? -24.703 -19.266 -18.094 1 91.69 242 VAL B CA 1
ATOM 5918 C C . VAL B 1 242 ? -23.297 -19.359 -18.703 1 91.69 242 VAL B C 1
ATOM 5920 O O . VAL B 1 242 ? -22.391 -18.656 -18.281 1 91.69 242 VAL B O 1
ATOM 5923 N N . LEU B 1 243 ? -23.188 -20.25 -19.594 1 92.25 243 LEU B N 1
ATOM 5924 C CA . LEU B 1 243 ? -22.016 -20.297 -20.469 1 92.25 243 LEU B CA 1
ATOM 5925 C C . LEU B 1 243 ? -22.266 -19.516 -21.75 1 92.25 243 LEU B C 1
ATOM 5927 O O . LEU B 1 243 ? -23 -19.969 -22.625 1 92.25 243 LEU B O 1
ATOM 5931 N N . ARG B 1 244 ? -21.672 -18.391 -21.922 1 88.19 244 ARG B N 1
ATOM 5932 C CA . ARG B 1 244 ? -21.953 -17.516 -23.062 1 88.19 244 ARG B CA 1
ATOM 5933 C C . ARG B 1 244 ? -21.531 -18.172 -24.375 1 88.19 244 ARG B C 1
ATOM 5935 O O . ARG B 1 244 ? -22.172 -18 -25.406 1 88.19 244 ARG B O 1
ATOM 5942 N N . SER B 1 245 ? -20.422 -18.844 -24.312 1 90 245 SER B N 1
ATOM 5943 C CA . SER B 1 245 ? -19.891 -19.594 -25.453 1 90 245 SER B CA 1
ATOM 5944 C C . SER B 1 245 ? -18.969 -20.719 -24.984 1 90 245 SER B C 1
ATOM 5946 O O . SER B 1 245 ? -18.531 -20.734 -23.844 1 90 245 SER B O 1
ATOM 5948 N N . ASP B 1 246 ? -18.672 -21.516 -25.922 1 91.44 246 ASP B N 1
ATOM 5949 C CA . ASP B 1 246 ? -17.75 -22.609 -25.625 1 91.44 246 ASP B CA 1
ATOM 5950 C C . ASP B 1 246 ? -16.359 -22.078 -25.312 1 91.44 246 ASP B C 1
ATOM 5952 O O . ASP B 1 246 ? -15.555 -22.75 -24.672 1 91.44 246 ASP B O 1
ATOM 5956 N N . ASP B 1 247 ? -16.172 -20.828 -25.672 1 90.94 247 ASP B N 1
ATOM 5957 C CA . ASP B 1 247 ? -14.867 -20.203 -25.453 1 90.94 247 ASP B CA 1
ATOM 5958 C C . ASP B 1 247 ? -14.695 -19.766 -24.016 1 90.94 247 ASP B C 1
ATOM 5960 O O . ASP B 1 247 ? -13.617 -19.328 -23.609 1 90.94 247 ASP B O 1
ATOM 5964 N N . ASP B 1 248 ? -15.719 -20.016 -23.25 1 94.06 248 ASP B N 1
ATOM 5965 C CA . ASP B 1 248 ? -15.633 -19.672 -21.828 1 94.06 248 ASP B CA 1
ATOM 5966 C C . ASP B 1 248 ? -14.992 -20.812 -21.031 1 94.06 248 ASP B C 1
ATOM 5968 O O . ASP B 1 248 ? -14.82 -20.703 -19.812 1 94.06 248 ASP B O 1
ATOM 5972 N N . VAL B 1 249 ? -14.742 -21.922 -21.672 1 95.62 249 VAL B N 1
ATOM 5973 C CA . VAL B 1 249 ? -13.914 -23.016 -21.156 1 95.62 249 VAL B CA 1
ATOM 5974 C C . VAL B 1 249 ? -12.648 -23.141 -22 1 95.62 249 VAL B C 1
ATOM 5976 O O . VAL B 1 249 ? -12.695 -23.609 -23.141 1 95.62 249 VAL B O 1
ATOM 5979 N N . TYR B 1 250 ? -11.516 -22.734 -21.422 1 94.25 250 TYR B N 1
ATOM 5980 C CA . TYR B 1 250 ? -10.336 -22.625 -22.281 1 94.25 250 TYR B CA 1
ATOM 5981 C C . TYR B 1 250 ? -9.062 -22.719 -21.453 1 94.25 250 TYR B C 1
ATOM 5983 O O . TYR B 1 250 ? -9.102 -22.688 -20.219 1 94.25 250 TYR B O 1
ATOM 5991 N N . ILE B 1 251 ? -7.969 -22.938 -22.141 1 94.25 251 ILE B N 1
ATOM 5992 C CA . ILE B 1 251 ? -6.645 -22.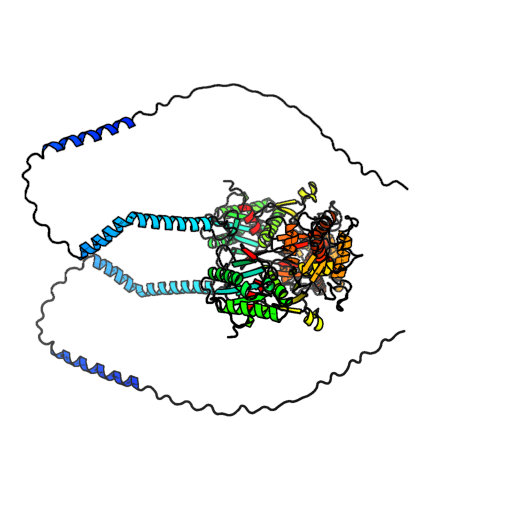859 -21.547 1 94.25 251 ILE B CA 1
ATOM 5993 C C . ILE B 1 251 ? -6.164 -21.406 -21.547 1 94.25 251 ILE B C 1
ATOM 5995 O O . ILE B 1 251 ? -5.992 -20.812 -22.625 1 94.25 251 ILE B O 1
ATOM 5999 N N . MET B 1 252 ? -5.988 -20.891 -20.359 1 93.38 252 MET B N 1
ATOM 6000 C CA . MET B 1 252 ? -5.555 -19.5 -20.25 1 93.38 252 MET B CA 1
ATOM 6001 C C . MET B 1 252 ? -4.055 -19.375 -20.484 1 93.38 252 MET B C 1
ATOM 6003 O O . MET B 1 252 ? -3.266 -20.141 -19.922 1 93.38 252 MET B O 1
ATOM 6007 N N . ASP B 1 253 ? -3.754 -18.422 -21.359 1 91.19 253 ASP B N 1
ATOM 6008 C CA . ASP B 1 253 ? -2.348 -18.109 -21.609 1 91.19 253 ASP B CA 1
ATOM 6009 C C . ASP B 1 253 ? -1.683 -17.531 -20.359 1 91.19 253 ASP B C 1
ATOM 6011 O O . ASP B 1 253 ? -2.342 -16.875 -19.547 1 91.19 253 ASP B O 1
ATOM 6015 N N . GLY B 1 254 ? -0.372 -17.797 -20.266 1 91.81 254 GLY B N 1
ATOM 6016 C CA . GLY B 1 254 ? 0.372 -17.281 -19.125 1 91.81 254 GLY B CA 1
ATOM 6017 C C . GLY B 1 254 ? 0.318 -15.773 -19 1 91.81 254 GLY B C 1
ATOM 6018 O O . GLY B 1 254 ? 0.342 -15.234 -17.891 1 91.81 254 GLY B O 1
ATOM 6019 N N . ILE B 1 255 ? 0.228 -15.141 -20.094 1 92.19 255 ILE B N 1
ATOM 6020 C CA . ILE B 1 255 ? 0.161 -13.68 -20.125 1 92.19 255 ILE B CA 1
ATOM 6021 C C . ILE B 1 255 ? -1.157 -13.211 -19.516 1 92.19 255 ILE B C 1
ATOM 6023 O O . ILE B 1 255 ? -1.179 -12.273 -18.703 1 92.19 255 ILE B O 1
ATOM 6027 N N . ASP B 1 256 ? -2.193 -13.867 -19.844 1 92.12 256 ASP B N 1
ATOM 6028 C CA . ASP B 1 256 ? -3.488 -13.516 -19.266 1 92.12 256 ASP B CA 1
ATOM 6029 C C . ASP B 1 256 ? -3.518 -13.812 -17.766 1 92.12 256 ASP B C 1
ATOM 6031 O O . ASP B 1 256 ? -4.098 -13.047 -16.984 1 92.12 256 ASP B O 1
ATOM 6035 N N . GLU B 1 257 ? -2.939 -14.906 -17.453 1 92.12 257 GLU B N 1
ATOM 6036 C CA . GLU B 1 257 ? -2.826 -15.227 -16.031 1 92.12 257 GLU B CA 1
ATOM 6037 C C . GLU B 1 257 ? -2.137 -14.109 -15.266 1 92.12 257 GLU B C 1
ATOM 6039 O O . GLU B 1 257 ? -2.605 -13.695 -14.203 1 92.12 257 GLU B O 1
ATOM 6044 N N . ALA B 1 258 ? -1.11 -13.648 -15.812 1 94.38 258 ALA B N 1
ATOM 6045 C CA . ALA B 1 258 ? -0.334 -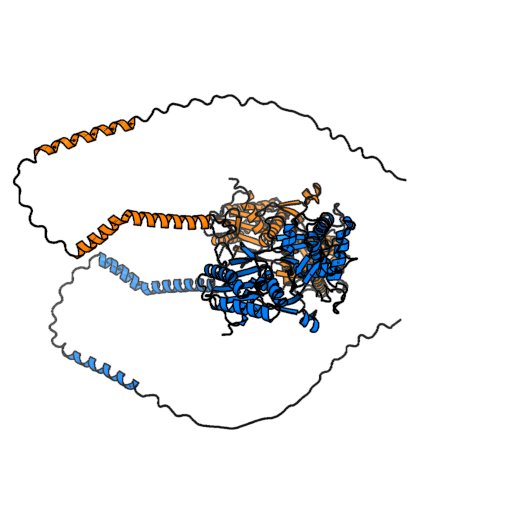12.57 -15.211 1 94.38 258 ALA B CA 1
ATOM 6046 C C . ALA B 1 258 ? -1.145 -11.273 -15.148 1 94.38 258 ALA B C 1
ATOM 6048 O O . ALA B 1 258 ? -1.161 -10.594 -14.117 1 94.38 258 ALA B O 1
ATOM 6049 N N . ARG B 1 259 ? -1.795 -10.961 -16.234 1 93.44 259 ARG B N 1
ATOM 6050 C CA . ARG B 1 259 ? -2.596 -9.75 -16.312 1 93.44 259 ARG B CA 1
ATOM 6051 C C . ARG B 1 259 ? -3.713 -9.75 -15.273 1 93.44 259 ARG B C 1
ATOM 6053 O O . ARG B 1 259 ? -3.916 -8.766 -14.57 1 93.44 259 ARG B O 1
ATOM 6060 N N . PHE B 1 260 ? -4.391 -10.812 -15.211 1 94.62 260 PHE B N 1
ATOM 6061 C CA . PHE B 1 260 ? -5.531 -10.906 -14.305 1 94.62 260 PHE B CA 1
ATOM 6062 C C . PHE B 1 260 ? -5.07 -10.914 -12.852 1 94.62 260 PHE B C 1
ATOM 6064 O O . PHE B 1 260 ? -5.75 -10.383 -11.977 1 94.62 260 PHE B O 1
ATOM 6071 N N . GLN B 1 261 ? -3.992 -11.57 -12.625 1 96.19 261 GLN B N 1
ATOM 6072 C CA . GLN B 1 261 ? -3.428 -11.516 -11.273 1 96.19 261 GLN B CA 1
ATOM 6073 C C . GLN B 1 261 ? -3.1 -10.086 -10.875 1 96.19 261 GLN B C 1
ATOM 6075 O O . GLN B 1 261 ? -3.408 -9.656 -9.758 1 96.19 261 GLN B O 1
ATOM 6080 N N . TRP B 1 262 ? -2.477 -9.375 -11.75 1 95.94 262 TRP B N 1
ATOM 6081 C CA . TRP B 1 262 ? -2.156 -7.977 -11.5 1 95.94 262 TRP B CA 1
ATOM 6082 C C . TRP B 1 262 ? -3.422 -7.164 -11.266 1 95.94 262 TRP B C 1
ATOM 6084 O O . TRP B 1 262 ? -3.471 -6.324 -10.359 1 95.94 262 TRP B O 1
ATOM 6094 N N . MET B 1 263 ? -4.398 -7.434 -12.078 1 93.69 263 MET B N 1
ATOM 6095 C CA . MET B 1 263 ? -5.664 -6.711 -11.961 1 93.69 263 MET B CA 1
ATOM 6096 C C . MET B 1 263 ? -6.285 -6.918 -10.586 1 93.69 263 MET B C 1
ATOM 6098 O O . MET B 1 263 ? -6.844 -5.988 -10.008 1 93.69 263 MET B O 1
ATOM 6102 N N . THR B 1 264 ? -6.246 -8.133 -10.094 1 95.12 264 THR B N 1
ATOM 6103 C CA . THR B 1 264 ? -6.746 -8.414 -8.75 1 95.12 264 THR B CA 1
ATOM 6104 C C . THR B 1 264 ? -6.055 -7.535 -7.715 1 95.12 264 THR B C 1
ATOM 6106 O O . THR B 1 264 ? -6.711 -6.926 -6.871 1 95.12 264 THR B O 1
ATOM 6109 N N . VAL B 1 265 ? -4.781 -7.414 -7.836 1 96 265 VAL B N 1
ATOM 6110 C CA . VAL B 1 265 ? -3.994 -6.641 -6.879 1 96 265 VAL B CA 1
ATOM 6111 C C . VAL B 1 265 ? -4.293 -5.152 -7.047 1 96 265 VAL B C 1
ATOM 6113 O O . VAL B 1 265 ? -4.453 -4.43 -6.062 1 96 265 VAL B O 1
ATOM 6116 N N . ASP B 1 266 ? -4.367 -4.754 -8.289 1 92.25 266 ASP B N 1
ATOM 6117 C CA . ASP B 1 266 ? -4.656 -3.352 -8.57 1 92.25 266 ASP B CA 1
ATOM 6118 C C . ASP B 1 266 ? -6.035 -2.959 -8.055 1 92.25 266 ASP B C 1
ATOM 6120 O O . ASP B 1 266 ? -6.23 -1.837 -7.582 1 92.25 266 ASP B O 1
ATOM 6124 N N . PHE B 1 267 ? -6.969 -3.801 -8.234 1 90 267 PHE B N 1
ATOM 6125 C CA . PHE B 1 267 ? -8.312 -3.562 -7.73 1 90 267 PHE B CA 1
ATOM 6126 C C . PHE B 1 267 ? -8.297 -3.293 -6.23 1 90 267 PHE B C 1
ATOM 6128 O O . PHE B 1 267 ? -8.992 -2.4 -5.742 1 90 267 PHE B O 1
ATOM 6135 N N . ALA B 1 268 ? -7.52 -4.004 -5.559 1 91.31 268 ALA B N 1
ATOM 6136 C CA . ALA B 1 268 ? -7.492 -3.914 -4.102 1 91.31 268 ALA B CA 1
ATOM 6137 C C . ALA B 1 268 ? -6.609 -2.76 -3.639 1 91.31 268 ALA B C 1
ATOM 6139 O O . ALA B 1 268 ? -6.891 -2.119 -2.623 1 91.31 268 ALA B O 1
ATOM 6140 N N . TYR B 1 269 ? -5.496 -2.469 -4.398 1 93.69 269 TYR B N 1
ATOM 6141 C CA . TYR B 1 269 ? -4.441 -1.702 -3.744 1 93.69 269 TYR B CA 1
ATOM 6142 C C . TYR B 1 269 ? -3.957 -0.568 -4.637 1 93.69 269 TYR B C 1
ATOM 6144 O O . TYR B 1 269 ? -2.93 0.055 -4.359 1 93.69 269 TYR B O 1
ATOM 6152 N N . ARG B 1 270 ? -4.602 -0.132 -5.633 1 89.19 270 ARG B N 1
ATOM 6153 C CA . ARG B 1 270 ? -4.141 0.884 -6.574 1 89.19 270 ARG B CA 1
ATOM 6154 C C . ARG B 1 270 ? -3.906 2.215 -5.867 1 89.19 270 ARG B C 1
ATOM 6156 O O . ARG B 1 270 ? -3.066 3.01 -6.293 1 89.19 270 ARG B O 1
ATOM 6163 N N . TYR B 1 271 ? -4.555 2.441 -4.734 1 89.62 271 TYR B N 1
ATOM 6164 C CA . TYR B 1 271 ? -4.422 3.725 -4.055 1 89.62 271 TYR B CA 1
ATOM 6165 C C . TYR B 1 271 ? -3.689 3.564 -2.727 1 89.62 271 TYR B C 1
ATOM 6167 O O . TYR B 1 271 ? -3.559 4.523 -1.963 1 89.62 271 TYR B O 1
ATOM 6175 N N . ALA B 1 272 ? -3.229 2.414 -2.443 1 91.81 272 ALA B N 1
ATOM 6176 C CA . ALA B 1 272 ? -2.754 2.121 -1.093 1 91.81 272 ALA B CA 1
ATOM 6177 C C . ALA B 1 272 ? -1.254 2.373 -0.972 1 91.81 272 ALA B C 1
ATOM 6179 O O . ALA B 1 272 ? -0.688 2.275 0.119 1 91.81 272 ALA B O 1
ATOM 6180 N N . GLY B 1 273 ? -0.644 2.738 -2.041 1 91.88 273 GLY B N 1
ATOM 6181 C CA . GLY B 1 273 ? 0.795 2.943 -2 1 91.88 273 GLY B CA 1
ATOM 6182 C C . GLY B 1 273 ? 1.422 3.051 -3.377 1 91.88 273 GLY B C 1
ATOM 6183 O O . GLY B 1 273 ? 0.846 3.662 -4.281 1 91.88 273 GLY B O 1
ATOM 6184 N N . LEU B 1 274 ? 2.676 2.543 -3.375 1 94.81 274 LEU B N 1
ATOM 6185 C CA . LEU B 1 274 ? 3.352 2.471 -4.668 1 94.81 274 LEU B CA 1
ATOM 6186 C C . LEU B 1 274 ? 2.686 1.44 -5.57 1 94.81 274 LEU B C 1
ATOM 6188 O O . LEU B 1 274 ? 2.025 0.518 -5.09 1 94.81 274 LEU B O 1
ATOM 6192 N N . PRO B 1 275 ? 2.848 1.68 -6.867 1 94.31 275 PRO B N 1
ATOM 6193 C CA . PRO B 1 275 ? 2.334 0.647 -7.77 1 94.31 275 PRO B CA 1
ATOM 6194 C C . PRO B 1 275 ? 2.918 -0.733 -7.48 1 94.31 275 PRO B C 1
ATOM 6196 O O . PRO B 1 275 ? 4.059 -0.841 -7.023 1 94.31 275 PRO B O 1
ATOM 6199 N N . SER B 1 276 ? 2.152 -1.748 -7.73 1 96.25 276 SER B N 1
ATOM 6200 C CA . SER B 1 276 ? 2.549 -3.113 -7.402 1 96.25 276 SER B CA 1
ATOM 6201 C C . SER B 1 276 ? 3.248 -3.783 -8.586 1 96.25 276 SER B C 1
ATOM 6203 O O . SER B 1 276 ? 2.793 -3.676 -9.727 1 96.25 276 SER B O 1
ATOM 6205 N N . ALA B 1 277 ? 4.379 -4.363 -8.352 1 97.38 277 ALA B N 1
ATOM 6206 C CA . ALA B 1 277 ? 4.961 -5.383 -9.219 1 97.38 277 ALA B CA 1
ATOM 6207 C C . ALA B 1 277 ? 4.656 -6.785 -8.703 1 97.38 277 ALA B C 1
ATOM 6209 O O . ALA B 1 277 ? 5.176 -7.195 -7.664 1 97.38 277 ALA B O 1
ATOM 6210 N N . VAL B 1 278 ? 3.857 -7.523 -9.445 1 98.31 278 VAL B N 1
ATOM 6211 C CA . VAL B 1 278 ? 3.295 -8.773 -8.953 1 98.31 278 VAL B CA 1
ATOM 6212 C C . VAL B 1 278 ? 4.07 -9.953 -9.531 1 98.31 278 VAL B C 1
ATOM 6214 O O . VAL B 1 278 ? 4.18 -10.102 -10.75 1 98.31 278 VAL B O 1
ATOM 6217 N N . ILE B 1 279 ? 4.613 -10.766 -8.672 1 98.69 279 ILE B N 1
ATOM 6218 C CA . ILE B 1 279 ? 5.262 -12.016 -9.055 1 98.69 279 ILE B CA 1
ATOM 6219 C C . ILE B 1 279 ? 4.418 -13.203 -8.586 1 98.69 279 ILE B C 1
ATOM 6221 O O . ILE B 1 279 ? 4.164 -13.359 -7.387 1 98.69 279 ILE B O 1
ATOM 6225 N N . ASP B 1 280 ? 3.99 -13.984 -9.492 1 97.31 280 ASP B N 1
ATOM 6226 C CA . ASP B 1 280 ? 3.191 -15.164 -9.195 1 97.31 280 ASP B CA 1
ATOM 6227 C C . ASP B 1 280 ? 3.93 -16.438 -9.586 1 97.31 280 ASP B C 1
ATOM 6229 O O . ASP B 1 280 ? 4.113 -16.719 -10.773 1 97.31 280 ASP B O 1
ATOM 6233 N N . LEU B 1 281 ? 4.324 -17.203 -8.578 1 97.38 281 LEU B N 1
ATOM 6234 C CA . LEU B 1 281 ? 5.07 -18.438 -8.82 1 97.38 281 LEU B CA 1
ATOM 6235 C C . LEU B 1 281 ? 4.152 -19.656 -8.719 1 97.38 281 LEU B C 1
ATOM 6237 O O . LEU B 1 281 ? 3.943 -20.188 -7.625 1 97.38 281 LEU B O 1
ATOM 6241 N N . GLY B 1 282 ? 3.688 -20.156 -9.867 1 92.31 282 GLY B N 1
ATOM 6242 C CA . GLY B 1 282 ? 2.922 -21.391 -9.914 1 92.31 282 GLY B CA 1
ATOM 6243 C C . GLY B 1 282 ? 3.793 -22.625 -10.008 1 92.31 282 GLY B C 1
ATOM 6244 O O . GLY B 1 282 ? 4.992 -22.562 -9.727 1 92.31 282 GLY B O 1
ATOM 6245 N N . GLY B 1 283 ? 3.166 -23.703 -10.375 1 90.06 283 GLY B N 1
ATOM 6246 C CA . GLY B 1 283 ? 3.91 -24.938 -10.531 1 90.06 283 GLY B CA 1
ATOM 6247 C C . GLY B 1 283 ? 4.645 -25.031 -11.852 1 90.06 283 GLY B C 1
ATOM 6248 O O . GLY B 1 283 ? 5.781 -25.5 -11.906 1 90.06 283 GLY B O 1
ATOM 6249 N N . GLY B 1 284 ? 3.986 -24.547 -12.867 1 88.69 284 GLY B N 1
ATOM 6250 C CA . GLY B 1 284 ? 4.543 -24.719 -14.203 1 88.69 284 GLY B CA 1
ATOM 6251 C C . GLY B 1 284 ? 5.211 -23.469 -14.742 1 88.69 284 GLY B C 1
ATOM 6252 O O . GLY B 1 284 ? 6.086 -23.547 -15.602 1 88.69 284 GLY B O 1
ATOM 6253 N N . SER B 1 285 ? 4.762 -22.281 -14.234 1 93.19 285 SER B N 1
ATOM 6254 C CA . SER B 1 285 ? 5.281 -21.031 -14.758 1 93.19 285 SER B CA 1
ATOM 6255 C C . SER B 1 285 ? 5.383 -19.969 -13.656 1 93.19 285 SER B C 1
ATOM 6257 O O . SER B 1 285 ? 4.82 -20.141 -12.578 1 93.19 285 SER B O 1
ATOM 6259 N N . VAL B 1 286 ? 6.172 -18.984 -13.898 1 96.69 286 VAL B N 1
ATOM 6260 C CA . VAL B 1 286 ? 6.238 -17.797 -13.047 1 96.69 286 VAL B CA 1
ATOM 6261 C C . VAL B 1 286 ? 5.973 -16.562 -13.891 1 96.69 286 VAL B C 1
ATOM 6263 O O . VAL B 1 286 ? 6.395 -16.469 -15.047 1 96.69 286 VAL B O 1
ATOM 6266 N N . GLN B 1 287 ? 5.195 -15.664 -13.359 1 96.69 287 GLN B N 1
ATOM 6267 C CA . GLN B 1 287 ? 4.781 -14.453 -14.07 1 96.69 287 GLN B CA 1
ATOM 6268 C C . GLN B 1 287 ? 5.273 -13.203 -13.359 1 96.69 287 GLN B C 1
ATOM 6270 O O . GLN B 1 287 ? 5.426 -13.188 -12.141 1 96.69 287 GLN B O 1
ATOM 6275 N N . LEU B 1 288 ? 5.547 -12.18 -14.086 1 97.44 288 LEU B N 1
ATOM 6276 C CA . LEU B 1 288 ? 5.754 -10.812 -13.609 1 97.44 288 LEU B CA 1
ATOM 6277 C C . LEU B 1 288 ? 4.844 -9.836 -14.352 1 97.44 288 LEU B C 1
ATOM 6279 O O . LEU B 1 288 ? 4.754 -9.875 -15.578 1 97.44 288 LEU B O 1
ATOM 6283 N N . ALA B 1 289 ? 4.137 -9.023 -13.641 1 96.44 289 ALA B N 1
ATOM 6284 C CA . ALA B 1 289 ? 3.287 -7.996 -14.234 1 96.44 289 ALA B CA 1
ATOM 6285 C C . ALA B 1 289 ? 3.309 -6.719 -13.398 1 96.44 289 ALA B C 1
ATOM 6287 O O . ALA B 1 289 ? 3.285 -6.773 -12.164 1 96.44 289 ALA B O 1
ATOM 6288 N N . TYR B 1 290 ? 3.363 -5.535 -13.992 1 94.88 290 TYR B N 1
ATOM 6289 C CA . TYR B 1 290 ? 3.254 -4.234 -13.336 1 94.88 290 TYR B CA 1
ATOM 6290 C C . TYR B 1 290 ? 2.822 -3.16 -14.328 1 94.88 290 TYR B C 1
ATOM 6292 O O . TYR B 1 290 ? 3.014 -3.311 -15.539 1 94.88 290 TYR B O 1
ATOM 6300 N N . GLY B 1 291 ? 2.207 -2.143 -13.789 1 91.19 291 GLY B N 1
ATOM 6301 C CA . GLY B 1 291 ? 1.801 -1.014 -14.617 1 91.19 291 GLY B CA 1
ATOM 6302 C C . GLY B 1 291 ? 2.967 -0.154 -15.062 1 91.19 291 GLY B C 1
ATOM 6303 O O . GLY B 1 291 ? 3.916 0.058 -14.312 1 91.19 291 GLY B O 1
ATOM 6304 N N . ILE B 1 292 ? 2.852 0.354 -16.297 1 87.31 292 ILE B N 1
ATOM 6305 C CA . ILE B 1 292 ? 3.885 1.234 -16.828 1 87.31 292 ILE B CA 1
ATOM 6306 C C . ILE B 1 292 ? 3.322 2.641 -17 1 87.31 292 ILE B C 1
ATOM 6308 O O . ILE B 1 292 ? 2.229 2.814 -17.547 1 87.31 292 ILE B O 1
ATOM 6312 N N . ASN B 1 293 ? 3.807 3.645 -16.266 1 68.88 293 ASN B N 1
ATOM 6313 C CA . ASN B 1 293 ? 3.33 5.016 -16.391 1 68.88 293 ASN B CA 1
ATOM 6314 C C . ASN B 1 293 ? 3.809 5.652 -17.703 1 68.88 293 ASN B C 1
ATOM 6316 O O . ASN B 1 293 ? 3.039 6.324 -18.375 1 68.88 293 ASN B O 1
ATOM 6320 N N . ASN B 1 294 ? 5.172 5.648 -17.938 1 62.25 294 ASN B N 1
ATOM 6321 C CA . ASN B 1 294 ? 5.711 6.309 -19.125 1 62.25 294 ASN B CA 1
ATOM 6322 C C . ASN B 1 294 ? 5.91 5.32 -20.266 1 62.25 294 ASN B C 1
ATOM 6324 O O . ASN B 1 294 ? 6.902 4.59 -20.297 1 62.25 294 ASN B O 1
ATOM 6328 N N . LYS B 1 295 ? 4.855 5.23 -21.078 1 54.97 295 LYS B N 1
ATOM 6329 C CA . LYS B 1 295 ? 4.836 4.332 -22.219 1 54.97 295 LYS B CA 1
ATOM 6330 C C . LYS B 1 295 ? 6.012 4.609 -23.156 1 54.97 295 LYS B C 1
ATOM 6332 O O . LYS B 1 295 ? 6.453 3.721 -23.891 1 54.97 295 LYS B O 1
ATOM 6337 N N . GLN B 1 296 ? 6.367 5.812 -23.172 1 52.56 296 GLN B N 1
ATOM 6338 C CA . GLN B 1 296 ? 7.336 6.199 -24.188 1 52.56 296 GLN B CA 1
ATOM 6339 C C . GLN B 1 296 ? 8.625 5.391 -24.062 1 52.56 296 GLN B C 1
ATOM 6341 O O . GLN B 1 296 ? 9.453 5.387 -24.969 1 52.56 296 GLN B O 1
ATOM 6346 N N . LEU B 1 297 ? 8.57 4.641 -22.984 1 57.16 297 LEU B N 1
ATOM 6347 C CA . LEU B 1 297 ? 9.859 3.988 -22.75 1 57.16 297 LEU B CA 1
ATOM 6348 C C . LEU B 1 297 ? 9.945 2.672 -23.516 1 57.16 297 LEU B C 1
ATOM 6350 O O . LEU B 1 297 ? 11.031 2.094 -23.641 1 57.16 297 LEU B O 1
ATOM 6354 N N . LEU B 1 298 ? 8.734 2.301 -24.156 1 66.12 298 LEU B N 1
ATOM 6355 C CA . LEU B 1 298 ? 8.883 0.974 -24.734 1 66.12 298 LEU B CA 1
ATOM 6356 C C . LEU B 1 298 ? 8.789 1.04 -26.266 1 66.12 298 LEU B C 1
ATOM 6358 O O . LEU B 1 298 ? 7.844 1.61 -26.812 1 66.12 298 LEU B O 1
ATOM 6362 N N . SER B 1 299 ? 9.859 0.668 -26.953 1 69.56 299 SER B N 1
ATOM 6363 C CA . SER B 1 299 ? 9.766 0.484 -28.406 1 69.56 299 SER B CA 1
ATOM 6364 C C . SER B 1 299 ? 8.602 -0.426 -28.766 1 69.56 299 SER B C 1
ATOM 6366 O O . SER B 1 299 ? 8.109 -1.183 -27.938 1 69.56 299 SER B O 1
ATOM 6368 N N . PRO B 1 300 ? 8.148 -0.276 -29.953 1 70.31 300 PRO B N 1
ATOM 6369 C CA . PRO B 1 300 ? 7.047 -1.137 -30.391 1 70.31 300 PRO B CA 1
ATOM 6370 C C . PRO B 1 300 ? 7.359 -2.623 -30.234 1 70.31 300 PRO B C 1
ATOM 6372 O O . PRO B 1 300 ? 6.492 -3.4 -29.828 1 70.31 300 PRO B O 1
ATOM 6375 N N . ALA B 1 301 ? 8.523 -3.01 -30.625 1 67.56 301 ALA B N 1
ATOM 6376 C CA . ALA B 1 301 ? 8.914 -4.41 -30.484 1 67.56 301 ALA B CA 1
ATOM 6377 C C . ALA B 1 301 ? 8.883 -4.855 -29.031 1 67.56 301 ALA B C 1
ATOM 6379 O O . ALA B 1 301 ? 8.422 -5.957 -28.719 1 67.56 301 ALA B O 1
ATOM 6380 N N . VAL B 1 302 ? 9.281 -4.031 -28.188 1 72.06 302 VAL B N 1
ATOM 6381 C CA . VAL B 1 302 ? 9.297 -4.332 -26.75 1 72.06 302 VAL B CA 1
ATOM 6382 C C . VAL B 1 302 ? 7.867 -4.383 -26.219 1 72.06 302 VAL B C 1
ATOM 6384 O O . VAL B 1 302 ? 7.523 -5.266 -25.422 1 72.06 302 VAL B O 1
ATOM 6387 N N . LYS B 1 303 ? 7.141 -3.535 -26.781 1 74.94 303 LYS B N 1
ATOM 6388 C CA . LYS B 1 303 ? 5.734 -3.516 -26.391 1 74.94 303 LYS B CA 1
ATOM 6389 C C . LYS B 1 303 ? 5.023 -4.789 -26.844 1 74.94 303 LYS B C 1
ATOM 6391 O O . LYS B 1 303 ? 4.188 -5.328 -26.109 1 74.94 303 LYS B O 1
ATOM 6396 N N . ALA B 1 304 ? 5.379 -5.285 -27.938 1 73.44 304 ALA B N 1
ATOM 6397 C CA . ALA B 1 304 ? 4.75 -6.492 -28.469 1 73.44 304 ALA B CA 1
ATOM 6398 C C . ALA B 1 304 ? 5.094 -7.711 -27.625 1 73.44 304 ALA B C 1
ATOM 6400 O O . ALA B 1 304 ? 4.258 -8.602 -27.438 1 73.44 304 ALA B O 1
ATOM 6401 N N . GLU B 1 305 ? 6.215 -7.676 -27.172 1 74.94 305 GLU B N 1
ATOM 6402 C CA . GLU B 1 305 ? 6.676 -8.852 -26.438 1 74.94 305 GLU B CA 1
ATOM 6403 C C . GLU B 1 305 ? 6.266 -8.781 -24.969 1 74.94 305 GLU B C 1
ATOM 6405 O O . GLU B 1 305 ? 5.914 -9.797 -24.359 1 74.94 305 GLU B O 1
ATOM 6410 N N . TYR B 1 306 ? 6.254 -7.598 -24.469 1 77.81 306 TYR B N 1
ATOM 6411 C CA . TYR B 1 306 ? 6.105 -7.488 -23.016 1 77.81 306 TYR B CA 1
ATOM 6412 C C . TYR B 1 306 ? 4.895 -6.633 -22.656 1 77.81 306 TYR B C 1
ATOM 6414 O O . TYR B 1 306 ? 4.488 -6.586 -21.5 1 77.81 306 TYR B O 1
ATOM 6422 N N . GLY B 1 307 ? 4.43 -5.941 -23.609 1 74.88 307 GLY B N 1
ATOM 6423 C CA . GLY B 1 307 ? 3.371 -4.977 -23.344 1 74.88 307 GLY B CA 1
ATOM 6424 C C . GLY B 1 307 ? 1.984 -5.594 -23.375 1 74.88 307 GLY B C 1
ATOM 6425 O O . GLY B 1 307 ? 1.718 -6.5 -24.172 1 74.88 307 GLY B O 1
ATOM 6426 N N . SER B 1 308 ? 1.236 -5.176 -22.375 1 74.25 308 SER B N 1
ATOM 6427 C CA . SER B 1 308 ? -0.182 -5.52 -22.344 1 74.25 308 SER B CA 1
ATOM 6428 C C . SER B 1 308 ? -1.024 -4.348 -21.844 1 74.25 308 SER B C 1
ATOM 6430 O O . SER B 1 308 ? -0.487 -3.303 -21.469 1 74.25 308 SER B O 1
ATOM 6432 N N . TYR B 1 309 ? -2.256 -4.406 -22.219 1 72.12 309 TYR B N 1
ATOM 6433 C CA . TYR B 1 309 ? -3.199 -3.4 -21.734 1 72.12 309 TYR B CA 1
ATOM 6434 C C . TYR B 1 309 ? -4.359 -4.047 -21 1 72.12 309 TYR B C 1
ATOM 6436 O O . TYR B 1 309 ? -4.797 -5.148 -21.344 1 72.12 309 TYR B O 1
ATOM 6444 N N . LEU B 1 310 ? -4.656 -3.43 -19.953 1 74.12 310 LEU B N 1
ATOM 6445 C CA . LEU B 1 310 ? -5.855 -3.83 -19.219 1 74.12 310 LEU B CA 1
ATOM 6446 C C . LEU B 1 310 ? -6.633 -2.609 -18.734 1 74.12 310 LEU B C 1
ATOM 6448 O O . LEU B 1 310 ? -6.039 -1.578 -18.422 1 74.12 310 LEU B O 1
ATOM 6452 N N . THR B 1 311 ? -7.973 -2.754 -18.906 1 61.28 311 THR B N 1
ATOM 6453 C CA . THR B 1 311 ? -8.82 -1.705 -18.359 1 61.28 311 THR B CA 1
ATOM 6454 C C . THR B 1 311 ? -9.523 -2.188 -17.094 1 61.28 311 THR B C 1
ATOM 6456 O O . THR B 1 311 ? -10.594 -2.795 -17.172 1 61.28 311 THR B O 1
ATOM 6459 N N . PRO B 1 312 ? -8.922 -2.057 -16.062 1 60.09 312 PRO B N 1
ATOM 6460 C CA . PRO B 1 312 ? -9.57 -2.51 -14.828 1 60.09 312 PRO B CA 1
ATOM 6461 C C . PRO B 1 312 ? -10.953 -1.891 -14.633 1 60.09 312 PRO B C 1
ATOM 6463 O O . PRO B 1 312 ? -11.953 -2.611 -14.578 1 60.09 312 PRO B O 1
ATOM 6466 N N . LEU B 1 313 ? -11.172 -0.811 -14.164 1 62.69 313 LEU B N 1
ATOM 6467 C CA . LEU B 1 313 ? -12.477 -0.241 -13.844 1 62.69 313 LEU B CA 1
ATOM 6468 C C . LEU B 1 313 ? -12.562 1.213 -14.297 1 62.69 313 LEU B C 1
ATOM 6470 O O . LEU B 1 313 ? -13.648 1.718 -14.586 1 62.69 313 LEU B O 1
ATOM 6474 N N . ASP B 1 314 ? -11.531 1.842 -14.375 1 63.25 314 ASP B N 1
ATOM 6475 C CA . ASP B 1 314 ? -11.609 3.281 -14.602 1 63.25 314 ASP B CA 1
ATOM 6476 C C . ASP B 1 314 ? -10.898 3.672 -15.898 1 63.25 314 ASP B C 1
ATOM 6478 O O . ASP B 1 314 ? -11.477 4.348 -16.75 1 63.25 314 ASP B O 1
ATOM 6482 N N . LYS B 1 315 ? -9.641 3.299 -15.945 1 70.75 315 LYS B N 1
ATOM 6483 C CA . LYS B 1 315 ? -8.852 3.713 -17.094 1 70.75 315 LYS B CA 1
ATOM 6484 C C . LYS B 1 315 ? -7.934 2.586 -17.578 1 70.75 315 LYS B C 1
ATOM 6486 O O . LYS B 1 315 ? -7.574 1.702 -16.797 1 70.75 315 LYS B O 1
ATOM 6491 N N . THR B 1 316 ? -7.781 2.703 -18.828 1 77.88 316 THR B N 1
ATOM 6492 C CA . THR B 1 316 ? -6.871 1.728 -19.406 1 77.88 316 THR B CA 1
ATOM 6493 C C . THR B 1 316 ? -5.449 1.946 -18.906 1 77.88 316 THR B C 1
ATOM 6495 O O . THR B 1 316 ? -4.988 3.086 -18.797 1 77.88 316 THR B O 1
ATOM 6498 N N . ARG B 1 317 ? -4.828 0.839 -18.5 1 82.69 317 ARG B N 1
ATOM 6499 C CA . ARG B 1 317 ? -3.449 0.878 -18.031 1 82.69 317 ARG B CA 1
ATOM 6500 C C . ARG B 1 317 ? -2.535 0.07 -18.938 1 82.69 317 ARG B C 1
ATOM 6502 O O . ARG B 1 317 ? -2.922 -0.993 -19.438 1 82.69 317 ARG B O 1
ATOM 6509 N N . SER B 1 318 ? -1.374 0.667 -19.141 1 86.38 318 SER B N 1
ATOM 6510 C CA . SER B 1 318 ? -0.318 -0.084 -19.812 1 86.38 318 SER B CA 1
ATOM 6511 C C . SER B 1 318 ? 0.469 -0.937 -18.828 1 86.38 318 SER B C 1
ATOM 6513 O O . SER B 1 318 ? 0.835 -0.466 -17.75 1 86.38 318 SER B O 1
ATOM 6515 N N . LEU B 1 319 ? 0.643 -2.213 -19.281 1 91.19 319 LEU B N 1
ATOM 6516 C CA . LEU B 1 319 ? 1.309 -3.146 -18.391 1 91.19 319 LEU B CA 1
ATOM 6517 C C . LEU B 1 319 ? 2.533 -3.764 -19.047 1 91.19 319 LEU B C 1
ATOM 6519 O O . LEU B 1 319 ? 2.549 -3.967 -20.266 1 91.19 319 LEU B O 1
ATOM 6523 N N . TYR B 1 320 ? 3.574 -3.943 -18.266 1 91.81 320 TYR B N 1
ATOM 6524 C CA . TYR B 1 320 ? 4.555 -4.984 -18.562 1 91.81 320 TYR B CA 1
ATOM 6525 C C . TYR B 1 320 ? 4.074 -6.34 -18.062 1 91.81 320 TYR B C 1
ATOM 6527 O O . TYR B 1 320 ? 3.654 -6.477 -16.906 1 91.81 320 TYR B O 1
ATOM 6535 N N . VAL B 1 321 ? 4.121 -7.293 -18.938 1 94.12 321 VAL B N 1
ATOM 6536 C CA . VAL B 1 321 ? 3.715 -8.641 -18.547 1 94.12 321 VAL B CA 1
ATOM 6537 C C . VAL B 1 321 ? 4.625 -9.672 -19.219 1 94.12 321 VAL B C 1
ATOM 6539 O O . VAL B 1 321 ? 4.941 -9.547 -20.406 1 94.12 321 VAL B O 1
ATOM 6542 N N . HIS B 1 322 ? 5.023 -10.625 -18.406 1 94.25 322 HIS B N 1
ATOM 6543 C CA . HIS B 1 322 ? 5.703 -11.781 -18.984 1 94.25 322 HIS B CA 1
ATOM 6544 C C . HIS B 1 322 ? 5.461 -13.031 -18.156 1 94.25 322 HIS B C 1
ATOM 6546 O O . HIS B 1 322 ? 5.344 -12.953 -16.938 1 94.25 322 HIS B O 1
ATOM 6552 N N . SER B 1 323 ? 5.328 -14.133 -18.828 1 94.81 323 SER B N 1
ATOM 6553 C CA . SER B 1 323 ? 5.195 -15.453 -18.234 1 94.81 323 SER B CA 1
ATOM 6554 C C . SER B 1 323 ? 6.328 -16.375 -18.672 1 94.81 323 SER B C 1
ATOM 6556 O O . SER B 1 323 ? 6.52 -16.609 -19.859 1 94.81 323 SER B O 1
ATOM 6558 N N . TRP B 1 324 ? 7.074 -16.875 -17.75 1 95.56 324 TRP B N 1
ATOM 6559 C CA . TRP B 1 324 ? 8.141 -17.828 -18.016 1 95.56 324 TRP B CA 1
ATOM 6560 C C . TRP B 1 324 ? 7.652 -19.266 -17.812 1 95.56 324 TRP B C 1
ATOM 6562 O O . TRP B 1 324 ? 7.719 -19.797 -16.703 1 95.56 324 TRP B O 1
ATOM 6572 N N . LEU B 1 325 ? 7.168 -19.828 -18.906 1 92.06 325 LEU B N 1
ATOM 6573 C CA . LEU B 1 325 ? 6.758 -21.234 -18.844 1 92.06 325 LEU B CA 1
ATOM 6574 C C . LEU B 1 325 ? 7.957 -22.141 -18.578 1 92.06 325 LEU B C 1
ATOM 6576 O O . LEU B 1 325 ? 9.031 -21.938 -19.156 1 92.06 325 LEU B O 1
ATOM 6580 N N . GLY B 1 326 ? 7.777 -23.141 -17.75 1 91.81 326 GLY B N 1
ATOM 6581 C CA . GLY B 1 326 ? 8.852 -24.062 -17.406 1 91.81 326 GLY B CA 1
ATOM 6582 C C . GLY B 1 326 ? 9.656 -23.609 -16.203 1 91.81 326 GLY B C 1
ATOM 6583 O O . GLY B 1 326 ? 10.555 -24.328 -15.742 1 91.81 326 GLY B O 1
ATOM 6584 N N . TYR B 1 327 ? 9.242 -22.484 -15.648 1 96.44 327 TYR B N 1
ATOM 6585 C CA . TYR B 1 327 ? 10.016 -21.953 -14.531 1 96.44 327 TYR B CA 1
ATOM 6586 C C . TYR B 1 327 ? 9.148 -21.797 -13.289 1 96.44 327 TYR B C 1
ATOM 6588 O O . TYR B 1 327 ? 9.523 -21.094 -12.352 1 96.44 327 TYR B O 1
ATOM 6596 N N . GLY B 1 328 ? 7.969 -22.375 -13.352 1 95.38 328 GLY B N 1
ATOM 6597 C CA . GLY B 1 328 ? 7.254 -22.547 -12.102 1 95.38 328 GLY B CA 1
ATOM 6598 C C . GLY B 1 328 ? 7.984 -23.438 -11.109 1 95.38 328 GLY B C 1
ATOM 6599 O O . GLY B 1 328 ? 8.961 -24.094 -11.461 1 95.38 328 GLY B O 1
ATOM 6600 N N . LEU B 1 329 ? 7.543 -23.469 -9.945 1 96.38 329 LEU B N 1
ATOM 6601 C CA . LEU B 1 329 ? 8.305 -24.109 -8.883 1 96.38 329 LEU B CA 1
ATOM 6602 C C . LEU B 1 329 ? 8.562 -25.578 -9.219 1 96.38 329 LEU B C 1
ATOM 6604 O O . LEU B 1 329 ? 9.703 -26.047 -9.117 1 96.38 329 LEU B O 1
ATOM 6608 N N . LYS B 1 330 ? 7.594 -26.297 -9.578 1 91.5 330 LYS B N 1
ATOM 6609 C CA . LYS B 1 330 ? 7.738 -27.719 -9.883 1 91.5 330 LYS B CA 1
ATOM 6610 C C . LYS B 1 330 ? 8.5 -27.922 -11.188 1 91.5 330 LYS B C 1
ATOM 6612 O O . LYS B 1 330 ? 9.328 -28.828 -11.297 1 91.5 330 LYS B O 1
ATOM 6617 N N . ALA B 1 331 ? 8.133 -27.188 -12.148 1 91.38 331 ALA B N 1
ATOM 6618 C CA . ALA B 1 331 ? 8.859 -27.25 -13.414 1 91.38 331 ALA B CA 1
ATOM 6619 C C . ALA B 1 331 ? 10.328 -26.891 -13.227 1 91.38 331 ALA B C 1
ATOM 6621 O O . ALA B 1 331 ? 11.203 -27.469 -13.867 1 91.38 331 ALA B O 1
ATOM 6622 N N . ALA B 1 332 ? 10.617 -25.922 -12.391 1 96.25 332 ALA B N 1
ATOM 6623 C CA . ALA B 1 332 ? 11.984 -25.484 -12.133 1 96.25 332 ALA B CA 1
ATOM 6624 C C . ALA B 1 332 ? 12.805 -26.594 -11.484 1 96.25 332 ALA B C 1
ATOM 6626 O O . ALA B 1 332 ? 14.008 -26.719 -11.734 1 96.25 332 ALA B O 1
ATOM 6627 N N . ARG B 1 333 ? 12.156 -27.391 -10.664 1 94.62 333 ARG B N 1
ATOM 6628 C CA . ARG B 1 333 ? 12.844 -28.531 -10.094 1 94.62 333 ARG B CA 1
ATOM 6629 C C . ARG B 1 333 ? 13.461 -29.406 -11.18 1 94.62 333 ARG B C 1
ATOM 6631 O O . ARG B 1 333 ? 14.617 -29.812 -11.086 1 94.62 333 ARG B O 1
ATOM 6638 N N . ARG B 1 334 ? 12.672 -29.625 -12.141 1 92.06 334 ARG B N 1
ATOM 6639 C CA . ARG B 1 334 ? 13.156 -30.453 -13.25 1 92.06 334 ARG B CA 1
ATOM 6640 C C . ARG B 1 334 ? 14.367 -29.797 -13.914 1 92.06 334 ARG B C 1
ATOM 6642 O O . ARG B 1 334 ? 15.383 -30.469 -14.141 1 92.06 334 ARG B O 1
ATOM 6649 N N . LYS B 1 335 ? 14.25 -28.562 -14.211 1 94.31 335 LYS B N 1
ATOM 6650 C CA . LYS B 1 335 ? 15.328 -27.859 -14.883 1 94.31 335 LYS B CA 1
ATOM 6651 C C . LYS B 1 335 ? 16.594 -27.844 -14.031 1 94.31 335 LYS B C 1
ATOM 6653 O O . LYS B 1 335 ? 17.703 -27.984 -14.547 1 94.31 335 LYS B O 1
ATOM 6658 N N . ILE B 1 336 ? 16.422 -27.688 -12.766 1 96.25 336 ILE B N 1
ATOM 6659 C CA . ILE B 1 336 ? 17.547 -27.641 -11.836 1 96.25 336 ILE B CA 1
ATOM 6660 C C . ILE B 1 336 ? 18.219 -29.016 -11.773 1 96.25 336 ILE B C 1
ATOM 6662 O O . ILE B 1 336 ? 19.453 -29.109 -11.797 1 96.25 336 ILE B O 1
ATOM 6666 N N . LEU B 1 337 ? 17.469 -30.031 -11.742 1 93.06 337 LEU B N 1
ATOM 6667 C CA . LEU B 1 337 ? 17.984 -31.391 -11.633 1 93.06 337 LEU B CA 1
ATOM 6668 C C . LEU B 1 337 ? 18.641 -31.828 -12.938 1 93.06 337 LEU B C 1
ATOM 6670 O O . LEU B 1 337 ? 19.453 -32.75 -12.945 1 93.06 337 LEU B O 1
ATOM 6674 N N . GLU B 1 338 ? 18.25 -31.188 -14 1 91.75 338 GLU B N 1
ATOM 6675 C CA . GLU B 1 338 ? 18.859 -31.5 -15.297 1 91.75 338 GLU B CA 1
ATOM 6676 C C . GLU B 1 338 ? 20.297 -30.984 -15.367 1 91.75 338 GLU B C 1
ATOM 6678 O O . GLU B 1 338 ? 21.078 -31.422 -16.203 1 91.75 338 GLU B O 1
ATOM 6683 N N . VAL B 1 339 ? 20.516 -30 -14.484 1 91.44 339 VAL B N 1
ATOM 6684 C CA . VAL B 1 339 ? 21.875 -29.469 -14.461 1 91.44 339 VAL B CA 1
ATOM 6685 C C . VAL B 1 339 ? 22.797 -30.453 -13.758 1 91.44 339 VAL B C 1
ATOM 6687 O O . VAL B 1 339 ? 22.609 -30.766 -12.578 1 91.44 339 VAL B O 1
ATOM 6690 N N . ASP B 1 340 ? 23.656 -31.047 -14.469 1 82.12 340 ASP B N 1
ATOM 6691 C CA . ASP B 1 340 ? 24.594 -32.031 -13.945 1 82.12 340 ASP B CA 1
ATOM 6692 C C . ASP B 1 340 ? 25.891 -31.344 -13.492 1 82.12 340 ASP B C 1
ATOM 6694 O O . ASP B 1 340 ? 26.625 -30.781 -14.305 1 82.12 340 ASP B O 1
ATOM 6698 N N . VAL B 1 341 ? 25.984 -31.453 -12.25 1 80.62 341 VAL B N 1
ATOM 6699 C CA . VAL B 1 341 ? 27.234 -30.953 -11.695 1 80.62 341 VAL B CA 1
ATOM 6700 C C . VAL B 1 341 ? 28.094 -32.125 -11.195 1 80.62 341 VAL B C 1
ATOM 6702 O O . VAL B 1 341 ? 27.969 -32.531 -10.039 1 80.62 341 VAL B O 1
ATOM 6705 N N . ASN B 1 342 ? 29.016 -32.594 -11.984 1 80.5 342 ASN B N 1
ATOM 6706 C CA . ASN B 1 342 ? 29.891 -33.75 -11.688 1 80.5 342 ASN B CA 1
ATOM 6707 C C . ASN B 1 342 ? 29.109 -34.969 -11.227 1 80.5 342 ASN B C 1
ATOM 6709 O O . ASN B 1 342 ? 29.438 -35.562 -10.203 1 80.5 342 ASN B O 1
ATOM 6713 N N . GLY B 1 343 ? 28 -35.219 -11.805 1 82.81 343 GLY B N 1
ATOM 6714 C CA . GLY B 1 343 ? 27.188 -36.406 -11.523 1 82.81 343 GLY B CA 1
ATOM 6715 C C . GLY B 1 343 ? 26.25 -36.219 -10.344 1 82.81 343 GLY B C 1
ATOM 6716 O O . GLY B 1 343 ? 25.578 -37.156 -9.93 1 82.81 343 GLY B O 1
ATOM 6717 N N . THR B 1 344 ? 26.344 -35.031 -9.703 1 87.31 344 THR B N 1
ATOM 6718 C CA . THR B 1 344 ? 25.5 -34.75 -8.547 1 87.31 344 THR B CA 1
ATOM 6719 C C . THR B 1 344 ? 24.75 -33.438 -8.734 1 87.31 344 THR B C 1
ATOM 6721 O O . THR B 1 344 ? 24.938 -32.75 -9.742 1 87.31 344 THR B O 1
ATOM 6724 N N . ASN B 1 345 ? 23.922 -33.156 -7.781 1 91.25 345 ASN B N 1
ATOM 6725 C CA . ASN B 1 345 ? 23.203 -31.875 -7.762 1 91.25 345 ASN B CA 1
ATOM 6726 C C . ASN B 1 345 ? 23.281 -31.203 -6.391 1 91.25 345 ASN B C 1
ATOM 6728 O O . ASN B 1 345 ? 22.75 -31.734 -5.406 1 91.25 345 ASN B O 1
ATOM 6732 N N . PRO B 1 346 ? 23.906 -30.094 -6.344 1 92.69 346 PRO B N 1
ATOM 6733 C CA . PRO B 1 346 ? 24.125 -29.438 -5.055 1 92.69 346 PRO B CA 1
ATOM 6734 C C . PRO B 1 346 ? 22.828 -29 -4.387 1 92.69 346 PRO B C 1
ATOM 6736 O O . PRO B 1 346 ? 22.812 -28.656 -3.199 1 92.69 346 PRO B O 1
ATOM 6739 N N . CYS B 1 347 ? 21.75 -28.938 -5.07 1 94 347 CYS B N 1
ATOM 6740 C CA . CYS B 1 347 ? 20.484 -28.484 -4.496 1 94 347 CYS B CA 1
ATOM 6741 C C . CYS B 1 347 ? 19.75 -29.625 -3.809 1 94 347 CYS B C 1
ATOM 6743 O O . CYS B 1 347 ? 18.703 -29.422 -3.209 1 94 347 CYS B O 1
ATOM 6745 N N . VAL B 1 348 ? 20.328 -30.766 -3.908 1 90.5 348 VAL B N 1
ATOM 6746 C CA . VAL B 1 348 ? 19.781 -31.938 -3.23 1 90.5 348 VAL B CA 1
ATOM 6747 C C . VAL B 1 348 ? 20.578 -32.219 -1.962 1 90.5 348 VAL B C 1
ATOM 6749 O O . VAL B 1 348 ? 21.766 -32.562 -2.031 1 90.5 348 VAL B O 1
ATOM 6752 N N . VAL B 1 349 ? 19.891 -32.094 -0.827 1 90.31 349 VAL B N 1
ATOM 6753 C CA . VAL B 1 349 ? 20.547 -32.281 0.458 1 90.31 349 VAL B CA 1
ATOM 6754 C C . VAL B 1 349 ? 20.625 -33.781 0.771 1 90.31 349 VAL B C 1
ATOM 6756 O O . VAL B 1 349 ? 19.625 -34.5 0.671 1 90.31 349 VAL B O 1
ATOM 6759 N N . PRO B 1 350 ? 21.797 -34.219 1.151 1 85.06 350 PRO B N 1
ATOM 6760 C CA . PRO B 1 350 ? 21.938 -35.625 1.515 1 85.06 350 PRO B CA 1
ATOM 6761 C C . PRO B 1 350 ? 21.016 -36 2.674 1 85.06 350 PRO B C 1
ATOM 6763 O O . PRO B 1 350 ? 20.719 -35.188 3.543 1 85.06 350 PRO B O 1
ATOM 6766 N N . ASP B 1 351 ? 20.531 -37.25 2.686 1 75.69 351 ASP B N 1
ATOM 6767 C CA . ASP B 1 351 ? 19.766 -37.875 3.76 1 75.69 351 ASP B CA 1
ATOM 6768 C C . ASP B 1 351 ? 18.453 -37.125 3.992 1 75.69 351 ASP B C 1
ATOM 6770 O O . ASP B 1 351 ? 17.922 -37.125 5.109 1 75.69 351 ASP B O 1
ATOM 6774 N N . SER B 1 352 ? 18.078 -36.344 2.994 1 70.81 352 SER B N 1
ATOM 6775 C CA . SER B 1 352 ? 16.844 -35.562 3.135 1 70.81 352 SER B CA 1
ATOM 6776 C C . SER B 1 352 ? 15.617 -36.438 2.867 1 70.81 352 SER B C 1
ATOM 6778 O O . SER B 1 352 ? 14.484 -35.938 2.957 1 70.81 352 SER B O 1
ATOM 6780 N N . GLY B 1 353 ? 15.805 -37.719 2.76 1 67.69 353 GLY B N 1
ATOM 6781 C CA . GLY B 1 353 ? 14.672 -38.625 2.498 1 67.69 353 GLY B CA 1
ATOM 6782 C C . GLY B 1 353 ? 14.047 -38.375 1.137 1 67.69 353 GLY B C 1
ATOM 6783 O O . GLY B 1 353 ? 12.836 -38.531 0.971 1 67.69 353 GLY B O 1
ATOM 6784 N N . LEU B 1 354 ? 14.789 -37.906 0.178 1 65.62 354 LEU B N 1
ATOM 6785 C CA . LEU B 1 354 ? 14.227 -37.656 -1.144 1 65.62 354 LEU B CA 1
ATOM 6786 C C . LEU B 1 354 ? 13.961 -38.969 -1.888 1 65.62 354 LEU B C 1
ATOM 6788 O O . LEU B 1 354 ? 14.68 -39.938 -1.702 1 65.62 354 LEU B O 1
ATOM 6792 N N . PRO B 1 355 ? 12.859 -38.906 -2.646 1 71 355 PRO B N 1
ATOM 6793 C CA . PRO B 1 355 ? 12.719 -40.031 -3.58 1 71 355 PRO B CA 1
ATOM 6794 C C . PRO B 1 355 ? 13.906 -40.125 -4.539 1 71 355 PRO B C 1
ATOM 6796 O O . PRO B 1 355 ? 14.641 -39.156 -4.738 1 71 355 PRO B O 1
ATOM 6799 N N . SER B 1 356 ? 14.031 -41.25 -5.051 1 77.69 356 SER B N 1
ATOM 6800 C CA . SER B 1 356 ? 15.133 -41.5 -5.969 1 77.69 356 SER B CA 1
ATOM 6801 C C . SER B 1 356 ? 14.891 -40.844 -7.316 1 77.69 356 SER B C 1
ATOM 6803 O O . SER B 1 356 ? 15.844 -40.562 -8.055 1 77.69 356 SER B O 1
ATOM 6805 N N . VAL B 1 357 ? 13.641 -40.5 -7.551 1 86.31 357 VAL B N 1
ATOM 6806 C CA . VAL B 1 357 ? 13.32 -39.969 -8.859 1 86.31 357 VAL B CA 1
ATOM 6807 C C . VAL B 1 357 ? 12.289 -38.844 -8.711 1 86.31 357 VAL B C 1
ATOM 6809 O O . VAL B 1 357 ? 11.414 -38.906 -7.84 1 86.31 357 VAL B O 1
ATOM 6812 N N . TYR B 1 358 ? 12.523 -37.781 -9.461 1 88.62 358 TYR B N 1
ATOM 6813 C CA . TYR B 1 358 ? 11.523 -36.75 -9.617 1 88.62 358 TYR B CA 1
ATOM 6814 C C . TYR B 1 358 ? 10.836 -36.844 -10.977 1 88.62 358 TYR B C 1
ATOM 6816 O O . TYR B 1 358 ? 11.5 -36.875 -12.016 1 88.62 358 TYR B O 1
ATOM 6824 N N . GLU B 1 359 ? 9.461 -36.969 -10.945 1 84.06 359 GLU B N 1
ATOM 6825 C CA . GLU B 1 359 ? 8.672 -37.062 -12.172 1 84.06 359 GLU B CA 1
ATOM 6826 C C . GLU B 1 359 ? 7.879 -35.781 -12.406 1 84.06 359 GLU B C 1
ATOM 6828 O O . GLU B 1 359 ? 7.133 -35.344 -11.523 1 84.06 359 GLU B O 1
ATOM 6833 N N . TYR B 1 360 ? 8.086 -35.188 -13.57 1 83 360 TYR B N 1
ATOM 6834 C CA . TYR B 1 360 ? 7.328 -34 -13.93 1 83 360 TYR B CA 1
ATOM 6835 C C . TYR B 1 360 ? 7.133 -33.906 -15.445 1 83 360 TYR B C 1
ATOM 6837 O O . TYR B 1 360 ? 8.094 -34.031 -16.203 1 83 360 TYR B O 1
ATOM 6845 N N . ALA B 1 361 ? 5.863 -33.719 -15.844 1 76.38 361 ALA B N 1
ATOM 6846 C CA . ALA B 1 361 ? 5.488 -33.531 -17.25 1 76.38 361 ALA B CA 1
ATOM 6847 C C . ALA B 1 361 ? 6.074 -34.656 -18.109 1 76.38 361 ALA B C 1
ATOM 6849 O O . ALA B 1 361 ? 6.684 -34.375 -19.156 1 76.38 361 ALA B O 1
ATOM 6850 N N . GLY B 1 362 ? 6.152 -35.812 -17.641 1 73 362 GLY B N 1
ATOM 6851 C CA . GLY B 1 362 ? 6.543 -36.969 -18.406 1 73 362 GLY B CA 1
ATOM 6852 C C . GLY B 1 362 ? 8.031 -37.281 -18.328 1 73 362 GLY B C 1
ATOM 6853 O O . GLY B 1 362 ? 8.5 -38.25 -18.891 1 73 362 GLY B O 1
ATOM 6854 N N . ALA B 1 363 ? 8.789 -36.438 -17.672 1 77.94 363 ALA B N 1
ATOM 6855 C CA . ALA B 1 363 ? 10.227 -36.656 -17.531 1 77.94 363 ALA B CA 1
ATOM 6856 C C . ALA B 1 363 ? 10.562 -37.156 -16.125 1 77.94 363 ALA B C 1
ATOM 6858 O O . ALA B 1 363 ? 9.883 -36.812 -15.164 1 77.94 363 ALA B O 1
ATOM 6859 N N . SER B 1 364 ? 11.555 -38 -16.078 1 86.06 364 SER B N 1
ATOM 6860 C CA . SER B 1 364 ? 12.039 -38.562 -14.82 1 86.06 364 SER B CA 1
ATOM 6861 C C . SER B 1 364 ? 13.484 -38.156 -14.555 1 86.06 364 SER B C 1
ATOM 6863 O O . SER B 1 364 ? 14.367 -38.375 -15.383 1 86.06 364 SER B O 1
ATOM 6865 N N . MET B 1 365 ? 13.664 -37.531 -13.414 1 85.38 365 MET B N 1
ATOM 6866 C CA . MET B 1 365 ? 15 -37.062 -13.047 1 85.38 365 MET B CA 1
ATOM 6867 C C . MET B 1 365 ? 15.492 -37.781 -11.789 1 85.38 365 MET B C 1
ATOM 6869 O O . MET B 1 365 ? 14.758 -37.906 -10.805 1 85.38 365 MET B O 1
ATOM 6873 N N . LYS B 1 366 ? 16.688 -38.281 -11.875 1 82.88 366 LYS B N 1
ATOM 6874 C CA . LYS B 1 366 ? 17.297 -38.875 -10.695 1 82.88 366 LYS B CA 1
ATOM 6875 C C . LYS B 1 366 ? 17.781 -37.812 -9.711 1 82.88 366 LYS B C 1
ATOM 6877 O O . LYS B 1 366 ? 18.312 -36.781 -10.125 1 82.88 366 LYS B O 1
ATOM 6882 N N . LEU B 1 367 ? 17.531 -38.031 -8.461 1 83.56 367 LEU B N 1
ATOM 6883 C CA . LEU B 1 367 ? 18.016 -37.156 -7.406 1 83.56 367 LEU B CA 1
ATOM 6884 C C . LEU B 1 367 ? 19.328 -37.688 -6.832 1 83.56 367 LEU B C 1
ATOM 6886 O O . LEU B 1 367 ? 19.359 -38.719 -6.191 1 83.56 367 LEU B O 1
ATOM 6890 N N . ILE B 1 368 ? 20.406 -37.031 -7.148 1 82 368 ILE B N 1
ATOM 6891 C CA . ILE B 1 368 ? 21.703 -37.438 -6.605 1 82 368 ILE B CA 1
ATOM 6892 C C . ILE B 1 368 ? 22.266 -36.312 -5.746 1 82 368 ILE B C 1
ATOM 6894 O O . ILE B 1 368 ? 22.562 -35.219 -6.254 1 82 368 ILE B O 1
ATOM 6898 N N . ALA B 1 369 ? 22.406 -36.562 -4.508 1 83.81 369 ALA B N 1
ATOM 6899 C CA . ALA B 1 369 ? 22.859 -35.531 -3.564 1 83.81 369 ALA B CA 1
ATOM 6900 C C . ALA B 1 369 ? 24.359 -35.25 -3.742 1 83.81 369 ALA B C 1
ATOM 6902 O O . ALA B 1 369 ? 25.125 -36.125 -4.117 1 83.81 369 ALA B O 1
ATOM 6903 N N . ASP B 1 370 ? 24.625 -33.969 -3.496 1 79.19 370 ASP B N 1
ATOM 6904 C CA . ASP B 1 370 ? 26.016 -33.531 -3.434 1 79.19 370 ASP B CA 1
ATOM 6905 C C . ASP B 1 370 ? 26.578 -33.688 -2.023 1 79.19 370 ASP B C 1
ATOM 6907 O O . ASP B 1 370 ? 26.094 -33.062 -1.081 1 79.19 370 ASP B O 1
ATOM 6911 N N . GLU B 1 371 ? 27.594 -34.531 -1.852 1 79.31 371 GLU B N 1
ATOM 6912 C CA . GLU B 1 371 ? 28.125 -34.844 -0.529 1 79.31 371 GLU B CA 1
ATOM 6913 C C . GLU B 1 371 ? 29.25 -33.875 -0.141 1 79.31 371 GLU B C 1
ATOM 6915 O O . GLU B 1 371 ? 29.953 -34.094 0.836 1 79.31 371 GLU B O 1
ATOM 6920 N N . LYS B 1 372 ? 29.312 -32.875 -0.805 1 84.19 372 LYS B N 1
ATOM 6921 C CA . LYS B 1 372 ? 30.328 -31.875 -0.503 1 84.19 372 LYS B CA 1
ATOM 6922 C C . LYS B 1 372 ? 29.969 -31.078 0.748 1 84.19 372 LYS B C 1
ATOM 6924 O O . LYS B 1 372 ? 28.984 -31.391 1.416 1 84.19 372 LYS B O 1
ATOM 6929 N N . ASP B 1 373 ? 30.781 -30.094 1.03 1 87.19 373 ASP B N 1
ATOM 6930 C CA . ASP B 1 373 ? 30.672 -29.281 2.244 1 87.19 373 ASP B CA 1
ATOM 6931 C C . ASP B 1 373 ? 29.312 -28.594 2.324 1 87.19 373 ASP B C 1
ATOM 6933 O O . ASP B 1 373 ? 28.906 -27.891 1.4 1 87.19 373 ASP B O 1
ATOM 6937 N N . SER B 1 374 ? 28.688 -28.844 3.451 1 89.62 374 SER B N 1
ATOM 6938 C CA . SER B 1 374 ? 27.328 -28.328 3.643 1 89.62 374 SER B CA 1
ATOM 6939 C C . SER B 1 374 ? 27.328 -26.812 3.771 1 89.62 374 SER B C 1
ATOM 6941 O O . SER B 1 374 ? 26.344 -26.156 3.443 1 89.62 374 SER B O 1
ATOM 6943 N N . THR B 1 375 ? 28.438 -26.188 4.195 1 90.88 375 THR B N 1
ATOM 6944 C CA . THR B 1 375 ? 28.484 -24.75 4.453 1 90.88 375 THR B CA 1
ATOM 6945 C C . THR B 1 375 ? 28.5 -23.969 3.146 1 90.88 375 THR B C 1
ATOM 6947 O O . THR B 1 375 ? 28.188 -22.781 3.131 1 90.88 375 THR B O 1
ATOM 6950 N N . THR B 1 376 ? 28.828 -24.641 2.062 1 94.44 376 THR B N 1
ATOM 6951 C CA . THR B 1 376 ? 28.875 -23.953 0.778 1 94.44 376 THR B CA 1
ATOM 6952 C C . THR B 1 376 ? 27.766 -24.453 -0.145 1 94.44 376 THR B C 1
ATOM 6954 O O . THR B 1 376 ? 27.719 -24.094 -1.322 1 94.44 376 THR B O 1
ATOM 6957 N N . ARG B 1 377 ? 26.922 -25.344 0.316 1 94.19 377 ARG B N 1
ATOM 6958 C CA . ARG B 1 377 ? 25.891 -25.969 -0.507 1 94.19 377 ARG B CA 1
ATOM 6959 C C . ARG B 1 377 ? 24.953 -24.938 -1.106 1 94.19 377 ARG B C 1
ATOM 6961 O O . ARG B 1 377 ? 24.625 -25 -2.291 1 94.19 377 ARG B O 1
ATOM 6968 N N . ALA B 1 378 ? 24.594 -23.969 -0.285 1 96.5 378 ALA B N 1
ATOM 6969 C CA . ALA B 1 378 ? 23.672 -22.938 -0.766 1 96.5 378 ALA B CA 1
ATOM 6970 C C . ALA B 1 378 ? 24.266 -22.203 -1.963 1 96.5 378 ALA B C 1
ATOM 6972 O O . ALA B 1 378 ? 23.578 -21.969 -2.961 1 96.5 378 ALA B O 1
ATOM 6973 N N . SER B 1 379 ? 25.5 -21.797 -1.839 1 96.94 379 SER B N 1
ATOM 6974 C CA . SER B 1 379 ? 26.156 -21.062 -2.914 1 96.94 379 SER B CA 1
ATOM 6975 C C . SER B 1 379 ? 26.266 -21.906 -4.18 1 96.94 379 SER B C 1
ATOM 6977 O O . SER B 1 379 ? 26.047 -21.406 -5.285 1 96.94 379 SER B O 1
ATOM 6979 N N . ARG B 1 380 ? 26.594 -23.125 -4.059 1 96.06 380 ARG B N 1
ATOM 6980 C CA . ARG B 1 380 ? 26.672 -24.031 -5.207 1 96.06 380 ARG B CA 1
ATOM 6981 C C . ARG B 1 380 ? 25.297 -24.25 -5.828 1 96.06 380 ARG B C 1
ATOM 6983 O O . ARG B 1 380 ? 25.172 -24.375 -7.047 1 96.06 380 ARG B O 1
ATOM 6990 N N . CYS B 1 381 ? 24.297 -24.391 -4.957 1 96.94 381 CYS B N 1
ATOM 6991 C CA . CYS B 1 381 ? 22.938 -24.516 -5.445 1 96.94 381 CYS B CA 1
ATOM 6992 C C . CYS B 1 381 ? 22.516 -23.281 -6.23 1 96.94 381 CYS B C 1
ATOM 6994 O O . CYS B 1 381 ? 21.891 -23.391 -7.289 1 96.94 381 CYS B O 1
ATOM 6996 N N . ILE B 1 382 ? 22.859 -22.078 -5.734 1 98.19 382 ILE B N 1
ATOM 6997 C CA . ILE B 1 382 ? 22.562 -20.828 -6.441 1 98.19 382 ILE B CA 1
ATOM 6998 C C . ILE B 1 382 ? 23.188 -20.859 -7.832 1 98.19 382 ILE B C 1
ATOM 7000 O O . ILE B 1 382 ? 22.531 -20.531 -8.82 1 98.19 382 ILE B O 1
ATOM 7004 N N . ASP B 1 383 ? 24.375 -21.312 -7.922 1 96.94 383 ASP B N 1
ATOM 7005 C CA . ASP B 1 383 ? 25.078 -21.375 -9.203 1 96.94 383 ASP B CA 1
ATOM 7006 C C . ASP B 1 383 ? 24.391 -22.359 -10.156 1 96.94 383 ASP B C 1
ATOM 7008 O O . ASP B 1 383 ? 24.281 -22.094 -11.352 1 96.94 383 ASP B O 1
ATOM 7012 N N . THR B 1 384 ? 24 -23.453 -9.617 1 96.94 384 THR B N 1
ATOM 7013 C CA . THR B 1 384 ? 23.281 -24.453 -10.391 1 96.94 384 THR B CA 1
ATOM 7014 C C . THR B 1 384 ? 21.969 -23.875 -10.93 1 96.94 384 THR B C 1
ATOM 7016 O O . THR B 1 384 ? 21.625 -24.078 -12.094 1 96.94 384 THR B O 1
ATOM 7019 N N . ILE B 1 385 ? 21.281 -23.141 -10.102 1 98.5 385 ILE B N 1
ATOM 7020 C CA . ILE B 1 385 ? 19.984 -22.562 -10.461 1 98.5 385 ILE B CA 1
ATOM 7021 C C . ILE B 1 385 ? 20.188 -21.453 -11.508 1 98.5 385 ILE B C 1
ATOM 7023 O O . ILE B 1 385 ? 19.391 -21.328 -12.445 1 98.5 385 ILE B O 1
ATOM 7027 N N . LYS B 1 386 ? 21.203 -20.688 -11.359 1 98.19 386 LYS B N 1
ATOM 7028 C CA . LYS B 1 386 ? 21.5 -19.672 -12.367 1 98.19 386 LYS B CA 1
ATOM 7029 C C . LYS B 1 386 ? 21.672 -20.297 -13.75 1 98.19 386 LYS B C 1
ATOM 7031 O O . LYS B 1 386 ? 21.219 -19.734 -14.75 1 98.19 386 LYS B O 1
ATOM 7036 N N . THR B 1 387 ? 22.328 -21.469 -13.773 1 97.44 387 THR B N 1
ATOM 7037 C CA . THR B 1 387 ? 22.484 -22.203 -15.023 1 97.44 387 THR B CA 1
ATOM 7038 C C . THR B 1 387 ? 21.141 -22.703 -15.547 1 97.44 387 THR B C 1
ATOM 7040 O O . THR B 1 387 ? 20.844 -22.547 -16.734 1 97.44 387 THR B O 1
ATOM 7043 N N . ALA B 1 388 ? 20.406 -23.234 -14.664 1 97.75 388 ALA B N 1
ATOM 7044 C CA . ALA B 1 388 ? 19.094 -23.766 -15.031 1 97.75 388 ALA B CA 1
ATOM 7045 C C . ALA B 1 388 ? 18.188 -22.656 -15.57 1 97.75 388 ALA B C 1
ATOM 7047 O O . ALA B 1 388 ? 17.359 -22.891 -16.438 1 97.75 388 ALA B O 1
ATOM 7048 N N . MET B 1 389 ? 18.375 -21.406 -15.062 1 98.19 389 MET B N 1
ATOM 7049 C CA . MET B 1 389 ? 17.547 -20.25 -15.445 1 98.19 389 MET B CA 1
ATOM 7050 C C . MET B 1 389 ? 18.109 -19.578 -16.688 1 98.19 389 MET B C 1
ATOM 7052 O O . MET B 1 389 ? 17.578 -18.562 -17.141 1 98.19 389 MET B O 1
ATOM 7056 N N . ASN B 1 390 ? 19.172 -20.125 -17.203 1 97.19 390 ASN B N 1
ATOM 7057 C CA . ASN B 1 390 ? 19.797 -19.562 -18.406 1 97.19 390 ASN B CA 1
ATOM 7058 C C . ASN B 1 390 ? 20.109 -18.078 -18.234 1 97.19 390 ASN B C 1
ATOM 7060 O O . ASN B 1 390 ? 19.766 -17.266 -19.094 1 97.19 390 ASN B O 1
ATOM 7064 N N . LEU B 1 391 ? 20.625 -17.719 -17.078 1 95.5 391 LEU B N 1
ATOM 7065 C CA . LEU B 1 391 ? 20.891 -16.328 -16.719 1 95.5 391 LEU B CA 1
ATOM 7066 C C . LEU B 1 391 ? 21.906 -15.719 -17.672 1 95.5 391 LEU B C 1
ATOM 7068 O O . LEU B 1 391 ? 21.969 -14.5 -17.828 1 95.5 391 LEU B O 1
ATOM 7072 N N . ALA B 1 392 ? 22.719 -16.516 -18.328 1 91.31 392 ALA B N 1
ATOM 7073 C CA . ALA B 1 392 ? 23.781 -16.031 -19.203 1 91.31 392 ALA B CA 1
ATOM 7074 C C . ALA B 1 392 ? 23.219 -15.5 -20.516 1 91.31 392 ALA B C 1
ATOM 7076 O O . ALA B 1 392 ? 23.875 -14.734 -21.219 1 91.31 392 ALA B O 1
ATOM 7077 N N . GLN B 1 393 ? 22 -15.898 -20.828 1 92.75 393 GLN B N 1
ATOM 7078 C CA . GLN B 1 393 ? 21.422 -15.461 -22.078 1 92.75 393 GLN B CA 1
ATOM 7079 C C . GLN B 1 393 ? 21.031 -13.984 -22.031 1 92.75 393 GLN B C 1
ATOM 7081 O O . GLN B 1 393 ? 20.312 -13.555 -21.141 1 92.75 393 GLN B O 1
ATOM 7086 N N . GLN B 1 394 ? 21.438 -13.211 -23.016 1 90.44 394 GLN B N 1
ATOM 7087 C CA . GLN B 1 394 ? 21.172 -11.781 -23.094 1 90.44 394 GLN B CA 1
ATOM 7088 C C . GLN B 1 394 ? 19.797 -11.516 -23.688 1 90.44 394 GLN B C 1
ATOM 7090 O O . GLN B 1 394 ? 19.297 -12.305 -24.5 1 90.44 394 GLN B O 1
ATOM 7095 N N . CYS B 1 395 ? 19.125 -10.422 -23.25 1 86.38 395 CYS B N 1
ATOM 7096 C CA . CYS B 1 395 ? 17.766 -10.133 -23.688 1 86.38 395 CYS B CA 1
ATOM 7097 C C . CYS B 1 395 ? 17.75 -9.117 -24.828 1 86.38 395 CYS B C 1
ATOM 7099 O O . CYS B 1 395 ? 16.703 -8.828 -25.391 1 86.38 395 CYS B O 1
ATOM 7101 N N . GLY B 1 396 ? 18.766 -8.766 -25.359 1 77.38 396 GLY B N 1
ATOM 7102 C CA . GLY B 1 396 ? 18.844 -7.914 -26.531 1 77.38 396 GLY B CA 1
ATOM 7103 C C . GLY B 1 396 ? 18.422 -6.48 -26.25 1 77.38 396 GLY B C 1
ATOM 7104 O O . GLY B 1 396 ? 18.609 -5.602 -27.094 1 77.38 396 GLY B O 1
ATOM 7105 N N . THR B 1 397 ? 17.578 -6.141 -25.328 1 67.25 397 THR B N 1
ATOM 7106 C CA . THR B 1 397 ? 17.109 -4.824 -24.922 1 67.25 397 THR B CA 1
ATOM 7107 C C . THR B 1 397 ? 17.797 -4.371 -23.625 1 67.25 397 THR B C 1
ATOM 7109 O O . THR B 1 397 ? 17.672 -5.023 -22.594 1 67.25 397 THR B O 1
ATOM 7112 N N . ASP B 1 398 ? 18.406 -3.191 -23.734 1 66.38 398 ASP B N 1
ATOM 7113 C CA . ASP B 1 398 ? 19.062 -2.631 -22.562 1 66.38 398 ASP B CA 1
ATOM 7114 C C . ASP B 1 398 ? 19.75 -3.723 -21.734 1 66.38 398 ASP B C 1
ATOM 7116 O O . ASP B 1 398 ? 19.203 -4.184 -20.734 1 66.38 398 ASP B O 1
ATOM 7120 N N . SER B 1 399 ? 20.75 -4.223 -22.062 1 67.81 399 SER B N 1
ATOM 7121 C CA . SER B 1 399 ? 21.453 -5.418 -21.609 1 67.81 399 SER B CA 1
ATOM 7122 C C . SER B 1 399 ? 21.656 -5.406 -20.109 1 67.81 399 SER B C 1
ATOM 7124 O O . SER B 1 399 ? 21.844 -6.457 -19.484 1 67.81 399 SER B O 1
ATOM 7126 N N . ASP B 1 400 ? 21.375 -4.285 -19.5 1 79.69 400 ASP B N 1
ATOM 7127 C CA . ASP B 1 400 ? 21.656 -4.227 -18.062 1 79.69 400 ASP B CA 1
ATOM 7128 C C . ASP B 1 400 ? 20.391 -4.48 -17.25 1 79.69 400 ASP B C 1
ATOM 7130 O O . ASP B 1 400 ? 20.422 -4.477 -16.016 1 79.69 400 ASP B O 1
ATOM 7134 N N . ARG B 1 401 ? 19.375 -4.84 -17.875 1 87.56 401 ARG B N 1
ATOM 7135 C CA . ARG B 1 401 ? 18.125 -5.051 -17.156 1 87.56 401 ARG B CA 1
ATOM 7136 C C . ARG B 1 401 ? 17.438 -6.34 -17.609 1 87.56 401 ARG B C 1
ATOM 7138 O O . ARG B 1 401 ? 16.219 -6.371 -17.797 1 87.56 401 ARG B O 1
ATOM 7145 N N . CYS B 1 402 ? 18.297 -7.285 -17.891 1 92.06 402 CYS B N 1
ATOM 7146 C CA . CYS B 1 402 ? 17.75 -8.586 -18.25 1 92.06 402 CYS B CA 1
ATOM 7147 C C . CYS B 1 402 ? 17.266 -9.336 -17.016 1 92.06 402 CYS B C 1
ATOM 7149 O O . CYS B 1 402 ? 17.906 -9.305 -15.961 1 92.06 402 CYS B O 1
ATOM 7151 N N . ALA B 1 403 ? 16.141 -9.945 -17.109 1 94.81 403 ALA B N 1
ATOM 7152 C CA . ALA B 1 403 ? 15.688 -10.867 -16.078 1 94.81 403 ALA B CA 1
ATOM 7153 C C . ALA B 1 403 ? 16.438 -12.195 -16.156 1 94.81 403 ALA B C 1
ATOM 7155 O O . ALA B 1 403 ? 17.562 -12.305 -15.672 1 94.81 403 ALA B O 1
ATOM 7156 N N . PHE B 1 404 ? 15.852 -13.18 -16.828 1 96.31 404 PHE B N 1
ATOM 7157 C CA . PHE B 1 404 ? 16.5 -14.461 -17.094 1 96.31 404 PHE B CA 1
ATOM 7158 C C . PHE B 1 404 ? 15.891 -15.117 -18.344 1 96.31 404 PHE B C 1
ATOM 7160 O O . PHE B 1 404 ? 14.891 -14.641 -18.875 1 96.31 404 PHE B O 1
ATOM 7167 N N . ASP B 1 405 ? 16.609 -16.094 -18.875 1 96 405 ASP B N 1
ATOM 7168 C CA . ASP B 1 405 ? 16.203 -16.844 -20.062 1 96 405 ASP B CA 1
ATOM 7169 C C . ASP B 1 405 ? 16.031 -15.906 -21.25 1 96 405 ASP B C 1
ATOM 7171 O O . ASP B 1 405 ? 15.102 -16.078 -22.047 1 96 405 ASP B O 1
ATOM 7175 N N . GLY B 1 406 ? 16.797 -14.883 -21.234 1 93.44 406 GLY B N 1
ATOM 7176 C CA . GLY B 1 406 ? 16.875 -13.992 -22.391 1 93.44 406 GLY B CA 1
ATOM 7177 C C . GLY B 1 406 ? 15.719 -13.008 -22.453 1 93.44 406 GLY B C 1
ATOM 7178 O O . GLY B 1 406 ? 15.43 -12.453 -23.516 1 93.44 406 GLY B O 1
ATOM 7179 N N . LYS B 1 407 ? 15.031 -12.844 -21.359 1 93.5 407 LYS B N 1
ATOM 7180 C CA . LYS B 1 407 ? 13.875 -11.945 -21.359 1 93.5 407 LYS B CA 1
ATOM 7181 C C . LYS B 1 407 ? 14.188 -10.641 -20.641 1 93.5 407 LYS B C 1
ATOM 7183 O O . LYS B 1 407 ? 14.961 -10.617 -19.688 1 93.5 407 LYS B O 1
ATOM 7188 N N . TRP B 1 408 ? 13.562 -9.594 -21.078 1 91.94 408 TRP B N 1
ATOM 7189 C CA . TRP B 1 408 ? 13.781 -8.25 -20.547 1 91.94 408 TRP B CA 1
ATOM 7190 C C . TRP B 1 408 ? 12.922 -8 -19.312 1 91.94 408 TRP B C 1
ATOM 7192 O O . TRP B 1 408 ? 11.75 -8.375 -19.281 1 91.94 408 TRP B O 1
ATOM 7202 N N . LEU B 1 409 ? 13.539 -7.379 -18.312 1 92.44 409 LEU B N 1
ATOM 7203 C CA . LEU B 1 409 ? 12.859 -7.117 -17.047 1 92.44 409 LEU B CA 1
ATOM 7204 C C . LEU B 1 409 ? 12 -5.863 -17.141 1 92.44 409 LEU B C 1
ATOM 7206 O O . LEU B 1 409 ? 11.125 -5.637 -16.297 1 92.44 409 LEU B O 1
ATOM 7210 N N . GLY B 1 410 ? 12.227 -5.055 -18.188 1 89.31 410 GLY B N 1
ATOM 7211 C CA . GLY B 1 410 ? 11.516 -3.783 -18.266 1 89.31 410 GLY B CA 1
ATOM 7212 C C . GLY B 1 410 ? 12.031 -2.754 -17.281 1 89.31 410 GLY B C 1
ATOM 7213 O O . GLY B 1 410 ? 13.102 -2.934 -16.688 1 89.31 410 GLY B O 1
ATOM 7214 N N . PRO B 1 411 ? 11.312 -1.637 -17.094 1 88.12 411 PRO B N 1
ATOM 7215 C CA . PRO B 1 411 ? 11.828 -0.515 -16.297 1 88.12 411 PRO B CA 1
ATOM 7216 C C . PRO B 1 411 ? 11.477 -0.62 -14.82 1 88.12 411 PRO B C 1
ATOM 7218 O O . PRO B 1 411 ? 11.656 0.343 -14.07 1 88.12 411 PRO B O 1
ATOM 7221 N N . VAL B 1 412 ? 11.078 -1.707 -14.367 1 91.25 412 VAL B N 1
ATOM 7222 C CA . VAL B 1 412 ? 10.656 -1.866 -12.977 1 91.25 412 VAL B CA 1
ATOM 7223 C C . VAL B 1 412 ? 11.852 -1.668 -12.047 1 91.25 412 VAL B C 1
ATOM 7225 O O . VAL B 1 412 ? 12.961 -2.115 -12.352 1 91.25 412 VAL B O 1
ATOM 7228 N N . THR B 1 413 ? 11.648 -0.867 -10.969 1 91.5 413 THR B N 1
ATOM 7229 C CA . THR B 1 413 ? 12.664 -0.695 -9.938 1 91.5 413 THR B CA 1
ATOM 7230 C C . THR B 1 413 ? 12.039 -0.767 -8.547 1 91.5 413 THR B C 1
ATOM 7232 O O . THR B 1 413 ? 10.883 -0.383 -8.359 1 91.5 413 THR B O 1
ATOM 7235 N N . ALA B 1 414 ? 12.828 -1.198 -7.59 1 92.06 414 ALA B N 1
ATOM 7236 C CA . ALA B 1 414 ? 12.344 -1.358 -6.223 1 92.06 414 ALA B CA 1
ATOM 7237 C C . ALA B 1 414 ? 12.07 -0.004 -5.574 1 92.06 414 ALA B C 1
ATOM 7239 O O . ALA B 1 414 ? 11.391 0.076 -4.551 1 92.06 414 ALA B O 1
ATOM 7240 N N . ASN B 1 415 ? 12.578 1.023 -6.168 1 93.06 415 ASN B N 1
ATOM 7241 C CA . ASN B 1 415 ? 12.359 2.357 -5.621 1 93.06 415 ASN B CA 1
ATOM 7242 C C . ASN B 1 415 ? 11 2.912 -6.035 1 93.06 415 ASN B C 1
ATOM 7244 O O . ASN B 1 415 ? 10.516 3.887 -5.457 1 93.06 415 ASN B O 1
ATOM 7248 N N . GLN B 1 416 ? 10.438 2.27 -7.031 1 94.12 416 GLN B N 1
ATOM 7249 C CA . GLN B 1 416 ? 9.219 2.863 -7.566 1 94.12 416 GLN B CA 1
ATOM 7250 C C . GLN B 1 416 ? 8.047 1.888 -7.477 1 94.12 416 GLN B C 1
ATOM 7252 O O . GLN B 1 416 ? 6.898 2.268 -7.707 1 94.12 416 GLN B O 1
ATOM 7257 N N . TYR B 1 417 ? 8.352 0.657 -7.168 1 95.94 417 TYR B N 1
ATOM 7258 C CA . TYR B 1 417 ? 7.301 -0.353 -7.098 1 95.94 417 TYR B CA 1
ATOM 7259 C C . TYR B 1 417 ? 7.383 -1.134 -5.789 1 95.94 417 TYR B C 1
ATOM 7261 O O . TYR B 1 417 ? 8.461 -1.276 -5.211 1 95.94 417 TYR B O 1
ATOM 7269 N N . THR B 1 418 ? 6.227 -1.569 -5.344 1 97.12 418 THR B N 1
ATOM 7270 C CA . THR B 1 418 ? 6.18 -2.596 -4.309 1 97.12 418 THR B CA 1
ATOM 7271 C C . THR B 1 418 ? 6.133 -3.988 -4.93 1 97.12 418 THR B C 1
ATOM 7273 O O . THR B 1 418 ? 5.203 -4.312 -5.672 1 97.12 418 THR B O 1
ATOM 7276 N N . PHE B 1 419 ? 7.137 -4.793 -4.613 1 98.31 419 PHE B N 1
ATOM 7277 C CA . PHE B 1 419 ? 7.141 -6.164 -5.113 1 98.31 419 PHE B CA 1
ATOM 7278 C C . PHE B 1 419 ? 6.293 -7.066 -4.227 1 98.31 419 PHE B C 1
ATOM 7280 O O . PHE B 1 419 ? 6.484 -7.109 -3.008 1 98.31 419 PHE B O 1
ATOM 7287 N N . ARG B 1 420 ? 5.355 -7.75 -4.867 1 98.44 420 ARG B N 1
ATOM 7288 C CA . ARG B 1 420 ? 4.426 -8.641 -4.18 1 98.44 420 ARG B CA 1
ATOM 7289 C C . ARG B 1 420 ? 4.59 -10.078 -4.66 1 98.44 420 ARG B C 1
ATOM 7291 O O . ARG B 1 420 ? 4.527 -10.344 -5.863 1 98.44 420 ARG B O 1
ATOM 7298 N N . LEU B 1 421 ? 4.781 -10.969 -3.703 1 98.81 421 LEU B N 1
ATOM 7299 C CA . LEU B 1 421 ? 5.074 -12.375 -3.973 1 98.81 421 LEU B CA 1
ATOM 7300 C C . LEU B 1 421 ? 3.887 -13.258 -3.609 1 98.81 421 LEU B C 1
ATOM 7302 O O . LEU B 1 421 ? 3.436 -13.258 -2.461 1 98.81 421 LEU B O 1
ATOM 7306 N N . TYR B 1 422 ? 3.457 -14.062 -4.531 1 98.06 422 TYR B N 1
ATOM 7307 C CA . TYR B 1 422 ? 2.258 -14.859 -4.305 1 98.06 422 TYR B CA 1
ATOM 7308 C C . TYR B 1 422 ? 2.508 -16.328 -4.633 1 98.06 422 TYR B C 1
ATOM 7310 O O . TYR B 1 422 ? 3.562 -16.688 -5.164 1 98.06 422 TYR B O 1
ATOM 7318 N N . SER B 1 423 ? 1.517 -17.172 -4.281 1 95.44 423 SER B N 1
ATOM 7319 C CA . SER B 1 423 ? 1.461 -18.594 -4.582 1 95.44 423 SER B CA 1
ATOM 7320 C C . SER B 1 423 ? 2.592 -19.344 -3.891 1 95.44 423 SER B C 1
ATOM 7322 O O . SER B 1 423 ? 2.75 -19.266 -2.67 1 95.44 423 SER B O 1
ATOM 7324 N N . TYR B 1 424 ? 3.43 -20.078 -4.621 1 96.75 424 TYR B N 1
ATOM 7325 C CA . TYR B 1 424 ? 4.367 -20.984 -3.967 1 96.75 424 TYR B CA 1
ATOM 7326 C C . TYR B 1 424 ? 5.41 -20.203 -3.168 1 96.75 424 TYR B C 1
ATOM 7328 O O . TYR B 1 424 ? 6.059 -20.766 -2.279 1 96.75 424 TYR B O 1
ATOM 7336 N N . MET B 1 425 ? 5.633 -18.953 -3.473 1 98.56 425 MET B N 1
ATOM 7337 C CA . MET B 1 425 ? 6.551 -18.172 -2.65 1 98.56 425 MET B CA 1
ATOM 7338 C C . MET B 1 425 ? 6 -17.984 -1.241 1 98.56 425 MET B C 1
ATOM 7340 O O . MET B 1 425 ? 6.742 -18.078 -0.262 1 98.56 425 MET B O 1
ATOM 7344 N N . PHE B 1 426 ? 4.738 -17.75 -1.188 1 98.25 426 PHE B N 1
ATOM 7345 C CA . PHE B 1 426 ? 4.105 -17.672 0.125 1 98.25 426 PHE B CA 1
ATOM 7346 C C . PHE B 1 426 ? 4.148 -19.031 0.824 1 98.25 426 PHE B C 1
ATOM 7348 O O . PHE B 1 426 ? 4.508 -19.109 1.999 1 98.25 426 PHE B O 1
ATOM 7355 N N . ASP B 1 427 ? 3.795 -20.062 0.157 1 96.69 427 ASP B N 1
ATOM 7356 C CA . ASP B 1 427 ? 3.693 -21.391 0.746 1 96.69 427 ASP B CA 1
ATOM 7357 C C . ASP B 1 427 ? 5.023 -21.828 1.36 1 96.69 427 ASP B C 1
ATOM 7359 O O . ASP B 1 427 ? 5.066 -22.266 2.51 1 96.69 427 ASP B O 1
ATOM 7363 N N . ARG B 1 428 ? 6.059 -21.672 0.581 1 98 428 ARG B N 1
ATOM 7364 C CA . ARG B 1 428 ? 7.367 -22.109 1.055 1 98 428 ARG B CA 1
ATOM 7365 C C . ARG B 1 428 ? 7.855 -21.234 2.207 1 98 428 ARG B C 1
ATOM 7367 O O . ARG B 1 428 ? 8.43 -21.734 3.174 1 98 428 ARG B O 1
ATOM 7374 N N . ALA B 1 429 ? 7.609 -19.922 2.051 1 98.19 429 ALA B N 1
ATOM 7375 C CA . ALA B 1 429 ? 7.992 -19.016 3.123 1 98.19 429 ALA B CA 1
ATOM 7376 C C . ALA B 1 429 ? 7.266 -19.344 4.422 1 98.19 429 ALA B C 1
ATOM 7378 O O . ALA B 1 429 ? 7.863 -19.328 5.5 1 98.19 429 ALA B O 1
ATOM 7379 N N . ARG B 1 430 ? 6.039 -19.672 4.316 1 97.5 430 ARG B N 1
ATOM 7380 C CA . ARG B 1 430 ? 5.238 -20.016 5.484 1 97.5 430 ARG B CA 1
ATOM 7381 C C . ARG B 1 430 ? 5.652 -21.359 6.055 1 97.5 430 ARG B C 1
ATOM 7383 O O . ARG B 1 430 ? 5.809 -21.516 7.27 1 97.5 430 ARG B O 1
ATOM 7390 N N . GLU B 1 431 ? 5.844 -22.297 5.27 1 96.75 431 GLU B N 1
ATOM 7391 C CA . GLU B 1 431 ? 6.188 -23.656 5.672 1 96.75 431 GLU B CA 1
ATOM 7392 C C . GLU B 1 431 ? 7.488 -23.688 6.469 1 96.75 431 GLU B C 1
ATOM 7394 O O . GLU B 1 431 ? 7.656 -24.516 7.367 1 96.75 431 GLU B O 1
ATOM 7399 N N . HIS B 1 432 ? 8.336 -22.766 6.129 1 97.19 432 HIS B N 1
ATOM 7400 C CA . HIS B 1 432 ? 9.648 -22.828 6.758 1 97.19 432 HIS B CA 1
ATOM 7401 C C . HIS B 1 432 ? 9.891 -21.625 7.664 1 97.19 432 HIS B C 1
ATOM 7403 O O . HIS B 1 432 ? 11.031 -21.297 7.961 1 97.19 432 HIS B O 1
ATOM 7409 N N . GLY B 1 433 ? 8.844 -20.859 7.988 1 95.94 433 GLY B N 1
ATOM 7410 C CA . GLY B 1 433 ? 8.867 -20.016 9.172 1 95.94 433 GLY B CA 1
ATOM 7411 C C . GLY B 1 433 ? 9.148 -18.562 8.867 1 95.94 433 GLY B C 1
ATOM 7412 O O . GLY B 1 433 ? 9.281 -17.75 9.781 1 95.94 433 GLY B O 1
ATOM 7413 N N . LEU B 1 434 ? 9.312 -18.188 7.648 1 96.31 434 LEU B N 1
ATOM 7414 C CA . LEU B 1 434 ? 9.492 -16.781 7.336 1 96.31 434 LEU B CA 1
ATOM 7415 C C . LEU B 1 434 ? 8.211 -15.992 7.609 1 96.31 434 LEU B C 1
ATOM 7417 O O . LEU B 1 434 ? 8.266 -14.797 7.91 1 96.31 434 LEU B O 1
ATOM 7421 N N . ILE B 1 435 ? 7.102 -16.625 7.449 1 96.38 435 ILE B N 1
ATOM 7422 C CA . ILE B 1 435 ? 5.789 -16.062 7.762 1 96.38 435 ILE B CA 1
ATOM 7423 C C . ILE B 1 435 ? 5.191 -16.797 8.969 1 96.38 435 ILE B C 1
ATOM 7425 O O . ILE B 1 435 ? 5.055 -18.016 8.953 1 96.38 435 ILE B O 1
ATOM 7429 N N . PRO B 1 436 ? 4.875 -16.031 9.953 1 92.62 436 PRO B N 1
ATOM 7430 C CA . PRO B 1 436 ? 4.285 -16.672 11.133 1 92.62 436 PRO B CA 1
ATOM 7431 C C . PRO B 1 436 ? 3.025 -17.469 10.797 1 92.62 436 PRO B C 1
ATOM 7433 O O . PRO B 1 436 ? 2.248 -17.062 9.93 1 92.62 436 PRO B O 1
ATOM 7436 N N . LYS B 1 437 ? 2.908 -18.547 11.617 1 91.69 437 LYS B N 1
ATOM 7437 C CA . LYS B 1 437 ? 1.734 -19.391 11.406 1 91.69 437 LYS B CA 1
ATOM 7438 C C . LYS B 1 437 ? 0.447 -18.609 11.617 1 91.69 437 LYS B C 1
ATOM 7440 O O . LYS B 1 437 ? 0.344 -17.812 12.555 1 91.69 437 LYS B O 1
ATOM 7445 N N . GLY B 1 438 ? -0.457 -18.781 10.742 1 91.06 438 GLY B N 1
ATOM 7446 C CA . GLY B 1 438 ? -1.746 -18.109 10.852 1 91.06 438 GLY B CA 1
ATOM 7447 C C . GLY B 1 438 ? -1.816 -16.812 10.086 1 91.06 438 GLY B C 1
ATOM 7448 O O . GLY B 1 438 ? -2.906 -16.312 9.797 1 91.06 438 GLY B O 1
ATOM 7449 N N . ASP B 1 439 ? -0.669 -16.266 9.828 1 94.06 439 ASP B N 1
ATOM 7450 C CA . ASP B 1 439 ? -0.672 -15.023 9.07 1 94.06 439 ASP B CA 1
ATOM 7451 C C . ASP B 1 439 ? -0.867 -15.281 7.582 1 94.06 439 ASP B C 1
ATOM 7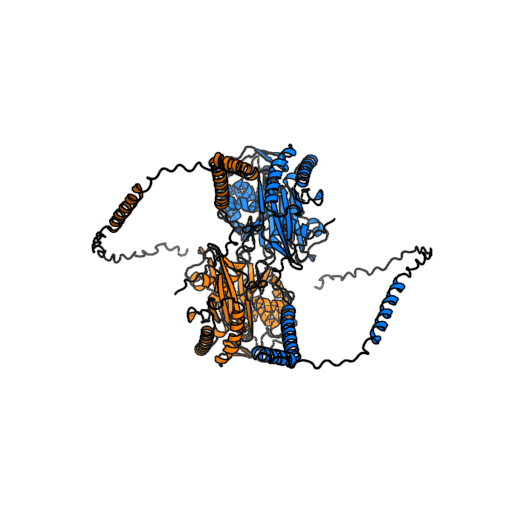453 O O . ASP B 1 439 ? -0.323 -16.25 7.035 1 94.06 439 ASP B O 1
ATOM 7457 N N . PHE B 1 440 ? -1.646 -14.422 6.957 1 96 440 PHE B N 1
ATOM 7458 C CA . PHE B 1 440 ? -1.887 -14.578 5.527 1 96 440 PHE B CA 1
ATOM 7459 C C . PHE B 1 440 ? -0.914 -13.727 4.715 1 96 440 PHE B C 1
ATOM 7461 O O . PHE B 1 440 ? -0.914 -13.781 3.484 1 96 440 PHE B O 1
ATOM 7468 N N . GLN B 1 441 ? -0.142 -12.906 5.406 1 96.69 441 GLN B N 1
ATOM 7469 C CA . GLN B 1 441 ? 0.792 -11.984 4.766 1 96.69 441 GLN B CA 1
ATOM 7470 C C . GLN B 1 441 ? 1.952 -11.641 5.695 1 96.69 441 GLN B C 1
ATOM 7472 O O . GLN B 1 441 ? 1.828 -11.75 6.918 1 96.69 441 GLN B O 1
ATOM 7477 N N . ALA B 1 442 ? 3.08 -11.289 5.09 1 96.62 442 ALA B N 1
ATOM 7478 C CA . ALA B 1 442 ? 4.219 -10.727 5.816 1 96.62 442 ALA B CA 1
ATOM 7479 C C . ALA B 1 442 ? 5.062 -9.836 4.91 1 96.62 442 ALA B C 1
ATOM 7481 O O . ALA B 1 442 ? 5.047 -9.984 3.688 1 96.62 442 ALA B O 1
ATOM 7482 N N . VAL B 1 443 ? 5.668 -8.844 5.52 1 96.19 443 VAL B N 1
ATOM 7483 C CA . VAL B 1 443 ? 6.715 -8.07 4.855 1 96.19 443 VAL B CA 1
ATOM 7484 C C . VAL B 1 443 ? 8.086 -8.578 5.293 1 96.19 443 VAL B C 1
ATOM 7486 O O . VAL B 1 443 ? 8.414 -8.547 6.48 1 96.19 443 VAL B O 1
ATOM 7489 N N . VAL B 1 444 ? 8.859 -9.086 4.359 1 97.06 444 VAL B N 1
ATOM 7490 C CA . VAL B 1 444 ? 10.164 -9.656 4.66 1 97.06 444 VAL B CA 1
ATOM 7491 C C . VAL B 1 444 ? 11.211 -9.102 3.691 1 97.06 444 VAL B C 1
ATOM 7493 O O . VAL B 1 444 ? 10.867 -8.648 2.6 1 97.06 444 VAL B O 1
ATOM 7496 N N . THR B 1 445 ? 12.453 -9.094 4.094 1 97.19 445 THR B N 1
ATOM 7497 C CA . THR B 1 445 ? 13.516 -8.656 3.197 1 97.19 445 THR B CA 1
ATOM 7498 C C . THR B 1 445 ? 14.031 -9.828 2.365 1 97.19 445 THR B C 1
ATOM 7500 O O . THR B 1 445 ? 13.891 -10.984 2.758 1 97.19 445 THR B O 1
ATOM 7503 N N . VAL B 1 446 ? 14.625 -9.531 1.24 1 98.44 446 VAL B N 1
ATOM 7504 C CA . VAL B 1 446 ? 15.273 -10.547 0.412 1 98.44 446 VAL B CA 1
ATOM 7505 C C . VAL B 1 446 ? 16.375 -11.234 1.208 1 98.44 446 VAL B C 1
ATOM 7507 O O . VAL B 1 446 ? 16.594 -12.445 1.067 1 98.44 446 VAL B O 1
ATOM 7510 N N . ALA B 1 447 ? 17 -10.516 2.111 1 98.25 447 ALA B N 1
ATOM 7511 C CA . ALA B 1 447 ? 18.047 -11.078 2.967 1 98.25 447 ALA B CA 1
ATOM 7512 C C . ALA B 1 447 ? 17.484 -12.18 3.861 1 98.25 447 ALA B C 1
ATOM 7514 O O . ALA B 1 447 ? 18.172 -13.164 4.16 1 98.25 447 ALA B O 1
ATOM 7515 N N . GLU B 1 448 ? 16.297 -11.992 4.258 1 98 448 GLU B N 1
ATOM 7516 C CA . GLU B 1 448 ? 15.68 -13.016 5.094 1 98 448 GLU B CA 1
ATOM 7517 C C . GLU B 1 448 ? 15.43 -14.297 4.297 1 98 448 GLU B C 1
ATOM 7519 O O . GLU B 1 448 ? 15.57 -15.398 4.828 1 98 448 GLU B O 1
ATOM 7524 N N . PHE B 1 449 ? 15.07 -14.219 3.053 1 98.5 449 PHE B N 1
ATOM 7525 C CA . PHE B 1 449 ? 15 -15.383 2.18 1 98.5 449 PHE B CA 1
ATOM 7526 C C . PHE B 1 449 ? 16.375 -16.047 2.055 1 98.5 449 PHE B C 1
ATOM 7528 O O . PHE B 1 449 ? 16.469 -17.281 2.068 1 98.5 449 PHE B O 1
ATOM 7535 N N . ARG B 1 450 ? 17.406 -15.203 1.9 1 98.56 450 ARG B N 1
ATOM 7536 C CA . ARG B 1 450 ? 18.75 -15.727 1.765 1 98.56 450 ARG B CA 1
ATOM 7537 C C . ARG B 1 450 ? 19.172 -16.516 3.002 1 98.56 450 ARG B C 1
ATOM 7539 O O . ARG B 1 450 ? 19.656 -17.641 2.889 1 98.56 450 ARG B O 1
ATOM 7546 N N . THR B 1 451 ? 18.906 -15.922 4.141 1 98.38 451 THR B N 1
ATOM 7547 C CA . THR B 1 451 ? 19.25 -16.578 5.395 1 98.38 451 THR B CA 1
ATOM 7548 C C . THR B 1 451 ? 18.516 -17.906 5.535 1 98.38 451 THR B C 1
ATOM 7550 O O . THR B 1 451 ? 19.109 -18.906 5.941 1 98.38 451 THR B O 1
ATOM 7553 N N . LEU B 1 452 ? 17.297 -17.891 5.18 1 98.12 452 LEU B N 1
ATOM 7554 C CA . LEU B 1 452 ? 16.5 -19.109 5.27 1 98.12 452 LEU B CA 1
ATOM 7555 C C . LEU B 1 452 ? 17.016 -20.172 4.305 1 98.12 452 LEU B C 1
ATOM 7557 O O . LEU B 1 452 ? 17.141 -21.344 4.68 1 98.12 452 LEU B O 1
ATOM 7561 N N . ALA B 1 453 ? 17.281 -19.797 3.09 1 98.12 453 ALA B N 1
ATOM 7562 C CA . ALA B 1 453 ? 17.797 -20.734 2.098 1 98.12 453 ALA B CA 1
ATOM 7563 C C . ALA B 1 453 ? 19.125 -21.344 2.561 1 98.12 453 ALA B C 1
ATOM 7565 O O . ALA B 1 453 ? 19.312 -22.562 2.467 1 98.12 453 ALA B O 1
ATOM 7566 N N . GLU B 1 454 ? 19.984 -20.547 3.066 1 98 454 GLU B N 1
ATOM 7567 C CA . GLU B 1 454 ? 21.281 -21.016 3.551 1 98 454 GLU B CA 1
ATOM 7568 C C . GLU B 1 454 ? 21.109 -22.016 4.695 1 98 454 GLU B C 1
ATOM 7570 O O . GLU B 1 454 ? 21.781 -23.047 4.727 1 98 454 GLU B O 1
ATOM 7575 N N . LYS B 1 455 ? 20.25 -21.672 5.57 1 97.12 455 LYS B N 1
ATOM 7576 C CA . LYS B 1 455 ? 19.969 -22.562 6.699 1 97.12 455 LYS B CA 1
ATOM 7577 C C . LYS B 1 455 ? 19.453 -23.906 6.223 1 97.12 455 LYS B C 1
ATOM 7579 O O . LYS B 1 455 ? 19.938 -24.953 6.672 1 97.12 455 LYS B O 1
ATOM 7584 N N . LEU B 1 456 ? 18.562 -23.922 5.312 1 96.31 456 LEU B N 1
ATOM 7585 C CA . LEU B 1 456 ? 17.922 -25.141 4.832 1 96.31 456 LEU B CA 1
ATOM 7586 C C . LEU B 1 456 ? 18.891 -25.984 4.004 1 96.31 456 LEU B C 1
ATOM 7588 O O . LEU B 1 456 ? 18.828 -27.203 4.02 1 96.31 456 LEU B O 1
ATOM 7592 N N . CYS B 1 457 ? 19.766 -25.312 3.293 1 95.75 457 CYS B N 1
ATOM 7593 C CA . CYS B 1 457 ? 20.75 -26.047 2.492 1 95.75 457 CYS B CA 1
ATOM 7594 C C . CYS B 1 457 ? 21.828 -26.641 3.373 1 95.75 457 CYS B C 1
ATOM 7596 O O . CYS B 1 457 ? 22.391 -27.688 3.039 1 95.75 457 CYS B O 1
ATOM 7598 N N . THR B 1 458 ? 22.094 -26.031 4.469 1 93.94 458 THR B N 1
ATOM 7599 C CA . THR B 1 458 ? 23.125 -26.516 5.379 1 93.94 458 THR B CA 1
ATOM 7600 C C . THR B 1 458 ? 22.594 -27.672 6.223 1 93.94 458 THR B C 1
ATOM 7602 O O . THR B 1 458 ? 23.234 -28.719 6.316 1 93.94 458 THR B O 1
ATOM 7605 N N . ALA B 1 459 ? 21.406 -27.5 6.781 1 90.69 459 ALA B N 1
ATOM 7606 C CA . ALA B 1 459 ? 20.906 -28.438 7.785 1 90.69 459 ALA B CA 1
ATOM 7607 C C . ALA B 1 459 ? 19.875 -29.391 7.184 1 90.69 459 ALA B C 1
ATOM 7609 O O . ALA B 1 459 ? 19.578 -30.438 7.762 1 90.69 459 ALA B O 1
ATOM 7610 N N . GLY B 1 460 ? 19.406 -29.062 6.004 1 89.94 460 GLY B N 1
ATOM 7611 C CA . GLY B 1 460 ? 18.266 -29.797 5.5 1 89.94 460 GLY B CA 1
ATOM 7612 C C . GLY B 1 460 ? 16.984 -29.516 6.258 1 89.94 460 GLY B C 1
ATOM 7613 O O . GLY B 1 460 ? 16.969 -28.688 7.172 1 89.94 460 GLY B O 1
ATOM 7614 N N . ALA B 1 461 ? 15.883 -30 5.738 1 90.62 461 ALA B N 1
ATOM 7615 C CA . ALA B 1 461 ? 14.586 -29.875 6.398 1 90.62 461 ALA B CA 1
ATOM 7616 C C . ALA B 1 461 ? 13.914 -31.234 6.543 1 90.62 461 ALA B C 1
ATOM 7618 O O . ALA B 1 461 ? 13.688 -31.938 5.551 1 90.62 461 ALA B O 1
ATOM 7619 N N . LYS B 1 462 ? 13.656 -31.562 7.828 1 86.75 462 LYS B N 1
ATOM 7620 C CA . LYS B 1 462 ? 13.008 -32.844 8.094 1 86.75 462 LYS B CA 1
ATOM 7621 C C . LYS B 1 462 ? 11.656 -32.938 7.379 1 86.75 462 LYS B C 1
ATOM 7623 O O . LYS B 1 462 ? 10.812 -32.031 7.523 1 86.75 462 LYS B O 1
ATOM 7628 N N . GLY B 1 463 ? 11.531 -33.938 6.578 1 84.94 463 GLY B N 1
ATOM 7629 C CA . GLY B 1 463 ? 10.258 -34.188 5.926 1 84.94 463 GLY B CA 1
ATOM 7630 C C . GLY B 1 463 ? 10.062 -33.375 4.652 1 84.94 463 GLY B C 1
ATOM 7631 O O . GLY B 1 463 ? 9.039 -33.5 3.98 1 84.94 463 GLY B O 1
ATOM 7632 N N . ASP B 1 464 ? 11.016 -32.562 4.344 1 90.69 464 ASP B N 1
ATOM 7633 C CA . ASP B 1 464 ? 10.906 -31.797 3.117 1 90.69 464 ASP B CA 1
ATOM 7634 C C . ASP B 1 464 ? 12.227 -31.781 2.354 1 90.69 464 ASP B C 1
ATOM 7636 O O . ASP B 1 464 ? 13.008 -30.828 2.477 1 90.69 464 ASP B O 1
ATOM 7640 N N . PRO B 1 465 ? 12.414 -32.719 1.469 1 88.94 465 PRO B N 1
ATOM 7641 C CA . PRO B 1 465 ? 13.68 -32.844 0.745 1 88.94 465 PRO B CA 1
ATOM 7642 C C . PRO B 1 465 ? 13.875 -31.719 -0.274 1 88.94 465 PRO B C 1
ATOM 7644 O O . PRO B 1 465 ? 14.977 -31.547 -0.797 1 88.94 465 PRO B O 1
ATOM 7647 N N . TRP B 1 466 ? 12.812 -30.938 -0.558 1 93.62 466 TRP B N 1
ATOM 7648 C CA . TRP B 1 466 ? 12.883 -29.906 -1.597 1 93.62 466 TRP B CA 1
ATOM 7649 C C . TRP B 1 466 ? 13.203 -28.547 -0.997 1 93.62 466 TRP B C 1
ATOM 7651 O O . TRP B 1 466 ? 13.422 -27.578 -1.727 1 93.62 466 TRP B O 1
ATOM 7661 N N . ALA B 1 467 ? 13.312 -28.469 0.296 1 95.12 467 ALA B N 1
ATOM 7662 C CA . ALA B 1 467 ? 13.367 -27.188 0.993 1 95.12 467 ALA B CA 1
ATOM 7663 C C . ALA B 1 467 ? 14.547 -26.344 0.514 1 95.12 467 ALA B C 1
ATOM 7665 O O . ALA B 1 467 ? 14.383 -25.172 0.167 1 95.12 467 ALA B O 1
ATOM 7666 N N . CYS B 1 468 ? 15.703 -26.969 0.479 1 95.88 468 CYS B N 1
ATOM 7667 C CA . CYS B 1 468 ? 16.891 -26.266 0.027 1 95.88 468 CYS B CA 1
ATOM 7668 C C . CYS B 1 468 ? 16.734 -25.781 -1.41 1 95.88 468 CYS B C 1
ATOM 7670 O O . CYS B 1 468 ? 16.938 -24.609 -1.703 1 95.88 468 CYS B O 1
ATOM 7672 N N . MET B 1 469 ? 16.312 -26.641 -2.303 1 96.31 469 MET B N 1
ATOM 7673 C CA . MET B 1 469 ? 16.172 -26.328 -3.723 1 96.31 469 MET B CA 1
ATOM 7674 C C . MET B 1 469 ? 15.117 -25.234 -3.941 1 96.31 469 MET B C 1
ATOM 7676 O O . MET B 1 469 ? 15.375 -24.25 -4.625 1 96.31 469 MET B O 1
ATOM 7680 N N . ASP B 1 470 ? 13.961 -25.422 -3.328 1 98 470 ASP B N 1
ATOM 7681 C CA . ASP B 1 470 ? 12.836 -24.516 -3.545 1 98 470 ASP B CA 1
ATOM 7682 C C . ASP B 1 470 ? 13.164 -23.109 -3.049 1 98 470 ASP B C 1
ATOM 7684 O O . ASP B 1 470 ? 12.93 -22.125 -3.754 1 98 470 ASP B O 1
ATOM 7688 N N . LEU B 1 471 ? 13.711 -23 -1.849 1 98.69 471 LEU B N 1
ATOM 7689 C CA . LEU B 1 471 ? 13.953 -21.688 -1.27 1 98.69 471 LEU B CA 1
ATOM 7690 C C . LEU B 1 471 ? 15.133 -21 -1.951 1 98.69 471 LEU B C 1
ATOM 7692 O O . LEU B 1 471 ? 15.156 -19.766 -2.08 1 98.69 471 LEU B O 1
ATOM 7696 N N . THR B 1 472 ? 16.125 -21.766 -2.379 1 98.69 472 THR B N 1
ATOM 7697 C CA . THR B 1 472 ? 17.234 -21.188 -3.125 1 98.69 472 THR B CA 1
ATOM 7698 C C . THR B 1 472 ? 16.766 -20.719 -4.5 1 98.69 472 THR B C 1
ATOM 7700 O O . THR B 1 472 ? 17.25 -19.703 -5.004 1 98.69 472 THR B O 1
ATOM 7703 N N . TYR B 1 473 ? 15.883 -21.469 -5.082 1 98.81 473 TYR B N 1
ATOM 7704 C CA . TYR B 1 473 ? 15.305 -21.047 -6.352 1 98.81 473 TYR B CA 1
ATOM 7705 C C . TYR B 1 473 ? 14.57 -19.719 -6.199 1 98.81 473 TYR B C 1
ATOM 7707 O O . TYR B 1 473 ? 14.773 -18.797 -6.984 1 98.81 473 TYR B O 1
ATOM 7715 N N . ILE B 1 474 ? 13.695 -19.578 -5.203 1 98.94 474 ILE B N 1
ATOM 7716 C CA . ILE B 1 474 ? 12.945 -18.359 -4.941 1 98.94 474 ILE B CA 1
ATOM 7717 C C . ILE B 1 474 ? 13.906 -17.203 -4.711 1 98.94 474 ILE B C 1
ATOM 7719 O O . ILE B 1 474 ? 13.734 -16.125 -5.277 1 98.94 474 ILE B O 1
ATOM 7723 N N . LEU B 1 475 ? 14.945 -17.453 -3.934 1 98.88 475 LEU B N 1
ATOM 7724 C CA . LEU B 1 475 ? 15.961 -16.438 -3.688 1 98.88 475 LEU B CA 1
ATOM 7725 C C . LEU B 1 475 ? 16.609 -15.984 -4.992 1 98.88 475 LEU B C 1
ATOM 7727 O O . LEU B 1 475 ? 16.734 -14.781 -5.242 1 98.88 475 LEU B O 1
ATOM 7731 N N . THR B 1 476 ? 17 -16.922 -5.805 1 98.81 476 THR B N 1
ATOM 7732 C CA . THR B 1 476 ? 17.688 -16.609 -7.055 1 98.81 476 THR B CA 1
ATOM 7733 C C . THR B 1 476 ? 16.766 -15.875 -8.016 1 98.81 476 THR B C 1
ATOM 7735 O O . THR B 1 476 ? 17.203 -14.977 -8.742 1 98.81 476 THR B O 1
ATOM 7738 N N . LEU B 1 477 ? 15.508 -16.281 -8.047 1 98.75 477 LEU B N 1
ATOM 7739 C CA . LEU B 1 477 ? 14.508 -15.57 -8.836 1 98.75 477 LEU B CA 1
ATOM 7740 C C . LEU B 1 477 ? 14.445 -14.102 -8.43 1 98.75 477 LEU B C 1
ATOM 7742 O O . LEU B 1 477 ? 14.461 -13.211 -9.281 1 98.75 477 LEU B O 1
ATOM 7746 N N . LEU B 1 478 ? 14.398 -13.828 -7.145 1 98.69 478 LEU B N 1
ATOM 7747 C CA . LEU B 1 478 ? 14.242 -12.477 -6.629 1 98.69 478 LEU B CA 1
ATOM 7748 C C . LEU B 1 478 ? 15.492 -11.641 -6.887 1 98.69 478 LEU B C 1
ATOM 7750 O O . LEU B 1 478 ? 15.398 -10.469 -7.27 1 98.69 478 LEU B O 1
ATOM 7754 N N . THR B 1 479 ? 16.656 -12.234 -6.703 1 98.19 479 THR B N 1
ATOM 7755 C CA . THR B 1 479 ? 17.906 -11.477 -6.793 1 98.19 479 THR B CA 1
ATOM 7756 C C . THR B 1 479 ? 18.406 -11.445 -8.234 1 98.19 479 THR B C 1
ATOM 7758 O O . THR B 1 479 ? 18.234 -10.445 -8.938 1 98.19 479 THR B O 1
ATOM 7761 N N . ASP B 1 480 ? 18.766 -12.578 -8.758 1 97.44 480 ASP B N 1
ATOM 7762 C CA . ASP B 1 480 ? 19.391 -12.648 -10.078 1 97.44 480 ASP B CA 1
ATOM 7763 C C . ASP B 1 480 ? 18.344 -12.531 -11.188 1 97.44 480 ASP B C 1
ATOM 7765 O O . ASP B 1 480 ? 18.625 -11.984 -12.258 1 97.44 480 ASP B O 1
ATOM 7769 N N . GLY B 1 481 ? 17.234 -13.023 -10.938 1 97.81 481 GLY B N 1
ATOM 7770 C CA . GLY B 1 481 ? 16.172 -12.977 -11.938 1 97.81 481 GLY B CA 1
ATOM 7771 C C . GLY B 1 481 ? 15.531 -11.609 -12.047 1 97.81 481 GLY B C 1
ATOM 7772 O O . GLY B 1 481 ? 15.438 -11.047 -13.133 1 97.81 481 GLY B O 1
ATOM 7773 N N . PHE B 1 482 ? 15.156 -11.047 -10.875 1 97.25 482 PHE B N 1
ATOM 7774 C CA . PHE B 1 482 ? 14.367 -9.828 -10.906 1 97.25 482 PHE B CA 1
ATOM 7775 C C . PHE B 1 482 ? 15.141 -8.664 -10.305 1 97.25 482 PHE B C 1
ATOM 7777 O O . PHE B 1 482 ? 14.609 -7.555 -10.188 1 97.25 482 PHE B O 1
ATOM 7784 N N . GLY B 1 483 ? 16.328 -8.852 -9.852 1 95.44 483 GLY B N 1
ATOM 7785 C CA . GLY B 1 483 ? 17.266 -7.781 -9.562 1 95.44 483 GLY B CA 1
ATOM 7786 C C . GLY B 1 483 ? 17.031 -7.117 -8.219 1 95.44 483 GLY B C 1
ATOM 7787 O O . GLY B 1 483 ? 17.359 -5.949 -8.031 1 95.44 483 GLY B O 1
ATOM 7788 N N . LEU B 1 484 ? 16.484 -7.781 -7.273 1 97.69 484 LEU B N 1
ATOM 7789 C CA . LEU B 1 484 ? 16.219 -7.191 -5.965 1 97.69 484 LEU B CA 1
ATOM 7790 C C . LEU B 1 484 ? 17.438 -7.359 -5.047 1 97.69 484 LEU B C 1
ATOM 7792 O O . LEU B 1 484 ? 18.031 -8.438 -4.992 1 97.69 484 LEU B O 1
ATOM 7796 N N . GLY B 1 485 ? 17.781 -6.305 -4.359 1 97.25 485 GLY B N 1
ATOM 7797 C CA . GLY B 1 485 ? 18.875 -6.359 -3.398 1 97.25 485 GLY B CA 1
ATOM 7798 C C . GLY B 1 485 ? 18.469 -6.984 -2.076 1 97.25 485 GLY B C 1
ATOM 7799 O O . GLY B 1 485 ? 17.281 -7.07 -1.76 1 97.25 485 GLY B O 1
ATOM 7800 N N . ASP B 1 486 ? 19.422 -7.324 -1.275 1 97.44 486 ASP B N 1
ATOM 7801 C CA . ASP B 1 486 ? 19.203 -8.039 -0.019 1 97.44 486 ASP B CA 1
ATOM 7802 C C . ASP B 1 486 ? 18.375 -7.199 0.951 1 97.44 486 ASP B C 1
ATOM 7804 O O . ASP B 1 486 ? 17.562 -7.742 1.698 1 97.44 486 ASP B O 1
ATOM 7808 N N . ASP B 1 487 ? 18.531 -5.918 0.892 1 95.69 487 ASP B N 1
ATOM 7809 C CA . ASP B 1 487 ? 17.875 -5.055 1.873 1 95.69 487 ASP B CA 1
ATOM 7810 C C . ASP B 1 487 ? 16.438 -4.719 1.442 1 95.69 487 ASP B C 1
ATOM 7812 O O . ASP B 1 487 ? 15.688 -4.102 2.199 1 95.69 487 ASP B O 1
ATOM 7816 N N . GLN B 1 488 ? 16.094 -5.129 0.274 1 97.44 488 GLN B N 1
ATOM 7817 C CA . GLN B 1 488 ? 14.773 -4.801 -0.25 1 97.44 488 GLN B CA 1
ATOM 7818 C C . GLN B 1 488 ? 13.68 -5.594 0.468 1 97.44 488 GLN B C 1
ATOM 7820 O O . GLN B 1 488 ? 13.758 -6.824 0.557 1 97.44 488 GLN B O 1
ATOM 7825 N N . ALA B 1 489 ? 12.719 -4.852 1.013 1 97.12 489 ALA B N 1
ATOM 7826 C CA . ALA B 1 489 ? 11.539 -5.504 1.573 1 97.12 489 ALA B CA 1
ATOM 7827 C C . ALA B 1 489 ? 10.531 -5.848 0.479 1 97.12 489 ALA B C 1
ATOM 7829 O O . ALA B 1 489 ? 10.352 -5.082 -0.471 1 97.12 489 ALA B O 1
ATOM 7830 N N . VAL B 1 490 ? 9.898 -7.016 0.601 1 98.25 490 VAL B N 1
ATOM 7831 C CA . VAL B 1 490 ? 8.852 -7.488 -0.307 1 98.25 490 VAL B CA 1
ATOM 7832 C C . VAL B 1 490 ? 7.637 -7.938 0.495 1 98.25 490 VAL B C 1
ATOM 7834 O O . VAL B 1 490 ? 7.75 -8.258 1.68 1 98.25 490 VAL B O 1
ATOM 7837 N N . VAL B 1 491 ? 6.488 -7.887 -0.151 1 98 491 VAL B N 1
ATOM 7838 C CA . VAL B 1 491 ? 5.258 -8.375 0.461 1 98 491 VAL B CA 1
ATOM 7839 C C . VAL B 1 491 ? 4.98 -9.805 -0.006 1 98 491 VAL B C 1
ATOM 7841 O O . VAL B 1 491 ? 4.895 -10.062 -1.209 1 98 491 VAL B O 1
ATOM 7844 N N . VAL B 1 492 ? 4.887 -10.719 0.901 1 98.56 492 VAL B N 1
ATOM 7845 C CA . VAL B 1 492 ? 4.547 -12.109 0.607 1 98.56 492 VAL B CA 1
ATOM 7846 C C . VAL B 1 492 ? 3.176 -12.438 1.192 1 98.56 492 VAL B C 1
ATOM 7848 O O . VAL B 1 492 ? 2.941 -12.25 2.387 1 98.56 492 VAL B O 1
ATOM 7851 N N . ALA B 1 493 ? 2.248 -12.945 0.32 1 98.31 493 ALA B N 1
ATOM 7852 C CA . ALA B 1 493 ? 0.882 -13.109 0.814 1 98.31 493 ALA B CA 1
ATOM 7853 C C . ALA B 1 493 ? 0.137 -14.18 0.026 1 98.31 493 ALA B C 1
ATOM 7855 O O . ALA B 1 493 ? 0.541 -14.539 -1.084 1 98.31 493 ALA B O 1
ATOM 7856 N N . ASN B 1 494 ? -0.932 -14.758 0.644 1 97 494 ASN B N 1
ATOM 7857 C CA . ASN B 1 494 ? -1.852 -15.625 -0.085 1 97 494 ASN B CA 1
ATOM 7858 C C . ASN B 1 494 ? -3.26 -15.031 -0.132 1 97 494 ASN B C 1
ATOM 7860 O O . ASN B 1 494 ? -4.137 -15.562 -0.82 1 97 494 ASN B O 1
ATOM 7864 N N . LYS B 1 495 ? -3.447 -13.961 0.591 1 96.5 495 LYS B N 1
ATOM 7865 C CA . LYS B 1 495 ? -4.688 -13.195 0.558 1 96.5 495 LYS B CA 1
ATOM 7866 C C . LYS B 1 495 ? -4.406 -11.695 0.527 1 96.5 495 LYS B C 1
ATOM 7868 O O . LYS B 1 495 ? -3.283 -11.266 0.796 1 96.5 495 LYS B O 1
ATOM 7873 N N . LEU B 1 496 ? -5.422 -10.945 0.149 1 95.56 496 LEU B N 1
ATOM 7874 C CA . LEU B 1 496 ? -5.402 -9.484 0.181 1 95.56 496 LEU B CA 1
ATOM 7875 C C . LEU B 1 496 ? -6.465 -8.953 1.135 1 95.56 496 LEU B C 1
ATOM 7877 O O . LEU B 1 496 ? -7.629 -9.352 1.061 1 95.56 496 LEU B O 1
ATOM 7881 N N . GLN B 1 497 ? -6 -8.109 1.988 1 91.38 497 GLN B N 1
ATOM 7882 C CA . GLN B 1 497 ? -6.984 -7.434 2.828 1 91.38 497 GLN B CA 1
ATOM 7883 C C . GLN B 1 497 ? -7.816 -6.445 2.014 1 91.38 497 GLN B C 1
ATOM 7885 O O . GLN B 1 497 ? -7.273 -5.648 1.251 1 91.38 497 GLN B O 1
ATOM 7890 N N . TYR B 1 498 ? -9.086 -6.492 2.158 1 89.06 498 TYR B N 1
ATOM 7891 C CA . TYR B 1 498 ? -10.023 -5.602 1.479 1 89.06 498 TYR B CA 1
ATOM 7892 C C . TYR B 1 498 ? -11.141 -5.164 2.418 1 89.06 498 TYR B C 1
ATOM 7894 O O . TYR B 1 498 ? -12.148 -5.859 2.557 1 89.06 498 TYR B O 1
ATOM 7902 N N . GLY B 1 499 ? -10.977 -3.977 2.961 1 79.31 499 GLY B N 1
ATOM 7903 C CA . GLY B 1 499 ? -11.875 -3.588 4.035 1 79.31 499 GLY B CA 1
ATOM 7904 C C . GLY B 1 499 ? -11.867 -4.559 5.199 1 79.31 499 GLY B C 1
ATOM 7905 O O . GLY B 1 499 ? -10.812 -4.871 5.75 1 79.31 499 GLY B O 1
ATOM 7906 N N . ASP B 1 500 ? -13.047 -5.055 5.484 1 76.06 500 ASP B N 1
ATOM 7907 C CA . ASP B 1 500 ? -13.18 -5.996 6.594 1 76.06 500 ASP B CA 1
ATOM 7908 C C . ASP B 1 500 ? -13.086 -7.441 6.102 1 76.06 500 ASP B C 1
ATOM 7910 O O . ASP B 1 500 ? -13.25 -8.383 6.883 1 76.06 500 ASP B O 1
ATOM 7914 N N . PHE B 1 501 ? -12.82 -7.547 4.793 1 86.31 501 PHE B N 1
ATOM 7915 C CA . PHE B 1 501 ? -12.789 -8.875 4.191 1 86.31 501 PHE B CA 1
ATOM 7916 C C . PHE B 1 501 ? -11.398 -9.18 3.645 1 86.31 501 PHE B C 1
ATOM 7918 O O . PHE B 1 501 ? -10.477 -8.367 3.775 1 86.31 501 PHE B O 1
ATOM 7925 N N . GLN B 1 502 ? -11.281 -10.406 3.209 1 90.38 502 GLN B N 1
ATOM 7926 C CA . GLN B 1 502 ? -10.078 -10.836 2.504 1 90.38 502 GLN B CA 1
ATOM 7927 C C . GLN B 1 502 ? -10.422 -11.414 1.133 1 90.38 502 GLN B C 1
ATOM 7929 O O . GLN B 1 502 ? -11.484 -12.016 0.955 1 90.38 502 GLN B O 1
ATOM 7934 N N . LEU B 1 503 ? -9.539 -11.133 0.256 1 92.69 503 LEU B N 1
ATOM 7935 C CA . LEU B 1 503 ? -9.578 -11.695 -1.09 1 92.69 503 LEU B CA 1
ATOM 7936 C C . LEU B 1 503 ? -8.445 -12.695 -1.3 1 92.69 503 LEU B C 1
ATOM 7938 O O . LEU B 1 503 ? -7.352 -12.516 -0.757 1 92.69 503 LEU B O 1
ATOM 7942 N N . GLU B 1 504 ? -8.781 -13.734 -2.111 1 93.81 504 GLU B N 1
ATOM 7943 C CA . GLU B 1 504 ? -7.676 -14.586 -2.533 1 93.81 504 GLU B CA 1
ATOM 7944 C C . GLU B 1 504 ? -6.672 -13.805 -3.377 1 93.81 504 GLU B C 1
ATOM 7946 O O . GLU B 1 504 ? -7.059 -13.031 -4.258 1 93.81 504 GLU B O 1
ATOM 7951 N N . ALA B 1 505 ? -5.41 -13.977 -3.082 1 95.88 505 ALA B N 1
ATOM 7952 C CA . ALA B 1 505 ? -4.379 -13.391 -3.934 1 95.88 505 ALA B CA 1
ATOM 7953 C C . ALA B 1 505 ? -4.168 -14.219 -5.195 1 95.88 505 ALA B C 1
ATOM 7955 O O . ALA B 1 505 ? -3.119 -14.852 -5.359 1 95.88 505 ALA B O 1
ATOM 7956 N N . ALA B 1 506 ? -5.148 -14.156 -6.094 1 94.88 506 ALA B N 1
ATOM 7957 C CA . ALA B 1 506 ? -5.156 -14.977 -7.305 1 94.88 506 ALA B CA 1
ATOM 7958 C C . ALA B 1 506 ? -5.863 -14.258 -8.445 1 94.88 506 ALA B C 1
ATOM 7960 O O . ALA B 1 506 ? -6.512 -13.227 -8.242 1 94.88 506 ALA B O 1
ATOM 7961 N N . TRP B 1 507 ? -5.793 -14.812 -9.594 1 95.62 507 TRP B N 1
ATOM 7962 C CA . TRP B 1 507 ? -6.148 -14.125 -10.828 1 95.62 507 TRP B CA 1
ATOM 7963 C C . TRP B 1 507 ? -7.66 -14.117 -11.031 1 95.62 507 TRP B C 1
ATOM 7965 O O . TRP B 1 507 ? -8.18 -13.32 -11.82 1 95.62 507 TRP B O 1
ATOM 7975 N N . PRO B 1 508 ? -8.477 -14.875 -10.398 1 96.12 508 PRO B N 1
ATOM 7976 C CA . PRO B 1 508 ? -9.875 -15.023 -10.805 1 96.12 508 PRO B CA 1
ATOM 7977 C C . PRO B 1 508 ? -10.656 -13.711 -10.695 1 96.12 508 PRO B C 1
ATOM 7979 O O . PRO B 1 508 ? -11.516 -13.43 -11.539 1 96.12 508 PRO B O 1
ATOM 7982 N N . LEU B 1 509 ? -10.414 -12.977 -9.648 1 95.06 509 LEU B N 1
ATOM 7983 C CA . LEU B 1 509 ? -11.125 -11.703 -9.562 1 95.06 509 LEU B CA 1
ATOM 7984 C C . LEU B 1 509 ? -10.805 -10.82 -10.766 1 95.06 509 LEU B C 1
ATOM 7986 O O . LEU B 1 509 ? -11.703 -10.195 -11.328 1 95.06 509 LEU B O 1
ATOM 7990 N N . GLY B 1 510 ? -9.547 -10.781 -11.125 1 93.75 510 GLY B N 1
ATOM 7991 C CA . GLY B 1 510 ? -9.18 -10.023 -12.312 1 93.75 510 GLY B CA 1
ATOM 7992 C C . GLY B 1 510 ? -9.898 -10.484 -13.562 1 93.75 510 GLY B C 1
ATOM 7993 O O . GLY B 1 510 ? -10.336 -9.664 -14.375 1 93.75 510 GLY B O 1
ATOM 7994 N N . ALA B 1 511 ? -10 -11.75 -13.727 1 93 511 ALA B N 1
ATOM 7995 C CA . ALA B 1 511 ? -10.727 -12.305 -14.867 1 93 511 ALA B CA 1
ATOM 7996 C C . ALA B 1 511 ? -12.195 -11.914 -14.828 1 93 511 ALA B C 1
ATOM 7998 O O . ALA B 1 511 ? -12.789 -11.594 -15.859 1 93 511 ALA B O 1
ATOM 7999 N N . ALA B 1 512 ? -12.766 -11.984 -13.648 1 92.81 512 ALA B N 1
ATOM 8000 C CA . ALA B 1 512 ? -14.172 -11.617 -13.484 1 92.81 512 ALA B CA 1
ATOM 8001 C C . ALA B 1 512 ? -14.406 -10.156 -13.859 1 92.81 512 ALA B C 1
ATOM 8003 O O . ALA B 1 512 ? -15.398 -9.836 -14.523 1 92.81 512 ALA B O 1
ATOM 8004 N N . ILE B 1 513 ? -13.5 -9.297 -13.438 1 89.5 513 ILE B N 1
ATOM 8005 C CA . ILE B 1 513 ? -13.602 -7.871 -13.734 1 89.5 513 ILE B CA 1
ATOM 8006 C C . ILE B 1 513 ? -13.469 -7.648 -15.242 1 89.5 513 ILE B C 1
ATOM 8008 O O . ILE B 1 513 ? -14.203 -6.84 -15.82 1 89.5 513 ILE B O 1
ATOM 8012 N N . ASP B 1 514 ? -12.539 -8.32 -15.82 1 86.06 514 ASP B N 1
ATOM 8013 C CA . ASP B 1 514 ? -12.344 -8.219 -17.266 1 86.06 514 ASP B CA 1
ATOM 8014 C C . ASP B 1 514 ? -13.617 -8.617 -18.016 1 86.06 514 ASP B C 1
ATOM 8016 O O . ASP B 1 514 ? -13.938 -8.031 -19.062 1 86.06 514 ASP B O 1
ATOM 8020 N N . ARG B 1 515 ? -14.344 -9.523 -17.547 1 85.69 515 ARG B N 1
ATOM 8021 C CA . ARG B 1 515 ? -15.547 -10.039 -18.188 1 85.69 515 ARG B CA 1
ATOM 8022 C C . ARG B 1 515 ? -16.719 -9.078 -18 1 85.69 515 ARG B C 1
ATOM 8024 O O . ARG B 1 515 ? -17.688 -9.125 -18.75 1 85.69 515 ARG B O 1
ATOM 8031 N N . LEU B 1 516 ? -16.672 -8.289 -16.906 1 82.94 516 LEU B N 1
ATOM 8032 C CA . LEU B 1 516 ? -17.703 -7.27 -16.719 1 82.94 516 LEU B CA 1
ATOM 8033 C C . LEU B 1 516 ? -17.688 -6.273 -17.875 1 82.94 516 LEU B C 1
ATOM 8035 O O . LEU B 1 516 ? -18.75 -5.793 -18.297 1 82.94 516 LEU B O 1
ATOM 8039 N N . ASN B 1 517 ? -16.547 -6.004 -18.375 1 72.62 517 ASN B N 1
ATOM 8040 C CA . ASN B 1 517 ? -16.375 -4.969 -19.391 1 72.62 517 ASN B CA 1
ATOM 8041 C C . ASN B 1 517 ? -16.531 -5.539 -20.797 1 72.62 517 ASN B C 1
ATOM 8043 O O . ASN B 1 517 ? -16.594 -4.789 -21.766 1 72.62 517 ASN B O 1
ATOM 8047 N N . ALA B 1 518 ? -16.5 -6.812 -20.875 1 69.81 518 ALA B N 1
ATOM 8048 C CA . ALA B 1 518 ? -16.656 -7.422 -22.203 1 69.81 518 ALA B CA 1
ATOM 8049 C C . ALA B 1 518 ? -18.109 -7.375 -22.672 1 69.81 518 ALA B C 1
ATOM 8051 O O . ALA B 1 518 ? -19.016 -7.621 -21.875 1 69.81 518 ALA B O 1
ATOM 8052 N N . PRO B 1 519 ? -18.266 -6.656 -23.891 1 59.75 519 PRO B N 1
ATOM 8053 C CA . PRO B 1 519 ? -19.641 -6.586 -24.422 1 59.75 519 PRO B CA 1
ATOM 8054 C C . PRO B 1 519 ? -20.312 -7.953 -24.469 1 59.75 519 PRO B C 1
ATOM 8056 O O . PRO B 1 519 ? -19.656 -8.969 -24.656 1 59.75 519 PRO B O 1
ATOM 8059 N N . ASP B 1 520 ? -21.562 -8.078 -23.906 1 50.34 520 ASP B N 1
ATOM 8060 C CA . ASP B 1 520 ? -22.375 -9.281 -24.047 1 50.34 520 ASP B CA 1
ATOM 8061 C C . ASP B 1 520 ? -22.5 -9.68 -25.516 1 50.34 520 ASP B C 1
ATOM 8063 O O . ASP B 1 520 ? -22.969 -8.883 -26.344 1 50.34 520 ASP B O 1
ATOM 8067 N N . THR B 1 521 ? -21.547 -10.211 -26.125 1 36.97 521 THR B N 1
ATOM 8068 C CA . THR B 1 521 ? -21.781 -10.633 -27.5 1 36.97 521 THR B CA 1
ATOM 8069 C C . THR B 1 521 ? -23.062 -11.453 -27.609 1 36.97 521 THR B C 1
ATOM 8071 O O . THR B 1 521 ? -23.109 -12.609 -27.188 1 36.97 521 THR B O 1
ATOM 8074 N N . THR B 1 522 ? -24.141 -11.023 -27.047 1 33.88 522 THR B N 1
ATOM 8075 C CA . THR B 1 522 ? -25.281 -11.664 -27.672 1 33.88 522 THR B CA 1
ATOM 8076 C C . THR B 1 522 ? -25.359 -11.312 -29.156 1 33.88 522 THR B C 1
ATOM 8078 O O . THR B 1 522 ? -25.125 -10.164 -29.531 1 33.88 522 THR B O 1
#

Nearest PDB structures (foldseek):
  5u7x-assembly1_F  TM=8.716E-01  e=9.977E-37  Vigna cylindrica
  5u7v-assembly1_A  TM=8.884E-01  e=3.788E-36  Trifolium repens
  5u7p-assembly1_A  TM=8.368E-01  e=4.581E-37  Trifolium repens
  5u7w-assembly1_A  TM=8.428E-01  e=2.297E-36  Trifolium repens
  4bro-assembly1_B  TM=7.421E-01  e=6.921E-19  Legionella pneumophila

Sequence (1044 aa):
MDTGSSLQLRDLPLSPSIAPSVKRRLDQPPESAGSRTPDRSLETMALKWNDDLNEEEQAMESGTVRRPTREAPMSPWKAQLWKIESWFIKHVWTIVAVLTAVGIIYGFVVVMSRMLPQQNAFLARHGPITYKVVFDAGSTGSRVQVFKFEKVGENVKLDPVSVDALTFFQKVDGGLSDFADDPEGCKKGLRWLVDEAVAAVPDARGAQVVVSATAGLRMLPAEKAEKLLEATREMMRESPFVLRSDDDVYIMDGIDEARFQWMTVDFAYRYAGLPSAVIDLGGGSVQLAYGINNKQLLSPAVKAEYGSYLTPLDKTRSLYVHSWLGYGLKAARRKILEVDVNGTNPCVVPDSGLPSVYEYAGASMKLIADEKDSTTRASRCIDTIKTAMNLAQQCGTDSDRCAFDGKWLGPVTANQYTFRLYSYMFDRAREHGLIPKGDFQAVVTVAEFRTLAEKLCTAGAKGDPWACMDLTYILTLLTDGFGLGDDQAVVVANKLQYGDFQLEAAWPLGAAIDRLNAPDTTMDTGSSLQLRDLPLSPSIAPSVKRRLDQPPESAGSRTPDRSLETMALKWNDDLNEEEQAMESGTVRRPTREAPMSPWKAQLWKIESWFIKHVWTIVAVLTAVGIIYGFVVVMSRMLPQQNAFLARHGPITYKVVFDAGSTGSRVQVFKFEKVGENVKLDPVSVDALTFFQKVDGGLSDFADDPEGCKKGLRWLVDEAVAAVPDARGAQVVVSATAGLRMLPAEKAEKLLEATREMMRESPFVLRSDDDVYIMDGIDEARFQWMTVDFAYRYAGLPSAVIDLGGGSVQLAYGINNKQLLSPAVKAEYGSYLTPLDKTRSLYVHSWLGYGLKAARRKILEVDVNGTNPCVVPDSGLPSVYEYAGASMKLIADEKDSTTRASRCIDTIKTAMNLAQQCGTDSDRCAFDGKWLGPVTANQYTFRLYSYMFDRAREHGLIPKGDFQAVVTVAEFRTLAEKLCTAGAKGDPWACMDLTYILTLLTDGFGLGDDQAVVVANKLQYGDFQLEAAWPLGAAIDRLNAPDTT

Foldseek 3Di:
DDPPDDPDPPPPDDDDDDDDDDDDDDDDDDDDPDDPDPDPPPPPDPPPPPPDPPPDPPDPPPCPPPDDDDDDDDDPVVVVVVVVVVVCVVCVVVVVVVVVVVVVVVVVCVVVVVPPPPPDPQPDPFADKAKEWEWEQEQFWIKIKIWIWTDGPLFIDTDQLDPAASMDMDMDTHGLLNCLVPLLVVLVVVLVNLVSVCVSHPQQLRYAYAYEYELSLVLDDPVSSVSNLVSVLVSVVPGSHDYLDSPSRYYDDQQLFQQLLLLVVCVFPVPPDFWAWEWEAAQFKIKTKTFDDDPVVADPVRCVAFWDWDDQRDDITIMGMDMGGLLHLNSLVVLLLVQDDPNAHLLFAPPQPDDQWRDDSHDIGGHHHDPDALQCSLVRLLVSSLVSQQLVAAQPPPRVQAQTPNHGLPDDDLVRHAYEYEDVVLVLCDVQPVDDPPDQKDKDFLLVLVVSLSVCSRPNDHPDRNNNNSSSNVSSNVPSRNNGDRGRIHMYGQWDDHPVHIHGSGSRVSVVSRVVPDPSPD/DDDPDDDDDDDPPPDDDDPDDDPDPDDDDPDDDPPPPPPPPVPPPPPDPPPDPPPPPPDPPDPPPDDDPDDDDDDPVVVVVVVVVVVCVVCVVVVVVVVVVVVVVVVVCVVVVVPPPPPDPQPDPFADKAKEWEWEQEQFWIKIKIWIWTDGPLFIDTDQLDPAASMDMDMDTHGLLNCLVPLLVVLVVVLVNLVSVCVSHPQQLRYAYAYEYELSLVLDDPVSSVSNLVSVLVSVVPGSHDYLDSPSRYYDDQQLFQQLLLLVVCVFPVPPDFWAWEWEAAQFKIKTKTFDDDPVVADPVRCVAFWDWDDQRDDITIMGMDMGGLLHLNSLVVLLLVQDDPNAHLLFAPPLPDDQWRDDSHDIGGHHHDPDALQCSLVSLLVSSLVSQQLVAAQPPPRVQAFTPNHGLPDDDLVRHAYEYEDVVLVLCDVQPVDDPPDQKDKDFLLVLVVSLSVCSNPNDHPDRNNNNSSSNVSSNQPSRNNGDRGRIHMYGQWDDHPPHIHGSGSRVSVVSRVVPDPSPD

Radius of gyration: 41.37 Å; Cα contacts (8 Å, |Δi|>4): 1781; chains: 2; bounding box: 155×90×125 Å

InterPro domains:
  IPR000407 Nucleoside phosphatase GDA1/CD39 [PF01150] (129-517)
  IPR000407 Nucleoside phosphatase GDA1/CD39 [PTHR11782] (96-517)

pLDDT: mean 76.98, std 25.81, range [15.12, 98.94]

Secondary structure (DSSP, 8-state):
----------------------------------------GGGGGGGGGGGGGGGGGGGGG---------PPP--HHHHHHHHHHHHHHHTHHHHHHHHHHHHHHHHHHHHHHHHS---S--SSS---EEEEEEEEE-SSEEEEEEEEEEEETTEEEEE-SBTTBSSEEEEEES-GGGGTT-GGGHHHHHHHHHHHHHHH-TTGGG-EEEEEE-HHHHTS-HHHHHHHHHHHHHHHHHSSSB---GGGEEEPPHHHHHHHHHHHHHHHHTTSSSPEEEEEE-SSEEEEEEEES-GGGS-HHHHHHHEEEE--SSS-EEEEEEEEET-SHHHHHHHHHHS-BTTBBTTS-TTS---SEEEETTEEEE--B--S-GGGHHHHHHHHHHHHTTTTS--SSSGGGB-STT-B-TT--TTT-EEEEEEHHHHHHHHTTSS-TT-SEEEEEHHHHHHHHHHHHHH--TT-TTHHHHHHHHHHIIIIIT---TT-EEEEESEEEETTEEEESSTHHHHHHHHHHS----/---------------------------------------GGGGGGGGGGGSGGGGGGGGTT--------------HHHHHHHHHHHHHHHTHHHHHHHHHHHHHHHHHHHHHHHHS---S--SSS---EEEEEEEEE-SSEEEEEEEEEEEETTEEEEE-SBTTBSSEEEEEES-GGGGTT-GGGHHHHHHHHHHHHHHH-TTGGG-EEEEEE-HHHHTS-HHHHHHHHHHHHHHHHHSSSB---GGGEEE--HHHHHHHHHHHHHHHHTTSSSPEEEEEE-SSEEEEEEEES-GGGS-HHHHHHHEEEE--SSS-EEEEEEEEET-SHHHHHHHHHHS-BTTBBTTS-TTS---SEEEETTEEEE--B--S-GGGHHHHHHHHHHHHTTTTS--SSSGGGB-STT-B-TT--TTT-EEEEEEHHHHHHHHTTSS-TT-SEEEEEHHHHHHHHHHHHHH--TT-TTHHHHHHHHHHIIIIIT---TT-EEEEESEEEETTEEEESSTHHHHHHHHHHS----

Solvent-accessible surface area (backbone atoms only — not comparable to full-atom values): 57643 Å² total; per-residue (Å²): 140,88,74,81,78,80,84,76,80,80,72,84,82,80,88,81,80,90,80,86,88,76,90,70,90,77,78,90,81,83,83,84,79,80,74,82,75,80,82,75,71,80,70,65,76,73,68,66,74,75,64,72,76,69,65,75,76,68,72,72,66,81,71,79,80,78,82,83,78,86,78,78,84,79,54,68,69,59,51,53,51,44,49,54,48,47,51,48,60,71,38,37,63,59,51,49,46,50,52,49,49,52,49,47,52,52,48,45,52,50,44,50,65,60,58,43,76,71,60,74,44,50,67,61,58,82,41,66,74,49,44,37,34,37,32,42,33,26,55,67,22,30,35,38,37,38,42,31,36,29,37,25,87,90,41,79,41,84,40,57,56,44,75,49,29,41,48,46,76,51,77,44,81,56,10,60,43,76,22,53,91,37,39,73,66,44,47,59,61,50,48,51,50,48,53,55,51,45,72,62,33,92,65,33,65,71,18,37,41,37,34,38,24,31,56,32,41,70,72,41,60,66,69,41,36,48,49,39,44,50,47,50,46,53,52,47,69,71,40,62,41,35,62,90,45,76,78,36,46,40,75,50,50,56,51,55,49,25,51,18,31,36,40,32,49,43,72,66,30,65,74,54,53,58,54,56,32,34,35,40,33,41,49,37,26,26,23,40,20,30,74,47,85,69,60,87,72,50,53,68,71,52,32,67,69,27,44,44,74,48,60,67,81,84,55,75,39,43,26,41,37,46,49,43,77,54,54,0,59,59,34,31,49,53,42,37,60,66,42,71,53,93,84,19,26,50,39,32,47,66,92,27,75,60,63,64,58,48,78,56,95,90,41,79,40,67,61,40,48,37,87,62,64,42,90,50,22,38,62,49,24,42,54,46,40,40,58,48,44,33,51,84,43,71,30,85,47,68,74,87,36,39,22,40,62,32,34,62,53,63,88,77,45,72,48,52,30,41,43,35,35,19,52,50,54,27,52,55,35,39,75,71,60,76,27,59,88,89,54,53,56,42,78,45,36,45,42,55,43,46,54,49,17,41,49,24,30,46,71,44,37,93,90,33,42,52,46,24,36,53,38,35,46,54,39,42,42,44,30,66,28,66,65,47,52,50,74,33,44,33,36,34,24,57,44,37,68,48,77,91,35,59,38,73,55,44,32,58,60,18,49,48,47,51,54,69,71,45,76,77,81,117,130,86,86,81,80,83,82,78,79,78,82,75,77,79,78,79,78,81,79,80,80,79,76,80,78,71,68,88,75,80,80,77,81,78,76,77,76,76,80,68,69,76,64,64,75,68,65,67,73,69,62,72,76,64,64,76,69,70,71,80,61,85,70,82,78,75,80,80,75,84,78,76,83,79,55,69,69,60,51,54,52,47,49,54,48,48,51,48,62,72,40,38,63,58,50,49,46,51,51,48,49,51,46,48,52,53,47,46,53,51,45,51,66,60,59,41,77,71,67,68,45,50,68,61,58,86,42,65,73,46,44,36,34,36,32,43,32,26,54,65,23,29,34,37,37,40,41,33,35,30,36,26,87,90,40,80,40,83,40,57,56,43,75,49,28,39,48,45,76,50,76,43,80,57,10,58,42,76,23,53,92,37,38,73,67,45,47,61,62,50,48,52,51,47,54,55,51,45,72,62,33,93,65,33,63,72,19,37,43,36,35,38,25,31,56,32,39,70,72,40,58,66,69,43,38,48,48,38,44,49,46,48,46,52,53,46,67,71,40,61,41,35,63,91,45,75,77,34,47,41,75,50,50,53,52,55,49,27,49,17,30,37,40,32,49,44,71,68,30,65,74,53,53,59,52,56,33,36,34,42,32,41,50,36,25,28,23,40,19,30,74,47,85,70,61,85,74,50,52,68,70,53,31,68,70,28,44,43,75,47,62,67,81,84,55,76,38,44,26,43,37,44,49,43,75,54,54,1,60,59,34,32,51,54,43,38,58,66,44,71,53,92,83,19,27,50,40,31,47,66,92,27,78,59,63,65,57,48,76,55,96,90,41,77,40,68,59,38,49,37,86,63,65,42,90,50,21,38,61,49,24,44,54,45,42,41,58,50,42,33,50,85,44,71,31,85,49,68,74,87,37,40,23,42,61,33,33,62,52,65,88,75,46,71,48,53,32,42,45,34,34,18,51,51,55,26,53,54,35,39,75,71,59,78,28,58,87,88,54,53,56,42,77,46,36,44,43,56,44,47,54,50,17,43,49,26,28,46,71,43,38,94,89,33,42,52,47,25,35,55,39,36,45,53,39,42,43,44,30,65,29,67,66,48,52,51,74,33,44,33,37,33,22,56,44,37,69,48,77,90,34,60,38,74,56,43,31,57,60,18,48,48,46,52,53,69,71,45,75,77,82,116